Protein 7QS4 (pdb70)

Secondary structure (DSSP, 8-state):
--SSS-B----B-TTS---TTTEEE-TTSSEEEE---HHHHHTGGG-SSEEEEE-EEEEBSS-BSSSEEEEEEEE-TT-SEEEEEEEEHHHHHHH----TT---EEEEEETTEEE-----S--SSPPPSEEEPPSSEEEEEETTTTEEEEEETTTTEEEEEEE---SS-EEEEEEEESSEEEEE---HHHHHHHHHHHHHHH----/-PBPP--B-TTS---TTTEEE-TTSSEEEE---HHHHHTGGG-SSEEEEE-EEEEBSS-B-SSEEEEEEEE-TT-SEEEEEEEESTTHHHHHH-HHHH---S-EEEEEEETTEEEPPP-SS-TTSPPP-EEEPPSSEEEEEETTTTEEEEEETTTTEEEEEEE---SS-EEEEEEEESSEEEEE-----HHHHH-/--B----B-TTS---TTTEEE-TTSSEEEE---HHHHHTGGG-SSEEEEEPEEEEBSS-BSSSEEEEEEEE-TT-SEEEEEEEEHHHHHHH----EEEEEETTEEEPPP-S-----EEEPPSSEEEEEETTTTEEEEEETTTTEEEEEEE---SS-EEEEEEEESSEEEEE-----HHHHH-/--SS-B----B-TTS---TTTEEE-TTSSEEEE---HHHHHTGGG-SSEEEEEPEEEEBSS-B-SSEEEEEEEE-TT-SEEEEEEEEHHHHHHHTS-----EEEEEETTEEEEPP----EEEEPPSSEEEEEETTTTEEEEEETTTTEEEEEEE---SS-EEEEEEEESSEEEEE--

Nearest PDB structures (foldseek):
  7qs4-assembly1_A  TM=1.005E+00  e=4.400E-44  Homo sapiens
  7qs4-assembly4_D  TM=9.728E-01  e=2.832E-34  Homo sapiens
  7qs4-assembly3_C  TM=9.370E-01  e=3.200E-35  Homo sapiens
  7qs4-assembly2_B  TM=9.006E-01  e=3.579E-35  Homo sapiens
  7xv2-assembly1_A  TM=6.378E-01  e=2.848E-08  Mus musculus

Structure (mmCIF, N/CA/C/O backbone):
data_7QS4
#
_entry.id   7QS4
#
_cell.length_a   91.736
_cell.length_b   93.064
_cell.length_c   103.850
_cell.angle_alpha   90.000
_cell.angle_beta   90.000
_cell.angle_gamma   90.000
#
_symmetry.space_group_name_H-M   'P 21 21 21'
#
loop_
_entity.id
_entity.type
_entity.pdbx_description
1 polymer HAPRIN-a2
2 water water
#
loop_
_atom_site.group_PDB
_atom_site.id
_atom_site.type_symbol
_atom_site.label_atom_id
_atom_site.label_alt_id
_atom_site.label_comp_id
_atom_site.label_asym_id
_atom_site.label_entity_id
_atom_site.label_seq_id
_atom_site.pdbx_PDB_ins_code
_atom_site.Cartn_x
_atom_site.Cartn_y
_atom_site.Cartn_z
_atom_site.occupancy
_atom_site.B_iso_or_equiv
_atom_site.auth_seq_id
_atom_site.auth_comp_id
_atom_site.auth_asym_id
_atom_site.auth_atom_id
_atom_site.pdbx_PDB_model_num
ATOM 1 N N . MET A 1 1 ? 11.758 6.346 -8.956 1.00 118.52 506 MET A N 1
ATOM 2 C CA . MET A 1 1 ? 12.551 7.625 -8.845 1.00 120.22 506 MET A CA 1
ATOM 3 C C . MET A 1 1 ? 11.622 8.758 -8.383 1.00 114.31 506 MET A C 1
ATOM 4 O O . MET A 1 1 ? 10.757 9.161 -9.180 1.00 122.12 506 MET A O 1
ATOM 6 N N . THR A 1 2 ? 11.805 9.243 -7.141 1.00 169.71 507 THR A N 1
ATOM 7 C CA . THR A 1 2 ? 10.818 10.069 -6.377 1.00 170.29 507 THR A CA 1
ATOM 8 C C . THR A 1 2 ? 10.503 11.341 -7.172 1.00 171.42 507 THR A C 1
ATOM 9 O O . THR A 1 2 ? 9.358 11.539 -7.585 1.00 184.33 507 THR A O 1
ATOM 13 N N . PRO A 1 3 ? 11.491 12.252 -7.404 1.00 161.85 508 PRO A N 1
ATOM 14 C CA . PRO A 1 3 ? 11.453 13.148 -8.555 1.00 149.77 508 PRO A CA 1
ATOM 15 C C . PRO A 1 3 ? 11.964 12.369 -9.764 1.00 147.55 508 PRO A C 1
ATOM 16 O O . PRO A 1 3 ? 13.118 11.953 -9.776 1.00 150.99 508 PRO A O 1
ATOM 20 N N . PRO A 1 4 ? 11.109 12.073 -10.782 1.00 142.53 509 PRO A N 1
ATOM 21 C CA . PRO A 1 4 ? 11.438 11.058 -11.794 1.00 141.40 509 PRO A CA 1
ATOM 22 C C . PRO A 1 4 ? 12.690 11.384 -12.637 1.00 140.14 509 PRO A C 1
ATOM 23 O O . PRO A 1 4 ? 13.123 10.510 -13.387 1.00 133.11 509 PRO A O 1
ATOM 27 N N . ALA A 1 5 ? 13.256 12.600 -12.467 1.00 136.67 510 ALA A N 1
ATOM 28 C CA . ALA A 1 5 ? 14.281 13.219 -13.349 1.00 129.14 510 ALA A CA 1
ATOM 29 C C . ALA A 1 5 ? 15.102 14.249 -12.573 1.00 121.25 510 ALA A C 1
ATOM 30 O O . ALA A 1 5 ? 14.727 14.646 -11.469 1.00 112.26 510 ALA A O 1
ATOM 32 N N . PRO A 1 6 ? 16.219 14.762 -13.153 1.00 118.12 511 PRO A N 1
ATOM 33 C CA . PRO A 1 6 ? 16.958 15.876 -12.545 1.00 113.10 511 PRO A CA 1
ATOM 34 C C . PRO A 1 6 ? 16.114 17.168 -12.439 1.00 100.52 511 PRO A C 1
ATOM 35 O O . PRO A 1 6 ? 15.406 17.506 -13.399 1.00 88.89 511 PRO A O 1
ATOM 39 N N . VAL A 1 7 ? 16.201 17.856 -11.289 1.00 94.58 512 VAL A N 1
ATOM 40 C CA . VAL A 1 7 ? 15.438 19.105 -11.006 1.00 89.59 512 VAL A CA 1
ATOM 41 C C . VAL A 1 7 ? 15.981 20.212 -11.912 1.00 85.95 512 VAL A C 1
ATOM 42 O O . VAL A 1 7 ? 17.195 20.466 -11.893 1.00 89.49 512 VAL A O 1
ATOM 46 N N . PHE A 1 8 ? 15.104 20.792 -12.715 1.00 79.77 513 PHE A N 1
ATOM 47 C CA . PHE A 1 8 ? 15.403 21.850 -13.701 1.00 79.00 513 PHE A CA 1
ATOM 48 C C . PHE A 1 8 ? 15.216 23.207 -13.026 1.00 77.06 513 PHE A C 1
ATOM 49 O O . PHE A 1 8 ? 14.076 23.519 -12.587 1.00 78.87 513 PHE A O 1
ATOM 57 N N . SER A 1 9 ? 16.301 23.961 -12.890 1.00 75.42 514 SER A N 1
ATOM 58 C CA . SER A 1 9 ? 16.350 25.239 -12.151 1.00 74.66 514 SER A CA 1
ATOM 59 C C . SER A 1 9 ? 16.104 26.424 -13.106 1.00 72.56 514 SER A C 1
ATOM 60 O O . SER A 1 9 ? 16.790 26.503 -14.149 1.00 75.47 514 SER A O 1
ATOM 63 N N . PHE A 1 10 ? 15.118 27.270 -12.803 1.00 68.36 515 PHE A N 1
ATOM 64 C CA . PHE A 1 10 ? 14.783 28.475 -13.604 1.00 69.48 515 PHE A CA 1
ATOM 65 C C . PHE A 1 10 ? 14.007 29.493 -12.765 1.00 69.49 515 PHE A C 1
ATOM 66 O O . PHE A 1 10 ? 13.618 29.205 -11.615 1.00 69.70 515 PHE A O 1
ATOM 74 N N . LEU A 1 11 ? 13.780 30.662 -13.348 1.00 70.02 516 LEU A N 1
ATOM 75 C CA . LEU A 1 11 ? 12.944 31.731 -12.763 1.00 68.47 516 LEU A CA 1
ATOM 76 C C . LEU A 1 11 ? 11.966 32.228 -13.825 1.00 65.41 516 LEU A C 1
ATOM 77 O O . LEU A 1 11 ? 12.184 31.922 -15.026 1.00 65.49 516 LEU A O 1
ATOM 82 N N . PHE A 1 12 ? 10.941 32.970 -13.424 1.00 63.77 517 PHE A N 1
ATOM 83 C CA . PHE A 1 12 ? 10.018 33.622 -14.384 1.00 63.92 517 PHE A CA 1
ATOM 84 C C . PHE A 1 12 ? 10.820 34.608 -15.238 1.00 68.72 517 PHE A C 1
ATOM 85 O O . PHE A 1 12 ? 11.714 35.289 -14.690 1.00 68.83 517 PHE A O 1
ATOM 93 N N . ASP A 1 13 ? 10.556 34.619 -16.541 1.00 67.98 518 ASP A N 1
ATOM 94 C CA . ASP A 1 13 ? 11.257 35.464 -17.529 1.00 71.26 518 ASP A CA 1
ATOM 95 C C . ASP A 1 13 ? 10.630 36.870 -17.503 1.00 72.53 518 ASP A C 1
ATOM 96 O O . ASP A 1 13 ? 9.525 37.030 -18.036 1.00 70.55 518 ASP A O 1
ATOM 101 N N . GLU A 1 14 ? 11.340 37.854 -16.949 1.00 75.99 519 GLU A N 1
ATOM 102 C CA . GLU A 1 14 ? 10.887 39.270 -16.855 1.00 80.15 519 GLU A CA 1
ATOM 103 C C . GLU A 1 14 ? 10.886 39.923 -18.248 1.00 81.63 519 GLU A C 1
ATOM 104 O O . GLU A 1 14 ? 10.363 41.043 -18.367 1.00 82.28 519 GLU A O 1
ATOM 110 N N . LYS A 1 15 ? 11.430 39.249 -19.262 1.00 80.67 520 LYS A N 1
ATOM 111 C CA . LYS A 1 15 ? 11.700 39.846 -20.609 1.00 84.21 520 LYS A CA 1
ATOM 112 C C . LYS A 1 15 ? 10.887 39.132 -21.711 1.00 80.79 520 LYS A C 1
ATOM 113 O O . LYS A 1 15 ? 11.072 39.470 -22.867 1.00 79.38 520 LYS A O 1
ATOM 119 N N . CYS A 1 16 ? 9.959 38.241 -21.351 1.00 76.86 521 CYS A N 1
ATOM 120 C CA . CYS A 1 16 ? 9.179 37.432 -22.329 1.00 72.72 521 CYS A CA 1
ATOM 121 C C . CYS A 1 16 ? 7.976 38.234 -22.873 1.00 69.98 521 CYS A C 1
ATOM 122 O O . CYS A 1 16 ? 7.175 37.634 -23.598 1.00 70.32 521 CYS A O 1
ATOM 125 N N . GLY A 1 17 ? 7.821 39.513 -22.491 1.00 69.40 522 GLY A N 1
ATOM 126 C CA . GLY A 1 17 ? 6.693 40.386 -22.917 1.00 66.62 522 GLY A CA 1
ATOM 127 C C . GLY A 1 17 ? 5.377 40.099 -22.176 1.00 66.19 522 GLY A C 1
ATOM 128 O O . GLY A 1 17 ? 4.302 40.414 -22.728 1.00 66.48 522 GLY A O 1
ATOM 129 N N . TYR A 1 18 ? 5.435 39.590 -20.943 1.00 63.62 523 TYR A N 1
ATOM 130 C CA . TYR A 1 18 ? 4.230 39.313 -20.109 1.00 61.90 523 TYR A CA 1
ATOM 131 C C . TYR A 1 18 ? 3.474 40.617 -19.796 1.00 61.02 523 TYR A C 1
ATOM 132 O O . TYR A 1 18 ? 4.030 41.700 -19.923 1.00 61.08 523 TYR A O 1
ATOM 141 N N . ASN A 1 19 ? 2.208 40.494 -19.420 1.00 61.81 524 ASN A N 1
ATOM 142 C CA . ASN A 1 19 ? 1.304 41.647 -19.175 1.00 62.84 524 ASN A CA 1
ATOM 143 C C . ASN A 1 19 ? 1.523 42.139 -17.747 1.00 65.69 524 ASN A C 1
ATOM 144 O O . ASN A 1 19 ? 0.938 41.530 -16.820 1.00 58.81 524 ASN A O 1
ATOM 149 N N . ASN A 1 20 ? 2.364 43.164 -17.570 1.00 65.74 525 ASN A N 1
ATOM 150 C CA . ASN A 1 20 ? 2.802 43.628 -16.228 1.00 67.47 525 ASN A CA 1
ATOM 151 C C . ASN A 1 20 ? 1.745 44.577 -15.636 1.00 66.47 525 ASN A C 1
ATOM 152 O O . ASN A 1 20 ? 1.894 44.956 -14.491 1.00 69.79 525 ASN A O 1
ATOM 157 N N . GLU A 1 21 ? 0.670 44.857 -16.355 1.00 66.31 526 GLU A N 1
ATOM 158 C CA . GLU A 1 21 ? -0.506 45.548 -15.783 1.00 64.37 526 GLU A CA 1
ATOM 159 C C . GLU A 1 21 ? -1.240 44.578 -14.837 1.00 61.47 526 GLU A C 1
ATOM 160 O O . GLU A 1 21 ? -1.692 45.033 -13.779 1.00 58.17 526 GLU A O 1
ATOM 166 N N . HIS A 1 22 ? -1.294 43.288 -15.175 1.00 61.63 527 HIS A N 1
ATOM 167 C CA . HIS A 1 22 ? -2.086 42.251 -14.449 1.00 57.57 527 HIS A CA 1
ATOM 168 C C . HIS A 1 22 ? -1.192 41.255 -13.702 1.00 56.79 527 HIS A C 1
ATOM 169 O O . HIS A 1 22 ? -1.704 40.631 -12.772 1.00 58.89 527 HIS A O 1
ATOM 176 N N . LEU A 1 23 ? 0.082 41.124 -14.066 1.00 58.91 528 LEU A N 1
ATOM 177 C CA . LEU A 1 23 ? 1.026 40.159 -13.431 1.00 58.95 528 LEU A CA 1
ATOM 178 C C . LEU A 1 23 ? 2.137 40.908 -12.705 1.00 58.03 528 LEU A C 1
ATOM 179 O O . LEU A 1 23 ? 2.789 41.726 -13.332 1.00 57.60 528 LEU A O 1
ATOM 184 N N . LEU A 1 24 ? 2.388 40.542 -11.460 1.00 55.34 529 LEU A N 1
ATOM 185 C CA . LEU A 1 24 ? 3.491 41.075 -10.641 1.00 58.93 529 LEU A CA 1
ATOM 186 C C . LEU A 1 24 ? 4.452 39.943 -10.281 1.00 57.49 529 LEU A C 1
ATOM 187 O O . LEU A 1 24 ? 4.003 38.958 -9.713 1.00 54.69 529 LEU A O 1
ATOM 192 N N . LEU A 1 25 ? 5.725 40.096 -10.628 1.00 62.35 530 LEU A N 1
ATOM 193 C CA . LEU A 1 25 ? 6.847 39.238 -10.159 1.00 64.92 530 LEU A CA 1
ATOM 194 C C . LEU A 1 25 ? 7.345 39.745 -8.817 1.00 67.31 530 LEU A C 1
ATOM 195 O O . LEU A 1 25 ? 7.454 40.949 -8.658 1.00 79.41 530 LEU A O 1
ATOM 200 N N . ASN A 1 26 ? 7.663 38.843 -7.902 1.00 63.30 531 ASN A N 1
ATOM 201 C CA . ASN A 1 26 ? 8.256 39.182 -6.594 1.00 62.31 531 ASN A CA 1
ATOM 202 C C . ASN A 1 26 ? 9.736 39.484 -6.830 1.00 63.50 531 ASN A C 1
ATOM 203 O O . ASN A 1 26 ? 10.198 39.339 -7.986 1.00 65.22 531 ASN A O 1
ATOM 208 N N . LEU A 1 27 ? 10.441 39.845 -5.772 1.00 65.64 532 LEU A N 1
ATOM 209 C CA . LEU A 1 27 ? 11.795 40.378 -5.846 1.00 68.75 532 LEU A CA 1
ATOM 210 C C . LEU A 1 27 ? 12.727 39.332 -6.475 1.00 71.02 532 LEU A C 1
ATOM 211 O O . LEU A 1 27 ? 13.573 39.728 -7.279 1.00 76.06 532 LEU A O 1
ATOM 216 N N . LYS A 1 28 ? 12.543 38.041 -6.176 1.00 70.72 533 LYS A N 1
ATOM 217 C CA . LYS A 1 28 ? 13.455 36.970 -6.641 1.00 71.41 533 LYS A CA 1
ATOM 218 C C . LYS A 1 28 ? 13.047 36.481 -8.035 1.00 68.29 533 LYS A C 1
ATOM 219 O O . LYS A 1 28 ? 13.814 35.689 -8.613 1.00 71.89 533 LYS A O 1
ATOM 225 N N . ARG A 1 29 ? 11.883 36.884 -8.532 1.00 64.45 534 ARG A N 1
ATOM 226 C CA . ARG A 1 29 ? 11.332 36.393 -9.829 1.00 66.54 534 ARG A CA 1
ATOM 227 C C . ARG A 1 29 ? 10.970 34.881 -9.719 1.00 64.19 534 ARG A C 1
ATOM 228 O O . ARG A 1 29 ? 11.029 34.174 -10.775 1.00 61.36 534 ARG A O 1
ATOM 236 N N . ASP A 1 30 ? 10.639 34.384 -8.508 1.00 60.37 535 ASP A N 1
ATOM 237 C CA . ASP A 1 30 ? 10.253 32.961 -8.296 1.00 60.97 535 ASP A CA 1
ATOM 238 C C . ASP A 1 30 ? 8.765 32.878 -7.894 1.00 57.90 535 ASP A C 1
ATOM 239 O O . ASP A 1 30 ? 8.260 31.765 -7.663 1.00 56.86 535 ASP A O 1
ATOM 244 N N . ARG A 1 31 ? 8.062 34.002 -7.913 1.00 57.13 536 ARG A N 1
ATOM 245 C CA . ARG A 1 31 ? 6.604 34.073 -7.643 1.00 55.40 536 ARG A CA 1
ATOM 246 C C . ARG A 1 31 ? 5.966 35.087 -8.588 1.00 51.67 536 ARG A C 1
ATOM 247 O O . ARG A 1 31 ? 6.544 36.148 -8.809 1.00 51.35 536 ARG A O 1
ATOM 255 N N . VAL A 1 32 ? 4.818 34.743 -9.132 1.00 50.37 537 VAL A N 1
ATOM 256 C CA . VAL A 1 32 ? 4.005 35.656 -9.963 1.00 52.28 537 VAL A CA 1
ATOM 257 C C . VAL A 1 32 ? 2.593 35.684 -9.387 1.00 50.87 537 VAL A C 1
ATOM 258 O O . VAL A 1 32 ? 2.084 34.615 -9.006 1.00 50.90 537 VAL A O 1
ATOM 262 N N . GLU A 1 33 ? 2.020 36.866 -9.306 1.00 52.26 538 GLU A N 1
ATOM 263 C CA . GLU A 1 33 ? 0.652 37.115 -8.816 1.00 56.33 538 GLU A CA 1
ATOM 264 C C . GLU A 1 33 ? -0.140 37.785 -9.916 1.00 51.27 538 GLU A C 1
ATOM 265 O O . GLU A 1 33 ? 0.413 38.675 -10.595 1.00 50.81 538 GLU A O 1
ATOM 271 N N . SER A 1 34 ? -1.388 37.403 -10.020 1.00 51.33 539 SER A N 1
ATOM 272 C CA . SER A 1 34 ? -2.416 38.036 -10.855 1.00 55.03 539 SER A CA 1
ATOM 273 C C . SER A 1 34 ? -3.182 39.091 -10.020 1.00 51.91 539 SER A C 1
ATOM 274 O O . SER A 1 34 ? -3.613 38.775 -8.924 1.00 52.44 539 SER A O 1
ATOM 277 N N A ARG A 1 35 ? -3.370 40.274 -10.591 0.50 53.82 540 ARG A N 1
ATOM 278 N N B ARG A 1 35 ? -3.367 40.274 -10.588 0.50 53.82 540 ARG A N 1
ATOM 279 C CA A ARG A 1 35 ? -4.025 41.454 -9.977 0.50 54.90 540 ARG A CA 1
ATOM 280 C CA B ARG A 1 35 ? -4.024 41.449 -9.969 0.50 54.83 540 ARG A CA 1
ATOM 281 C C A ARG A 1 35 ? -4.955 42.092 -11.023 0.50 54.41 540 ARG A C 1
ATOM 282 C C B ARG A 1 35 ? -4.953 42.092 -11.020 0.50 54.44 540 ARG A C 1
ATOM 283 O O A ARG A 1 35 ? -4.660 41.965 -12.234 0.50 50.33 540 ARG A O 1
ATOM 284 O O B ARG A 1 35 ? -4.657 41.966 -12.231 0.50 50.46 540 ARG A O 1
ATOM 299 N N . ALA A 1 36 ? -5.945 42.864 -10.573 1.00 53.31 541 ALA A N 1
ATOM 300 C CA . ALA A 1 36 ? -6.823 43.657 -11.449 1.00 53.82 541 ALA A CA 1
ATOM 301 C C . ALA A 1 36 ? -6.029 44.826 -12.065 1.00 55.31 541 ALA A C 1
ATOM 302 O O . ALA A 1 36 ? -6.309 45.207 -13.221 1.00 55.28 541 ALA A O 1
ATOM 304 N N . GLY A 1 37 ? -5.081 45.373 -11.312 1.00 53.55 542 GLY A N 1
ATOM 305 C CA . GLY A 1 37 ? -4.199 46.475 -11.746 1.00 54.65 542 GLY A CA 1
ATOM 306 C C . GLY A 1 37 ? -4.855 47.816 -11.532 1.00 56.29 542 GLY A C 1
ATOM 307 O O . GLY A 1 37 ? -6.070 47.850 -11.396 1.00 59.88 542 GLY A O 1
ATOM 308 N N . PHE A 1 38 ? -4.081 48.889 -11.592 1.00 58.37 543 PHE A N 1
ATOM 309 C CA . PHE A 1 38 ? -4.504 50.264 -11.238 1.00 61.84 543 PHE A CA 1
ATOM 310 C C . PHE A 1 38 ? -5.537 50.790 -12.244 1.00 66.23 543 PHE A C 1
ATOM 311 O O . PHE A 1 38 ? -6.448 51.504 -11.803 1.00 73.56 543 PHE A O 1
ATOM 319 N N . ASN A 1 39 ? -5.372 50.516 -13.547 1.00 66.18 544 ASN A N 1
ATOM 320 C CA . ASN A 1 39 ? -6.185 51.139 -14.623 1.00 66.36 544 ASN A CA 1
ATOM 321 C C . ASN A 1 39 ? -7.627 50.702 -14.469 1.00 62.51 544 ASN A C 1
ATOM 322 O O . ASN A 1 39 ? -8.509 51.566 -14.467 1.00 65.32 544 ASN A O 1
ATOM 327 N N . LEU A 1 40 ? -7.837 49.414 -14.268 1.00 59.47 545 LEU A N 1
ATOM 328 C CA . LEU A 1 40 ? -9.171 48.821 -14.030 1.00 59.63 545 LEU A CA 1
ATOM 329 C C . LEU A 1 40 ? -9.781 49.375 -12.742 1.00 59.23 545 LEU A C 1
ATOM 330 O O . LEU A 1 40 ? -10.937 49.855 -12.782 1.00 62.02 545 LEU A O 1
ATOM 335 N N . LEU A 1 41 ? -9.054 49.298 -11.640 1.00 56.66 546 LEU A N 1
ATOM 336 C CA . LEU A 1 41 ? -9.606 49.619 -10.298 1.00 58.48 546 LEU A CA 1
ATOM 337 C C . LEU A 1 41 ? -9.896 51.117 -10.192 1.00 60.39 546 LEU A C 1
ATOM 338 O O . LEU A 1 41 ? -10.910 51.463 -9.583 1.00 60.80 546 LEU A O 1
ATOM 343 N N . LEU A 1 42 ? -9.101 51.965 -10.849 1.00 60.75 547 LEU A N 1
ATOM 344 C CA . LEU A 1 42 ? -9.344 53.437 -10.857 1.00 64.95 547 LEU A CA 1
ATOM 345 C C . LEU A 1 42 ? -10.576 53.772 -11.714 1.00 63.74 547 LEU A C 1
ATOM 346 O O . LEU A 1 42 ? -11.148 54.824 -11.497 1.00 66.60 547 LEU A O 1
ATOM 351 N N . ALA A 1 43 ? -11.001 52.861 -12.578 1.00 63.30 548 ALA A N 1
ATOM 352 C CA . ALA A 1 43 ? -12.122 53.054 -13.529 1.00 66.06 548 ALA A CA 1
ATOM 353 C C . ALA A 1 43 ? -13.307 52.166 -13.135 1.00 66.71 548 ALA A C 1
ATOM 354 O O . ALA A 1 43 ? -14.200 52.002 -13.956 1.00 69.08 548 ALA A O 1
ATOM 356 N N . ALA A 1 44 ? -13.333 51.664 -11.900 1.00 66.41 549 ALA A N 1
ATOM 357 C CA . ALA A 1 44 ? -14.264 50.601 -11.455 1.00 67.68 549 ALA A CA 1
ATOM 358 C C . ALA A 1 44 ? -15.721 51.103 -11.444 1.00 68.98 549 ALA A C 1
ATOM 359 O O . ALA A 1 44 ? -16.616 50.251 -11.575 1.00 67.61 549 ALA A O 1
ATOM 361 N N . GLU A 1 45 ? -15.960 52.421 -11.314 1.00 73.63 550 GLU A N 1
ATOM 362 C CA . GLU A 1 45 ? -17.349 52.985 -11.363 1.00 76.27 550 GLU A CA 1
ATOM 363 C C . GLU A 1 45 ? -17.981 52.648 -12.713 1.00 75.29 550 GLU A C 1
ATOM 364 O O . GLU A 1 45 ? -19.189 52.454 -12.752 1.00 73.57 550 GLU A O 1
ATOM 370 N N . ARG A 1 46 ? -17.178 52.567 -13.768 1.00 76.42 551 ARG A N 1
ATOM 371 C CA . ARG A 1 46 ? -17.645 52.260 -15.138 1.00 81.04 551 ARG A CA 1
ATOM 372 C C . ARG A 1 46 ? -18.098 50.799 -15.214 1.00 77.07 551 ARG A C 1
ATOM 373 O O . ARG A 1 46 ? -18.850 50.483 -16.125 1.00 81.88 551 ARG A O 1
ATOM 381 N N . ILE A 1 47 ? -17.590 49.924 -14.336 1.00 73.09 552 ILE A N 1
ATOM 382 C CA . ILE A 1 47 ? -17.925 48.467 -14.350 1.00 68.49 552 ILE A CA 1
ATOM 383 C C . ILE A 1 47 ? -19.129 48.223 -13.455 1.00 64.49 552 ILE A C 1
ATOM 384 O O . ILE A 1 47 ? -18.952 48.231 -12.203 1.00 57.25 552 ILE A O 1
ATOM 389 N N . GLN A 1 48 ? -20.278 47.927 -14.062 1.00 63.52 553 GLN A N 1
ATOM 390 C CA . GLN A 1 48 ? -21.535 47.610 -13.337 1.00 65.29 553 GLN A CA 1
ATOM 391 C C . GLN A 1 48 ? -21.993 46.189 -13.697 1.00 62.87 553 GLN A C 1
ATOM 392 O O . GLN A 1 48 ? -22.812 45.648 -12.948 1.00 61.75 553 GLN A O 1
ATOM 398 N N . VAL A 1 49 ? -21.558 45.648 -14.844 1.00 62.27 554 VAL A N 1
ATOM 399 C CA . VAL A 1 49 ? -22.026 44.343 -15.398 1.00 60.88 554 VAL A CA 1
ATOM 400 C C . VAL A 1 49 ? -20.895 43.289 -15.355 1.00 59.89 554 VAL A C 1
ATOM 401 O O . VAL A 1 49 ? -21.161 42.107 -14.983 1.00 60.74 554 VAL A O 1
ATOM 405 N N . GLY A 1 50 ? -19.693 43.693 -15.736 1.00 59.11 555 GLY A N 1
ATOM 406 C CA . GLY A 1 50 ? -18.524 42.796 -15.871 1.00 59.13 555 GLY A CA 1
ATOM 407 C C . GLY A 1 50 ? -17.427 43.416 -16.715 1.00 58.40 555 GLY A C 1
ATOM 408 O O . GLY A 1 50 ? -17.463 44.605 -16.909 1.00 58.57 555 GLY A O 1
ATOM 409 N N . TYR A 1 51 ? -16.421 42.638 -17.083 1.00 61.62 556 TYR A N 1
ATOM 410 C CA . TYR A 1 51 ? -15.233 43.109 -17.836 1.00 63.93 556 TYR A CA 1
ATOM 411 C C . TYR A 1 51 ? -14.572 41.919 -18.506 1.00 60.55 556 TYR A C 1
ATOM 412 O O . TYR A 1 51 ? -14.596 40.814 -17.932 1.00 57.67 556 TYR A O 1
ATOM 421 N N . TYR A 1 52 ? -14.052 42.127 -19.706 1.00 62.43 557 TYR A N 1
ATOM 422 C CA . TYR A 1 52 ? -13.247 41.133 -20.435 1.00 65.61 557 TYR A CA 1
ATOM 423 C C . TYR A 1 52 ? -11.866 41.089 -19.803 1.00 66.43 557 TYR A C 1
ATOM 424 O O . TYR A 1 52 ? -11.073 42.054 -19.974 1.00 65.66 557 TYR A O 1
ATOM 433 N N . THR A 1 53 ? -11.619 40.024 -19.032 1.00 63.44 558 THR A N 1
ATOM 434 C CA . THR A 1 53 ? -10.369 39.777 -18.314 1.00 60.16 558 THR A CA 1
ATOM 435 C C . THR A 1 53 ? -9.516 38.885 -19.180 1.00 59.49 558 THR A C 1
ATOM 436 O O . THR A 1 53 ? -9.977 37.779 -19.529 1.00 59.99 558 THR A O 1
ATOM 440 N N . SER A 1 54 ? -8.332 39.365 -19.558 1.00 60.83 559 SER A N 1
ATOM 441 C CA . SER A 1 54 ? -7.360 38.607 -20.366 1.00 61.70 559 SER A CA 1
ATOM 442 C C . SER A 1 54 ? -6.774 37.464 -19.516 1.00 57.05 559 SER A C 1
ATOM 443 O O . SER A 1 54 ? -6.725 37.580 -18.258 1.00 57.06 559 SER A O 1
ATOM 446 N N . LEU A 1 55 ? -6.498 36.348 -20.160 1.00 56.68 560 LEU A N 1
ATOM 447 C CA . LEU A 1 55 ? -5.626 35.291 -19.638 1.00 60.05 560 LEU A CA 1
ATOM 448 C C . LEU A 1 55 ? -4.187 35.676 -19.956 1.00 61.73 560 LEU A C 1
ATOM 449 O O . LEU A 1 55 ? -3.856 35.765 -21.142 1.00 62.40 560 LEU A O 1
ATOM 454 N N . ASP A 1 56 ? -3.382 35.913 -18.925 1.00 59.45 561 ASP A N 1
ATOM 455 C CA . ASP A 1 56 ? -2.027 36.477 -19.053 1.00 59.03 561 ASP A CA 1
ATOM 456 C C . ASP A 1 56 ? -1.015 35.349 -18.835 1.00 58.95 561 ASP A C 1
ATOM 457 O O . ASP A 1 56 ? -1.058 34.681 -17.769 1.00 59.65 561 ASP A O 1
ATOM 462 N N . TYR A 1 57 ? -0.222 35.078 -19.862 1.00 60.19 562 TYR A N 1
ATOM 463 C CA . TYR A 1 57 ? 0.779 34.004 -19.909 1.00 58.44 562 TYR A CA 1
ATOM 464 C C . TYR A 1 57 ? 2.113 34.559 -19.425 1.00 57.76 562 TYR A C 1
ATOM 465 O O . TYR A 1 57 ? 2.410 35.781 -19.628 1.00 58.58 562 TYR A O 1
ATOM 474 N N . ILE A 1 58 ? 2.935 33.669 -18.892 1.00 54.15 563 ILE A N 1
ATOM 475 C CA . ILE A 1 58 ? 4.354 33.939 -18.589 1.00 54.09 563 ILE A CA 1
ATOM 476 C C . ILE A 1 58 ? 5.105 32.617 -18.669 1.00 55.78 563 ILE A C 1
ATOM 477 O O . ILE A 1 58 ? 4.475 31.558 -18.437 1.00 54.13 563 ILE A O 1
ATOM 482 N N . ILE A 1 59 ? 6.384 32.668 -19.026 1.00 59.14 564 ILE A N 1
ATOM 483 C CA . ILE A 1 59 ? 7.225 31.460 -19.235 1.00 62.37 564 ILE A CA 1
ATOM 484 C C . ILE A 1 59 ? 8.436 31.535 -18.311 1.00 63.86 564 ILE A C 1
ATOM 485 O O . ILE A 1 59 ? 8.732 32.630 -17.797 1.00 65.51 564 ILE A O 1
ATOM 490 N N . GLY A 1 60 ? 9.081 30.399 -18.083 1.00 66.66 565 GLY A N 1
ATOM 491 C CA . GLY A 1 60 ? 10.407 30.341 -17.453 1.00 67.93 565 GLY A CA 1
ATOM 492 C C . GLY A 1 60 ? 11.462 30.949 -18.352 1.00 66.81 565 GLY A C 1
ATOM 493 O O . GLY A 1 60 ? 11.205 31.069 -19.572 1.00 66.90 565 GLY A O 1
ATOM 494 N N . ASP A 1 61 ? 12.610 31.286 -17.781 1.00 65.75 566 ASP A N 1
ATOM 495 C CA . ASP A 1 61 ? 13.688 32.059 -18.453 1.00 71.78 566 ASP A CA 1
ATOM 496 C C . ASP A 1 61 ? 14.660 31.118 -19.175 1.00 72.16 566 ASP A C 1
ATOM 497 O O . ASP A 1 61 ? 15.590 31.605 -19.723 1.00 74.58 566 ASP A O 1
ATOM 502 N N . THR A 1 62 ? 14.430 29.812 -19.124 1.00 74.86 567 THR A N 1
ATOM 503 C CA . THR A 1 62 ? 15.355 28.775 -19.641 1.00 77.31 567 THR A CA 1
ATOM 504 C C . THR A 1 62 ? 14.573 27.742 -20.450 1.00 75.35 567 THR A C 1
ATOM 505 O O . THR A 1 62 ? 13.653 27.170 -19.905 1.00 75.42 567 THR A O 1
ATOM 509 N N . GLY A 1 63 ? 14.980 27.498 -21.693 1.00 79.32 568 GLY A N 1
ATOM 510 C CA . GLY A 1 63 ? 14.321 26.554 -22.621 1.00 82.03 568 GLY A CA 1
ATOM 511 C C . GLY A 1 63 ? 14.866 25.139 -22.483 1.00 85.12 568 GLY A C 1
ATOM 512 O O . GLY A 1 63 ? 15.997 24.978 -21.971 1.00 87.91 568 GLY A O 1
ATOM 513 N N . ILE A 1 64 ? 14.085 24.147 -22.908 1.00 83.52 569 ILE A N 1
ATOM 514 C CA . ILE A 1 64 ? 14.481 22.714 -22.991 1.00 84.67 569 ILE A CA 1
ATOM 515 C C . ILE A 1 64 ? 14.430 22.291 -24.463 1.00 89.32 569 ILE A C 1
ATOM 516 O O . ILE A 1 64 ? 13.363 22.504 -25.097 1.00 90.25 569 ILE A O 1
ATOM 521 N N . THR A 1 65 ? 15.525 21.712 -24.982 1.00 90.51 570 THR A N 1
ATOM 522 C CA . THR A 1 65 ? 15.657 21.226 -26.390 1.00 92.15 570 THR A CA 1
ATOM 523 C C . THR A 1 65 ? 15.733 19.688 -26.402 1.00 93.78 570 THR A C 1
ATOM 524 O O . THR A 1 65 ? 15.369 19.091 -27.423 1.00 97.79 570 THR A O 1
ATOM 528 N N . LYS A 1 66 ? 16.134 19.086 -25.281 1.00 93.20 571 LYS A N 1
ATOM 529 C CA . LYS A 1 66 ? 16.468 17.645 -25.167 1.00 95.16 571 LYS A CA 1
ATOM 530 C C . LYS A 1 66 ? 16.492 17.245 -23.689 1.00 91.09 571 LYS A C 1
ATOM 531 O O . LYS A 1 66 ? 16.649 18.137 -22.835 1.00 88.54 571 LYS A O 1
ATOM 537 N N . GLY A 1 67 ? 16.439 15.945 -23.418 1.00 91.16 572 GLY A N 1
ATOM 538 C CA . GLY A 1 67 ? 16.645 15.360 -22.084 1.00 90.32 572 GLY A CA 1
ATOM 539 C C . GLY A 1 67 ? 15.349 15.307 -21.262 1.00 89.92 572 GLY A C 1
ATOM 540 O O . GLY A 1 67 ? 14.237 15.652 -21.792 1.00 82.64 572 GLY A O 1
ATOM 541 N N . LYS A 1 68 ? 15.490 14.830 -20.020 1.00 91.97 573 LYS A N 1
ATOM 542 C CA . LYS A 1 68 ? 14.411 14.662 -19.025 1.00 90.31 573 LYS A CA 1
ATOM 543 C C . LYS A 1 68 ? 14.566 15.746 -17.945 1.00 89.41 573 LYS A C 1
ATOM 544 O O . LYS A 1 68 ? 15.668 15.847 -17.353 1.00 85.95 573 LYS A O 1
ATOM 550 N N . HIS A 1 69 ? 13.501 16.506 -17.673 1.00 84.37 574 HIS A N 1
ATOM 551 C CA . HIS A 1 69 ? 13.531 17.679 -16.771 1.00 81.35 574 HIS A CA 1
ATOM 552 C C . HIS A 1 69 ? 12.299 17.673 -15.866 1.00 77.47 574 HIS A C 1
ATOM 553 O O . HIS A 1 69 ? 11.181 17.406 -16.367 1.00 74.91 574 HIS A O 1
ATOM 560 N N . PHE A 1 70 ? 12.498 17.963 -14.584 1.00 68.37 575 PHE A N 1
ATOM 561 C CA . PHE A 1 70 ? 11.442 18.040 -13.545 1.00 67.05 575 PHE A CA 1
ATOM 562 C C . PHE A 1 70 ? 11.464 19.411 -12.867 1.00 65.51 575 PHE A C 1
ATOM 563 O O . PHE A 1 70 ? 12.548 19.907 -12.536 1.00 66.99 575 PHE A O 1
ATOM 571 N N . TRP A 1 71 ? 10.285 19.979 -12.612 1.00 58.80 576 TRP A N 1
ATOM 572 C CA . TRP A 1 71 ? 10.128 21.180 -11.770 1.00 55.94 576 TRP A CA 1
ATOM 573 C C . TRP A 1 71 ? 8.787 21.132 -11.050 1.00 55.29 576 TRP A C 1
ATOM 574 O O . TRP A 1 71 ? 7.930 20.370 -11.465 1.00 57.80 576 TRP A O 1
ATOM 585 N N . ALA A 1 72 ? 8.684 21.851 -9.939 1.00 52.21 577 ALA A N 1
ATOM 586 C CA . ALA A 1 72 ? 7.548 21.833 -8.992 1.00 51.13 577 ALA A CA 1
ATOM 587 C C . ALA A 1 72 ? 7.175 23.270 -8.575 1.00 53.05 577 ALA A C 1
ATOM 588 O O . ALA A 1 72 ? 8.061 24.158 -8.568 1.00 54.93 577 ALA A O 1
ATOM 590 N N . PHE A 1 73 ? 5.937 23.488 -8.184 1.00 51.70 578 PHE A N 1
ATOM 591 C CA . PHE A 1 73 ? 5.428 24.829 -7.840 1.00 54.52 578 PHE A CA 1
ATOM 592 C C . PHE A 1 73 ? 4.168 24.696 -6.990 1.00 55.42 578 PHE A C 1
ATOM 593 O O . PHE A 1 73 ? 3.561 23.613 -6.998 1.00 56.07 578 PHE A O 1
ATOM 601 N N . ARG A 1 74 ? 3.824 25.764 -6.268 1.00 53.25 579 ARG A N 1
ATOM 602 C CA . ARG A 1 74 ? 2.570 25.879 -5.490 1.00 53.98 579 ARG A CA 1
ATOM 603 C C . ARG A 1 74 ? 1.679 26.940 -6.126 1.00 50.20 579 ARG A C 1
ATOM 604 O O . ARG A 1 74 ? 2.179 28.013 -6.432 1.00 52.59 579 ARG A O 1
ATOM 612 N N . VAL A 1 75 ? 0.439 26.585 -6.403 1.00 47.05 580 VAL A N 1
ATOM 613 C CA . VAL A 1 75 ? -0.616 27.502 -6.865 1.00 46.60 580 VAL A CA 1
ATOM 614 C C . VAL A 1 75 ? -1.437 27.906 -5.654 1.00 47.56 580 VAL A C 1
ATOM 615 O O . VAL A 1 75 ? -1.750 27.033 -4.828 1.00 47.83 580 VAL A O 1
ATOM 619 N N . GLU A 1 76 ? -1.721 29.193 -5.509 1.00 46.79 581 GLU A N 1
ATOM 620 C CA . GLU A 1 76 ? -2.543 29.705 -4.392 1.00 46.06 581 GLU A CA 1
ATOM 621 C C . GLU A 1 76 ? -3.903 29.026 -4.471 1.00 45.10 581 GLU A C 1
ATOM 622 O O . GLU A 1 76 ? -4.515 28.961 -5.544 1.00 46.43 581 GLU A O 1
ATOM 628 N N . PRO A 1 77 ? -4.406 28.489 -3.341 1.00 44.56 582 PRO A N 1
ATOM 629 C CA . PRO A 1 77 ? -5.680 27.790 -3.319 1.00 43.35 582 PRO A CA 1
ATOM 630 C C . PRO A 1 77 ? -6.858 28.637 -3.799 1.00 42.77 582 PRO A C 1
ATOM 631 O O . PRO A 1 77 ? -7.817 28.088 -4.138 1.00 43.68 582 PRO A O 1
ATOM 635 N N . TYR A 1 78 ? -6.764 29.955 -3.661 1.00 41.74 583 TYR A N 1
ATOM 636 C CA . TYR A 1 78 ? -7.846 30.911 -3.957 1.00 43.95 583 TYR A CA 1
ATOM 637 C C . TYR A 1 78 ? -7.859 31.195 -5.472 1.00 41.92 583 TYR A C 1
ATOM 638 O O . TYR A 1 78 ? -8.749 31.929 -5.915 1.00 38.81 583 TYR A O 1
ATOM 647 N N . SER A 1 79 ? -6.840 30.750 -6.209 1.00 40.08 584 SER A N 1
ATOM 648 C CA . SER A 1 79 ? -6.588 31.192 -7.617 1.00 45.09 584 SER A CA 1
ATOM 649 C C . SER A 1 79 ? -7.878 31.040 -8.453 1.00 42.03 584 SER A C 1
ATOM 650 O O . SER A 1 79 ? -8.482 30.031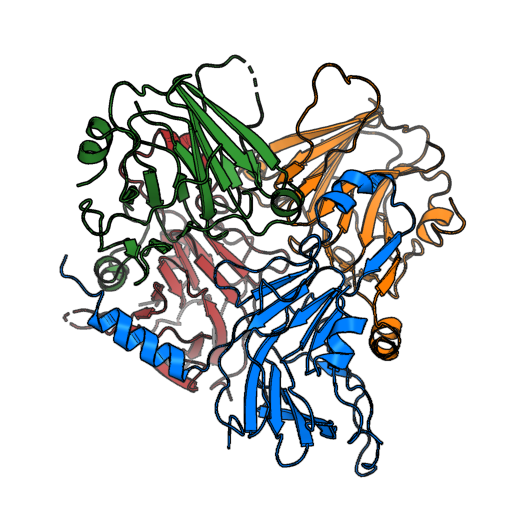 -8.362 1.00 48.39 584 SER A O 1
ATOM 653 N N . TYR A 1 80 ? -8.322 32.086 -9.122 1.00 43.91 585 TYR A N 1
ATOM 654 C CA . TYR A 1 80 ? -9.544 32.085 -9.984 1.00 47.61 585 TYR A CA 1
ATOM 655 C C . TYR A 1 80 ? -9.372 31.037 -11.090 1.00 45.48 585 TYR A C 1
ATOM 656 O O . TYR A 1 80 ? -10.140 30.060 -11.137 1.00 49.79 585 TYR A O 1
ATOM 665 N N . LEU A 1 81 ? -8.352 31.217 -11.914 1.00 48.25 586 LEU A N 1
ATOM 666 C CA . LEU A 1 81 ? -8.023 30.315 -13.054 1.00 49.36 586 LEU A CA 1
ATOM 667 C C . LEU A 1 81 ? -6.545 30.441 -13.369 1.00 46.63 586 LEU A C 1
ATOM 668 O O . LEU A 1 81 ? -6.072 31.592 -13.635 1.00 47.58 586 LEU A O 1
ATOM 673 N N . VAL A 1 82 ? -5.855 29.334 -13.295 1.00 46.81 587 VAL A N 1
ATOM 674 C CA . VAL A 1 82 ? -4.410 29.219 -13.569 1.00 48.99 587 VAL A CA 1
ATOM 675 C C . VAL A 1 82 ? -4.218 28.062 -14.544 1.00 51.08 587 VAL A C 1
ATOM 676 O O . VAL A 1 82 ? -4.925 27.022 -14.396 1.00 51.93 587 VAL A O 1
ATOM 680 N N . LYS A 1 83 ? -3.325 28.213 -15.499 1.00 48.97 588 LYS A N 1
ATOM 681 C CA . LYS A 1 83 ? -2.899 27.081 -16.364 1.00 52.01 588 LYS A CA 1
ATOM 682 C C . LYS A 1 83 ? -1.407 26.882 -16.185 1.00 50.22 588 LYS A C 1
ATOM 683 O O . LYS A 1 83 ? -0.692 27.880 -15.990 1.00 52.58 588 LYS A O 1
ATOM 689 N N . VAL A 1 84 ? -0.967 25.637 -16.183 1.00 47.34 589 VAL A N 1
ATOM 690 C CA . VAL A 1 84 ? 0.457 25.280 -16.038 1.00 50.22 589 VAL A CA 1
ATOM 691 C C . VAL A 1 84 ? 0.767 24.180 -17.028 1.00 52.26 589 VAL A C 1
ATOM 692 O O . VAL A 1 84 ? -0.086 23.286 -17.222 1.00 52.53 589 VAL A O 1
ATOM 696 N N . GLY A 1 85 ? 1.952 24.237 -17.618 1.00 58.33 590 GLY A N 1
ATOM 697 C CA . GLY A 1 85 ? 2.535 23.129 -18.401 1.00 57.17 590 GLY A CA 1
ATOM 698 C C . GLY A 1 85 ? 3.744 23.582 -19.180 1.00 56.08 590 GLY A C 1
ATOM 699 O O . GLY A 1 85 ? 4.674 24.068 -18.560 1.00 52.51 590 GLY A O 1
ATOM 700 N N . VAL A 1 86 ? 3.717 23.397 -20.502 1.00 60.74 591 VAL A N 1
ATOM 701 C CA . VAL A 1 86 ? 4.848 23.687 -21.421 1.00 63.57 591 VAL A CA 1
ATOM 702 C C . VAL A 1 86 ? 4.291 24.226 -22.732 1.00 67.40 591 VAL A C 1
ATOM 703 O O . VAL A 1 86 ? 3.137 23.907 -23.077 1.00 66.36 591 VAL A O 1
ATOM 707 N N . ALA A 1 87 ? 5.128 24.925 -23.475 1.00 71.87 592 ALA A N 1
ATOM 708 C CA . ALA A 1 87 ? 4.771 25.584 -24.741 1.00 76.69 592 ALA A CA 1
ATOM 709 C C . ALA A 1 87 ? 6.039 25.790 -25.565 1.00 81.87 592 ALA A C 1
ATOM 710 O O . ALA A 1 87 ? 7.086 26.067 -24.967 1.00 81.17 592 ALA A O 1
ATOM 712 N N . SER A 1 88 ? 5.953 25.572 -26.877 1.00 86.45 593 SER A N 1
ATOM 713 C CA . SER A 1 88 ? 6.989 25.943 -27.875 1.00 90.17 593 SER A CA 1
ATOM 714 C C . SER A 1 88 ? 6.903 27.450 -28.147 1.00 93.80 593 SER A C 1
ATOM 715 O O . SER A 1 88 ? 5.886 28.051 -27.777 1.00 93.64 593 SER A O 1
ATOM 718 N N . SER A 1 89 ? 7.944 28.025 -28.755 1.00 99.82 594 SER A N 1
ATOM 719 C CA . SER A 1 89 ? 8.060 29.468 -29.122 1.00 105.20 594 SER A CA 1
ATOM 720 C C . SER A 1 89 ? 6.913 29.873 -30.077 1.00 106.81 594 SER A C 1
ATOM 721 O O . SER A 1 89 ? 6.299 30.950 -29.855 1.00 98.13 594 SER A O 1
ATOM 724 N N . ASP A 1 90 ? 6.660 29.054 -31.105 1.00 111.01 595 ASP A N 1
ATOM 725 C CA . ASP A 1 90 ? 5.515 29.191 -32.054 1.00 117.50 595 ASP A CA 1
ATOM 726 C C . ASP A 1 90 ? 4.239 29.576 -31.274 1.00 115.14 595 ASP A C 1
ATOM 727 O O . ASP A 1 90 ? 3.731 30.689 -31.507 1.00 118.13 595 ASP A O 1
ATOM 732 N N . LYS A 1 91 ? 3.755 28.681 -30.383 1.00 112.01 596 LYS A N 1
ATOM 733 C CA . LYS A 1 91 ? 2.492 28.827 -29.576 1.00 108.31 596 LYS A CA 1
ATOM 734 C C . LYS A 1 91 ? 2.527 30.107 -28.736 1.00 107.28 596 LYS A C 1
ATOM 735 O O . LYS A 1 91 ? 1.454 30.745 -28.556 1.00 106.06 596 LYS A O 1
ATOM 741 N N . LEU A 1 92 ? 3.693 30.427 -28.185 1.00 108.10 597 LEU A N 1
ATOM 742 C CA . LEU A 1 92 ? 3.894 31.569 -27.256 1.00 109.38 597 LEU A CA 1
ATOM 743 C C . LEU A 1 92 ? 3.507 32.889 -27.951 1.00 112.63 597 LEU A C 1
ATOM 744 O O . LEU A 1 92 ? 2.817 33.659 -27.333 1.00 103.92 597 LEU A O 1
ATOM 749 N N . GLN A 1 93 ? 3.921 33.093 -29.205 1.00 118.23 598 GLN A N 1
ATOM 750 C CA . GLN A 1 93 ? 3.639 34.310 -30.016 1.00 120.84 598 GLN A CA 1
ATOM 751 C C . GLN A 1 93 ? 2.118 34.548 -30.129 1.00 117.66 598 GLN A C 1
ATOM 752 O O . GLN A 1 93 ? 1.714 35.726 -30.067 1.00 114.73 598 GLN A O 1
ATOM 758 N N . GLU A 1 94 ? 1.310 33.481 -30.230 1.00 114.82 599 GLU A N 1
ATOM 759 C CA . GLU A 1 94 ? -0.191 33.544 -30.197 1.00 113.36 599 GLU A CA 1
ATOM 760 C C . GLU A 1 94 ? -0.660 34.122 -28.848 1.00 103.91 599 GLU A C 1
ATOM 761 O O . GLU A 1 94 ? -1.513 35.032 -28.826 1.00 99.34 599 GLU A O 1
ATOM 767 N N . TRP A 1 95 ? -0.184 33.540 -27.765 1.00 96.20 600 TRP A N 1
ATOM 768 C CA . TRP A 1 95 ? -0.673 33.828 -26.392 1.00 96.79 600 TRP A CA 1
ATOM 769 C C . TRP A 1 95 ? -0.160 35.202 -25.935 1.00 99.74 600 TRP A C 1
ATOM 770 O O . TRP A 1 95 ? -0.970 36.004 -25.423 1.00 97.48 600 TRP A O 1
ATOM 781 N N . LEU A 1 96 ? 1.140 35.459 -26.121 1.00 102.41 601 LEU A N 1
ATOM 782 C CA . LEU A 1 96 ? 1.842 36.690 -25.661 1.00 104.55 601 LEU A CA 1
ATOM 783 C C . LEU A 1 96 ? 1.730 37.743 -26.761 1.00 117.45 601 LEU A C 1
ATOM 784 O O . LEU A 1 96 ? 2.444 37.607 -27.781 1.00 121.55 601 LEU A O 1
ATOM 789 N N . ARG A 1 97 ? 0.871 38.754 -26.557 1.00 125.85 602 ARG A N 1
ATOM 790 C CA . ARG A 1 97 ? 0.623 39.864 -27.517 1.00 131.77 602 ARG A CA 1
ATOM 791 C C . ARG A 1 97 ? 1.753 40.899 -27.397 1.00 136.26 602 ARG A C 1
ATOM 792 O O . ARG A 1 97 ? 2.280 41.306 -28.460 1.00 139.10 602 ARG A O 1
ATOM 794 N N . PHE A 1 122 ? -3.657 14.007 -33.403 1.00 155.61 627 PHE A N 1
ATOM 795 C CA . PHE A 1 122 ? -2.859 13.235 -32.413 1.00 149.83 627 PHE A CA 1
ATOM 796 C C . PHE A 1 122 ? -2.215 14.211 -31.419 1.00 144.75 627 PHE A C 1
ATOM 797 O O . PHE A 1 122 ? -1.938 15.374 -31.803 1.00 139.45 627 PHE A O 1
ATOM 799 N N . ASP A 1 123 ? -2.002 13.747 -30.176 1.00 146.20 628 ASP A N 1
ATOM 800 C CA . ASP A 1 123 ? -1.402 14.518 -29.043 1.00 141.34 628 ASP A CA 1
ATOM 801 C C . ASP A 1 123 ? 0.085 14.822 -29.335 1.00 142.33 628 ASP A C 1
ATOM 802 O O . ASP A 1 123 ? 0.576 15.884 -28.888 1.00 135.89 628 ASP A O 1
ATOM 807 N N . SER A 1 124 ? 0.784 13.891 -29.997 1.00 146.11 629 SER A N 1
ATOM 808 C CA . SER A 1 124 ? 2.269 13.836 -30.089 1.00 144.42 629 SER A CA 1
ATOM 809 C C . SER A 1 124 ? 2.794 14.947 -31.005 1.00 142.98 629 SER A C 1
ATOM 810 O O . SER A 1 124 ? 3.975 15.300 -30.865 1.00 138.13 629 SER A O 1
ATOM 813 N N . SER A 1 125 ? 1.974 15.402 -31.964 1.00 144.01 630 SER A N 1
ATOM 814 C CA . SER A 1 125 ? 2.292 16.513 -32.900 1.00 145.27 630 SER A CA 1
ATOM 815 C C . SER A 1 125 ? 1.515 17.771 -32.484 1.00 142.14 630 SER A C 1
ATOM 816 O O . SER A 1 125 ? 1.249 18.612 -33.355 1.00 146.54 630 SER A O 1
ATOM 819 N N . GLN A 1 126 ? 1.190 17.896 -31.187 1.00 137.14 631 GLN A N 1
ATOM 820 C CA . GLN A 1 126 ? 0.736 19.168 -30.540 1.00 132.75 631 GLN A CA 1
ATOM 821 C C . GLN A 1 126 ? 1.855 19.718 -29.647 1.00 125.38 631 GLN A C 1
ATOM 822 O O . GLN A 1 126 ? 2.299 19.040 -28.717 1.00 126.03 631 GLN A O 1
ATOM 828 N N . PRO A 1 127 ? 2.376 20.945 -29.924 1.00 117.29 632 PRO A N 1
ATOM 829 C CA . PRO A 1 127 ? 3.648 21.391 -29.345 1.00 111.78 632 PRO A CA 1
ATOM 830 C C . PRO A 1 127 ? 3.545 22.088 -27.973 1.00 105.07 632 PRO A C 1
ATOM 831 O O . PRO A 1 127 ? 4.533 22.652 -27.528 1.00 102.31 632 PRO A O 1
ATOM 835 N N . PHE A 1 128 ? 2.375 22.044 -27.346 1.00 98.23 633 PHE A N 1
ATOM 836 C CA . PHE A 1 128 ? 2.121 22.607 -25.996 1.00 95.92 633 PHE A CA 1
ATOM 837 C C . PHE A 1 128 ? 1.266 21.635 -25.197 1.00 86.22 633 PHE A C 1
ATOM 838 O O . PHE A 1 128 ? 0.814 20.611 -25.760 1.00 84.45 633 PHE A O 1
ATOM 846 N N . THR A 1 129 ? 1.033 21.969 -23.933 1.00 75.34 634 THR A N 1
ATOM 847 C CA . THR A 1 129 ? 0.154 21.219 -23.012 1.00 69.99 634 THR A CA 1
ATOM 848 C C . THR A 1 129 ? -0.016 21.998 -21.737 1.00 64.00 634 THR A C 1
ATOM 849 O O . THR A 1 129 ? 0.991 22.250 -21.085 1.00 59.27 634 THR A O 1
ATOM 853 N N . LEU A 1 130 ? -1.262 22.183 -21.322 1.00 66.43 635 LEU A N 1
ATOM 854 C CA . LEU A 1 130 ? -1.647 22.911 -20.090 1.00 61.85 635 LEU A CA 1
ATOM 855 C C . LEU A 1 130 ? -2.758 22.163 -19.367 1.00 58.73 635 LEU A C 1
ATOM 856 O O . LEU A 1 130 ? -3.655 21.652 -20.031 1.00 58.42 635 LEU A O 1
ATOM 861 N N . VAL A 1 131 ? -2.682 22.113 -18.051 1.00 58.53 636 VAL A N 1
ATOM 862 C CA . VAL A 1 131 ? -3.788 21.697 -17.161 1.00 60.21 636 VAL A CA 1
ATOM 863 C C . VAL A 1 131 ? -4.321 22.957 -16.490 1.00 58.44 636 VAL A C 1
ATOM 864 O O . VAL A 1 131 ? -3.537 23.900 -16.316 1.00 58.84 636 VAL A O 1
ATOM 868 N N . THR A 1 132 ? -5.600 22.972 -16.144 1.00 60.36 637 THR A N 1
ATOM 869 C CA . THR A 1 132 ? -6.260 24.115 -15.490 1.00 54.66 637 THR A CA 1
ATOM 870 C C . THR A 1 132 ? -6.390 23.842 -13.992 1.00 50.79 637 THR A C 1
ATOM 871 O O . THR A 1 132 ? -6.774 22.692 -13.609 1.00 53.19 637 THR A O 1
ATOM 875 N N . ILE A 1 133 ? -6.045 24.848 -13.187 1.00 50.74 638 ILE A N 1
ATOM 876 C CA . ILE A 1 133 ? -6.227 24.886 -11.705 1.00 52.00 638 ILE A CA 1
ATOM 877 C C . ILE A 1 133 ? -7.162 26.035 -11.384 1.00 50.36 638 ILE A C 1
ATOM 878 O O . ILE A 1 133 ? -6.948 27.128 -11.952 1.00 54.76 638 ILE A O 1
ATOM 883 N N . GLY A 1 134 ? -8.097 25.832 -10.458 1.00 51.84 639 GLY A N 1
ATOM 884 C CA . GLY A 1 134 ? -8.935 26.915 -9.902 1.00 51.76 639 GLY A CA 1
ATOM 885 C C . GLY A 1 134 ? -9.833 26.403 -8.819 1.00 55.38 639 GLY A C 1
ATOM 886 O O . GLY A 1 134 ? -10.158 25.174 -8.844 1.00 53.50 639 GLY A O 1
ATOM 887 N N . MET A 1 135 ? -10.245 27.284 -7.886 1.00 56.09 640 MET A N 1
ATOM 888 C CA . MET A 1 135 ? -11.189 26.910 -6.813 1.00 52.14 640 MET A CA 1
ATOM 889 C C . MET A 1 135 ? -10.560 25.801 -5.983 1.00 47.88 640 MET A C 1
ATOM 890 O O . MET A 1 135 ? -11.277 24.962 -5.539 1.00 49.69 640 MET A O 1
ATOM 895 N N . GLN A 1 136 ? -9.244 25.742 -5.884 1.00 48.77 641 GLN A N 1
ATOM 896 C CA . GLN A 1 136 ? -8.543 24.716 -5.074 1.00 53.00 641 GLN A CA 1
ATOM 897 C C . GLN A 1 136 ? -8.832 23.318 -5.661 1.00 51.80 641 GLN A C 1
ATOM 898 O O . GLN A 1 136 ? -8.896 22.316 -4.900 1.00 51.80 641 GLN A O 1
ATOM 904 N N . LYS A 1 137 ? -8.980 23.254 -6.973 1.00 49.78 642 LYS A N 1
ATOM 905 C CA . LYS A 1 137 ? -9.248 21.996 -7.710 1.00 48.96 642 LYS A CA 1
ATOM 906 C C . LYS A 1 137 ? -8.287 21.895 -8.887 1.00 50.33 642 LYS A C 1
ATOM 907 O O . LYS A 1 137 ? -7.868 22.950 -9.436 1.00 54.80 642 LYS A O 1
ATOM 913 N N . PHE A 1 138 ? -7.898 20.674 -9.228 1.00 52.42 643 PHE A N 1
ATOM 914 C CA . PHE A 1 138 ? -7.070 20.343 -10.408 1.00 52.96 643 PHE A CA 1
ATOM 915 C C . PHE A 1 138 ? -7.983 19.694 -11.456 1.00 50.21 643 PHE A C 1
ATOM 916 O O . PHE A 1 138 ? -8.596 18.661 -11.128 1.00 48.24 643 PHE A O 1
ATOM 924 N N . PHE A 1 139 ? -8.090 20.282 -12.647 1.00 52.29 644 PHE A N 1
ATOM 925 C CA . PHE A 1 139 ? -8.995 19.792 -13.739 1.00 54.17 644 PHE A CA 1
ATOM 926 C C . PHE A 1 139 ? -8.200 19.017 -14.783 1.00 56.33 644 PHE A C 1
ATOM 927 O O . PHE A 1 139 ? -7.346 19.601 -15.467 1.00 58.43 644 PHE A O 1
ATOM 935 N N . ILE A 1 140 ? -8.497 17.729 -14.903 1.00 61.89 645 ILE A N 1
ATOM 936 C CA . ILE A 1 140 ? -7.866 16.829 -15.903 1.00 66.66 645 ILE A CA 1
ATOM 937 C C . ILE A 1 140 ? -8.458 17.137 -17.267 1.00 64.79 645 ILE A C 1
ATOM 938 O O . ILE A 1 140 ? -9.662 17.080 -17.430 1.00 65.69 645 ILE A O 1
ATOM 943 N N . PRO A 1 141 ? -7.632 17.520 -18.265 1.00 66.24 646 PRO A N 1
ATOM 944 C CA . PRO A 1 141 ? -8.144 17.972 -19.552 1.00 73.30 646 PRO A CA 1
ATOM 945 C C . PRO A 1 141 ? -9.034 16.941 -20.230 1.00 76.66 646 PRO A C 1
ATOM 946 O O . PRO A 1 141 ? -9.985 17.342 -20.824 1.00 82.49 646 PRO A O 1
ATOM 950 N N . LYS A 1 142 ? -8.612 15.680 -20.240 1.00 83.35 647 LYS A N 1
ATOM 951 C CA . LYS A 1 142 ? -9.306 14.564 -20.944 1.00 98.04 647 LYS A CA 1
ATOM 952 C C . LYS A 1 142 ? -8.690 13.236 -20.488 1.00 102.90 647 LYS A C 1
ATOM 953 O O . LYS A 1 142 ? -7.578 13.272 -19.938 1.00 98.65 647 LYS A O 1
ATOM 959 N N . SER A 1 143 ? -9.374 12.117 -20.731 1.00 115.35 648 SER A N 1
ATOM 960 C CA . SER A 1 143 ? -8.793 10.748 -20.679 1.00 126.95 648 SER A CA 1
ATOM 961 C C . SER A 1 143 ? -9.164 9.990 -21.947 1.00 151.20 648 SER A C 1
ATOM 962 O O . SER A 1 143 ? -10.259 9.432 -22.039 1.00 156.14 648 SER A O 1
ATOM 965 N N . PRO A 1 144 ? -8.301 10.013 -22.993 1.00 173.78 649 PRO A N 1
ATOM 966 C CA . PRO A 1 144 ? -8.384 9.051 -24.091 1.00 183.60 649 PRO A CA 1
ATOM 967 C C . PRO A 1 144 ? -7.448 7.841 -23.902 1.00 191.35 649 PRO A C 1
ATOM 968 O O . PRO A 1 144 ? -6.559 7.903 -23.051 1.00 186.47 649 PRO A O 1
ATOM 972 N N . THR A 1 145 ? -7.645 6.792 -24.712 1.00 197.23 650 THR A N 1
ATOM 973 C CA . THR A 1 145 ? -6.768 5.580 -24.803 1.00 199.52 650 THR A CA 1
ATOM 974 C C . THR A 1 145 ? -6.457 5.029 -23.391 1.00 196.15 650 THR A C 1
ATOM 975 O O . THR A 1 145 ? -5.271 4.722 -23.124 1.00 195.19 650 THR A O 1
ATOM 979 N N . SER A 1 146 ? -7.482 4.897 -22.538 1.00 189.91 651 SER A N 1
ATOM 980 C CA . SER A 1 146 ? -7.392 4.364 -21.146 1.00 177.37 651 SER A CA 1
ATOM 981 C C . SER A 1 146 ? -8.806 4.148 -20.584 1.00 172.19 651 SER A C 1
ATOM 982 O O . SER A 1 146 ? -9.351 5.079 -19.973 1.00 166.61 651 SER A O 1
ATOM 985 N N . SER A 1 147 ? -9.390 2.972 -20.843 1.00 173.13 652 SER A N 1
ATOM 986 C CA . SER A 1 147 ? -10.781 2.591 -20.469 1.00 173.12 652 SER A CA 1
ATOM 987 C C . SER A 1 147 ? -10.790 1.865 -19.111 1.00 173.91 652 SER A C 1
ATOM 988 O O . SER A 1 147 ? -11.890 1.691 -18.547 1.00 173.85 652 SER A O 1
ATOM 991 N N . ASN A 1 148 ? -9.603 1.494 -18.603 1.00 170.06 653 ASN A N 1
ATOM 992 C CA . ASN A 1 148 ? -9.384 0.604 -17.422 1.00 166.60 653 ASN A CA 1
ATOM 993 C C . ASN A 1 148 ? -10.496 0.814 -16.376 1.00 162.78 653 ASN A C 1
ATOM 994 O O . ASN A 1 148 ? -11.182 -0.174 -16.039 1.00 165.40 653 ASN A O 1
ATOM 999 N N . GLU A 1 149 ? -10.640 2.050 -15.876 1.00 152.60 654 GLU A N 1
ATOM 1000 C CA . GLU A 1 149 ? -11.475 2.427 -14.704 1.00 149.17 654 GLU A CA 1
ATOM 1001 C C . GLU A 1 149 ? -11.884 3.890 -14.863 1.00 139.40 654 GLU A C 1
ATOM 1002 O O . GLU A 1 149 ? -11.058 4.710 -15.249 1.00 132.92 654 GLU A O 1
ATOM 1008 N N . PRO A 1 150 ? -13.168 4.258 -14.614 1.00 135.92 655 PRO A N 1
ATOM 1009 C CA . PRO A 1 150 ? -13.596 5.663 -14.669 1.00 123.91 655 PRO A CA 1
ATOM 1010 C C . PRO A 1 150 ? -12.714 6.597 -13.813 1.00 111.29 655 PRO A C 1
ATOM 1011 O O . PRO A 1 150 ? -12.581 6.363 -12.620 1.00 104.83 655 PRO A O 1
ATOM 1015 N N . GLU A 1 151 ? -12.095 7.599 -14.454 1.00 103.77 656 GLU A N 1
ATOM 1016 C CA . GLU A 1 151 ? -11.208 8.596 -13.801 1.00 97.92 656 GLU A CA 1
ATOM 1017 C C . GLU A 1 151 ? -11.965 9.923 -13.630 1.00 83.97 656 GLU A C 1
ATOM 1018 O O . GLU A 1 151 ? -12.727 10.302 -14.535 1.00 76.89 656 GLU A O 1
ATOM 1024 N N . ASN A 1 152 ? -11.731 10.588 -12.504 1.00 73.34 657 ASN A N 1
ATOM 1025 C CA . ASN A 1 152 ? -12.352 11.872 -12.110 1.00 71.32 657 ASN A CA 1
ATOM 1026 C C . ASN A 1 152 ? -11.934 12.956 -13.094 1.00 69.01 657 ASN A C 1
ATOM 1027 O O . ASN A 1 152 ? -10.760 13.004 -13.419 1.00 72.40 657 ASN A O 1
ATOM 1032 N N . ARG A 1 153 ? -12.850 13.870 -13.424 1.00 68.70 658 ARG A N 1
ATOM 1033 C CA . ARG A 1 153 ? -12.568 15.120 -14.185 1.00 66.88 658 ARG A CA 1
ATOM 1034 C C . ARG A 1 153 ? -11.966 16.170 -13.251 1.00 60.49 658 ARG A C 1
ATOM 1035 O O . ARG A 1 153 ? -11.168 17.018 -13.734 1.00 64.81 658 ARG A O 1
ATOM 1043 N N . VAL A 1 154 ? -12.364 16.129 -11.985 1.00 60.06 659 VAL A N 1
ATOM 1044 C CA . VAL A 1 154 ? -11.946 17.084 -10.931 1.00 56.47 659 VAL A CA 1
ATOM 1045 C C . VAL A 1 154 ? -11.213 16.320 -9.854 1.00 53.27 659 VAL A C 1
ATOM 1046 O O . VAL A 1 154 ? -11.816 15.430 -9.260 1.00 56.15 659 VAL A O 1
ATOM 1050 N N . LEU A 1 155 ? -10.063 16.822 -9.462 1.00 53.94 660 LEU A N 1
ATOM 1051 C CA . LEU A 1 155 ? -9.318 16.359 -8.272 1.00 55.90 660 LEU A CA 1
ATOM 1052 C C . LEU A 1 155 ? -9.058 17.533 -7.340 1.00 52.55 66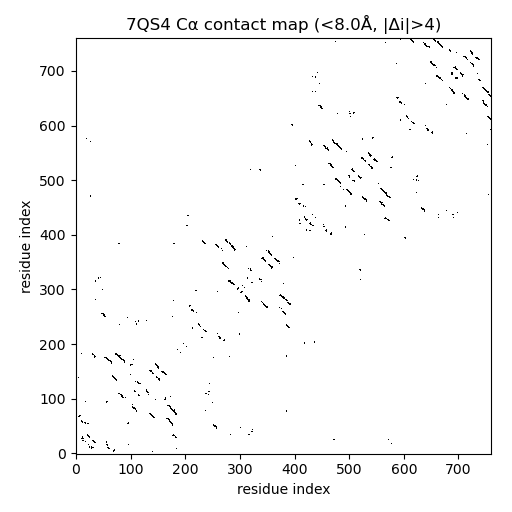0 LEU A C 1
ATOM 1053 O O . LEU A 1 155 ? -9.051 18.687 -7.756 1.00 52.92 660 LEU A O 1
ATOM 1058 N N . PRO A 1 156 ? -8.816 17.273 -6.046 1.00 51.81 661 PRO A N 1
ATOM 1059 C CA . PRO A 1 156 ? -8.384 18.324 -5.133 1.00 49.93 661 PRO A CA 1
ATOM 1060 C C . PRO A 1 156 ? -7.026 18.863 -5.584 1.00 50.97 661 PRO A C 1
ATOM 1061 O O . PRO A 1 156 ? -6.217 18.064 -6.062 1.00 49.45 661 PRO A O 1
ATOM 1065 N N . MET A 1 157 ? -6.830 20.189 -5.536 1.00 48.44 662 MET A N 1
ATOM 1066 C CA . MET A 1 157 ? -5.538 20.793 -5.915 1.00 48.72 662 MET A CA 1
ATOM 1067 C C . MET A 1 157 ? -4.446 20.339 -4.964 1.00 51.67 662 MET A C 1
ATOM 1068 O O . MET A 1 157 ? -4.557 20.490 -3.765 1.00 55.40 662 MET A O 1
ATOM 1073 N N . PRO A 1 158 ? -3.366 19.725 -5.471 1.00 54.45 663 PRO A N 1
ATOM 1074 C CA . PRO A 1 158 ? -2.204 19.438 -4.636 1.00 53.33 663 PRO A CA 1
ATOM 1075 C C . PRO A 1 158 ? -1.573 20.749 -4.140 1.00 49.09 663 PRO A C 1
ATOM 1076 O O . PRO A 1 158 ? -1.571 21.698 -4.882 1.00 46.59 663 PRO A O 1
ATOM 1080 N N . THR A 1 159 ? -1.081 20.785 -2.910 1.00 47.08 664 THR A N 1
ATOM 1081 C CA . THR A 1 159 ? -0.419 21.978 -2.350 1.00 52.86 664 THR A CA 1
ATOM 1082 C C . THR A 1 159 ? 0.824 22.243 -3.200 1.00 54.04 664 THR A C 1
ATOM 1083 O O . THR A 1 159 ? 1.111 23.411 -3.482 1.00 59.17 664 THR A O 1
ATOM 1087 N N . SER A 1 160 ? 1.448 21.184 -3.691 1.00 54.13 665 SER A N 1
ATOM 1088 C CA . SER A 1 160 ? 2.617 21.248 -4.591 1.00 56.40 665 SER A CA 1
ATOM 1089 C C . SER A 1 160 ? 2.380 20.370 -5.832 1.00 52.23 665 SER A C 1
ATOM 1090 O O . SER A 1 160 ? 2.019 19.225 -5.674 1.00 56.32 665 SER A O 1
ATOM 1093 N N . ILE A 1 161 ? 2.557 20.935 -7.014 1.00 49.30 666 ILE A N 1
ATOM 1094 C CA . ILE A 1 161 ? 2.381 20.260 -8.321 1.00 50.18 666 ILE A CA 1
ATOM 1095 C C . ILE A 1 161 ? 3.741 20.100 -8.986 1.00 54.62 666 ILE A C 1
ATOM 1096 O O . ILE A 1 161 ? 4.515 21.060 -8.979 1.00 52.21 666 ILE A O 1
ATOM 1101 N N . GLY A 1 162 ? 4.007 18.920 -9.548 1.00 58.38 667 GLY A N 1
ATOM 1102 C CA . GLY A 1 162 ? 5.242 18.611 -10.289 1.00 59.49 667 GLY A CA 1
ATOM 1103 C C . GLY A 1 162 ? 4.965 18.408 -11.766 1.00 60.44 667 GLY A C 1
ATOM 1104 O O . GLY A 1 162 ? 3.914 17.840 -12.093 1.00 57.44 667 GLY A O 1
ATOM 1105 N N . ILE A 1 163 ? 5.893 18.823 -12.620 1.00 59.45 668 ILE A N 1
ATOM 1106 C CA . ILE A 1 163 ? 5.878 18.519 -14.070 1.00 63.64 668 ILE A CA 1
ATOM 1107 C C . ILE A 1 163 ? 7.182 17.818 -14.439 1.00 66.84 668 ILE A C 1
ATOM 1108 O O . ILE A 1 163 ? 8.241 18.277 -14.001 1.00 70.21 668 ILE A O 1
ATOM 1113 N N . PHE A 1 164 ? 7.075 16.692 -15.138 1.00 70.34 669 PHE A N 1
ATOM 1114 C CA . PHE A 1 164 ? 8.198 15.944 -15.747 1.00 73.43 669 PHE A CA 1
ATOM 1115 C C . PHE A 1 164 ? 8.027 16.005 -17.266 1.00 70.65 669 PHE A C 1
ATOM 1116 O O . PHE A 1 164 ? 6.968 15.560 -17.775 1.00 69.05 669 PHE A O 1
ATOM 1124 N N . LEU A 1 165 ? 8.957 16.674 -17.941 1.00 68.07 670 LEU A N 1
ATOM 1125 C CA . LEU A 1 165 ? 9.040 16.712 -19.418 1.00 67.29 670 LEU A CA 1
ATOM 1126 C C . LEU A 1 165 ? 10.156 15.783 -19.848 1.00 69.43 670 LEU A C 1
ATOM 1127 O O . LEU A 1 165 ? 11.304 15.995 -19.393 1.00 68.64 670 LEU A O 1
ATOM 1132 N N . ASP A 1 166 ? 9.808 14.764 -20.634 1.00 73.67 671 ASP A N 1
ATOM 1133 C CA . ASP A 1 166 ? 10.741 13.789 -21.255 1.00 79.44 671 ASP A CA 1
ATOM 1134 C C . ASP A 1 166 ? 10.790 14.025 -22.772 1.00 85.06 671 ASP A C 1
ATOM 1135 O O . ASP A 1 166 ? 9.861 13.583 -23.460 1.00 86.68 671 ASP A O 1
ATOM 1140 N N . CYS A 1 167 ? 11.835 14.690 -23.267 1.00 89.11 672 CYS A N 1
ATOM 1141 C CA . CYS A 1 167 ? 11.965 15.101 -24.691 1.00 92.95 672 CYS A CA 1
ATOM 1142 C C . CYS A 1 167 ? 12.330 13.898 -25.559 1.00 100.14 672 CYS A C 1
ATOM 1143 O O . CYS A 1 167 ? 11.973 13.901 -26.737 1.00 104.24 672 CYS A O 1
ATOM 1146 N N . ASP A 1 168 ? 12.949 12.879 -24.973 1.00 103.17 673 ASP A N 1
ATOM 1147 C CA . ASP A 1 168 ? 13.339 11.635 -25.686 1.00 106.05 673 ASP A CA 1
ATOM 1148 C C . ASP A 1 168 ? 12.063 10.865 -26.078 1.00 105.57 673 ASP A C 1
ATOM 1149 O O . ASP A 1 168 ? 11.981 10.408 -27.242 1.00 112.81 673 ASP A O 1
ATOM 1154 N N . LYS A 1 169 ? 11.079 10.789 -25.169 1.00 100.80 674 LYS A N 1
ATOM 1155 C CA . LYS A 1 169 ? 9.798 10.052 -25.381 1.00 98.49 674 LYS A CA 1
ATOM 1156 C C . LYS A 1 169 ? 8.743 10.980 -25.974 1.00 92.92 674 LYS A C 1
ATOM 1157 O O . LYS A 1 169 ? 7.742 10.461 -26.492 1.00 92.46 674 LYS A O 1
ATOM 1163 N N . GLY A 1 170 ? 8.948 12.294 -25.868 1.00 88.41 675 GLY A N 1
ATOM 1164 C CA . GLY A 1 170 ? 7.939 13.314 -26.204 1.00 87.94 675 GLY A CA 1
ATOM 1165 C C . GLY A 1 170 ? 6.711 13.228 -25.296 1.00 85.86 675 GLY A C 1
ATOM 1166 O O . GLY A 1 170 ? 5.599 13.310 -25.815 1.00 84.57 675 GLY A O 1
ATOM 1167 N N . LYS A 1 171 ? 6.919 13.122 -23.977 1.00 86.02 676 LYS A N 1
ATOM 1168 C CA . LYS A 1 171 ? 5.839 13.027 -22.958 1.00 83.19 676 LYS A CA 1
ATOM 1169 C C . LYS A 1 171 ? 6.000 14.124 -21.917 1.00 76.90 676 LYS A C 1
ATOM 1170 O O . LYS A 1 171 ? 7.134 14.465 -21.564 1.00 77.20 676 LYS A O 1
ATOM 1176 N N . VAL A 1 172 ? 4.890 14.585 -21.380 1.00 74.40 677 VAL A N 1
ATOM 1177 C CA . VAL A 1 172 ? 4.843 15.445 -20.176 1.00 69.03 677 VAL A CA 1
ATOM 1178 C C . VAL A 1 172 ? 3.904 14.790 -19.177 1.00 65.18 677 VAL A C 1
ATOM 1179 O O . VAL A 1 172 ? 2.859 14.269 -19.609 1.00 64.30 677 VAL A O 1
ATOM 1183 N N . ASN A 1 173 ? 4.325 14.724 -17.917 1.00 63.66 678 ASN A N 1
ATOM 1184 C CA . ASN A 1 173 ? 3.547 14.155 -16.801 1.00 62.34 678 ASN A CA 1
ATOM 1185 C C . ASN A 1 173 ? 3.366 15.222 -15.729 1.00 59.52 678 ASN A C 1
ATOM 1186 O O . ASN A 1 173 ? 4.329 15.957 -15.463 1.00 58.59 678 ASN A O 1
ATOM 1191 N N . PHE A 1 174 ? 2.179 15.261 -15.115 1.00 58.83 679 PHE A N 1
ATOM 1192 C CA . PHE A 1 174 ? 1.796 16.172 -14.002 1.00 57.26 679 PHE A CA 1
ATOM 1193 C C . PHE A 1 174 ? 1.608 15.345 -12.733 1.00 57.35 679 PHE A C 1
ATOM 1194 O O . PHE A 1 174 ? 0.910 14.324 -12.775 1.00 59.63 679 PHE A O 1
ATOM 1202 N N . TYR A 1 175 ? 2.180 15.795 -11.625 1.00 57.19 680 TYR A N 1
ATOM 1203 C CA . TYR A 1 175 ? 2.239 15.024 -10.366 1.00 58.32 680 TYR A CA 1
ATOM 1204 C C . TYR A 1 175 ? 1.645 15.841 -9.237 1.00 59.06 680 TYR A C 1
ATOM 1205 O O . TYR A 1 175 ? 1.857 17.060 -9.179 1.00 63.36 680 TYR A O 1
ATOM 1214 N N . ASP A 1 176 ? 0.874 15.178 -8.394 1.00 60.48 681 ASP A N 1
ATOM 1215 C CA . ASP A 1 176 ? 0.530 15.607 -7.026 1.00 62.22 681 ASP A CA 1
ATOM 1216 C C . ASP A 1 176 ? 1.714 15.230 -6.134 1.00 67.83 681 ASP A C 1
ATOM 1217 O O . ASP A 1 176 ? 1.907 14.038 -5.881 1.00 76.30 681 ASP A O 1
ATOM 1222 N N . MET A 1 177 ? 2.465 16.208 -5.670 1.00 64.85 682 MET A N 1
ATOM 1223 C CA . MET A 1 177 ? 3.684 15.987 -4.864 1.00 69.78 682 MET A CA 1
ATOM 1224 C C . MET A 1 177 ? 3.313 15.648 -3.409 1.00 69.80 682 MET A C 1
ATOM 1225 O O . MET A 1 177 ? 4.161 15.177 -2.707 1.00 73.50 682 MET A O 1
ATOM 1230 N N . ASP A 1 178 ? 2.086 15.922 -2.976 1.00 74.30 683 ASP A N 1
ATOM 1231 C CA . ASP A 1 178 ? 1.605 15.554 -1.609 1.00 80.13 683 ASP A CA 1
ATOM 1232 C C . ASP A 1 178 ? 1.507 14.036 -1.522 1.00 85.50 683 ASP A C 1
ATOM 1233 O O . ASP A 1 178 ? 1.884 13.490 -0.489 1.00 90.72 683 ASP A O 1
ATOM 1238 N N . GLN A 1 179 ? 0.996 13.403 -2.586 1.00 91.10 684 GLN A N 1
ATOM 1239 C CA . GLN A 1 179 ? 0.679 11.951 -2.647 1.00 95.44 684 GLN A CA 1
ATOM 1240 C C . GLN A 1 179 ? 1.745 11.213 -3.460 1.00 95.82 684 GLN A C 1
ATOM 1241 O O . GLN A 1 179 ? 1.765 9.989 -3.404 1.00 99.29 684 GLN A O 1
ATOM 1247 N N . MET A 1 180 ? 2.571 11.939 -4.207 1.00 94.00 685 MET A N 1
ATOM 1248 C CA . MET A 1 180 ? 3.647 11.372 -5.074 1.00 93.59 685 MET A CA 1
ATOM 1249 C C . MET A 1 180 ? 3.002 10.489 -6.149 1.00 88.06 685 MET A C 1
ATOM 1250 O O . MET A 1 180 ? 3.325 9.319 -6.202 1.00 86.16 685 MET A O 1
ATOM 1255 N N . LYS A 1 181 ? 2.126 11.065 -6.967 1.00 80.61 686 LYS A N 1
ATOM 1256 C CA . LYS A 1 181 ? 1.150 10.349 -7.808 1.00 78.69 686 LYS A CA 1
ATOM 1257 C C . LYS A 1 181 ? 0.984 11.120 -9.116 1.00 73.27 686 LYS A C 1
ATOM 1258 O O . LYS A 1 181 ? 0.814 12.337 -9.049 1.00 65.42 686 LYS A O 1
ATOM 1264 N N . CYS A 1 182 ? 1.098 10.454 -10.262 1.00 72.78 687 CYS A N 1
ATOM 1265 C CA . CYS A 1 182 ? 0.820 11.059 -11.589 1.00 69.79 687 CYS A CA 1
ATOM 1266 C C . CYS A 1 182 ? -0.678 11.283 -11.743 1.00 68.57 687 CYS A C 1
ATOM 1267 O O . CYS A 1 182 ? -1.406 10.358 -11.534 1.00 72.98 687 CYS A O 1
ATOM 1270 N N . LEU A 1 183 ? -1.100 12.499 -12.071 1.00 66.37 688 LEU A N 1
ATOM 1271 C CA . LEU A 1 183 ? -2.540 12.868 -12.228 1.00 64.35 688 LEU A CA 1
ATOM 1272 C C . LEU A 1 183 ? -2.942 12.812 -13.704 1.00 64.32 688 LEU A C 1
ATOM 1273 O O . LEU A 1 183 ? -4.135 12.661 -13.981 1.00 67.55 688 LEU A O 1
ATOM 1278 N N . TYR A 1 184 ? -1.996 13.055 -14.593 1.00 63.71 689 TYR A N 1
ATOM 1279 C CA . TYR A 1 184 ? -2.235 13.281 -16.029 1.00 64.30 689 TYR A CA 1
ATOM 1280 C C . TYR A 1 184 ? -0.913 13.179 -16.782 1.00 67.27 689 TYR A C 1
ATOM 1281 O O . TYR A 1 184 ? 0.125 13.565 -16.239 1.00 69.27 689 TYR A O 1
ATOM 1290 N N . GLU A 1 185 ? -0.976 12.706 -18.011 1.00 70.30 690 GLU A N 1
ATOM 1291 C CA . GLU A 1 185 ? 0.186 12.311 -18.818 1.00 74.54 690 GLU A CA 1
ATOM 1292 C C . GLU A 1 185 ? -0.227 12.412 -20.280 1.00 77.91 690 GLU A C 1
ATOM 1293 O O . GLU A 1 185 ? -1.352 12.060 -20.570 1.00 77.55 690 GLU A O 1
ATOM 1299 N N . ARG A 1 186 ? 0.580 13.046 -21.112 1.00 80.62 691 ARG A N 1
ATOM 1300 C CA . ARG A 1 186 ? 0.193 13.404 -22.497 1.00 85.25 691 ARG A CA 1
ATOM 1301 C C . ARG A 1 186 ? 1.432 13.388 -23.386 1.00 89.47 691 ARG A C 1
ATOM 1302 O O . ARG A 1 186 ? 2.498 13.840 -22.927 1.00 91.77 691 ARG A O 1
ATOM 1310 N N . GLN A 1 187 ? 1.284 12.912 -24.622 1.00 91.36 692 GLN A N 1
ATOM 1311 C CA . GLN A 1 187 ? 2.270 13.095 -25.705 1.00 93.98 692 GLN A CA 1
ATOM 1312 C C . GLN A 1 187 ? 2.367 14.594 -26.011 1.00 86.26 692 GLN A C 1
ATOM 1313 O O . GLN A 1 187 ? 1.358 15.265 -25.931 1.00 80.75 692 GLN A O 1
ATOM 1319 N N . VAL A 1 188 ? 3.564 15.082 -26.307 1.00 83.28 693 VAL A N 1
ATOM 1320 C CA . VAL A 1 188 ? 3.828 16.505 -26.668 1.00 82.63 693 VAL A CA 1
ATOM 1321 C C . VAL A 1 188 ? 4.976 16.547 -27.691 1.00 83.57 693 VAL A C 1
ATOM 1322 O O . VAL A 1 188 ? 5.851 15.679 -27.621 1.00 86.13 693 VAL A O 1
ATOM 1326 N N . ASP A 1 189 ? 4.905 17.461 -28.663 1.00 84.27 694 ASP A N 1
ATOM 1327 C CA . ASP A 1 189 ? 5.907 17.603 -29.754 1.00 87.78 694 ASP A CA 1
ATOM 1328 C C . ASP A 1 189 ? 7.112 18.381 -29.216 1.00 86.58 694 ASP A C 1
ATOM 1329 O O . ASP A 1 189 ? 6.942 19.554 -28.847 1.00 80.56 694 ASP A O 1
ATOM 1334 N N . CYS A 1 190 ? 8.294 17.748 -29.210 1.00 89.12 695 CYS A N 1
ATOM 1335 C CA . CYS A 1 190 ? 9.561 18.299 -28.651 1.00 87.98 695 CYS A CA 1
ATOM 1336 C C . CYS A 1 190 ? 10.575 18.562 -29.761 1.00 91.62 695 CYS A C 1
ATOM 1337 O O . CYS A 1 190 ? 11.776 18.707 -29.445 1.00 95.08 695 CYS A O 1
ATOM 1340 N N . SER A 1 191 ? 10.119 18.646 -31.003 1.00 96.88 696 SER A N 1
ATOM 1341 C CA . SER A 1 191 ? 10.988 18.907 -32.175 1.00 102.91 696 SER A CA 1
ATOM 1342 C C . SER A 1 191 ? 11.600 20.306 -32.035 1.00 102.39 696 SER A C 1
ATOM 1343 O O . SER A 1 191 ? 12.755 20.469 -32.424 1.00 105.47 696 SER A O 1
ATOM 1346 N N . HIS A 1 192 ? 10.873 21.236 -31.404 1.00 100.64 697 HIS A N 1
ATOM 1347 C CA . HIS A 1 192 ? 11.303 22.639 -31.153 1.00 100.79 697 HIS A CA 1
ATOM 1348 C C . HIS A 1 192 ? 11.490 22.859 -29.647 1.00 95.76 697 HIS A C 1
ATOM 1349 O O . HIS A 1 192 ? 10.979 22.029 -28.860 1.00 89.96 697 HIS A O 1
ATOM 1356 N N . THR A 1 193 ? 12.195 23.934 -29.266 1.00 96.52 698 THR A N 1
ATOM 1357 C CA . THR A 1 193 ? 12.465 24.313 -27.851 1.00 93.73 698 THR A CA 1
ATOM 1358 C C . THR A 1 193 ? 11.137 24.424 -27.102 1.00 88.35 698 THR A C 1
ATOM 1359 O O . THR A 1 193 ? 10.210 25.009 -27.663 1.00 90.42 698 THR A O 1
ATOM 1363 N N . LEU A 1 194 ? 11.059 23.846 -25.903 1.00 83.70 699 LEU A N 1
ATOM 1364 C CA . LEU A 1 194 ? 9.879 23.927 -24.997 1.00 83.16 699 LEU A CA 1
ATOM 1365 C C . LEU A 1 194 ? 10.244 24.744 -23.752 1.00 80.40 699 LEU A C 1
ATOM 1366 O O . LEU A 1 194 ? 11.371 24.582 -23.247 1.00 83.64 699 LEU A O 1
ATOM 1371 N N . TYR A 1 195 ? 9.321 25.557 -23.258 1.00 75.94 700 TYR A N 1
ATOM 1372 C CA . TYR A 1 195 ? 9.501 26.376 -22.031 1.00 72.63 700 TYR A CA 1
ATOM 1373 C C . TYR A 1 195 ? 8.430 25.995 -21.019 1.00 66.64 700 TYR A C 1
ATOM 1374 O O . TYR A 1 195 ? 7.269 25.805 -21.390 1.00 65.00 700 TYR A O 1
ATOM 1383 N N . PRO A 1 196 ? 8.772 25.894 -19.712 1.00 64.44 701 PRO A N 1
ATOM 1384 C CA . PRO A 1 196 ? 7.773 25.945 -18.663 1.00 61.13 701 PRO A CA 1
ATOM 1385 C C . PRO A 1 196 ? 6.859 27.145 -18.909 1.00 61.51 701 PRO A C 1
ATOM 1386 O O . PRO A 1 196 ? 7.377 28.233 -19.190 1.00 60.77 701 PRO A O 1
ATOM 1390 N N . ALA A 1 197 ? 5.551 26.896 -18.933 1.00 61.73 702 ALA A N 1
ATOM 1391 C CA . ALA A 1 197 ? 4.505 27.873 -19.306 1.00 60.67 702 ALA A CA 1
ATOM 1392 C C . ALA A 1 197 ? 3.475 27.968 -18.185 1.00 56.59 702 ALA A C 1
ATOM 1393 O O . ALA A 1 197 ? 3.175 26.944 -17.553 1.00 58.70 702 ALA A O 1
ATOM 1395 N N . PHE A 1 198 ? 2.979 29.168 -17.956 1.00 53.92 703 PHE A N 1
ATOM 1396 C CA . PHE A 1 198 ? 1.966 29.481 -16.939 1.00 53.24 703 PHE A CA 1
ATOM 1397 C C . PHE A 1 198 ? 1.030 30.560 -17.469 1.00 53.27 703 PHE A C 1
ATOM 1398 O O . PHE A 1 198 ? 1.443 31.341 -18.319 1.00 59.82 703 PHE A O 1
ATOM 1406 N N . ALA A 1 199 ? -0.202 30.582 -16.984 1.00 50.98 704 ALA A N 1
ATOM 1407 C CA . ALA A 1 199 ? -1.209 31.615 -17.305 1.00 51.62 704 ALA A CA 1
ATOM 1408 C C . ALA A 1 199 ? -2.100 31.827 -16.100 1.00 49.40 704 ALA A C 1
ATOM 1409 O O . ALA A 1 199 ? -2.400 30.850 -15.424 1.00 50.96 704 ALA A O 1
ATOM 1411 N N . LEU A 1 200 ? -2.469 33.076 -15.850 1.00 51.58 705 LEU A N 1
ATOM 1412 C CA . LEU A 1 200 ? -3.308 33.484 -14.705 1.00 51.58 705 LEU A CA 1
ATOM 1413 C C . LEU A 1 200 ? -4.328 34.506 -15.167 1.00 53.71 705 LEU A C 1
ATOM 1414 O O . LEU A 1 200 ? -4.023 35.339 -16.035 1.00 55.11 705 LEU A O 1
ATOM 1419 N N . MET A 1 201 ? -5.454 34.483 -14.507 1.00 55.53 706 MET A N 1
ATOM 1420 C CA . MET A 1 201 ? -6.656 35.285 -14.794 1.00 59.92 706 MET A CA 1
ATOM 1421 C C . MET A 1 201 ? -7.397 35.465 -13.457 1.00 56.20 706 MET A C 1
ATOM 1422 O O . MET A 1 201 ? -7.345 34.538 -12.634 1.00 50.92 706 MET A O 1
ATOM 1427 N N . GLY A 1 202 ? -8.099 36.576 -13.265 1.00 56.84 707 GLY A N 1
ATOM 1428 C CA . GLY A 1 202 ? -8.622 36.983 -11.948 1.00 57.01 707 GLY A CA 1
ATOM 1429 C C . GLY A 1 202 ? -7.485 37.036 -10.966 1.00 60.23 707 GLY A C 1
ATOM 1430 O O . GLY A 1 202 ? -6.330 37.108 -11.419 1.00 75.51 707 GLY A O 1
ATOM 1431 N N . SER A 1 203 ? -7.738 36.934 -9.692 1.00 52.52 708 SER A N 1
ATOM 1432 C CA . SER A 1 203 ? -6.621 36.949 -8.721 1.00 51.49 708 SER A CA 1
ATOM 1433 C C . SER A 1 203 ? -6.047 35.516 -8.588 1.00 49.68 708 SER A C 1
ATOM 1434 O O . SER A 1 203 ? -6.815 34.551 -8.608 1.00 49.56 708 SER A O 1
ATOM 1437 N N . GLY A 1 204 ? -4.745 35.386 -8.442 1.00 47.76 709 GLY A N 1
ATOM 1438 C CA . GLY A 1 204 ? -4.112 34.084 -8.195 1.00 48.36 709 GLY A CA 1
ATOM 1439 C C . GLY A 1 204 ? -2.620 34.235 -8.074 1.00 51.45 709 GLY A C 1
ATOM 1440 O O . GLY A 1 204 ? -2.129 35.405 -8.217 1.00 50.05 709 GLY A O 1
ATOM 1441 N N . GLY A 1 205 ? -1.913 33.126 -7.855 1.00 48.77 710 GLY A N 1
ATOM 1442 C CA . GLY A 1 205 ? -0.469 33.145 -7.596 1.00 49.71 710 GLY A CA 1
ATOM 1443 C C . GLY A 1 205 ? 0.180 31.788 -7.804 1.00 46.93 710 GLY A C 1
ATOM 1444 O O . GLY A 1 205 ? -0.438 30.773 -7.485 1.00 44.60 710 GLY A O 1
ATOM 1445 N N . ILE A 1 206 ? 1.399 31.799 -8.294 1.00 46.74 711 ILE A N 1
ATOM 1446 C CA . ILE A 1 206 ? 2.249 30.606 -8.493 1.00 49.14 711 ILE A CA 1
ATOM 1447 C C . ILE A 1 206 ? 3.629 30.908 -7.943 1.00 51.19 711 ILE A C 1
ATOM 1448 O O . ILE A 1 206 ? 4.226 31.905 -8.379 1.00 50.00 711 ILE A O 1
ATOM 1453 N N . GLN A 1 207 ? 4.149 29.994 -7.128 1.00 50.66 712 GLN A N 1
ATOM 1454 C CA . GLN A 1 207 ? 5.467 30.084 -6.470 1.00 50.83 712 GLN A CA 1
ATOM 1455 C C . GLN A 1 207 ? 6.308 28.874 -6.917 1.00 50.39 712 GLN A C 1
ATOM 1456 O O . GLN A 1 207 ? 5.862 27.739 -6.674 1.00 47.31 712 GLN A O 1
ATOM 1462 N N . LEU A 1 208 ? 7.427 29.110 -7.587 1.00 49.97 713 LEU A N 1
ATOM 1463 C CA . LEU A 1 208 ? 8.387 28.068 -7.977 1.00 51.16 713 LEU A CA 1
ATOM 1464 C C . LEU A 1 208 ? 9.071 27.547 -6.728 1.00 53.55 713 LEU A C 1
ATOM 1465 O O . LEU A 1 208 ? 9.492 28.336 -5.914 1.00 57.57 713 LEU A O 1
ATOM 1470 N N . GLU A 1 209 ? 9.151 26.235 -6.608 1.00 57.37 714 GLU A N 1
ATOM 1471 C CA . GLU A 1 209 ? 9.658 25.540 -5.414 1.00 60.91 714 GLU A CA 1
ATOM 1472 C C . GLU A 1 209 ? 11.057 25.028 -5.681 1.00 60.65 714 GLU A C 1
ATOM 1473 O O . GLU A 1 209 ? 11.366 24.716 -6.820 1.00 65.72 714 GLU A O 1
ATOM 1479 N N . GLU A 1 210 ? 11.877 25.030 -4.672 1.00 63.18 715 GLU A N 1
ATOM 1480 C CA . GLU A 1 210 ? 13.218 24.456 -4.721 1.00 71.23 715 GLU A CA 1
ATOM 1481 C C . GLU A 1 210 ? 13.182 23.152 -3.970 1.00 69.82 715 GLU A C 1
ATOM 1482 O O . GLU A 1 210 ? 12.502 23.037 -2.946 1.00 70.20 715 GLU A O 1
ATOM 1488 N N . PRO A 1 211 ? 13.945 22.141 -4.425 1.00 58.23 716 PRO A N 1
ATOM 1489 C CA . PRO A 1 211 ? 13.974 20.855 -3.745 1.00 55.38 716 PRO A CA 1
ATOM 1490 C C . PRO A 1 211 ? 14.606 21.016 -2.369 1.00 54.49 716 PRO A C 1
ATOM 1491 O O . PRO A 1 211 ? 15.424 21.906 -2.198 1.00 58.49 716 PRO A O 1
ATOM 1495 N N . ILE A 1 212 ? 14.176 20.213 -1.410 1.00 56.28 717 ILE A N 1
ATOM 1496 C CA . ILE A 1 212 ? 14.644 20.292 0.008 1.00 59.16 717 ILE A CA 1
ATOM 1497 C C . ILE A 1 212 ? 16.184 20.194 0.035 1.00 57.62 717 ILE A C 1
ATOM 1498 O O . ILE A 1 212 ? 16.794 20.709 0.963 1.00 65.23 717 ILE A O 1
ATOM 1503 N N . THR A 1 213 ? 16.786 19.551 -0.960 1.00 56.78 718 THR A N 1
ATOM 1504 C CA . THR A 1 213 ? 18.264 19.333 -1.067 1.00 57.66 718 THR A CA 1
ATOM 1505 C C . THR A 1 213 ? 18.966 20.699 -1.232 1.00 56.79 718 THR A C 1
ATOM 1506 O O . THR A 1 213 ? 20.053 20.908 -0.645 1.00 58.44 718 THR A O 1
ATOM 1510 N N . ALA A 1 214 ? 18.309 21.626 -1.906 1.00 60.01 719 ALA A N 1
ATOM 1511 C CA . ALA A 1 214 ? 18.782 23.026 -2.097 1.00 60.08 719 ALA A CA 1
ATOM 1512 C C . ALA A 1 214 ? 18.766 23.766 -0.750 1.00 54.91 719 ALA A C 1
ATOM 1513 O O . ALA A 1 214 ? 19.699 24.534 -0.4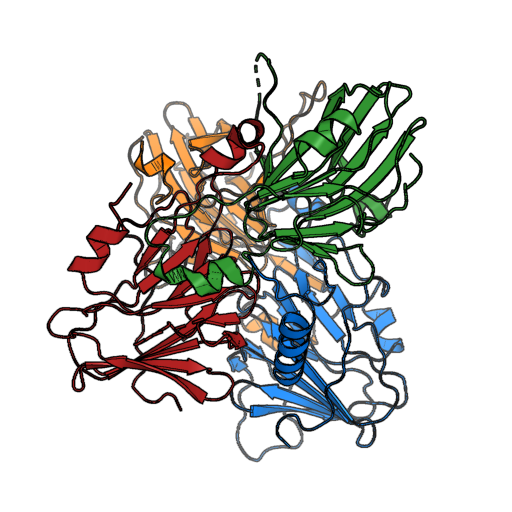96 1.00 55.74 719 ALA A O 1
ATOM 1515 N N . LYS A 1 215 ? 17.811 23.459 0.105 1.00 54.29 720 LYS A N 1
ATOM 1516 C CA . LYS A 1 215 ? 17.627 24.121 1.423 1.00 56.79 720 LYS A CA 1
ATOM 1517 C C . LYS A 1 215 ? 18.767 23.721 2.355 1.00 52.15 720 LYS A C 1
ATOM 1518 O O . LYS A 1 215 ? 19.278 24.586 3.065 1.00 56.72 720 LYS A O 1
ATOM 1524 N N . TYR A 1 216 ? 19.151 22.453 2.336 1.00 50.14 721 TYR A N 1
ATOM 1525 C CA . TYR A 1 216 ? 20.205 21.886 3.202 1.00 50.09 721 TYR A CA 1
ATOM 1526 C C . TYR A 1 216 ? 21.557 22.470 2.787 1.00 47.84 721 TYR A C 1
ATOM 1527 O O . TYR A 1 216 ? 22.388 22.683 3.672 1.00 52.66 721 TYR A O 1
ATOM 1536 N N . LEU A 1 217 ? 21.746 22.747 1.496 1.00 48.93 722 LEU A N 1
ATOM 1537 C CA . LEU A 1 217 ? 22.979 23.380 0.943 1.00 50.18 722 LEU A CA 1
ATOM 1538 C C . LEU A 1 217 ? 23.001 24.879 1.326 1.00 49.31 722 LEU A C 1
ATOM 1539 O O . LEU A 1 217 ? 24.060 25.363 1.735 1.00 49.38 722 LEU A O 1
ATOM 1544 N N . GLU A 1 218 ? 21.863 25.564 1.249 1.00 49.96 723 GLU A N 1
ATOM 1545 C CA . GLU A 1 218 ? 21.699 26.958 1.722 1.00 52.84 723 GLU A CA 1
ATOM 1546 C C . GLU A 1 218 ? 22.117 27.024 3.207 1.00 54.82 723 GLU A C 1
ATOM 1547 O O . GLU A 1 218 ? 22.975 27.842 3.550 1.00 61.23 723 GLU A O 1
ATOM 1553 N N . TYR A 1 219 ? 21.606 26.126 4.034 1.00 48.24 724 TYR A N 1
ATOM 1554 C CA . TYR A 1 219 ? 21.911 26.086 5.490 1.00 50.06 724 TYR A CA 1
ATOM 1555 C C . TYR A 1 219 ? 23.439 25.970 5.707 1.00 51.84 724 TYR A C 1
ATOM 1556 O O . TYR A 1 219 ? 23.983 26.714 6.510 1.00 55.38 724 TYR A O 1
ATOM 1565 N N . GLN A 1 220 ? 24.102 25.050 5.021 1.00 50.95 725 GLN A N 1
ATOM 1566 C CA . GLN A 1 220 ? 25.572 24.879 5.129 1.00 55.20 725 GLN A CA 1
ATOM 1567 C C . GLN A 1 220 ? 26.222 26.232 4.890 1.00 55.79 725 GLN A C 1
ATOM 1568 O O . GLN A 1 220 ? 27.107 26.602 5.678 1.00 58.09 725 GLN A O 1
ATOM 1574 N N . GLU A 1 221 ? 25.788 26.929 3.843 1.00 54.25 726 GLU A N 1
ATOM 1575 C CA . GLU A 1 221 ? 26.390 28.194 3.387 1.00 55.82 726 GLU A CA 1
ATOM 1576 C C . GLU A 1 221 ? 26.190 29.253 4.481 1.00 52.77 726 GLU A C 1
ATOM 1577 O O . GLU A 1 221 ? 27.139 29.978 4.771 1.00 52.61 726 GLU A O 1
ATOM 1583 N N . ASP A 1 222 ? 25.018 29.286 5.099 1.00 47.92 727 ASP A N 1
ATOM 1584 C CA . ASP A 1 222 ? 24.638 30.320 6.086 1.00 52.70 727 ASP A CA 1
ATOM 1585 C C . ASP A 1 222 ? 25.511 30.115 7.327 1.00 53.89 727 ASP A C 1
ATOM 1586 O O . ASP A 1 222 ? 26.150 31.080 7.793 1.00 54.46 727 ASP A O 1
ATOM 1591 N N . MET A 1 223 ? 25.703 28.877 7.706 1.00 51.74 728 MET A N 1
ATOM 1592 C CA . MET A 1 223 ? 26.511 28.517 8.878 1.00 53.73 728 MET A CA 1
ATOM 1593 C C . MET A 1 223 ? 28.002 28.789 8.578 1.00 54.44 728 MET A C 1
ATOM 1594 O O . MET A 1 223 ? 28.681 29.354 9.443 1.00 57.27 728 MET A O 1
ATOM 1599 N N . ALA A 1 224 ? 28.465 28.515 7.365 1.00 52.83 729 ALA A N 1
ATOM 1600 C CA . ALA A 1 224 ? 29.890 28.681 6.968 1.00 56.00 729 ALA A CA 1
ATOM 1601 C C . ALA A 1 224 ? 30.258 30.164 6.962 1.00 56.41 729 ALA A C 1
ATOM 1602 O O . ALA A 1 224 ? 31.337 30.478 7.415 1.00 62.07 729 ALA A O 1
ATOM 1604 N N . GLU A 1 225 ? 29.371 31.019 6.449 1.00 55.00 730 GLU A N 1
ATOM 1605 C CA . GLU A 1 225 ? 29.672 32.407 6.067 1.00 54.66 730 GLU A CA 1
ATOM 1606 C C . GLU A 1 225 ? 29.239 33.378 7.172 1.00 54.77 730 GLU A C 1
ATOM 1607 O O . GLU A 1 225 ? 29.855 34.505 7.244 1.00 58.69 730 GLU A O 1
ATOM 1613 N N . ASN A 1 226 ? 28.151 33.090 7.900 1.00 50.86 731 ASN A N 1
ATOM 1614 C CA . ASN A 1 226 ? 27.356 34.165 8.571 1.00 50.97 731 ASN A CA 1
ATOM 1615 C C . ASN A 1 226 ? 27.183 33.916 10.079 1.00 50.35 731 ASN A C 1
ATOM 1616 O O . ASN A 1 226 ? 26.360 34.624 10.693 1.00 51.10 731 ASN A O 1
ATOM 1621 N N . LEU A 1 227 ? 27.953 33.011 10.656 1.00 49.41 732 LEU A N 1
ATOM 1622 C CA . LEU A 1 227 ? 27.934 32.721 12.109 1.00 54.50 732 LEU A CA 1
ATOM 1623 C C . LEU A 1 227 ? 29.095 33.452 12.796 1.00 56.03 732 LEU A C 1
ATOM 1624 O O . LEU A 1 227 ? 30.261 33.024 12.611 1.00 58.33 732 LEU A O 1
ATOM 1629 N N . TYR A 1 228 ? 28.786 34.513 13.554 1.00 57.63 733 TYR A N 1
ATOM 1630 C CA . TYR A 1 228 ? 29.773 35.388 14.256 1.00 60.38 733 TYR A CA 1
ATOM 1631 C C . TYR A 1 228 ? 29.678 35.177 15.772 1.00 61.38 733 TYR A C 1
ATOM 1632 O O . TYR A 1 228 ? 28.649 34.751 16.255 1.00 61.76 733 TYR A O 1
ATOM 1641 N N . PHE A 1 229 ? 30.719 35.564 16.488 1.00 63.25 734 PHE A N 1
ATOM 1642 C CA . PHE A 1 229 ? 30.690 35.783 17.943 1.00 67.64 734 PHE A CA 1
ATOM 1643 C C . PHE A 1 229 ? 29.901 37.058 18.262 1.00 70.98 734 PHE A C 1
ATOM 1644 O O . PHE A 1 229 ? 29.791 37.970 17.407 1.00 68.53 734 PHE A O 1
ATOM 1652 N N . GLN A 1 230 ? 29.374 37.096 19.482 1.00 82.42 735 GLN A N 1
ATOM 1653 C CA . GLN A 1 230 ? 28.713 38.252 20.125 1.00 90.34 735 GLN A CA 1
ATOM 1654 C C . GLN A 1 230 ? 29.665 39.459 20.071 1.00 90.67 735 GLN A C 1
ATOM 1655 O O . GLN A 1 230 ? 30.893 39.324 19.933 1.00 83.50 735 GLN A O 1
ATOM 1662 N N . ALA B 1 5 ? -22.897 54.712 16.440 1.00 114.50 510 ALA B N 1
ATOM 1663 C CA . ALA B 1 5 ? -24.296 54.251 16.155 1.00 117.41 510 ALA B CA 1
ATOM 1664 C C . ALA B 1 5 ? -24.476 52.798 16.592 1.00 112.98 510 ALA B C 1
ATOM 1665 O O . ALA B 1 5 ? -23.499 52.057 16.739 1.00 109.15 510 ALA B O 1
ATOM 1667 N N . PRO B 1 6 ? -25.740 52.337 16.762 1.00 111.89 511 PRO B N 1
ATOM 1668 C CA . PRO B 1 6 ? -26.014 50.940 17.104 1.00 110.90 511 PRO B CA 1
ATOM 1669 C C . PRO B 1 6 ? -25.560 49.950 16.013 1.00 97.61 511 PRO B C 1
ATOM 1670 O O . PRO B 1 6 ? -25.754 50.215 14.838 1.00 85.21 511 PRO B O 1
ATOM 1674 N N . VAL B 1 7 ? -24.981 48.828 16.440 1.00 92.08 512 VAL B N 1
ATOM 1675 C CA . VAL B 1 7 ? -24.502 47.732 15.552 1.00 85.43 512 VAL B CA 1
ATOM 1676 C C . VAL B 1 7 ? -25.718 47.083 14.881 1.00 79.40 512 VAL B C 1
ATOM 1677 O O . VAL B 1 7 ? -26.633 46.635 15.593 1.00 81.32 512 VAL B O 1
ATOM 1681 N N . PHE B 1 8 ? -25.726 47.083 13.560 1.00 73.46 513 PHE B N 1
ATOM 1682 C CA . PHE B 1 8 ? -26.785 46.500 12.715 1.00 66.92 513 PHE B CA 1
ATOM 1683 C C . PHE B 1 8 ? -26.419 45.048 12.400 1.00 68.65 513 PHE B C 1
ATOM 1684 O O . PHE B 1 8 ? -25.393 44.811 11.728 1.00 65.48 513 PHE B O 1
ATOM 1692 N N . SER B 1 9 ? -27.227 44.110 12.868 1.00 72.66 514 SER B N 1
ATOM 1693 C CA . SER B 1 9 ? -26.983 42.651 12.744 1.00 72.63 514 SER B CA 1
ATOM 1694 C C . SER B 1 9 ? -27.717 42.082 11.519 1.00 63.75 514 SER B C 1
ATOM 1695 O O . SER B 1 9 ? -28.904 42.282 11.406 1.00 66.11 514 SER B O 1
ATOM 1698 N N . PHE B 1 10 ? -27.007 41.416 10.622 1.00 59.53 515 PHE B N 1
ATOM 1699 C CA . PHE B 1 10 ? -27.590 40.774 9.410 1.00 56.86 515 PHE B CA 1
ATOM 1700 C C . PHE B 1 10 ? -26.664 39.694 8.861 1.00 53.70 515 PHE B C 1
ATOM 1701 O O . PHE B 1 10 ? -25.501 39.565 9.298 1.00 52.95 515 PHE B O 1
ATOM 1709 N N . LEU B 1 11 ? -27.162 38.973 7.864 1.00 53.82 516 LEU B N 1
ATOM 1710 C CA . LEU B 1 11 ? -26.418 37.938 7.111 1.00 52.19 516 LEU B CA 1
ATOM 1711 C C . LEU B 1 11 ? -26.655 38.146 5.616 1.00 51.08 516 LEU B C 1
ATOM 1712 O O . LEU B 1 11 ? -27.538 38.921 5.265 1.00 52.03 516 LEU B O 1
ATOM 1717 N N . PHE B 1 12 ? -25.852 37.512 4.762 1.00 52.15 517 PHE B N 1
ATOM 1718 C CA . PHE B 1 12 ? -26.062 37.516 3.303 1.00 54.64 517 PHE B CA 1
ATOM 1719 C C . PHE B 1 12 ? -27.433 36.898 3.036 1.00 57.65 517 PHE B C 1
ATOM 1720 O O . PHE B 1 12 ? -27.809 35.940 3.721 1.00 59.27 517 PHE B O 1
ATOM 1728 N N . ASP B 1 13 ? -28.174 37.466 2.093 1.00 56.14 518 ASP B N 1
ATOM 1729 C CA . ASP B 1 13 ? -29.518 36.981 1.698 1.00 55.02 518 ASP B CA 1
ATOM 1730 C C . ASP B 1 13 ? -29.358 35.774 0.764 1.00 52.45 518 ASP B C 1
ATOM 1731 O O . ASP B 1 13 ? -28.973 35.990 -0.374 1.00 53.74 518 ASP B O 1
ATOM 1736 N N . GLU B 1 14 ? -29.691 34.567 1.249 1.00 54.39 519 GLU B N 1
ATOM 1737 C CA . GLU B 1 14 ? -29.586 33.279 0.489 1.00 57.87 519 GLU B CA 1
ATOM 1738 C C . GLU B 1 14 ? -30.560 33.246 -0.691 1.00 53.27 519 GLU B C 1
ATOM 1739 O O . GLU B 1 14 ? -30.420 32.339 -1.507 1.00 48.48 519 GLU B O 1
ATOM 1745 N N . LYS B 1 15 ? -31.533 34.166 -0.735 1.00 57.51 520 LYS B N 1
ATOM 1746 C CA . LYS B 1 15 ? -32.677 34.114 -1.690 1.00 59.23 520 LYS B CA 1
ATOM 1747 C C . LYS B 1 15 ? -32.752 35.400 -2.550 1.00 55.81 520 LYS B C 1
ATOM 1748 O O . LYS B 1 15 ? -33.732 35.553 -3.249 1.00 57.54 520 LYS B O 1
ATOM 1754 N N . CYS B 1 16 ? -31.736 36.248 -2.551 1.00 52.13 521 CYS B N 1
ATOM 1755 C CA . CYS B 1 16 ? -31.765 37.571 -3.264 1.00 53.83 521 CYS B CA 1
ATOM 1756 C C . CYS B 1 16 ? -31.466 37.417 -4.778 1.00 56.72 521 CYS B C 1
ATOM 1757 O O . CYS B 1 16 ? -31.319 38.420 -5.426 1.00 59.42 521 CYS B O 1
ATOM 1760 N N . GLY B 1 17 ? -31.363 36.192 -5.297 1.00 56.50 522 GLY B N 1
ATOM 1761 C CA . GLY B 1 17 ? -31.173 35.922 -6.746 1.00 54.17 522 GLY B CA 1
ATOM 1762 C C . GLY B 1 17 ? -29.730 36.067 -7.202 1.00 52.09 522 GLY B C 1
ATOM 1763 O O . GLY B 1 17 ? -29.511 36.225 -8.404 1.00 54.68 522 GLY B O 1
ATOM 1764 N N . TYR B 1 18 ? -28.769 35.948 -6.283 1.00 51.48 523 TYR B N 1
ATOM 1765 C CA . TYR B 1 18 ? -27.324 36.053 -6.565 1.00 50.64 523 TYR B CA 1
ATOM 1766 C C . TYR B 1 18 ? -26.891 34.895 -7.474 1.00 52.30 523 TYR B C 1
ATOM 1767 O O . TYR B 1 18 ? -27.582 33.873 -7.574 1.00 55.19 523 TYR B O 1
ATOM 1776 N N . ASN B 1 19 ? -25.769 35.087 -8.139 1.00 51.81 524 ASN B N 1
ATOM 1777 C CA . ASN B 1 19 ? -25.223 34.170 -9.162 1.00 55.98 524 ASN B CA 1
ATOM 1778 C C . ASN B 1 19 ? -24.440 33.060 -8.455 1.00 53.21 524 ASN B C 1
ATOM 1779 O O . ASN B 1 19 ? -23.264 33.301 -8.100 1.00 54.80 524 ASN B O 1
ATOM 1784 N N . ASN B 1 20 ? -25.081 31.922 -8.203 1.00 51.86 525 ASN B N 1
ATOM 1785 C CA . ASN B 1 20 ? -24.519 30.851 -7.345 1.00 53.69 525 ASN B CA 1
ATOM 1786 C C . ASN B 1 20 ? -23.556 29.975 -8.174 1.00 53.39 525 ASN B C 1
ATOM 1787 O O . ASN B 1 20 ? -22.839 29.217 -7.566 1.00 47.14 525 ASN B O 1
ATOM 1792 N N . GLU B 1 21 ? -23.444 30.198 -9.491 1.00 51.92 526 GLU B N 1
ATOM 1793 C CA . GLU B 1 21 ? -22.343 29.625 -10.295 1.00 53.76 526 GLU B CA 1
ATOM 1794 C C . GLU B 1 21 ? -20.994 30.213 -9.814 1.00 55.16 526 GLU B C 1
ATOM 1795 O O . GLU B 1 21 ? -20.055 29.428 -9.666 1.00 56.49 526 GLU B O 1
ATOM 1801 N N . HIS B 1 22 ? -20.939 31.522 -9.482 1.00 48.73 527 HIS B N 1
ATOM 1802 C CA . HIS B 1 22 ? -19.686 32.272 -9.206 1.00 49.92 527 HIS B CA 1
ATOM 1803 C C . HIS B 1 22 ? -19.537 32.609 -7.709 1.00 51.65 527 HIS B C 1
ATOM 1804 O O . HIS B 1 22 ? -18.395 32.854 -7.278 1.00 50.95 527 HIS B O 1
ATOM 1811 N N . LEU B 1 23 ? -20.634 32.636 -6.958 1.00 48.20 528 LEU B N 1
ATOM 1812 C CA . LEU B 1 23 ? -20.638 33.042 -5.534 1.00 46.15 528 LEU B CA 1
ATOM 1813 C C . LEU B 1 23 ? -21.042 31.858 -4.674 1.00 46.82 528 LEU B C 1
ATOM 1814 O O . LEU B 1 23 ? -22.115 31.296 -4.906 1.00 45.99 528 LEU B O 1
ATOM 1819 N N . LEU B 1 24 ? -20.255 31.566 -3.655 1.00 45.96 529 LEU B N 1
ATOM 1820 C CA . LEU B 1 24 ? -20.524 30.491 -2.708 1.00 45.94 529 LEU B CA 1
ATOM 1821 C C . LEU B 1 24 ? -20.683 31.094 -1.316 1.00 46.01 529 LEU B C 1
ATOM 1822 O O . LEU B 1 24 ? -19.723 31.754 -0.832 1.00 44.48 529 LEU B O 1
ATOM 1827 N N . LEU B 1 25 ? -21.866 30.915 -0.741 1.00 45.75 530 LEU B N 1
ATOM 1828 C CA . LEU B 1 25 ? -22.186 31.266 0.657 1.00 44.58 530 LEU B CA 1
ATOM 1829 C C . LEU B 1 25 ? -21.841 30.097 1.539 1.00 47.79 530 LEU B C 1
ATOM 1830 O O . LEU B 1 25 ? -22.188 28.975 1.158 1.00 48.76 530 LEU B O 1
ATOM 1835 N N . ASN B 1 26 ? -21.296 30.363 2.724 1.00 51.75 531 ASN B N 1
ATOM 1836 C CA . ASN B 1 26 ? -21.141 29.331 3.768 1.00 49.35 531 ASN B CA 1
ATOM 1837 C C . ASN B 1 26 ? -22.495 29.118 4.436 1.00 49.89 531 ASN B C 1
ATOM 1838 O O . ASN B 1 26 ? -23.395 29.880 4.203 1.00 51.50 531 ASN B O 1
ATOM 1843 N N . LEU B 1 27 ? -22.630 28.051 5.176 1.00 56.99 532 LEU B N 1
ATOM 1844 C CA . LEU B 1 27 ? -23.893 27.639 5.826 1.00 60.13 532 LEU B CA 1
ATOM 1845 C C . LEU B 1 27 ? -24.398 28.758 6.731 1.00 60.94 532 LEU B C 1
ATOM 1846 O O . LEU B 1 27 ? -25.606 28.941 6.786 1.00 59.07 532 LEU B O 1
ATOM 1851 N N . LYS B 1 28 ? -23.492 29.450 7.427 1.00 60.21 533 LYS B N 1
ATOM 1852 C CA . LYS B 1 28 ? -23.830 30.488 8.441 1.00 59.34 533 LYS B CA 1
ATOM 1853 C C . LYS B 1 28 ? -24.267 31.772 7.728 1.00 53.98 533 LYS B C 1
ATOM 1854 O O . LYS B 1 28 ? -24.829 32.626 8.391 1.00 52.78 533 LYS B O 1
ATOM 1860 N N . ARG B 1 29 ? -23.979 31.885 6.430 1.00 45.97 534 ARG B N 1
ATOM 1861 C CA . ARG B 1 29 ? -24.359 33.004 5.569 1.00 45.00 534 ARG B CA 1
ATOM 1862 C C . ARG B 1 29 ? -23.624 34.277 6.010 1.00 46.96 534 ARG B C 1
ATOM 1863 O O . ARG B 1 29 ? -24.183 35.385 5.824 1.00 50.95 534 ARG B O 1
ATOM 1871 N N . ASP B 1 30 ? -22.416 34.141 6.554 1.00 46.92 535 ASP B N 1
ATOM 1872 C CA . ASP B 1 30 ? -21.611 35.284 7.023 1.00 47.21 535 ASP B CA 1
ATOM 1873 C C . ASP B 1 30 ? -20.358 35.399 6.166 1.00 49.48 535 ASP B C 1
ATOM 1874 O O . ASP B 1 30 ? -19.607 36.372 6.387 1.00 53.40 535 ASP B O 1
ATOM 1879 N N . ARG B 1 31 ? -20.206 34.533 5.161 1.00 46.49 536 ARG B N 1
ATOM 1880 C CA . ARG B 1 31 ? -19.054 34.552 4.246 1.00 45.87 536 ARG B CA 1
ATOM 1881 C C . ARG B 1 31 ? -19.531 34.268 2.836 1.00 43.54 536 ARG B C 1
ATOM 1882 O O . ARG B 1 31 ? -20.269 33.274 2.637 1.00 43.72 536 ARG B O 1
ATOM 1890 N N . VAL B 1 32 ? -19.057 35.051 1.888 1.00 44.75 537 VAL B N 1
ATOM 1891 C CA . VAL B 1 32 ? -19.253 34.791 0.444 1.00 47.77 537 VAL B CA 1
ATOM 1892 C C . VAL B 1 32 ? -17.885 34.781 -0.224 1.00 48.31 537 VAL B C 1
ATOM 1893 O O . VAL B 1 32 ? -17.061 35.618 0.115 1.00 50.88 537 VAL B O 1
ATOM 1897 N N . GLU B 1 33 ? -17.669 33.824 -1.111 1.00 48.08 538 GLU B N 1
ATOM 1898 C CA . GLU B 1 33 ? -16.458 33.705 -1.940 1.00 49.48 538 GLU B CA 1
ATOM 1899 C C . GLU B 1 33 ? -16.879 33.794 -3.403 1.00 49.25 538 GLU B C 1
ATOM 1900 O O . GLU B 1 33 ? -17.906 33.206 -3.772 1.00 47.14 538 GLU B O 1
ATOM 1906 N N . SER B 1 34 ? -16.074 34.483 -4.177 1.00 48.46 539 SER B N 1
ATOM 1907 C CA . SER B 1 34 ? -16.132 34.624 -5.640 1.00 47.43 539 SER B CA 1
ATOM 1908 C C . SER B 1 34 ? -15.215 33.574 -6.267 1.00 45.88 539 SER B C 1
ATOM 1909 O O . SER B 1 34 ? -14.125 33.420 -5.791 1.00 47.94 539 SER B O 1
ATOM 1912 N N . ARG B 1 35 ? -15.619 32.951 -7.362 1.00 43.54 540 ARG B N 1
ATOM 1913 C CA . ARG B 1 35 ? -14.846 31.851 -8.028 1.00 45.78 540 ARG B CA 1
ATOM 1914 C C . ARG B 1 35 ? -15.232 31.818 -9.497 1.00 45.10 540 ARG B C 1
ATOM 1915 O O . ARG B 1 35 ? -16.322 32.279 -9.802 1.00 42.52 540 ARG B O 1
ATOM 1923 N N . ALA B 1 36 ? -14.477 31.080 -10.310 1.00 45.64 541 ALA B N 1
ATOM 1924 C CA . ALA B 1 36 ? -14.780 30.829 -11.731 1.00 49.29 541 ALA B CA 1
ATOM 1925 C C . ALA B 1 36 ? -15.967 29.876 -11.839 1.00 50.27 541 ALA B C 1
ATOM 1926 O O . ALA B 1 36 ? -16.722 29.994 -12.785 1.00 53.98 541 ALA B O 1
ATOM 1928 N N . GLY B 1 37 ? -16.111 28.963 -10.883 1.00 52.89 542 GLY B N 1
ATOM 1929 C CA . GLY B 1 37 ? -17.163 27.926 -10.860 1.00 49.95 542 GLY B CA 1
ATOM 1930 C C . GLY B 1 37 ? -16.801 26.746 -11.709 1.00 51.78 542 GLY B C 1
ATOM 1931 O O . GLY B 1 37 ? -15.946 26.906 -12.565 1.00 57.52 542 GLY B O 1
ATOM 1932 N N . PHE B 1 38 ? -17.518 25.630 -11.555 1.00 52.57 543 PHE B N 1
ATOM 1933 C CA . PHE B 1 38 ? -17.219 24.345 -12.234 1.00 50.31 543 PHE B CA 1
ATOM 1934 C C . PHE B 1 38 ? -17.415 24.467 -13.763 1.00 52.53 543 PHE B C 1
ATOM 1935 O O . PHE B 1 38 ? -16.652 23.847 -14.491 1.00 56.76 543 PHE B O 1
ATOM 1943 N N . ASN B 1 39 ? -18.468 25.129 -14.227 1.00 53.72 544 ASN B N 1
ATOM 1944 C CA . ASN B 1 39 ? -18.885 25.053 -15.662 1.00 52.54 544 ASN B CA 1
ATOM 1945 C C . ASN B 1 39 ? -17.816 25.746 -16.532 1.00 52.34 544 ASN B C 1
ATOM 1946 O O . ASN B 1 39 ? -17.409 25.171 -17.520 1.00 52.20 544 ASN B O 1
ATOM 1951 N N . LEU B 1 40 ? -17.312 26.882 -16.077 1.00 51.93 545 LEU B N 1
ATOM 1952 C CA . LEU B 1 40 ? -16.222 27.632 -16.727 1.00 53.01 545 LEU B CA 1
ATOM 1953 C C . LEU B 1 40 ? -14.927 26.808 -16.694 1.00 54.72 545 LEU B C 1
ATOM 1954 O O . LEU B 1 40 ? -14.305 26.632 -17.758 1.00 56.98 545 LEU B O 1
ATOM 1959 N N . LEU B 1 41 ? -14.524 26.326 -15.526 1.00 51.70 546 LEU B N 1
ATOM 1960 C CA . LEU B 1 41 ? -13.237 25.625 -15.355 1.00 52.49 546 LEU B CA 1
ATOM 1961 C C . LEU B 1 41 ? -13.243 24.313 -16.122 1.00 54.15 546 LEU B C 1
ATOM 1962 O O . LEU B 1 41 ? -12.181 23.975 -16.666 1.00 57.64 546 LEU B O 1
ATOM 1967 N N . LEU B 1 42 ? -14.379 23.611 -16.200 1.00 53.50 547 LEU B N 1
ATOM 1968 C CA . LEU B 1 42 ? -14.480 22.329 -16.983 1.00 56.84 547 LEU B CA 1
ATOM 1969 C C . LEU B 1 42 ? -14.388 22.622 -18.492 1.00 54.93 547 LEU B C 1
ATOM 1970 O O . LEU B 1 42 ? -14.065 21.732 -19.209 1.00 64.94 547 LEU B O 1
ATOM 1975 N N . ALA B 1 43 ? -14.609 23.864 -18.902 1.00 55.07 548 ALA B N 1
ATOM 1976 C CA . ALA B 1 43 ? -14.627 24.336 -20.299 1.00 61.43 548 ALA B CA 1
ATOM 1977 C C . ALA B 1 43 ? -13.374 25.198 -20.606 1.00 66.25 548 ALA B C 1
ATOM 1978 O O . ALA B 1 43 ? -13.369 25.860 -21.657 1.00 67.58 548 ALA B O 1
ATOM 1980 N N . ALA B 1 44 ? -12.363 25.190 -19.731 1.00 63.57 549 ALA B N 1
ATOM 1981 C CA . ALA B 1 44 ? -11.251 26.166 -19.744 1.00 63.20 549 ALA B CA 1
ATOM 1982 C C . ALA B 1 44 ? -10.338 25.959 -20.972 1.00 66.17 549 ALA B C 1
ATOM 1983 O O . ALA B 1 44 ? -9.636 26.901 -21.316 1.00 65.80 549 ALA B O 1
ATOM 1985 N N . GLU B 1 45 ? -10.370 24.799 -21.627 1.00 70.04 550 GLU B N 1
ATOM 1986 C CA . GLU B 1 45 ? -9.676 24.571 -22.934 1.00 80.73 550 GLU B CA 1
ATOM 1987 C C . GLU B 1 45 ? -10.134 25.632 -23.949 1.00 78.57 550 GLU B C 1
ATOM 1988 O O . GLU B 1 45 ? -9.340 26.024 -24.765 1.00 85.77 550 GLU B O 1
ATOM 1994 N N . ARG B 1 46 ? -11.388 26.054 -23.877 1.00 76.05 551 ARG B N 1
ATOM 1995 C CA . ARG B 1 46 ? -11.984 27.048 -24.798 1.00 83.02 551 ARG B CA 1
ATOM 1996 C C . ARG B 1 46 ? -11.413 28.433 -24.508 1.00 78.04 551 ARG B C 1
ATOM 1997 O O . ARG B 1 46 ? -11.501 29.278 -25.374 1.00 86.67 551 ARG B O 1
ATOM 2005 N N . ILE B 1 47 ? -10.923 28.667 -23.303 1.00 75.01 552 ILE B N 1
ATOM 2006 C CA . ILE B 1 47 ? -10.370 29.994 -22.877 1.00 74.06 552 ILE B CA 1
ATOM 2007 C C . ILE B 1 47 ? -8.879 30.049 -23.209 1.00 72.23 552 ILE B C 1
ATOM 2008 O O . ILE B 1 47 ? -8.090 29.394 -22.504 1.00 67.73 552 ILE B O 1
ATOM 2013 N N . GLN B 1 48 ? -8.512 30.852 -24.198 1.00 73.97 553 GLN B N 1
ATOM 2014 C CA . GLN B 1 48 ? -7.149 30.877 -24.773 1.00 77.85 553 GLN B CA 1
ATOM 2015 C C . GLN B 1 48 ? -6.480 32.221 -24.464 1.00 76.78 553 GLN B C 1
ATOM 2016 O O . GLN B 1 48 ? -5.302 32.198 -24.082 1.00 77.19 553 GLN B O 1
ATOM 2022 N N . VAL B 1 49 ? -7.219 33.334 -24.577 1.00 75.30 554 VAL B N 1
ATOM 2023 C CA . VAL B 1 49 ? -6.659 34.720 -24.449 1.00 74.14 554 VAL B CA 1
ATOM 2024 C C . VAL B 1 49 ? -7.411 35.497 -23.351 1.00 69.85 554 VAL B C 1
ATOM 2025 O O . VAL B 1 49 ? -6.844 36.491 -22.853 1.00 66.99 554 VAL B O 1
ATOM 2029 N N . GLY B 1 50 ? -8.654 35.120 -23.042 1.00 69.23 555 GLY B N 1
ATOM 2030 C CA . GLY B 1 50 ? -9.539 35.877 -22.128 1.00 67.22 555 GLY B CA 1
ATOM 2031 C C . GLY B 1 50 ? -10.920 35.248 -21.986 1.00 63.06 555 GLY B C 1
ATOM 2032 O O . GLY B 1 50 ? -11.167 34.241 -22.594 1.00 60.01 555 GLY B O 1
ATOM 2033 N N . TYR B 1 51 ? -11.752 35.835 -21.141 1.00 64.20 556 TYR B N 1
ATOM 2034 C CA . TYR B 1 51 ? -13.180 35.502 -20.929 1.00 67.39 556 TYR B CA 1
ATOM 2035 C C . TYR B 1 51 ? -13.832 36.699 -20.220 1.00 66.14 556 TYR B C 1
ATOM 2036 O O . TYR B 1 51 ? -13.138 37.374 -19.416 1.00 63.30 556 TYR B O 1
ATOM 2045 N N . TYR B 1 52 ? -15.102 36.962 -20.521 1.00 62.35 557 TYR B N 1
ATOM 2046 C CA . TYR B 1 52 ? -15.897 38.033 -19.897 1.00 64.00 557 TYR B CA 1
ATOM 2047 C C . TYR B 1 52 ? -16.344 37.558 -18.531 1.00 63.92 557 TYR B C 1
ATOM 2048 O O . TYR B 1 52 ? -17.215 36.678 -18.472 1.00 72.60 557 TYR B O 1
ATOM 2057 N N . THR B 1 53 ? -15.746 38.106 -17.481 1.00 62.42 558 THR B N 1
ATOM 2058 C CA . THR B 1 53 ? -16.019 37.750 -16.062 1.00 62.92 558 THR B CA 1
ATOM 2059 C C . THR B 1 53 ? -17.056 38.728 -15.512 1.00 63.66 558 THR B C 1
ATOM 2060 O O . THR B 1 53 ? -16.816 39.957 -15.589 1.00 70.16 558 THR B O 1
ATOM 2064 N N . SER B 1 54 ? -18.207 38.224 -15.105 1.00 61.33 559 SER B N 1
ATOM 2065 C CA . SER B 1 54 ? -19.355 39.045 -14.665 1.00 61.27 559 SER B CA 1
ATOM 2066 C C . SER B 1 54 ? -19.041 39.645 -13.290 1.00 58.79 559 SER B C 1
ATOM 2067 O O . SER B 1 54 ? -18.240 39.023 -12.531 1.00 56.93 559 SER B O 1
ATOM 2070 N N . LEU B 1 55 ? -19.530 40.855 -13.031 1.00 56.05 560 LEU B N 1
ATOM 2071 C CA . LEU B 1 55 ? -19.587 41.421 -11.663 1.00 56.88 560 LEU B CA 1
ATOM 2072 C C . LEU B 1 55 ? -20.865 40.911 -10.985 1.00 57.61 560 LEU B C 1
ATOM 2073 O O . LEU B 1 55 ? -21.961 41.231 -11.479 1.00 61.20 560 LEU B O 1
ATOM 2078 N N . ASP B 1 56 ? -20.716 40.118 -9.919 1.00 55.07 561 ASP B N 1
ATOM 2079 C CA . ASP B 1 56 ? -21.837 39.420 -9.258 1.00 53.61 561 ASP B CA 1
ATOM 2080 C C . ASP B 1 56 ? -22.187 40.169 -7.967 1.00 51.77 561 ASP B C 1
ATOM 2081 O O . ASP B 1 56 ? -21.296 40.302 -7.097 1.00 50.95 561 ASP B O 1
ATOM 2086 N N . TYR B 1 57 ? -23.417 40.674 -7.872 1.00 49.59 562 TYR B N 1
ATOM 2087 C CA . TYR B 1 57 ? -23.932 41.412 -6.688 1.00 51.61 562 TYR B CA 1
ATOM 2088 C C . TYR B 1 57 ? -24.598 40.455 -5.689 1.00 49.23 562 TYR B C 1
ATOM 2089 O O . TYR B 1 57 ? -25.144 39.424 -6.089 1.00 51.85 562 TYR B O 1
ATOM 2098 N N . ILE B 1 58 ? -24.599 40.846 -4.422 1.00 50.95 563 ILE B N 1
ATOM 2099 C CA . ILE B 1 58 ? -25.332 40.155 -3.328 1.00 54.41 563 ILE B CA 1
ATOM 2100 C C . ILE B 1 58 ? -25.612 41.192 -2.235 1.00 54.00 563 ILE B C 1
ATOM 2101 O O . ILE B 1 58 ? -24.791 42.142 -2.099 1.00 50.90 563 ILE B O 1
ATOM 2106 N N . ILE B 1 59 ? -26.711 41.033 -1.491 1.00 49.21 564 ILE B N 1
ATOM 2107 C CA . ILE B 1 59 ? -27.171 42.027 -0.476 1.00 51.67 564 ILE B CA 1
ATOM 2108 C C . ILE B 1 59 ? -27.344 41.332 0.870 1.00 51.73 564 ILE B C 1
ATOM 2109 O O . ILE B 1 59 ? -27.404 40.098 0.902 1.00 54.16 564 ILE B O 1
ATOM 2114 N N . GLY B 1 60 ? -27.418 42.120 1.939 1.00 54.27 565 GLY B N 1
ATOM 2115 C CA . GLY B 1 60 ? -27.835 41.673 3.275 1.00 54.15 565 GLY B CA 1
ATOM 2116 C C . GLY B 1 60 ? -29.298 41.288 3.276 1.00 53.27 565 GLY B C 1
ATOM 2117 O O . GLY B 1 60 ? -30.032 41.733 2.364 1.00 50.93 565 GLY B O 1
ATOM 2118 N N . ASP B 1 61 ? -29.712 40.542 4.294 1.00 53.48 566 ASP B N 1
ATOM 2119 C CA . ASP B 1 61 ? -31.053 39.932 4.402 1.00 58.43 566 ASP B CA 1
ATOM 2120 C C . ASP B 1 61 ? -32.004 40.883 5.145 1.00 56.59 566 ASP B C 1
ATOM 2121 O O . ASP B 1 61 ? -33.127 40.478 5.379 1.00 60.70 566 ASP B O 1
ATOM 2126 N N . THR B 1 62 ? -31.541 42.052 5.573 1.00 57.12 567 THR B N 1
ATOM 2127 C CA . THR B 1 62 ? -32.334 42.984 6.431 1.00 60.18 567 THR B CA 1
ATOM 2128 C C . THR B 1 62 ? -32.243 44.403 5.884 1.00 60.61 567 THR B C 1
ATOM 2129 O O . THR B 1 62 ? -31.142 44.894 5.753 1.00 61.45 567 THR B O 1
ATOM 2133 N N . GLY B 1 63 ? -33.385 45.026 5.617 1.00 64.20 568 GLY B N 1
ATOM 2134 C CA . GLY B 1 63 ? -33.467 46.392 5.066 1.00 66.57 568 GLY B CA 1
ATOM 2135 C C . GLY B 1 63 ? -33.416 47.461 6.155 1.00 66.07 568 GLY B C 1
ATOM 2136 O O . GLY B 1 63 ? -33.804 47.169 7.281 1.00 68.86 568 GLY B O 1
ATOM 2137 N N . ILE B 1 64 ? -32.935 48.654 5.804 1.00 65.80 569 ILE B N 1
ATOM 2138 C CA . ILE B 1 64 ? -32.971 49.876 6.659 1.00 68.73 569 ILE B CA 1
ATOM 2139 C C . ILE B 1 64 ? -33.909 50.895 6.012 1.00 70.32 569 ILE B C 1
ATOM 2140 O O . ILE B 1 64 ? -33.727 51.180 4.793 1.00 73.16 569 ILE B O 1
ATOM 2145 N N . THR B 1 65 ? -34.897 51.377 6.778 1.00 70.80 570 THR B N 1
ATOM 2146 C CA . THR B 1 65 ? -35.919 52.367 6.342 1.00 76.17 570 THR B CA 1
ATOM 2147 C C . THR B 1 65 ? -35.676 53.717 7.057 1.00 80.42 570 THR B C 1
ATOM 2148 O O . THR B 1 65 ? -36.097 54.760 6.512 1.00 81.33 570 THR B O 1
ATOM 2152 N N . LYS B 1 66 ? -34.981 53.696 8.197 1.00 76.36 571 LYS B N 1
ATOM 2153 C CA . LYS B 1 66 ? -34.867 54.839 9.137 1.00 78.16 571 LYS B CA 1
ATOM 2154 C C . LYS B 1 66 ? -33.712 54.587 10.109 1.00 74.99 571 LYS B C 1
ATOM 2155 O O . LYS B 1 66 ? -33.322 53.419 10.257 1.00 71.96 571 LYS B O 1
ATOM 2161 N N . GLY B 1 67 ? -33.246 55.638 10.791 1.00 71.67 572 GLY B N 1
ATOM 2162 C CA . GLY B 1 67 ? -32.312 55.551 11.923 1.00 70.79 572 GLY B CA 1
ATOM 2163 C C . GLY B 1 67 ? -30.844 55.523 11.471 1.00 68.38 572 GLY B C 1
ATOM 2164 O O . GLY B 1 67 ? -30.555 55.695 10.237 1.00 64.81 572 GLY B O 1
ATOM 2165 N N . LYS B 1 68 ? -29.951 55.366 12.454 1.00 68.21 573 LYS B N 1
ATOM 2166 C CA . LYS B 1 68 ? -28.483 55.310 12.283 1.00 69.31 573 LYS B CA 1
ATOM 2167 C C . LYS B 1 68 ? -28.014 53.871 12.519 1.00 66.51 573 LYS B C 1
ATOM 2168 O O . LYS B 1 68 ? -28.342 53.313 13.554 1.00 68.21 573 LYS B O 1
ATOM 2174 N N . HIS B 1 69 ? -27.260 53.311 11.586 1.00 66.31 574 HIS B N 1
ATOM 2175 C CA . HIS B 1 69 ? -26.872 51.876 11.571 1.00 64.21 574 HIS B CA 1
ATOM 2176 C C . HIS B 1 69 ? -25.406 51.738 11.190 1.00 64.39 574 HIS B C 1
ATOM 2177 O O . HIS B 1 69 ? -24.979 52.409 10.230 1.00 67.98 574 HIS B O 1
ATOM 2184 N N . PHE B 1 70 ? -24.667 50.929 11.954 1.00 61.09 575 PHE B N 1
ATOM 2185 C CA . PHE B 1 70 ? -23.242 50.616 11.737 1.00 58.04 575 PHE B CA 1
ATOM 2186 C C . PHE B 1 70 ? -23.074 49.105 11.529 1.00 57.81 575 PHE B C 1
ATOM 2187 O O . PHE B 1 70 ? -23.642 48.299 12.311 1.00 62.03 575 PHE B O 1
ATOM 2195 N N . TRP B 1 71 ? -22.251 48.727 10.572 1.00 55.14 576 TRP B N 1
ATOM 2196 C CA . TRP B 1 71 ? -21.809 47.330 10.384 1.00 51.44 576 TRP B CA 1
ATOM 2197 C C . TRP B 1 71 ? -20.388 47.310 9.829 1.00 52.09 576 TRP B C 1
ATOM 2198 O O . TRP B 1 71 ? -19.943 48.343 9.309 1.00 54.99 576 TRP B O 1
ATOM 2209 N N . ALA B 1 72 ? -19.699 46.183 9.985 1.00 52.33 577 ALA B N 1
ATOM 2210 C CA . ALA B 1 72 ? -18.291 45.992 9.622 1.00 50.73 577 ALA B CA 1
ATOM 2211 C C . ALA B 1 72 ? -18.092 44.630 8.939 1.00 51.77 577 ALA B C 1
ATOM 2212 O O . ALA B 1 72 ? -18.821 43.675 9.240 1.00 52.75 577 ALA B O 1
ATOM 2214 N N . PHE B 1 73 ? -17.040 44.511 8.163 1.00 53.17 578 PHE B N 1
ATOM 2215 C CA . PHE B 1 73 ? -16.705 43.274 7.445 1.00 52.34 578 PHE B CA 1
ATOM 2216 C C . PHE B 1 73 ? -15.219 43.289 7.089 1.00 52.45 578 PHE B C 1
ATOM 2217 O O . PHE B 1 73 ? -14.601 44.399 7.107 1.00 51.13 578 PHE B O 1
ATOM 2225 N N . ARG B 1 74 ? -14.665 42.111 6.781 1.00 48.41 579 ARG B N 1
ATOM 2226 C CA . ARG B 1 74 ? -13.305 41.956 6.215 1.00 46.26 579 ARG B CA 1
ATOM 2227 C C . ARG B 1 74 ? -13.419 41.459 4.767 1.00 43.67 579 ARG B C 1
ATOM 2228 O O . ARG B 1 74 ? -14.186 40.530 4.504 1.00 49.15 579 ARG B O 1
ATOM 2236 N N . VAL B 1 75 ? -12.688 42.077 3.871 1.00 43.24 580 VAL B N 1
ATOM 2237 C CA . VAL B 1 75 ? -12.485 41.618 2.480 1.00 42.40 580 VAL B CA 1
ATOM 2238 C C . VAL B 1 75 ? -11.154 40.866 2.431 1.00 45.98 580 VAL B C 1
ATOM 2239 O O . VAL B 1 75 ? -10.167 41.393 2.967 1.00 45.19 580 VAL B O 1
ATOM 2243 N N . GLU B 1 76 ? -11.129 39.692 1.803 1.00 45.41 581 GLU B N 1
ATOM 2244 C CA . GLU B 1 76 ? -9.895 38.900 1.615 1.00 45.63 581 GLU B CA 1
ATOM 2245 C C . GLU B 1 76 ? -8.885 39.758 0.867 1.00 45.27 581 GLU B C 1
ATOM 2246 O O . GLU B 1 76 ? -9.211 40.317 -0.161 1.00 49.77 581 GLU B O 1
ATOM 2252 N N . PRO B 1 77 ? -7.644 39.898 1.380 1.00 44.31 582 PRO B N 1
ATOM 2253 C CA . PRO B 1 77 ? -6.650 40.760 0.771 1.00 43.72 582 PRO B CA 1
ATOM 2254 C C . PRO B 1 77 ? -6.352 40.413 -0.693 1.00 46.70 582 PRO B C 1
ATOM 2255 O O . PRO B 1 77 ? -5.889 41.267 -1.411 1.00 49.26 582 PRO B O 1
ATOM 2259 N N . TYR B 1 78 ? -6.533 39.162 -1.075 1.00 46.01 583 TYR B N 1
ATOM 2260 C CA . TYR B 1 78 ? -6.183 38.650 -2.427 1.00 48.78 583 TYR B CA 1
ATOM 2261 C C . TYR B 1 78 ? -7.264 39.062 -3.441 1.00 48.36 583 TYR B C 1
ATOM 2262 O O . TYR B 1 78 ? -7.076 38.843 -4.594 1.00 46.58 583 TYR B O 1
ATOM 2271 N N . SER B 1 79 ? -8.394 39.592 -2.956 1.00 46.79 584 SER B N 1
ATOM 2272 C CA . SER B 1 79 ? -9.603 39.848 -3.762 1.00 46.75 584 SER B CA 1
ATOM 2273 C C . SER B 1 79 ? -9.226 40.639 -5.016 1.00 45.33 584 SER B C 1
ATOM 2274 O O . SER B 1 79 ? -8.507 41.700 -4.906 1.00 43.32 584 SER B O 1
ATOM 2277 N N . TYR B 1 80 ? -9.641 40.142 -6.169 1.00 44.86 585 TYR B N 1
ATOM 2278 C CA . TYR B 1 80 ? -9.387 40.771 -7.485 1.00 45.97 585 TYR B CA 1
ATOM 2279 C C . TYR B 1 80 ? -10.070 42.131 -7.511 1.00 48.15 585 TYR B C 1
ATOM 2280 O O . TYR B 1 80 ? -9.372 43.175 -7.666 1.00 47.67 585 TYR B O 1
ATOM 2289 N N . LEU B 1 81 ? -11.392 42.126 -7.315 1.00 48.91 586 LEU B N 1
ATOM 2290 C CA . LEU B 1 81 ? -12.250 43.329 -7.384 1.00 48.83 586 LEU B CA 1
ATOM 2291 C C . LEU B 1 81 ? -13.510 43.080 -6.564 1.00 47.81 586 LEU B C 1
ATOM 2292 O O . LEU B 1 81 ? -14.280 42.152 -6.881 1.00 45.01 586 LEU B O 1
ATOM 2297 N N . VAL B 1 82 ? -13.706 43.891 -5.547 1.00 47.50 587 VAL B N 1
ATOM 2298 C CA . VAL B 1 82 ? -14.861 43.798 -4.630 1.00 48.95 587 VAL B CA 1
ATOM 2299 C C . VAL B 1 82 ? -15.432 45.195 -4.462 1.00 49.52 587 VAL B C 1
ATOM 2300 O O . VAL B 1 82 ? -14.669 46.122 -4.420 1.00 51.70 587 VAL B O 1
ATOM 2304 N N . LYS B 1 83 ? -16.745 45.326 -4.447 1.00 48.46 588 LYS B N 1
ATOM 2305 C CA . LYS B 1 83 ? -17.438 46.597 -4.137 1.00 47.87 588 LYS B CA 1
ATOM 2306 C C . LYS B 1 83 ? -18.268 46.403 -2.878 1.00 47.11 588 LYS B C 1
ATOM 2307 O O . LYS B 1 83 ? -18.808 45.306 -2.695 1.00 49.57 588 LYS B O 1
ATOM 2313 N N . VAL B 1 84 ? -18.327 47.409 -2.035 1.00 45.02 589 VAL B N 1
ATOM 2314 C CA . VAL B 1 84 ? -19.102 47.373 -0.772 1.00 47.59 589 VAL B CA 1
ATOM 2315 C C . VAL B 1 84 ? -19.805 48.714 -0.593 1.00 49.76 589 VAL B C 1
ATOM 2316 O O . VAL B 1 84 ? -19.217 49.744 -0.948 1.00 50.36 589 VAL B O 1
ATOM 2320 N N . GLY B 1 85 ? -21.025 48.689 -0.078 1.00 53.08 590 GLY B N 1
ATOM 2321 C CA . GLY B 1 85 ? -21.764 49.889 0.313 1.00 55.99 590 GLY B CA 1
ATOM 2322 C C . GLY B 1 85 ? -23.223 49.583 0.560 1.00 57.68 590 GLY B C 1
ATOM 2323 O O . GLY B 1 85 ? -23.513 48.711 1.402 1.00 51.19 590 GLY B O 1
ATOM 2324 N N . VAL B 1 86 ? -24.111 50.271 -0.159 1.00 55.76 591 VAL B N 1
ATOM 2325 C CA . VAL B 1 86 ? -25.578 50.185 0.016 1.00 54.90 591 VAL B CA 1
ATOM 2326 C C . VAL B 1 86 ? -26.248 50.303 -1.347 1.00 55.46 591 VAL B C 1
ATOM 2327 O O . VAL B 1 86 ? -25.653 50.837 -2.264 1.00 54.08 591 VAL B O 1
ATOM 2331 N N . ALA B 1 87 ? -27.471 49.835 -1.430 1.00 57.03 592 ALA B N 1
ATOM 2332 C CA . ALA B 1 87 ? -28.328 49.934 -2.611 1.00 62.10 592 ALA B CA 1
ATOM 2333 C C . ALA B 1 87 ? -29.762 50.110 -2.155 1.00 62.30 592 ALA B C 1
ATOM 2334 O O . ALA B 1 87 ? -30.171 49.423 -1.156 1.00 63.45 592 ALA B O 1
ATOM 2336 N N . SER B 1 88 ? -30.480 51.009 -2.828 1.00 68.49 593 SER B N 1
ATOM 2337 C CA . SER B 1 88 ? -31.925 51.237 -2.622 1.00 72.73 593 SER B CA 1
ATOM 2338 C C . SER B 1 88 ? -32.689 50.111 -3.306 1.00 68.35 593 SER B C 1
ATOM 2339 O O . SER B 1 88 ? -32.079 49.428 -4.186 1.00 65.68 593 SER B O 1
ATOM 2342 N N . SER B 1 89 ? -33.915 49.871 -2.860 1.00 66.50 594 SER B N 1
ATOM 2343 C CA . SER B 1 89 ? -34.816 48.809 -3.370 1.00 69.68 594 SER B CA 1
ATOM 2344 C C . SER B 1 89 ? -35.136 49.039 -4.863 1.00 71.73 594 SER B C 1
ATOM 2345 O O . SER B 1 89 ? -35.257 48.061 -5.567 1.00 73.72 594 SER B O 1
ATOM 2348 N N . ASP B 1 90 ? -35.341 50.289 -5.281 1.00 77.66 595 ASP B N 1
ATOM 2349 C CA . ASP B 1 90 ? -35.596 50.716 -6.691 1.00 82.68 595 ASP B CA 1
ATOM 2350 C C . ASP B 1 90 ? -34.762 49.866 -7.666 1.00 80.02 595 ASP B C 1
ATOM 2351 O O . ASP B 1 90 ? -33.567 50.172 -7.869 1.00 78.89 595 ASP B O 1
ATOM 2356 N N . LYS B 1 91 ? -35.381 48.831 -8.226 1.00 82.72 596 LYS B N 1
ATOM 2357 C CA . LYS B 1 91 ? -34.837 47.983 -9.328 1.00 85.98 596 LYS B CA 1
ATOM 2358 C C . LYS B 1 91 ? -33.730 47.053 -8.808 1.00 75.88 596 LYS B C 1
ATOM 2359 O O . LYS B 1 91 ? -33.069 46.422 -9.664 1.00 74.25 596 LYS B O 1
ATOM 2365 N N . LEU B 1 92 ? -33.639 46.845 -7.492 1.00 68.34 597 LEU B N 1
ATOM 2366 C CA . LEU B 1 92 ? -32.574 46.016 -6.850 1.00 69.42 597 LEU B CA 1
ATOM 2367 C C . LEU B 1 92 ? -32.704 44.560 -7.321 1.00 68.57 597 LEU B C 1
ATOM 2368 O O . LEU B 1 92 ? -31.693 43.977 -7.727 1.00 64.98 597 LEU B O 1
ATOM 2373 N N . GLN B 1 93 ? -33.919 44.013 -7.288 1.00 74.02 598 GLN B N 1
ATOM 2374 C CA . GLN B 1 93 ? -34.216 42.602 -7.641 1.00 79.83 598 GLN B CA 1
ATOM 2375 C C . GLN B 1 93 ? -33.801 42.341 -9.099 1.00 80.43 598 GLN B C 1
ATOM 2376 O O . GLN B 1 93 ? -33.265 41.229 -9.384 1.00 81.88 598 GLN B O 1
ATOM 2382 N N . GLU B 1 94 ? -33.969 43.333 -9.975 1.00 76.05 599 GLU B N 1
ATOM 2383 C CA . GLU B 1 94 ? -33.574 43.224 -11.405 1.00 76.65 599 GLU B CA 1
ATOM 2384 C C . GLU B 1 94 ? -32.042 43.211 -11.510 1.00 72.36 599 GLU B C 1
ATOM 2385 O O . GLU B 1 94 ? -31.509 42.347 -12.234 1.00 73.27 599 GLU B O 1
ATOM 2391 N N . TRP B 1 95 ? -31.359 44.100 -10.793 1.00 68.85 600 TRP B N 1
ATOM 2392 C CA . TRP B 1 95 ? -29.879 44.232 -10.810 1.00 71.89 600 TRP B CA 1
ATOM 2393 C C . TRP B 1 95 ? -29.214 42.959 -10.258 1.00 67.01 600 TRP B C 1
ATOM 2394 O O . TRP B 1 95 ? -28.217 42.517 -10.858 1.00 62.49 600 TRP B O 1
ATOM 2405 N N . LEU B 1 96 ? -29.707 42.440 -9.133 1.00 65.21 601 LEU B N 1
ATOM 2406 C CA . LEU B 1 96 ? -29.154 41.232 -8.483 1.00 66.12 601 LEU B CA 1
ATOM 2407 C C . LEU B 1 96 ? -29.143 40.065 -9.501 1.00 64.01 601 LEU B C 1
ATOM 2408 O O . LEU B 1 96 ? -28.068 39.391 -9.657 1.00 59.79 601 LEU B O 1
ATOM 2413 N N . ARG B 1 97 ? -30.216 39.918 -10.253 1.00 63.74 602 ARG B N 1
ATOM 2414 C CA . ARG B 1 97 ? -30.471 38.727 -11.086 1.00 70.18 602 ARG B CA 1
ATOM 2415 C C . ARG B 1 97 ? -29.774 38.870 -12.445 1.00 74.97 602 ARG B C 1
ATOM 2416 O O . ARG B 1 97 ? -29.232 37.866 -12.922 1.00 86.51 602 ARG B O 1
ATOM 2424 N N . SER B 1 98 ? -29.797 40.051 -13.052 1.00 75.73 603 SER B N 1
ATOM 2425 C CA . SER B 1 98 ? -29.261 40.284 -14.418 1.00 78.09 603 SER B CA 1
ATOM 2426 C C . SER B 1 98 ? -28.861 41.745 -14.568 1.00 76.84 603 SER B C 1
ATOM 2427 O O . SER B 1 98 ? -29.593 42.538 -15.150 1.00 80.76 603 SER B O 1
ATOM 2430 N N . PRO B 1 99 ? -27.664 42.135 -14.082 1.00 72.55 604 PRO B N 1
ATOM 2431 C CA . PRO B 1 99 ? -27.169 43.488 -14.281 1.00 74.40 604 PRO B CA 1
ATOM 2432 C C . PRO B 1 99 ? -27.202 43.840 -15.778 1.00 81.88 604 PRO B C 1
ATOM 2433 O O . PRO B 1 99 ? -27.448 45.010 -16.100 1.00 84.93 604 PRO B O 1
ATOM 2437 N N . ARG B 1 100 ? -27.029 42.814 -16.637 1.00 85.33 605 ARG B N 1
ATOM 2438 C CA . ARG B 1 100 ? -26.989 42.904 -18.123 1.00 91.07 605 ARG B CA 1
ATOM 2439 C C . ARG B 1 100 ? -28.261 43.591 -18.629 1.00 95.51 605 ARG B C 1
ATOM 2440 O O . ARG B 1 100 ? -28.150 44.451 -19.523 1.00 97.68 605 ARG B O 1
ATOM 2448 N N . ASP B 1 101 ? -29.421 43.204 -18.090 1.00 95.35 606 ASP B N 1
ATOM 2449 C CA . ASP B 1 101 ? -30.757 43.637 -18.571 1.00 99.03 606 ASP B CA 1
ATOM 2450 C C . ASP B 1 101 ? -31.219 44.875 -17.779 1.00 97.97 606 ASP B C 1
ATOM 2451 O O . ASP B 1 101 ? -31.986 45.658 -18.335 1.00 102.00 606 ASP B O 1
ATOM 2456 N N . ALA B 1 102 ? -30.723 45.069 -16.548 1.00 99.74 607 ALA B N 1
ATOM 2457 C CA . ALA B 1 102 ? -31.122 46.174 -15.626 1.00 104.48 607 ALA B CA 1
ATOM 2458 C C . ALA B 1 102 ? -30.585 47.537 -16.118 1.00 111.43 607 ALA B C 1
ATOM 2459 O O . ALA B 1 102 ? -31.071 48.578 -15.612 1.00 112.14 607 ALA B O 1
ATOM 2461 N N . VAL B 1 103 ? -29.636 47.533 -17.065 1.00 115.49 608 VAL B N 1
ATOM 2462 C CA . VAL B 1 103 ? -28.609 48.606 -17.252 1.00 113.13 608 VAL B CA 1
ATOM 2463 C C . VAL B 1 103 ? -28.832 49.291 -18.607 1.00 108.55 608 VAL B C 1
ATOM 2464 O O . VAL B 1 103 ? -29.992 49.617 -18.885 1.00 108.28 608 VAL B O 1
ATOM 2468 N N . SER B 1 124 ? -27.388 57.429 -10.793 1.00 110.52 629 SER B N 1
ATOM 2469 C CA . SER B 1 124 ? -28.707 57.708 -10.152 1.00 115.45 629 SER B CA 1
ATOM 2470 C C . SER B 1 124 ? -29.867 57.053 -10.956 1.00 118.97 629 SER B C 1
ATOM 2471 O O . SER B 1 124 ? -31.021 57.098 -10.461 1.00 120.53 629 SER B O 1
ATOM 2474 N N . SER B 1 125 ? -29.562 56.369 -12.079 1.00 115.52 630 SER B N 1
ATOM 2475 C CA . SER B 1 125 ? -30.456 55.364 -12.736 1.00 112.93 630 SER B CA 1
ATOM 2476 C C . SER B 1 125 ? -29.988 53.936 -12.387 1.00 102.40 630 SER B C 1
ATOM 2477 O O . SER B 1 125 ? -30.284 53.009 -13.155 1.00 106.59 630 SER B O 1
ATOM 2480 N N . GLN B 1 126 ? -29.266 53.793 -11.275 1.00 90.56 631 GLN B N 1
ATOM 2481 C CA . GLN B 1 126 ? -28.845 52.502 -10.683 1.00 83.05 631 GLN B CA 1
ATOM 2482 C C . GLN B 1 126 ? -28.827 52.676 -9.166 1.00 80.70 631 GLN B C 1
ATOM 2483 O O . GLN B 1 126 ? -28.585 53.778 -8.668 1.00 85.57 631 GLN B O 1
ATOM 2489 N N . PRO B 1 127 ? -29.150 51.623 -8.383 1.00 78.71 632 PRO B N 1
ATOM 2490 C CA . PRO B 1 127 ? -29.459 51.794 -6.964 1.00 77.92 632 PRO B CA 1
ATOM 2491 C C . PRO B 1 127 ? -28.265 51.780 -5.996 1.00 76.22 632 PRO B C 1
ATOM 2492 O O . PRO B 1 127 ? -28.513 51.934 -4.823 1.00 77.35 632 PRO B O 1
ATOM 2496 N N . PHE B 1 128 ? -27.024 51.573 -6.488 1.00 70.61 633 PHE B N 1
ATOM 2497 C CA . PHE B 1 128 ? -25.842 51.211 -5.638 1.00 66.05 633 PHE B CA 1
ATOM 2498 C C . PHE B 1 128 ? -24.981 52.458 -5.366 1.00 65.30 633 PHE B C 1
ATOM 2499 O O . PHE B 1 128 ? -24.751 53.223 -6.291 1.00 62.63 633 PHE B O 1
ATOM 2507 N N . THR B 1 129 ? -24.477 52.586 -4.123 1.00 63.89 634 THR B N 1
ATOM 2508 C CA . THR B 1 129 ? -23.386 53.497 -3.711 1.00 60.82 634 THR B CA 1
ATOM 2509 C C . THR B 1 129 ? -22.267 52.679 -3.090 1.00 55.54 634 THR B C 1
ATOM 2510 O O . THR B 1 129 ? -22.501 52.062 -2.016 1.00 55.15 634 THR B O 1
ATOM 2514 N N . LEU B 1 130 ? -21.147 52.569 -3.796 1.00 59.09 635 LEU B N 1
ATOM 2515 C CA . LEU B 1 130 ? -20.124 51.511 -3.571 1.00 59.12 635 LEU B CA 1
ATOM 2516 C C . LEU B 1 130 ? -18.721 52.107 -3.621 1.00 59.06 635 LEU B C 1
ATOM 2517 O O . LEU B 1 130 ? -18.470 52.953 -4.463 1.00 58.22 635 LEU B O 1
ATOM 2522 N N . VAL B 1 131 ? -17.831 51.604 -2.784 1.00 56.77 636 VAL B N 1
ATOM 2523 C CA . VAL B 1 131 ? -16.365 51.808 -2.921 1.00 58.10 636 VAL B CA 1
ATOM 2524 C C . VAL B 1 131 ? -15.774 50.499 -3.446 1.00 54.21 636 VAL B C 1
ATOM 2525 O O . VAL B 1 131 ? -16.374 49.470 -3.215 1.00 55.51 636 VAL B O 1
ATOM 2529 N N . THR B 1 132 ? -14.689 50.575 -4.187 1.00 50.60 637 THR B N 1
ATOM 2530 C CA . THR B 1 132 ? -14.019 49.425 -4.790 1.00 55.41 637 THR B CA 1
ATOM 2531 C C . THR B 1 132 ? -12.797 49.053 -3.937 1.00 57.00 637 THR B C 1
ATOM 2532 O O . THR B 1 132 ? -12.081 49.967 -3.508 1.00 57.80 637 THR B O 1
ATOM 2536 N N . ILE B 1 133 ? -12.618 47.753 -3.694 1.00 52.19 638 ILE B N 1
ATOM 2537 C CA . ILE B 1 133 ? -11.445 47.123 -3.042 1.00 51.23 638 ILE B CA 1
ATOM 2538 C C . ILE B 1 133 ? -10.802 46.184 -4.051 1.00 51.86 638 ILE B C 1
ATOM 2539 O O . ILE B 1 133 ? -11.552 45.441 -4.708 1.00 52.51 638 ILE B O 1
ATOM 2544 N N . GLY B 1 134 ? -9.470 46.203 -4.136 1.00 49.86 639 GLY B N 1
ATOM 2545 C CA . GLY B 1 134 ? -8.674 45.238 -4.898 1.00 50.31 639 GLY B CA 1
ATOM 2546 C C . GLY B 1 134 ? -7.201 45.513 -4.767 1.00 52.72 639 GLY B C 1
ATOM 2547 O O . GLY B 1 134 ? -6.855 46.629 -4.446 1.00 51.07 639 GLY B O 1
ATOM 2548 N N . MET B 1 135 ? -6.355 44.504 -4.978 1.00 57.30 640 MET B N 1
ATOM 2549 C CA . MET B 1 135 ? -4.890 44.650 -4.892 1.00 51.68 640 MET B CA 1
ATOM 2550 C C . MET B 1 135 ? -4.513 45.133 -3.484 1.00 49.36 640 MET B C 1
ATOM 2551 O O . MET B 1 135 ? -3.617 45.942 -3.379 1.00 53.13 640 MET B O 1
ATOM 2556 N N . GLN B 1 136 ? -5.255 44.747 -2.459 1.00 51.53 641 GLN B N 1
ATOM 2557 C CA A GLN B 1 136 ? -4.940 45.121 -1.047 0.50 52.41 641 GLN B CA 1
ATOM 2558 C CA B GLN B 1 136 ? -4.958 45.128 -1.038 0.50 53.18 641 GLN B CA 1
ATOM 2559 C C . GLN B 1 136 ? -5.121 46.644 -0.879 1.00 53.12 641 GLN B C 1
ATOM 2560 O O . GLN B 1 136 ? -4.443 47.214 -0.021 1.00 51.67 641 GLN B O 1
ATOM 2571 N N . LYS B 1 137 ? -5.971 47.260 -1.709 1.00 51.50 642 LYS B N 1
ATOM 2572 C CA . LYS B 1 137 ? -6.123 48.729 -1.773 1.00 54.66 642 LYS B CA 1
ATOM 2573 C C . LYS B 1 137 ? -7.605 49.111 -1.732 1.00 55.04 642 LYS B C 1
ATOM 2574 O O . LYS B 1 137 ? -8.444 48.304 -2.118 1.00 51.27 642 LYS B O 1
ATOM 2580 N N . PHE B 1 138 ? -7.879 50.284 -1.190 1.00 55.28 643 PHE B N 1
ATOM 2581 C CA . PHE B 1 138 ? -9.212 50.907 -1.073 1.00 54.78 643 PHE B CA 1
ATOM 2582 C C . PHE B 1 138 ? -9.263 52.095 -2.030 1.00 54.96 643 PHE B C 1
ATOM 2583 O O . PHE B 1 138 ? -8.410 53.000 -1.890 1.00 53.77 643 PHE B O 1
ATOM 2591 N N . PHE B 1 139 ? -10.175 52.057 -3.006 1.00 51.41 644 PHE B N 1
ATOM 2592 C CA . PHE B 1 139 ? -10.314 53.095 -4.060 1.00 56.20 644 PHE B CA 1
ATOM 2593 C C . PHE B 1 139 ? -11.512 54.006 -3.737 1.00 59.01 644 PHE B C 1
ATOM 2594 O O . PHE B 1 139 ? -12.678 53.571 -3.794 1.00 61.70 644 PHE B O 1
ATOM 2602 N N . ILE B 1 140 ? -11.209 55.268 -3.469 1.00 61.68 645 ILE B N 1
ATOM 2603 C CA . ILE B 1 140 ? -12.191 56.369 -3.320 1.00 63.09 645 ILE B CA 1
ATOM 2604 C C . ILE B 1 140 ? -12.766 56.698 -4.691 1.00 63.56 645 ILE B C 1
ATOM 2605 O O . ILE B 1 140 ? -12.029 56.972 -5.640 1.00 63.12 645 ILE B O 1
ATOM 2610 N N . PRO B 1 141 ? -14.103 56.639 -4.848 1.00 66.07 646 PRO B N 1
ATOM 2611 C CA . PRO B 1 141 ? -14.733 56.945 -6.124 1.00 69.24 646 PRO B CA 1
ATOM 2612 C C . PRO B 1 141 ? -14.299 58.331 -6.626 1.00 74.73 646 PRO B C 1
ATOM 2613 O O . PRO B 1 141 ? -13.991 59.158 -5.825 1.00 75.60 646 PRO B O 1
ATOM 2617 N N . LYS B 1 142 ? -14.194 58.493 -7.939 1.00 79.53 647 LYS B N 1
ATOM 2618 C CA . LYS B 1 142 ? -14.114 59.805 -8.612 1.00 93.35 647 LYS B CA 1
ATOM 2619 C C . LYS B 1 142 ? -15.417 60.578 -8.333 1.00 94.74 647 LYS B C 1
ATOM 2620 O O . LYS B 1 142 ? -16.491 59.943 -8.229 1.00 91.30 647 LYS B O 1
ATOM 2626 N N . SER B 1 143 ? -15.320 61.889 -8.176 1.00 105.85 648 SER B N 1
ATOM 2627 C CA . SER B 1 143 ? -16.470 62.829 -8.267 1.00 119.37 648 SER B CA 1
ATOM 2628 C C . SER B 1 143 ? -16.189 63.881 -9.345 1.00 127.22 648 SER B C 1
ATOM 2629 O O . SER B 1 143 ? -15.047 64.053 -9.764 1.00 119.91 648 SER B O 1
ATOM 2632 N N . PRO B 1 144 ? -17.236 64.532 -9.901 1.00 140.77 649 PRO B N 1
ATOM 2633 C CA . PRO B 1 144 ? -17.049 65.577 -10.911 1.00 145.27 649 PRO B CA 1
ATOM 2634 C C . PRO B 1 144 ? -16.490 66.895 -10.351 1.00 152.10 649 PRO B C 1
ATOM 2635 O O . PRO B 1 144 ? -16.430 67.038 -9.138 1.00 139.79 649 PRO B O 1
ATOM 2639 N N . THR B 1 145 ? -16.142 67.831 -11.252 1.00 171.70 650 THR B N 1
ATOM 2640 C CA . THR B 1 145 ? -15.652 69.210 -10.948 1.00 188.46 650 THR B CA 1
ATOM 2641 C C . THR B 1 145 ? -14.479 69.130 -9.955 1.00 188.67 650 THR B C 1
ATOM 2642 O O . THR B 1 145 ? -13.854 68.047 -9.867 1.00 195.96 650 THR B O 1
ATOM 2646 N N . SER B 1 146 ? -14.150 70.255 -9.295 1.00 180.22 651 SER B N 1
ATOM 2647 C CA . SER B 1 146 ? -13.067 70.397 -8.282 1.00 172.73 651 SER B CA 1
ATOM 2648 C C . SER B 1 146 ? -11.697 70.174 -8.937 1.00 171.53 651 SER B C 1
ATOM 2649 O O . SER B 1 146 ? -10.728 69.952 -8.193 1.00 161.54 651 SER B O 1
ATOM 2652 N N . SER B 1 147 ? -11.617 70.285 -10.269 1.00 177.49 652 SER B N 1
ATOM 2653 C CA . SER B 1 147 ? -10.379 70.061 -11.062 1.00 187.93 652 SER B CA 1
ATOM 2654 C C . SER B 1 147 ? -9.207 70.817 -10.412 1.00 200.56 652 SER B C 1
ATOM 2655 O O . SER B 1 147 ? -8.075 70.290 -10.447 1.00 201.30 652 SER B O 1
ATOM 2657 N N . ASN B 1 148 ? -9.498 71.972 -9.785 1.00 208.76 653 ASN B N 1
ATOM 2658 C CA . ASN B 1 148 ? -8.508 72.930 -9.207 1.00 207.08 653 ASN B CA 1
ATOM 2659 C C . ASN B 1 148 ? -7.328 72.166 -8.577 1.00 210.88 653 ASN B C 1
ATOM 2660 O O . ASN B 1 148 ? -6.176 72.424 -8.997 1.00 218.05 653 ASN B O 1
ATOM 2662 N N . GLU B 1 149 ? -7.599 71.283 -7.600 1.00 200.53 654 GLU B N 1
ATOM 2663 C CA . GLU B 1 149 ? -6.556 70.562 -6.799 1.00 188.70 654 GLU B CA 1
ATOM 2664 C C . GLU B 1 149 ? -7.070 69.176 -6.386 1.00 181.63 654 GLU B C 1
ATOM 2665 O O . GLU B 1 149 ? -8.051 69.071 -5.654 1.00 183.30 654 GLU B O 1
ATOM 2667 N N . PRO B 1 150 ? -6.397 68.072 -6.812 1.00 173.68 655 PRO B N 1
ATOM 2668 C CA . PRO B 1 150 ? -6.911 66.709 -6.610 1.00 166.94 655 PRO B CA 1
ATOM 2669 C C . PRO B 1 150 ? -6.466 66.020 -5.305 1.00 159.02 655 PRO B C 1
ATOM 2670 O O . PRO B 1 150 ? -5.347 66.242 -4.892 1.00 170.08 655 PRO B O 1
ATOM 2674 N N . GLU B 1 151 ? -7.301 65.119 -4.767 1.00 138.20 656 GLU B N 1
ATOM 2675 C CA . GLU B 1 151 ? -6.976 64.271 -3.585 1.00 126.86 656 GLU B CA 1
ATOM 2676 C C . GLU B 1 151 ? -6.617 62.856 -4.060 1.00 117.19 656 GLU B C 1
ATOM 2677 O O . GLU B 1 151 ? -7.252 62.371 -5.019 1.00 114.76 656 GLU B O 1
ATOM 2683 N N . ASN B 1 152 ? -5.630 62.229 -3.408 1.00 104.72 657 ASN B N 1
ATOM 2684 C CA . ASN B 1 152 ? -5.172 60.840 -3.680 1.00 91.07 657 ASN B CA 1
ATOM 2685 C C . ASN B 1 152 ? -6.323 59.862 -3.421 1.00 85.09 657 ASN B C 1
ATOM 2686 O O . ASN B 1 152 ? -6.906 59.924 -2.344 1.00 86.80 657 ASN B O 1
ATOM 2691 N N . ARG B 1 153 ? -6.588 58.960 -4.364 1.00 76.56 658 ARG B N 1
ATOM 2692 C CA . ARG B 1 153 ? -7.797 58.109 -4.379 1.00 71.64 658 ARG B CA 1
ATOM 2693 C C . ARG B 1 153 ? -7.428 56.705 -3.849 1.00 69.33 658 ARG B C 1
ATOM 2694 O O . ARG B 1 153 ? -8.348 55.897 -3.602 1.00 60.79 658 ARG B O 1
ATOM 2702 N N . VAL B 1 154 ? -6.136 56.394 -3.713 1.00 62.47 659 VAL B N 1
ATOM 2703 C CA . VAL B 1 154 ? -5.657 54.989 -3.540 1.00 56.89 659 VAL B CA 1
ATOM 2704 C C . VAL B 1 154 ? -5.105 54.845 -2.131 1.00 56.48 659 VAL B C 1
ATOM 2705 O O . VAL B 1 154 ? -4.061 55.456 -1.841 1.00 58.12 659 VAL B O 1
ATOM 2709 N N . LEU B 1 155 ? -5.795 54.096 -1.286 1.00 54.24 660 LEU B N 1
ATOM 2710 C CA . LEU B 1 155 ? -5.440 53.943 0.142 1.00 56.87 660 LEU B CA 1
ATOM 2711 C C . LEU B 1 155 ? -5.208 52.472 0.435 1.00 55.40 660 LEU B C 1
ATOM 2712 O O . LEU B 1 155 ? -5.660 51.619 -0.311 1.00 50.29 660 LEU B O 1
ATOM 2717 N N . PRO B 1 156 ? -4.476 52.136 1.518 1.00 58.33 661 PRO B N 1
ATOM 2718 C CA . PRO B 1 156 ? -4.323 50.742 1.919 1.00 53.04 661 PRO B CA 1
ATOM 2719 C C . PRO B 1 156 ? -5.697 50.183 2.295 1.00 53.23 661 PRO B C 1
ATOM 2720 O O . PRO B 1 156 ? -6.476 50.914 2.872 1.00 52.80 661 PRO B O 1
ATOM 2724 N N . MET B 1 157 ? -6.005 48.946 1.893 1.00 51.39 662 MET B N 1
ATOM 2725 C CA . MET B 1 157 ? -7.245 48.269 2.321 1.00 48.48 662 MET B CA 1
ATOM 2726 C C . MET B 1 157 ? -7.175 48.042 3.828 1.00 48.32 662 MET B C 1
ATOM 2727 O O . MET B 1 157 ? -6.236 47.443 4.324 1.00 45.97 662 MET B O 1
ATOM 2732 N N . PRO B 1 158 ? -8.149 48.546 4.602 1.00 49.90 663 PRO B N 1
ATOM 2733 C CA . PRO B 1 158 ? -8.213 48.238 6.034 1.00 49.48 663 PRO B CA 1
ATOM 2734 C C . PRO B 1 158 ? -8.484 46.747 6.224 1.00 49.59 663 PRO B C 1
ATOM 2735 O O . PRO B 1 158 ? -9.192 46.167 5.369 1.00 44.56 663 PRO B O 1
ATOM 2739 N N . THR B 1 159 ? -7.937 46.136 7.283 1.00 46.77 664 THR B N 1
ATOM 2740 C CA . THR B 1 159 ? -8.199 44.708 7.573 1.00 48.94 664 THR B CA 1
ATOM 2741 C C . THR B 1 159 ? -9.694 44.570 7.876 1.00 48.74 664 THR B C 1
ATOM 2742 O O . THR B 1 159 ? -10.283 43.578 7.494 1.00 51.02 664 THR B O 1
ATOM 2746 N N . SER B 1 160 ? -10.288 45.595 8.463 1.00 52.02 665 SER B N 1
ATOM 2747 C CA . SER B 1 160 ? -11.738 45.657 8.783 1.00 51.03 665 SER B CA 1
ATOM 2748 C C . SER B 1 160 ? -12.310 46.992 8.311 1.00 50.40 665 SER B C 1
ATOM 2749 O O . SER B 1 160 ? -11.717 48.032 8.626 1.00 49.54 665 SER B O 1
ATOM 2752 N N . ILE B 1 161 ? -13.379 46.943 7.534 1.00 48.94 666 ILE B N 1
ATOM 2753 C CA . ILE B 1 161 ? -14.043 48.131 6.958 1.00 47.95 666 ILE B CA 1
ATOM 2754 C C . ILE B 1 161 ? -15.390 48.300 7.642 1.00 50.01 666 ILE B C 1
ATOM 2755 O O . ILE B 1 161 ? -16.146 47.285 7.748 1.00 51.11 666 ILE B O 1
ATOM 2760 N N . GLY B 1 162 ? -15.695 49.520 8.042 1.00 52.57 667 GLY B N 1
ATOM 2761 C CA . GLY B 1 162 ? -16.965 49.885 8.687 1.00 55.09 667 GLY B CA 1
ATOM 2762 C C . GLY B 1 162 ? -17.795 50.759 7.780 1.00 55.36 667 GLY B C 1
ATOM 2763 O O . GLY B 1 162 ? -17.205 51.605 7.050 1.00 53.44 667 GLY B O 1
ATOM 2764 N N . ILE B 1 163 ? -19.109 50.564 7.804 1.00 54.51 668 ILE B N 1
ATOM 2765 C CA . ILE B 1 163 ? -20.079 51.474 7.151 1.00 55.41 668 ILE B CA 1
ATOM 2766 C C . ILE B 1 163 ? -21.045 52.006 8.213 1.00 59.00 668 ILE B C 1
ATOM 2767 O O . ILE B 1 163 ? -21.518 51.213 9.046 1.00 58.61 668 ILE B O 1
ATOM 2772 N N . PHE B 1 164 ? -21.236 53.321 8.228 1.00 60.62 669 PHE B N 1
ATOM 2773 C CA . PHE B 1 164 ? -22.268 54.032 9.019 1.00 65.84 669 PHE B CA 1
ATOM 2774 C C . PHE B 1 164 ? -23.269 54.656 8.043 1.00 63.15 669 PHE B C 1
ATOM 2775 O O . PHE B 1 164 ? -22.851 55.433 7.177 1.00 62.31 669 PHE B O 1
ATOM 2783 N N . LEU B 1 165 ? -24.504 54.167 8.066 1.00 60.90 670 LEU B N 1
ATOM 2784 C CA . LEU B 1 165 ? -25.630 54.737 7.317 1.00 62.91 670 LEU B CA 1
ATOM 2785 C C . LEU B 1 165 ? -26.496 55.525 8.282 1.00 66.11 670 LEU B C 1
ATOM 2786 O O . LEU B 1 165 ? -26.971 54.924 9.275 1.00 63.80 670 LEU B O 1
ATOM 2791 N N . ASP B 1 166 ? -26.622 56.831 8.031 1.00 66.26 671 ASP B N 1
ATOM 2792 C CA . ASP B 1 166 ? -27.474 57.775 8.793 1.00 71.02 671 ASP B CA 1
ATOM 2793 C C . ASP B 1 166 ? -28.641 58.219 7.906 1.00 73.68 671 ASP B C 1
ATOM 2794 O O . ASP B 1 166 ? -28.423 59.067 7.041 1.00 75.78 671 ASP B O 1
ATOM 2799 N N . CYS B 1 167 ? -29.826 57.646 8.107 1.00 76.19 672 CYS B N 1
ATOM 2800 C CA . CYS B 1 167 ? -31.019 57.861 7.244 1.00 79.01 672 CYS B CA 1
ATOM 2801 C C . CYS B 1 167 ? -31.625 59.230 7.527 1.00 79.80 672 CYS B C 1
ATOM 2802 O O . CYS B 1 167 ? -32.246 59.777 6.625 1.00 84.98 672 CYS B O 1
ATOM 2805 N N . ASP B 1 168 ? -31.402 59.771 8.724 1.00 82.06 673 ASP B N 1
ATOM 2806 C CA . ASP B 1 168 ? -31.907 61.109 9.133 1.00 87.26 673 ASP B CA 1
ATOM 2807 C C . ASP B 1 168 ? -31.167 62.191 8.315 1.00 85.95 673 ASP B C 1
ATOM 2808 O O . ASP B 1 168 ? -31.844 63.098 7.791 1.00 86.09 673 ASP B O 1
ATOM 2813 N N . LYS B 1 169 ? -29.853 62.035 8.125 1.00 85.99 674 LYS B N 1
ATOM 2814 C CA . LYS B 1 169 ? -28.992 62.977 7.347 1.00 88.12 674 LYS B CA 1
ATOM 2815 C C . LYS B 1 169 ? -28.986 62.597 5.855 1.00 82.81 674 LYS B C 1
ATOM 2816 O O . LYS B 1 169 ? -28.683 63.455 5.036 1.00 84.52 674 LYS B O 1
ATOM 2822 N N . GLY B 1 170 ? -29.303 61.348 5.539 1.00 76.27 675 GLY B N 1
ATOM 2823 C CA . GLY B 1 170 ? -29.128 60.764 4.196 1.00 76.32 675 GLY B CA 1
ATOM 2824 C C . GLY B 1 170 ? -27.659 60.675 3.809 1.00 74.00 675 GLY B C 1
ATOM 2825 O O . GLY B 1 170 ? -27.324 61.041 2.680 1.00 75.23 675 GLY B O 1
ATOM 2826 N N . LYS B 1 171 ? -26.819 60.169 4.708 1.00 73.91 676 LYS B N 1
ATOM 2827 C CA . LYS B 1 171 ? -25.355 60.028 4.501 1.00 74.45 676 LYS B CA 1
ATOM 2828 C C . LYS B 1 171 ? -24.942 58.589 4.749 1.00 68.45 676 LYS B C 1
ATOM 2829 O O . LYS B 1 171 ? -25.497 57.961 5.664 1.00 68.22 676 LYS B O 1
ATOM 2835 N N . VAL B 1 172 ? -23.915 58.154 4.050 1.00 63.69 677 VAL B N 1
ATOM 2836 C CA . VAL B 1 172 ? -23.189 56.905 4.338 1.00 61.35 677 VAL B CA 1
ATOM 2837 C C . VAL B 1 172 ? -21.712 57.255 4.465 1.00 60.23 677 VAL B C 1
ATOM 2838 O O . VAL B 1 172 ? -21.213 58.036 3.641 1.00 61.03 677 VAL B O 1
ATOM 2842 N N . ASN B 1 173 ? -21.070 56.734 5.504 1.00 60.91 678 ASN B N 1
ATOM 2843 C CA . ASN B 1 173 ? -19.635 56.920 5.796 1.00 59.94 678 ASN B CA 1
ATOM 2844 C C . ASN B 1 173 ? -18.949 55.555 5.789 1.00 56.01 678 ASN B C 1
ATOM 2845 O O . ASN B 1 173 ? -19.538 54.619 6.321 1.00 53.92 678 ASN B O 1
ATOM 2850 N N . PHE B 1 174 ? -17.733 55.498 5.245 1.00 53.69 679 PHE B N 1
ATOM 2851 C CA . PHE B 1 174 ? -16.856 54.314 5.176 1.00 53.45 679 PHE B CA 1
ATOM 2852 C C . PHE B 1 174 ? -15.643 54.525 6.081 1.00 54.01 679 PHE B C 1
ATOM 2853 O O . PHE B 1 174 ? -14.984 55.570 5.969 1.00 59.01 679 PHE B O 1
ATOM 2861 N N . TYR B 1 175 ? -15.320 53.541 6.902 1.00 52.58 680 TYR B N 1
ATOM 2862 C CA . TYR B 1 175 ? -14.280 53.670 7.949 1.00 59.42 680 TYR B CA 1
ATOM 2863 C C . TYR B 1 175 ? -13.232 52.576 7.783 1.00 55.92 680 TYR B C 1
ATOM 2864 O O . TYR B 1 175 ? -13.596 51.422 7.482 1.00 54.28 680 TYR B O 1
ATOM 2873 N N . ASP B 1 176 ? -11.964 52.970 7.910 1.00 51.90 681 ASP B N 1
ATOM 2874 C CA . ASP B 1 176 ? -10.839 52.104 8.279 1.00 52.25 681 ASP B CA 1
ATOM 2875 C C . ASP B 1 176 ? -10.913 51.835 9.789 1.00 55.26 681 ASP B C 1
ATOM 2876 O O . ASP B 1 176 ? -10.633 52.762 10.584 1.00 55.61 681 ASP B O 1
ATOM 2881 N N . MET B 1 177 ? -11.264 50.622 10.175 1.00 51.81 682 MET B N 1
ATOM 2882 C CA . MET B 1 177 ? -11.481 50.264 11.587 1.00 56.99 682 MET B CA 1
ATOM 2883 C C . MET B 1 177 ? -10.144 50.040 12.296 1.00 57.66 682 MET B C 1
ATOM 2884 O O . MET B 1 177 ? -10.148 50.028 13.526 1.00 62.00 682 MET B O 1
ATOM 2889 N N . ASP B 1 178 ? -9.051 49.854 11.556 1.00 59.85 683 ASP B N 1
ATOM 2890 C CA . ASP B 1 178 ? -7.687 49.696 12.143 1.00 61.74 683 ASP B CA 1
ATOM 2891 C C . ASP B 1 178 ? -7.277 51.026 12.752 1.00 62.19 683 ASP B C 1
ATOM 2892 O O . ASP B 1 178 ? -6.698 51.017 13.856 1.00 68.03 683 ASP B O 1
ATOM 2897 N N . GLN B 1 179 ? -7.551 52.121 12.040 1.00 62.09 684 GLN B N 1
ATOM 2898 C CA . GLN B 1 179 ? -7.105 53.505 12.399 1.00 61.85 684 GLN B CA 1
ATOM 2899 C C . GLN B 1 179 ? -8.268 54.285 13.029 1.00 62.27 684 GLN B C 1
ATOM 2900 O O . GLN B 1 179 ? -8.011 55.305 13.595 1.00 66.76 684 GLN B O 1
ATOM 2906 N N . MET B 1 180 ? -9.506 53.802 12.883 1.00 64.49 685 MET B N 1
ATOM 2907 C CA . MET B 1 180 ? -10.740 54.477 13.358 1.00 70.25 685 MET B CA 1
ATOM 2908 C C . MET B 1 180 ? -10.871 55.829 12.660 1.00 68.95 685 MET B C 1
ATOM 2909 O O . MET B 1 180 ? -10.934 56.836 13.345 1.00 66.95 685 MET B O 1
ATOM 2914 N N . LYS B 1 181 ? -10.942 55.807 11.335 1.00 65.99 686 LYS B N 1
ATOM 2915 C CA . LYS B 1 181 ? -10.734 56.973 10.458 1.00 70.34 686 LYS B CA 1
ATOM 2916 C C . LYS B 1 181 ? -11.722 56.855 9.317 1.00 64.89 686 LYS B C 1
ATOM 2917 O O . LYS B 1 181 ? -11.828 55.781 8.747 1.00 61.61 686 LYS B O 1
ATOM 2923 N N . CYS B 1 182 ? -12.489 57.897 9.071 1.00 65.47 687 CYS B N 1
ATOM 2924 C CA . CYS B 1 182 ? -13.405 57.974 7.912 1.00 65.49 687 CYS B CA 1
ATOM 2925 C C . CYS B 1 182 ? -12.581 58.142 6.645 1.00 61.28 687 CYS B C 1
ATOM 2926 O O . CYS B 1 182 ? -11.768 59.014 6.620 1.00 71.97 687 CYS B O 1
ATOM 2929 N N . LEU B 1 183 ? -12.792 57.305 5.656 1.00 60.21 688 LEU B N 1
ATOM 2930 C CA . LEU B 1 183 ? -12.029 57.309 4.375 1.00 64.23 688 LEU B CA 1
ATOM 2931 C C . LEU B 1 183 ? -12.816 58.051 3.299 1.00 62.40 688 LEU B C 1
ATOM 2932 O O . LEU B 1 183 ? -12.200 58.526 2.345 1.00 67.02 688 LEU B O 1
ATOM 2937 N N . TYR B 1 184 ? -14.132 58.061 3.417 1.00 61.98 689 TYR B N 1
ATOM 2938 C CA . TYR B 1 184 ? -15.059 58.521 2.368 1.00 62.20 689 TYR B CA 1
ATOM 2939 C C . TYR B 1 184 ? -16.443 58.674 2.971 1.00 65.41 689 TYR B C 1
ATOM 2940 O O . TYR B 1 184 ? -16.826 57.906 3.877 1.00 63.59 689 TYR B O 1
ATOM 2949 N N . GLU B 1 185 ? -17.193 59.613 2.440 1.00 68.31 690 GLU B N 1
ATOM 2950 C CA . GLU B 1 185 ? -18.520 59.999 2.937 1.00 70.88 690 GLU B CA 1
ATOM 2951 C C . GLU B 1 185 ? -19.305 60.505 1.743 1.00 71.07 690 GLU B C 1
ATOM 2952 O O . GLU B 1 185 ? -18.720 61.189 0.921 1.00 73.43 690 GLU B O 1
ATOM 2958 N N . ARG B 1 186 ? -20.540 60.087 1.598 1.00 74.58 691 ARG B N 1
ATOM 2959 C CA . ARG B 1 186 ? -21.378 60.494 0.452 1.00 79.26 691 ARG B CA 1
ATOM 2960 C C . ARG B 1 186 ? -22.823 60.694 0.911 1.00 77.30 691 ARG B C 1
ATOM 2961 O O . ARG B 1 186 ? -23.301 59.892 1.729 1.00 81.78 691 ARG B O 1
ATOM 2969 N N . GLN B 1 187 ? -23.489 61.699 0.368 1.00 77.78 692 GLN B N 1
ATOM 2970 C CA . GLN B 1 187 ? -24.964 61.843 0.421 1.00 81.78 692 GLN B CA 1
ATOM 2971 C C . GLN B 1 187 ?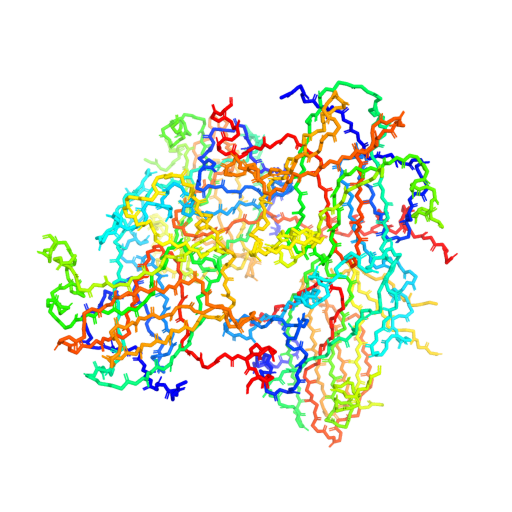 -25.578 60.672 -0.331 1.00 74.90 692 GLN B C 1
ATOM 2972 O O . GLN B 1 187 ? -25.004 60.263 -1.361 1.00 72.59 692 GLN B O 1
ATOM 2978 N N . VAL B 1 188 ? -26.670 60.134 0.182 1.00 71.89 693 VAL B N 1
ATOM 2979 C CA . VAL B 1 188 ? -27.364 58.978 -0.425 1.00 75.30 693 VAL B CA 1
ATOM 2980 C C . VAL B 1 188 ? -28.862 59.157 -0.194 1.00 77.07 693 VAL B C 1
ATOM 2981 O O . VAL B 1 188 ? -29.249 59.711 0.872 1.00 74.57 693 VAL B O 1
ATOM 2985 N N . ASP B 1 189 ? -29.660 58.802 -1.201 1.00 76.86 694 ASP B N 1
ATOM 2986 C CA . ASP B 1 189 ? -31.141 58.922 -1.197 1.00 76.33 694 ASP B CA 1
ATOM 2987 C C . ASP B 1 189 ? -31.732 57.817 -0.308 1.00 71.44 694 ASP B C 1
ATOM 2988 O O . ASP B 1 189 ? -31.532 56.652 -0.628 1.00 72.34 694 ASP B O 1
ATOM 2993 N N . CYS B 1 190 ? -32.460 58.193 0.749 1.00 74.02 695 CYS B N 1
ATOM 2994 C CA . CYS B 1 190 ? -33.061 57.270 1.763 1.00 75.01 695 CYS B CA 1
ATOM 2995 C C . CYS B 1 190 ? -34.592 57.246 1.655 1.00 74.65 695 CYS B C 1
ATOM 2996 O O . CYS B 1 190 ? -35.257 56.775 2.605 1.00 72.30 695 CYS B O 1
ATOM 2999 N N . SER B 1 191 ? -35.126 57.682 0.529 1.00 77.58 696 SER B N 1
ATOM 3000 C CA . SER B 1 191 ? -36.588 57.685 0.276 1.00 86.45 696 SER B CA 1
ATOM 3001 C C . SER B 1 191 ? -37.083 56.226 0.219 1.00 83.15 696 SER B C 1
ATOM 3002 O O . SER B 1 191 ? -38.185 55.959 0.667 1.00 87.03 696 SER B O 1
ATOM 3005 N N . HIS B 1 192 ? -36.235 55.320 -0.229 1.00 82.13 697 HIS B N 1
ATOM 3006 C CA . HIS B 1 192 ? -36.526 53.868 -0.360 1.00 84.89 697 HIS B CA 1
ATOM 3007 C C . HIS B 1 192 ? -35.727 53.092 0.690 1.00 77.37 697 HIS B C 1
ATOM 3008 O O . HIS B 1 192 ? -34.707 53.651 1.229 1.00 73.45 697 HIS B O 1
ATOM 3015 N N . THR B 1 193 ? -36.164 51.872 0.988 1.00 72.64 698 THR B N 1
ATOM 3016 C CA . THR B 1 193 ? -35.413 50.894 1.819 1.00 69.79 698 THR B CA 1
ATOM 3017 C C . THR B 1 193 ? -33.996 50.741 1.255 1.00 65.00 698 THR B C 1
ATOM 3018 O O . THR B 1 193 ? -33.855 50.637 0.019 1.00 61.06 698 THR B O 1
ATOM 3022 N N . LEU B 1 194 ? -32.993 50.784 2.132 1.00 63.82 699 LEU B N 1
ATOM 3023 C CA . LEU B 1 194 ? -31.570 50.590 1.771 1.00 64.93 699 LEU B CA 1
ATOM 3024 C C . LEU B 1 194 ? -31.090 49.258 2.340 1.00 61.76 699 LEU B C 1
ATOM 3025 O O . LEU B 1 194 ? -31.469 48.928 3.484 1.00 61.44 699 LEU B O 1
ATOM 3030 N N . TYR B 1 195 ? -30.312 48.527 1.555 1.00 57.87 700 TYR B N 1
ATOM 3031 C CA . TYR B 1 195 ? -29.714 47.235 1.952 1.00 56.96 700 TYR B CA 1
ATOM 3032 C C . TYR B 1 195 ? -28.194 47.349 1.889 1.00 53.10 700 TYR B C 1
ATOM 3033 O O . TYR B 1 195 ? -27.660 47.891 0.927 1.00 53.89 700 TYR B O 1
ATOM 3042 N N . PRO B 1 196 ? -27.456 46.775 2.858 1.00 52.02 701 PRO B N 1
ATOM 3043 C CA . PRO B 1 196 ? -26.043 46.501 2.668 1.00 52.97 701 PRO B CA 1
ATOM 3044 C C . PRO B 1 196 ? -25.868 45.746 1.345 1.00 52.11 701 PRO B C 1
ATOM 3045 O O . PRO B 1 196 ? -26.643 44.831 1.096 1.00 52.26 701 PRO B O 1
ATOM 3049 N N . ALA B 1 197 ? -24.967 46.218 0.494 1.00 50.82 702 ALA B N 1
ATOM 3050 C CA . ALA B 1 197 ? -24.753 45.717 -0.875 1.00 50.21 702 ALA B CA 1
ATOM 3051 C C . ALA B 1 197 ? -23.276 45.406 -1.092 1.00 53.32 702 ALA B C 1
ATOM 3052 O O . ALA B 1 197 ? -22.391 46.097 -0.513 1.00 50.75 702 ALA B O 1
ATOM 3054 N N . PHE B 1 198 ? -23.020 44.374 -1.877 1.00 56.36 703 PHE B N 1
ATOM 3055 C CA . PHE B 1 198 ? -21.666 43.882 -2.212 1.00 51.78 703 PHE B CA 1
ATOM 3056 C C . PHE B 1 198 ? -21.660 43.368 -3.657 1.00 47.26 703 PHE B C 1
ATOM 3057 O O . PHE B 1 198 ? -22.721 42.983 -4.180 1.00 48.56 703 PHE B O 1
ATOM 3065 N N . ALA B 1 199 ? -20.513 43.437 -4.294 1.00 47.34 704 ALA B N 1
ATOM 3066 C CA . ALA B 1 199 ? -20.254 42.828 -5.608 1.00 52.07 704 ALA B CA 1
ATOM 3067 C C . ALA B 1 199 ? -18.821 42.298 -5.653 1.00 49.63 704 ALA B C 1
ATOM 3068 O O . ALA B 1 199 ? -17.945 42.879 -5.012 1.00 47.60 704 ALA B O 1
ATOM 3070 N N . LEU B 1 200 ? -18.639 41.191 -6.343 1.00 51.32 705 LEU B N 1
ATOM 3071 C CA . LEU B 1 200 ? -17.362 40.483 -6.473 1.00 50.34 705 LEU B CA 1
ATOM 3072 C C . LEU B 1 200 ? -17.163 40.087 -7.918 1.00 50.21 705 LEU B C 1
ATOM 3073 O O . LEU B 1 200 ? -18.123 39.683 -8.553 1.00 51.13 705 LEU B O 1
ATOM 3078 N N . MET B 1 201 ? -15.928 40.148 -8.356 1.00 55.56 706 MET B N 1
ATOM 3079 C CA . MET B 1 201 ? -15.481 39.797 -9.708 1.00 59.78 706 MET B CA 1
ATOM 3080 C C . MET B 1 201 ? -14.112 39.118 -9.590 1.00 59.37 706 MET B C 1
ATOM 3081 O O . MET B 1 201 ? -13.308 39.585 -8.772 1.00 51.77 706 MET B O 1
ATOM 3086 N N . GLY B 1 202 ? -13.841 38.096 -10.407 1.00 62.26 707 GLY B N 1
ATOM 3087 C CA . GLY B 1 202 ? -12.650 37.244 -10.237 1.00 57.35 707 GLY B CA 1
ATOM 3088 C C . GLY B 1 202 ? -12.692 36.650 -8.862 1.00 55.14 707 GLY B C 1
ATOM 3089 O O . GLY B 1 202 ? -13.776 36.628 -8.291 1.00 59.11 707 GLY B O 1
ATOM 3090 N N . SER B 1 203 ? -11.596 36.190 -8.324 1.00 50.16 708 SER B N 1
ATOM 3091 C CA . SER B 1 203 ? -11.618 35.478 -7.025 1.00 49.71 708 SER B CA 1
ATOM 3092 C C . SER B 1 203 ? -11.518 36.499 -5.893 1.00 48.51 708 SER B C 1
ATOM 3093 O O . SER B 1 203 ? -10.763 37.445 -6.021 1.00 51.92 708 SER B O 1
ATOM 3096 N N . GLY B 1 204 ? -12.290 36.310 -4.843 1.00 48.73 709 GLY B N 1
ATOM 3097 C CA . GLY B 1 204 ? -12.329 37.210 -3.697 1.00 46.80 709 GLY B CA 1
ATOM 3098 C C . GLY B 1 204 ? -13.314 36.733 -2.666 1.00 49.37 709 GLY B C 1
ATOM 3099 O O . GLY B 1 204 ? -13.919 35.666 -2.873 1.00 50.47 709 GLY B O 1
ATOM 3100 N N . GLY B 1 205 ? -13.408 37.441 -1.545 1.00 49.13 710 GLY B N 1
ATOM 3101 C CA . GLY B 1 205 ? -14.137 36.978 -0.354 1.00 48.84 710 GLY B CA 1
ATOM 3102 C C . GLY B 1 205 ? -14.506 38.102 0.555 1.00 46.09 710 GLY B C 1
ATOM 3103 O O . GLY B 1 205 ? -13.681 39.020 0.727 1.00 48.18 710 GLY B O 1
ATOM 3104 N N . ILE B 1 206 ? -15.681 38.017 1.174 1.00 48.59 711 ILE B N 1
ATOM 3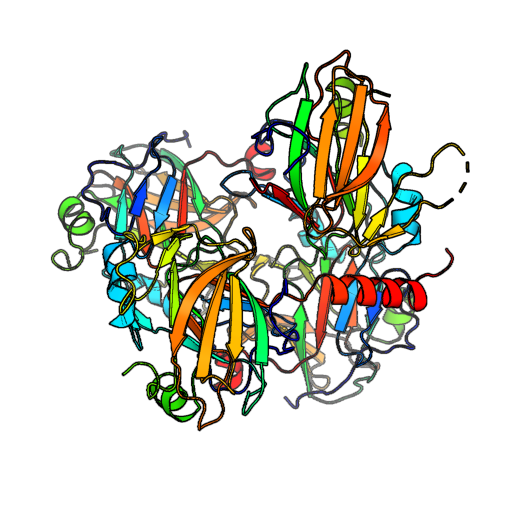105 C CA . ILE B 1 206 ? -16.158 38.981 2.208 1.00 46.80 711 ILE B CA 1
ATOM 3106 C C . ILE B 1 206 ? -16.705 38.198 3.391 1.00 46.23 711 ILE B C 1
ATOM 3107 O O . ILE B 1 206 ? -17.531 37.313 3.165 1.00 49.34 711 ILE B O 1
ATOM 3112 N N . GLN B 1 207 ? -16.310 38.582 4.589 1.00 47.31 712 GLN B N 1
ATOM 3113 C CA . GLN B 1 207 ? -16.732 37.970 5.871 1.00 49.66 712 GLN B CA 1
ATOM 3114 C C . GLN B 1 207 ? -17.356 39.064 6.756 1.00 50.42 712 GLN B C 1
ATOM 3115 O O . GLN B 1 207 ? -16.675 40.043 7.059 1.00 50.54 712 GLN B O 1
ATOM 3121 N N . LEU B 1 208 ? -18.630 38.929 7.070 1.00 47.91 713 LEU B N 1
ATOM 3122 C CA . LEU B 1 208 ? -19.356 39.831 7.989 1.00 51.34 713 LEU B CA 1
ATOM 3123 C C . LEU B 1 208 ? -18.877 39.568 9.397 1.00 53.92 713 LEU B C 1
ATOM 3124 O O . LEU B 1 208 ? -18.920 38.454 9.774 1.00 58.44 713 LEU B O 1
ATOM 3129 N N . GLU B 1 209 ? -18.453 40.571 10.136 1.00 61.58 714 GLU B N 1
ATOM 3130 C CA . GLU B 1 209 ? -18.144 40.406 11.580 1.00 71.61 714 GLU B CA 1
ATOM 3131 C C . GLU B 1 209 ? -17.845 41.758 12.176 1.00 71.13 714 GLU B C 1
ATOM 3132 O O . GLU B 1 209 ? -17.296 42.582 11.463 1.00 70.46 714 GLU B O 1
ATOM 3138 N N . GLU B 1 210 ? -18.189 41.955 13.452 1.00 80.61 715 GLU B N 1
ATOM 3139 C CA . GLU B 1 210 ? -17.685 43.089 14.286 1.00 86.29 715 GLU B CA 1
ATOM 3140 C C . GLU B 1 210 ? -16.155 43.115 14.226 1.00 87.98 715 GLU B C 1
ATOM 3141 O O . GLU B 1 210 ? -15.508 42.061 14.239 1.00 81.37 715 GLU B O 1
ATOM 3147 N N . PRO B 1 211 ? -15.536 44.317 14.142 1.00 87.65 716 PRO B N 1
ATOM 3148 C CA . PRO B 1 211 ? -14.083 44.423 14.103 1.00 91.07 716 PRO B CA 1
ATOM 3149 C C . PRO B 1 211 ? -13.457 43.887 15.408 1.00 102.74 716 PRO B C 1
ATOM 3150 O O . PRO B 1 211 ? -14.106 43.956 16.454 1.00 100.53 716 PRO B O 1
ATOM 3154 N N . ILE B 1 212 ? -12.250 43.316 15.309 1.00 110.35 717 ILE B N 1
ATOM 3155 C CA . ILE B 1 212 ? -11.419 42.859 16.469 1.00 112.71 717 ILE B CA 1
ATOM 3156 C C . ILE B 1 212 ? -10.035 43.540 16.396 1.00 111.84 717 ILE B C 1
ATOM 3157 O O . ILE B 1 212 ? -9.050 42.948 16.889 1.00 113.91 717 ILE B O 1
ATOM 3162 N N . THR B 1 213 ? -9.971 44.745 15.814 1.00 112.75 718 THR B N 1
ATOM 3163 C CA . THR B 1 213 ? -8.749 45.608 15.761 1.00 110.09 718 THR B CA 1
ATOM 3164 C C . THR B 1 213 ? -8.596 46.320 17.116 1.00 109.95 718 THR B C 1
ATOM 3165 O O . THR B 1 213 ? -9.634 46.517 17.789 1.00 101.15 718 THR B O 1
ATOM 3169 N N . ALA B 1 214 ? -7.351 46.668 17.493 1.00 108.94 719 ALA B N 1
ATOM 3170 C CA . ALA B 1 214 ? -6.960 47.233 18.811 1.00 109.16 719 ALA B CA 1
ATOM 3171 C C . ALA B 1 214 ? -7.722 48.540 19.083 1.00 111.73 719 ALA B C 1
ATOM 3172 O O . ALA B 1 214 ? -8.210 48.727 20.231 1.00 100.73 719 ALA B O 1
ATOM 3174 N N . LYS B 1 215 ? -7.795 49.421 18.080 1.00 117.43 720 LYS B N 1
ATOM 3175 C CA . LYS B 1 215 ? -8.322 50.802 18.231 1.00 120.09 720 LYS B CA 1
ATOM 3176 C C . LYS B 1 215 ? -9.841 50.754 18.419 1.00 111.32 720 LYS B C 1
ATOM 3177 O O . LYS B 1 215 ? -10.337 51.511 19.263 1.00 107.58 720 LYS B O 1
ATOM 3183 N N . TYR B 1 216 ? -10.544 49.886 17.671 1.00 111.35 721 TYR B N 1
ATOM 3184 C CA . TYR B 1 216 ? -12.025 49.725 17.760 1.00 108.92 721 TYR B CA 1
ATOM 3185 C C . TYR B 1 216 ? -12.397 49.168 19.145 1.00 109.48 721 TYR B C 1
ATOM 3186 O O . TYR B 1 216 ? -13.456 49.556 19.671 1.00 106.57 721 TYR B O 1
ATOM 3195 N N . LEU B 1 217 ? -11.549 48.299 19.713 1.00 112.58 722 LEU B N 1
ATOM 3196 C CA . LEU B 1 217 ? -11.745 47.704 21.067 1.00 127.17 722 LEU B CA 1
ATOM 3197 C C . LEU B 1 217 ? -11.479 48.777 22.143 1.00 127.70 722 LEU B C 1
ATOM 3198 O O . LEU B 1 217 ? -12.289 48.865 23.083 1.00 125.12 722 LEU B O 1
ATOM 3203 N N . GLU B 1 218 ? -10.431 49.598 21.970 1.00 126.90 723 GLU B N 1
ATOM 3204 C CA . GLU B 1 218 ? -10.142 50.777 22.840 1.00 133.22 723 GLU B CA 1
ATOM 3205 C C . GLU B 1 218 ? -11.398 51.666 22.917 1.00 132.80 723 GLU B C 1
ATOM 3206 O O . GLU B 1 218 ? -11.844 51.959 24.048 1.00 130.03 723 GLU B O 1
ATOM 3212 N N . TYR B 1 219 ? -11.978 52.016 21.760 1.00 129.92 724 TYR B N 1
ATOM 3213 C CA . TYR B 1 219 ? -13.313 52.665 21.617 1.00 132.24 724 TYR B CA 1
ATOM 3214 C C . TYR B 1 219 ? -14.419 51.658 21.974 1.00 125.33 724 TYR B C 1
ATOM 3215 O O . TYR B 1 219 ? -15.140 51.802 22.960 1.00 115.55 724 TYR B O 1
ATOM 3224 N N . ALA C 1 5 ? 15.245 62.454 -14.395 1.00 121.99 510 ALA C N 1
ATOM 3225 C CA . ALA C 1 5 ? 16.713 62.654 -14.190 1.00 119.87 510 ALA C CA 1
ATOM 3226 C C . ALA C 1 5 ? 17.470 61.374 -14.534 1.00 118.25 510 ALA C C 1
ATOM 3227 O O . ALA C 1 5 ? 16.874 60.290 -14.605 1.00 110.11 510 ALA C O 1
ATOM 3229 N N . PRO C 1 6 ? 18.810 61.464 -14.746 1.00 116.65 511 PRO C N 1
ATOM 3230 C CA . PRO C 1 6 ? 19.620 60.293 -15.087 1.00 113.69 511 PRO C CA 1
ATOM 3231 C C . PRO C 1 6 ? 19.637 59.217 -13.985 1.00 109.16 511 PRO C C 1
ATOM 3232 O O . PRO C 1 6 ? 19.729 59.563 -12.786 1.00 100.35 511 PRO C O 1
ATOM 3236 N N . VAL C 1 7 ? 19.543 57.947 -14.394 1.00 107.31 512 VAL C N 1
ATOM 3237 C CA . VAL C 1 7 ? 19.520 56.770 -13.471 1.00 99.11 512 VAL C CA 1
ATOM 3238 C C . VAL C 1 7 ? 20.905 56.638 -12.828 1.00 92.63 512 VAL C C 1
ATOM 3239 O O . VAL C 1 7 ? 21.895 56.533 -13.566 1.00 95.55 512 VAL C O 1
ATOM 3243 N N . PHE C 1 8 ? 20.955 56.695 -11.509 1.00 84.80 513 PHE C N 1
ATOM 3244 C CA . PHE C 1 8 ? 22.184 56.654 -10.689 1.00 79.96 513 PHE C CA 1
ATOM 3245 C C . PHE C 1 8 ? 22.427 55.204 -10.291 1.00 80.48 513 PHE C C 1
ATOM 3246 O O . PHE C 1 8 ? 21.591 54.601 -9.550 1.00 79.44 513 PHE C O 1
ATOM 3254 N N . SER C 1 9 ? 23.517 54.639 -10.780 1.00 82.51 514 SER C N 1
ATOM 3255 C CA . SER C 1 9 ? 23.862 53.211 -10.607 1.00 80.96 514 SER C CA 1
ATOM 3256 C C . SER C 1 9 ? 24.829 53.055 -9.424 1.00 77.42 514 SER C C 1
ATOM 3257 O O . SER C 1 9 ? 25.868 53.706 -9.428 1.00 83.40 514 SER C O 1
ATOM 3260 N N . PHE C 1 10 ? 24.482 52.229 -8.441 1.00 69.74 515 PHE C N 1
ATOM 3261 C CA . PHE C 1 10 ? 25.326 51.951 -7.247 1.00 66.65 515 PHE C CA 1
ATOM 3262 C C . PHE C 1 10 ? 24.939 50.605 -6.619 1.00 64.52 515 PHE C C 1
ATOM 3263 O O . PHE C 1 10 ? 23.964 49.978 -7.033 1.00 63.43 515 PHE C O 1
ATOM 3271 N N . LEU C 1 11 ? 25.698 50.198 -5.619 1.00 61.96 516 LEU C N 1
ATOM 3272 C CA . LEU C 1 11 ? 25.463 48.980 -4.836 1.00 61.33 516 LEU C CA 1
ATOM 3273 C C . LEU C 1 11 ? 25.581 49.320 -3.345 1.00 60.58 516 LEU C C 1
ATOM 3274 O O . LEU C 1 11 ? 26.082 50.405 -3.017 1.00 60.58 516 LEU C O 1
ATOM 3279 N N . PHE C 1 12 ? 25.119 48.440 -2.479 1.00 58.79 517 PHE C N 1
ATOM 3280 C CA . PHE C 1 12 ? 25.291 48.577 -1.017 1.00 60.32 517 PHE C CA 1
ATOM 3281 C C . PHE C 1 12 ? 26.788 48.554 -0.710 1.00 65.32 517 PHE C C 1
ATOM 3282 O O . PHE C 1 12 ? 27.534 47.829 -1.369 1.00 69.16 517 PHE C O 1
ATOM 3290 N N . ASP C 1 13 ? 27.218 49.421 0.194 1.00 68.61 518 ASP C N 1
ATOM 3291 C CA . ASP C 1 13 ? 28.631 49.577 0.606 1.00 71.57 518 ASP C CA 1
ATOM 3292 C C . ASP C 1 13 ? 28.939 48.505 1.648 1.00 72.25 518 ASP C C 1
ATOM 3293 O O . ASP C 1 13 ? 28.500 48.674 2.810 1.00 70.25 518 ASP C O 1
ATOM 3298 N N . GLU C 1 14 ? 29.699 47.470 1.253 1.00 75.65 519 GLU C N 1
ATOM 3299 C CA . GLU C 1 14 ? 30.137 46.332 2.124 1.00 76.96 519 GLU C CA 1
ATOM 3300 C C . GLU C 1 14 ? 31.101 46.828 3.216 1.00 77.58 519 GLU C C 1
ATOM 3301 O O . GLU C 1 14 ? 31.349 46.082 4.144 1.00 73.49 519 GLU C O 1
ATOM 3307 N N . LYS C 1 15 ? 31.603 48.062 3.105 1.00 80.06 520 LYS C N 1
ATOM 3308 C CA . LYS C 1 15 ? 32.739 48.572 3.915 1.00 82.40 520 LYS C CA 1
ATOM 3309 C C . LYS C 1 15 ? 32.311 49.775 4.778 1.00 78.77 520 LYS C C 1
ATOM 3310 O O . LYS C 1 15 ? 33.186 50.312 5.467 1.00 78.49 520 LYS C O 1
ATOM 3316 N N . CYS C 1 16 ? 31.007 50.092 4.846 1.00 71.41 521 CYS C N 1
ATOM 3317 C CA . CYS C 1 16 ? 30.493 51.279 5.568 1.00 72.32 521 CYS C CA 1
ATOM 3318 C C . CYS C 1 16 ? 30.375 51.002 7.077 1.00 73.16 521 CYS C C 1
ATOM 3319 O O . CYS C 1 16 ? 29.923 51.885 7.775 1.00 74.74 521 CYS C O 1
ATOM 3322 N N . GLY C 1 17 ? 30.788 49.818 7.551 1.00 76.26 522 GLY C N 1
ATOM 3323 C CA . GLY C 1 17 ? 30.733 49.418 8.980 1.00 76.00 522 GLY C CA 1
ATOM 3324 C C . GLY C 1 17 ? 29.325 49.013 9.436 1.00 73.43 522 GLY C C 1
ATOM 3325 O O . GLY C 1 17 ? 29.063 49.075 10.659 1.00 74.72 522 GLY C O 1
ATOM 3326 N N . TYR C 1 18 ? 28.471 48.547 8.516 1.00 70.03 523 TYR C N 1
ATOM 3327 C CA . TYR C 1 18 ? 27.099 48.060 8.825 1.00 68.65 523 TYR C CA 1
ATOM 3328 C C . TYR C 1 18 ? 27.163 46.850 9.782 1.00 67.53 523 TYR C C 1
ATOM 3329 O O . TYR C 1 18 ? 28.220 46.181 9.898 1.00 70.21 523 TYR C O 1
ATOM 3338 N N . ASN C 1 19 ? 26.056 46.600 10.459 1.00 64.40 524 ASN C N 1
ATOM 3339 C CA . ASN C 1 19 ? 25.920 45.572 11.508 1.00 65.16 524 ASN C CA 1
ATOM 3340 C C . ASN C 1 19 ? 25.664 44.216 10.836 1.00 61.22 524 ASN C C 1
ATOM 3341 O O . ASN C 1 19 ? 24.491 43.939 10.509 1.00 55.76 524 ASN C O 1
ATOM 3346 N N . ASN C 1 20 ? 26.713 43.423 10.618 1.00 62.87 525 ASN C N 1
ATOM 3347 C CA . ASN C 1 20 ? 26.627 42.172 9.823 1.00 68.00 525 ASN C CA 1
ATOM 3348 C C . ASN C 1 20 ? 26.124 41.026 10.720 1.00 64.93 525 ASN C C 1
ATOM 3349 O O . ASN C 1 20 ? 25.855 39.953 10.180 1.00 69.07 525 ASN C O 1
ATOM 3354 N N . GLU C 1 21 ? 25.866 41.284 12.001 1.00 62.47 526 GLU C N 1
ATOM 3355 C CA . GLU C 1 21 ? 25.126 40.340 12.875 1.00 59.64 526 GLU C CA 1
ATOM 3356 C C . GLU C 1 21 ? 23.665 40.287 12.407 1.00 56.24 526 GLU C C 1
ATOM 3357 O O . GLU C 1 21 ? 23.104 39.189 12.422 1.00 58.33 526 GLU C O 1
ATOM 3363 N N . HIS C 1 22 ? 23.079 41.423 12.009 1.00 55.39 527 HIS C N 1
ATOM 3364 C CA . HIS C 1 22 ? 21.619 41.541 11.678 1.00 52.15 527 HIS C CA 1
ATOM 3365 C C . HIS C 1 22 ? 21.393 41.733 10.167 1.00 48.65 527 HIS C C 1
ATOM 3366 O O . HIS C 1 22 ? 20.292 41.443 9.715 1.00 49.07 527 HIS C O 1
ATOM 3373 N N . LEU C 1 23 ? 22.375 42.229 9.423 1.00 49.57 528 LEU C N 1
ATOM 3374 C CA . LEU C 1 23 ? 22.204 42.580 7.983 1.00 51.73 528 LEU C CA 1
ATOM 3375 C C . LEU C 1 23 ? 23.045 41.643 7.120 1.00 55.75 528 LEU C C 1
ATOM 3376 O O . LEU C 1 23 ? 24.270 41.478 7.402 1.00 60.59 528 LEU C O 1
ATOM 3381 N N . LEU C 1 24 ? 22.420 41.051 6.121 1.00 54.45 529 LEU C N 1
ATOM 3382 C CA . LEU C 1 24 ? 23.079 40.139 5.170 1.00 53.24 529 LEU C CA 1
ATOM 3383 C C . LEU C 1 24 ? 22.981 40.733 3.764 1.00 50.56 529 LEU C C 1
ATOM 3384 O O . LEU C 1 24 ? 21.871 40.981 3.318 1.00 45.60 529 LEU C O 1
ATOM 3389 N N . LEU C 1 25 ? 24.123 40.996 3.151 1.00 55.50 530 LEU C N 1
ATOM 3390 C CA . LEU C 1 25 ? 24.262 41.371 1.726 1.00 56.49 530 LEU C CA 1
ATOM 3391 C C . LEU C 1 25 ? 24.384 40.116 0.901 1.00 57.23 530 LEU C C 1
ATOM 3392 O O . LEU C 1 25 ? 25.149 39.242 1.305 1.00 62.23 530 LEU C O 1
ATOM 3397 N N . ASN C 1 26 ? 23.782 40.095 -0.277 1.00 59.25 531 ASN C N 1
ATOM 3398 C CA . ASN C 1 26 ? 24.040 39.045 -1.299 1.00 61.70 531 ASN C CA 1
ATOM 3399 C C . ASN C 1 26 ? 25.379 39.344 -1.984 1.00 70.16 531 ASN C C 1
ATOM 3400 O O . ASN C 1 26 ? 25.937 40.409 -1.758 1.00 72.08 531 ASN C O 1
ATOM 3405 N N . LEU C 1 27 ? 25.882 38.413 -2.774 1.00 83.96 532 LEU C N 1
ATOM 3406 C CA . LEU C 1 27 ? 27.238 38.500 -3.391 1.00 87.45 532 LEU C CA 1
ATOM 3407 C C . LEU C 1 27 ? 27.296 39.733 -4.282 1.00 82.43 532 LEU C C 1
ATOM 3408 O O . LEU C 1 27 ? 28.340 40.384 -4.303 1.00 82.33 532 LEU C O 1
ATOM 3413 N N . LYS C 1 28 ? 26.202 40.046 -4.971 1.00 78.10 533 LYS C N 1
ATOM 3414 C CA . LYS C 1 28 ? 26.141 41.124 -5.985 1.00 78.66 533 LYS C CA 1
ATOM 3415 C C . LYS C 1 28 ? 26.026 42.474 -5.283 1.00 73.59 533 LYS C C 1
ATOM 3416 O O . LYS C 1 28 ? 26.294 43.486 -5.921 1.00 76.59 533 LYS C O 1
ATOM 3422 N N . ARG C 1 29 ? 25.675 42.467 -4.005 1.00 68.50 534 ARG C N 1
ATOM 3423 C CA . ARG C 1 29 ? 25.571 43.674 -3.152 1.00 67.28 534 ARG C CA 1
ATOM 3424 C C . ARG C 1 29 ? 24.412 44.551 -3.649 1.00 62.49 534 ARG C C 1
ATOM 3425 O O . ARG C 1 29 ? 24.488 45.788 -3.475 1.00 64.13 534 ARG C O 1
ATOM 3433 N N . ASP C 1 30 ? 23.364 43.950 -4.201 1.00 57.99 535 ASP C N 1
ATOM 3434 C CA . ASP C 1 30 ? 22.156 44.688 -4.659 1.00 57.42 535 ASP C CA 1
ATOM 3435 C C . ASP C 1 30 ? 20.956 44.268 -3.817 1.00 54.27 535 ASP C C 1
ATOM 3436 O O . ASP C 1 30 ? 19.866 44.804 -4.056 1.00 54.35 535 ASP C O 1
ATOM 3441 N N . ARG C 1 31 ? 21.164 43.454 -2.794 1.00 55.24 536 ARG C N 1
ATOM 3442 C CA . ARG C 1 31 ? 20.082 43.038 -1.875 1.00 53.99 536 ARG C CA 1
ATOM 3443 C C . ARG C 1 31 ? 20.626 43.006 -0.455 1.00 54.92 536 ARG C C 1
ATOM 3444 O O . ARG C 1 31 ? 21.695 42.379 -0.219 1.00 55.75 536 ARG C O 1
ATOM 3452 N N . VAL C 1 32 ? 19.882 43.566 0.470 1.00 57.04 537 VAL C N 1
ATOM 3453 C CA . VAL C 1 32 ? 20.196 43.488 1.918 1.00 55.37 537 VAL C CA 1
ATOM 3454 C C . VAL C 1 32 ? 18.958 42.968 2.638 1.00 53.09 537 VAL C C 1
ATOM 3455 O O . VAL C 1 32 ? 17.874 43.382 2.301 1.00 51.48 537 VAL C O 1
ATOM 3459 N N . GLU C 1 33 ? 19.159 42.044 3.563 1.00 52.39 538 GLU C N 1
ATOM 3460 C CA . GLU C 1 33 ? 18.105 41.446 4.390 1.00 54.67 538 GLU C CA 1
ATOM 3461 C C . GLU C 1 33 ? 18.434 41.731 5.846 1.00 53.26 538 GLU C C 1
ATOM 3462 O O . GLU C 1 33 ? 19.620 41.651 6.230 1.00 57.19 538 GLU C O 1
ATOM 3468 N N . SER C 1 34 ? 17.409 41.946 6.612 1.00 49.68 539 SER C N 1
ATOM 3469 C CA . SER C 1 34 ? 17.422 42.072 8.060 1.00 49.66 539 SER C CA 1
ATOM 3470 C C . SER C 1 34 ? 17.054 40.727 8.672 1.00 50.00 539 SER C C 1
ATOM 3471 O O . SER C 1 34 ? 16.085 40.149 8.236 1.00 48.65 539 SER C O 1
ATOM 3474 N N . ARG C 1 35 ? 17.775 40.302 9.698 1.00 51.68 540 ARG C N 1
ATOM 3475 C CA . ARG C 1 35 ? 17.564 39.005 10.408 1.00 56.53 540 ARG C CA 1
ATOM 3476 C C . ARG C 1 35 ? 17.820 39.204 11.890 1.00 51.38 540 ARG C C 1
ATOM 3477 O O . ARG C 1 35 ? 18.562 40.101 12.209 1.00 50.35 540 ARG C O 1
ATOM 3485 N N . ALA C 1 36 ? 17.344 38.281 12.717 1.00 51.96 541 ALA C N 1
ATOM 3486 C CA . ALA C 1 36 ? 17.589 38.239 14.175 1.00 52.90 541 ALA C CA 1
ATOM 3487 C C . ALA C 1 36 ? 19.058 37.935 14.436 1.00 56.18 541 ALA C C 1
ATOM 3488 O O . ALA C 1 36 ? 19.608 38.453 15.442 1.00 59.16 541 ALA C O 1
ATOM 3490 N N . GLY C 1 37 ? 19.665 37.098 13.580 1.00 55.26 542 GLY C N 1
ATOM 3491 C CA . GLY C 1 37 ? 21.052 36.640 13.724 1.00 52.49 542 GLY C CA 1
ATOM 3492 C C . GLY C 1 37 ? 21.140 35.496 14.700 1.00 52.32 542 GLY C C 1
ATOM 3493 O O . GLY C 1 37 ? 20.164 35.298 15.542 1.00 53.95 542 GLY C O 1
ATOM 3494 N N . PHE C 1 38 ? 22.243 34.783 14.667 1.00 53.40 543 PHE C N 1
ATOM 3495 C CA . PHE C 1 38 ? 22.424 33.495 15.386 1.00 57.26 543 PHE C CA 1
ATOM 3496 C C . PHE C 1 38 ? 22.462 33.740 16.913 1.00 59.69 543 PHE C C 1
ATOM 3497 O O . PHE C 1 38 ? 21.998 32.899 17.653 1.00 61.50 543 PHE C O 1
ATOM 3505 N N . ASN C 1 39 ? 23.088 34.827 17.366 1.00 63.65 544 ASN C N 1
ATOM 3506 C CA . ASN C 1 39 ? 23.444 34.994 18.802 1.00 65.55 544 ASN C CA 1
ATOM 3507 C C . ASN C 1 39 ? 22.167 35.261 19.589 1.00 63.87 544 ASN C C 1
ATOM 3508 O O . ASN C 1 39 ? 22.010 34.638 20.648 1.00 65.82 544 ASN C O 1
ATOM 3513 N N . LEU C 1 40 ? 21.244 36.046 19.037 1.00 59.32 545 LEU C N 1
ATOM 3514 C CA . LEU C 1 40 ? 19.910 36.290 19.640 1.00 60.86 545 LEU C CA 1
ATOM 3515 C C . LEU C 1 40 ? 19.111 34.968 19.686 1.00 61.00 545 LEU C C 1
ATOM 3516 O O . LEU C 1 40 ? 18.581 34.602 20.779 1.00 62.39 545 LEU C O 1
ATOM 3521 N N . LEU C 1 41 ? 19.010 34.280 18.564 1.00 57.13 546 LEU C N 1
ATOM 3522 C CA . LEU C 1 41 ? 18.161 33.076 18.447 1.00 57.56 546 LEU C CA 1
ATOM 3523 C C . LEU C 1 41 ? 18.720 31.933 19.315 1.00 57.10 546 LEU C C 1
ATOM 3524 O O . LEU C 1 41 ? 17.913 31.195 19.880 1.00 55.63 546 LEU C O 1
ATOM 3529 N N . LEU C 1 42 ? 20.042 31.826 19.455 1.00 58.83 547 LEU C N 1
ATOM 3530 C CA . LEU C 1 42 ? 20.707 30.827 20.337 1.00 64.27 547 LEU C CA 1
ATOM 3531 C C . LEU C 1 42 ? 20.375 31.111 21.818 1.00 66.69 547 LEU C C 1
ATOM 3532 O O . LEU C 1 42 ? 20.471 30.205 22.612 1.00 70.49 547 LEU C O 1
ATOM 3537 N N . ALA C 1 43 ? 20.003 32.349 22.138 1.00 68.41 548 ALA C N 1
ATOM 3538 C CA . ALA C 1 43 ? 19.754 32.849 23.500 1.00 70.46 548 ALA C CA 1
ATOM 3539 C C . ALA C 1 43 ? 18.247 33.070 23.726 1.00 69.31 548 ALA C C 1
ATOM 3540 O O . ALA C 1 43 ? 17.910 33.683 24.715 1.00 69.96 548 ALA C O 1
ATOM 3542 N N . ALA C 1 44 ? 17.386 32.540 22.861 1.00 65.93 549 ALA C N 1
ATOM 3543 C CA . ALA C 1 44 ? 15.956 32.936 22.771 1.00 64.37 549 ALA C CA 1
ATOM 3544 C C . ALA C 1 44 ? 15.168 32.460 24.004 1.00 61.69 549 ALA C C 1
ATOM 3545 O O . ALA C 1 44 ? 14.154 33.044 24.272 1.00 59.36 549 ALA C O 1
ATOM 3547 N N . GLU C 1 45 ? 15.632 31.450 24.725 1.00 69.23 550 GLU C N 1
ATOM 3548 C CA . GLU C 1 45 ? 14.989 31.011 26.014 1.00 76.37 550 GLU C CA 1
ATOM 3549 C C . GLU C 1 45 ? 14.974 32.185 26.997 1.00 76.96 550 GLU C C 1
ATOM 3550 O O . GLU C 1 45 ? 14.019 32.292 27.754 1.00 81.52 550 GLU C O 1
ATOM 3556 N N . ARG C 1 46 ? 15.988 33.046 26.945 1.00 83.70 551 ARG C N 1
ATOM 3557 C CA . ARG C 1 46 ? 16.119 34.238 27.819 1.00 87.20 551 ARG C CA 1
ATOM 3558 C C . ARG C 1 46 ? 15.068 35.286 27.439 1.00 84.06 551 ARG C C 1
ATOM 3559 O O . ARG C 1 46 ? 14.786 36.131 28.270 1.00 87.68 551 ARG C O 1
ATOM 3567 N N . ILE C 1 47 ? 14.556 35.262 26.207 1.00 78.72 552 ILE C N 1
ATOM 3568 C CA . ILE C 1 47 ? 13.501 36.203 25.730 1.00 75.58 552 ILE C CA 1
ATOM 3569 C C . ILE C 1 47 ? 12.123 35.630 26.072 1.00 76.89 552 ILE C C 1
ATOM 3570 O O . ILE C 1 47 ? 11.689 34.694 25.385 1.00 77.88 552 ILE C O 1
ATOM 3575 N N . GLN C 1 48 ? 11.429 36.253 27.016 1.00 76.05 553 GLN C N 1
ATOM 3576 C CA . GLN C 1 48 ? 10.111 35.800 27.517 1.00 77.96 553 GLN C CA 1
ATOM 3577 C C . GLN C 1 48 ? 9.013 36.788 27.101 1.00 73.71 553 GLN C C 1
ATOM 3578 O O . GLN C 1 48 ? 7.933 36.325 26.742 1.00 68.94 553 GLN C O 1
ATOM 3584 N N . VAL C 1 49 ? 9.304 38.095 27.118 1.00 73.30 554 VAL C N 1
ATOM 3585 C CA . VAL C 1 49 ? 8.288 39.185 26.968 1.00 73.71 554 VAL C CA 1
ATOM 3586 C C . VAL C 1 49 ? 8.658 40.098 25.791 1.00 68.46 554 VAL C C 1
ATOM 3587 O O . VAL C 1 49 ? 7.745 40.749 25.258 1.00 65.48 554 VAL C O 1
ATOM 3591 N N . GLY C 1 50 ? 9.947 40.188 25.439 1.00 67.81 555 GLY C N 1
ATOM 3592 C CA . GLY C 1 50 ? 10.456 41.065 24.358 1.00 67.62 555 GLY C CA 1
ATOM 3593 C C . GLY C 1 50 ? 11.971 41.221 24.414 1.00 66.05 555 GLY C C 1
ATOM 3594 O O . GLY C 1 50 ? 12.615 40.497 25.185 1.00 64.48 555 GLY C O 1
ATOM 3595 N N . TYR C 1 51 ? 12.517 42.125 23.608 1.00 65.37 556 TYR C N 1
ATOM 3596 C CA . TYR C 1 51 ? 13.976 42.374 23.445 1.00 68.22 556 TYR C CA 1
ATOM 3597 C C . TYR C 1 51 ? 14.155 43.688 22.701 1.00 65.91 556 TYR C C 1
ATOM 3598 O O . TYR C 1 51 ? 13.305 44.012 21.852 1.00 67.03 556 TYR C O 1
ATOM 3607 N N . TYR C 1 52 ? 15.203 44.434 23.038 1.00 70.37 557 TYR C N 1
ATOM 3608 C CA . TYR C 1 52 ? 15.592 45.687 22.360 1.00 72.38 557 TYR C CA 1
ATOM 3609 C C . TYR C 1 52 ? 16.245 45.352 21.024 1.00 71.51 557 TYR C C 1
ATOM 3610 O O . TYR C 1 52 ? 17.377 44.863 21.026 1.00 73.18 557 TYR C O 1
ATOM 3619 N N . THR C 1 53 ? 15.515 45.570 19.937 1.00 68.52 558 THR C N 1
ATOM 3620 C CA A THR C 1 53 ? 15.965 45.334 18.547 0.50 64.26 558 THR C CA 1
ATOM 3621 C CA B THR C 1 53 ? 15.984 45.325 18.554 0.50 65.22 558 THR C CA 1
ATOM 3622 C C . THR C 1 53 ? 16.552 46.623 17.984 1.00 65.72 558 THR C C 1
ATOM 3623 O O . THR C 1 53 ? 15.827 47.619 17.970 1.00 71.77 558 THR C O 1
ATOM 3630 N N . SER C 1 54 ? 17.819 46.609 17.590 1.00 66.42 559 SER C N 1
ATOM 3631 C CA . SER C 1 54 ? 18.499 47.791 17.003 1.00 66.84 559 SER C CA 1
ATOM 3632 C C . SER C 1 54 ? 17.942 48.054 15.587 1.00 61.84 559 SER C C 1
ATOM 3633 O O . SER C 1 54 ? 17.458 47.104 14.931 1.00 55.54 559 SER C O 1
ATOM 3636 N N . LEU C 1 55 ? 17.868 49.318 15.214 1.00 61.80 560 LEU C N 1
ATOM 3637 C CA . LEU C 1 55 ? 17.661 49.757 13.820 1.00 61.57 560 LEU C CA 1
ATOM 3638 C C . LEU C 1 55 ? 19.028 49.850 13.160 1.00 61.63 560 LEU C C 1
ATOM 3639 O O . LEU C 1 55 ? 19.847 50.647 13.611 1.00 66.17 560 LEU C O 1
ATOM 3644 N N . ASP C 1 56 ? 19.257 49.053 12.137 1.00 59.73 561 ASP C N 1
ATOM 3645 C CA . ASP C 1 56 ? 20.589 48.853 11.515 1.00 58.79 561 ASP C CA 1
ATOM 3646 C C . ASP C 1 56 ? 20.619 49.598 10.175 1.00 56.15 561 ASP C C 1
ATOM 3647 O O . ASP C 1 56 ? 19.739 49.357 9.331 1.00 54.28 561 ASP C O 1
ATOM 3652 N N . TYR C 1 57 ? 21.537 50.547 10.047 1.00 57.75 562 TYR C N 1
ATOM 3653 C CA . TYR C 1 57 ? 21.691 51.410 8.858 1.00 58.93 562 TYR C CA 1
ATOM 3654 C C . TYR C 1 57 ? 22.702 50.800 7.882 1.00 59.26 562 TYR C C 1
ATOM 3655 O O . TYR C 1 57 ? 23.649 50.114 8.311 1.00 61.20 562 TYR C O 1
ATOM 3664 N N . ILE C 1 58 ? 22.549 51.133 6.609 1.00 56.47 563 ILE C N 1
ATOM 3665 C CA . ILE C 1 58 ? 23.524 50.822 5.538 1.00 57.09 563 ILE C CA 1
ATOM 3666 C C . ILE C 1 58 ? 23.354 51.862 4.424 1.00 58.94 563 ILE C C 1
ATOM 3667 O O . ILE C 1 58 ? 22.234 52.409 4.297 1.00 58.78 563 ILE C O 1
ATOM 3672 N N . ILE C 1 59 ? 24.427 52.158 3.683 1.00 59.29 564 ILE C N 1
ATOM 3673 C CA . ILE C 1 59 ? 24.444 53.236 2.651 1.00 61.86 564 ILE C CA 1
ATOM 3674 C C . ILE C 1 59 ? 24.877 52.643 1.311 1.00 61.78 564 ILE C C 1
ATOM 3675 O O . ILE C 1 59 ? 25.460 51.552 1.307 1.00 59.78 564 ILE C O 1
ATOM 3680 N N . GLY C 1 60 ? 24.603 53.353 0.227 1.00 60.74 565 GLY C N 1
ATOM 3681 C CA . GLY C 1 60 ? 25.161 53.069 -1.099 1.00 62.83 565 GLY C CA 1
ATOM 3682 C C . GLY C 1 60 ? 26.640 53.371 -1.130 1.00 67.14 565 GLY C C 1
ATOM 3683 O O . GLY C 1 60 ? 27.105 54.119 -0.246 1.00 64.66 565 GLY C O 1
ATOM 3684 N N . ASP C 1 61 ? 27.347 52.817 -2.119 1.00 70.51 566 ASP C N 1
ATOM 3685 C CA . ASP C 1 61 ? 28.830 52.816 -2.210 1.00 73.89 566 ASP C CA 1
ATOM 3686 C C . ASP C 1 61 ? 29.308 54.050 -2.975 1.00 74.22 566 ASP C C 1
ATOM 3687 O O . ASP C 1 61 ? 30.499 54.149 -3.193 1.00 78.38 566 ASP C O 1
ATOM 3692 N N . THR C 1 62 ? 28.396 54.906 -3.433 1.00 72.32 567 THR C N 1
ATOM 3693 C CA . THR C 1 62 ? 28.713 56.065 -4.307 1.00 75.62 567 THR C CA 1
ATOM 3694 C C . THR C 1 62 ? 28.022 57.316 -3.779 1.00 74.06 567 THR C C 1
ATOM 3695 O O . THR C 1 62 ? 26.809 57.293 -3.657 1.00 73.50 567 THR C O 1
ATOM 3699 N N . GLY C 1 63 ? 28.790 58.366 -3.519 1.00 76.69 568 GLY C N 1
ATOM 3700 C CA . GLY C 1 63 ? 28.275 59.633 -2.982 1.00 80.47 568 GLY C CA 1
ATOM 3701 C C . GLY C 1 63 ? 27.800 60.565 -4.085 1.00 83.41 568 GLY C C 1
ATOM 3702 O O . GLY C 1 63 ? 28.286 60.441 -5.232 1.00 87.16 568 GLY C O 1
ATOM 3703 N N . ILE C 1 64 ? 26.885 61.468 -3.744 1.00 83.38 569 ILE C N 1
ATOM 3704 C CA . ILE C 1 64 ? 26.407 62.569 -4.626 1.00 82.45 569 ILE C CA 1
ATOM 3705 C C . ILE C 1 64 ? 26.823 63.909 -4.004 1.00 84.17 569 ILE C C 1
ATOM 3706 O O . ILE C 1 64 ? 26.529 64.121 -2.818 1.00 82.92 569 ILE C O 1
ATOM 3711 N N . THR C 1 65 ? 27.514 64.742 -4.782 1.00 85.35 570 THR C N 1
ATOM 3712 C CA . THR C 1 65 ? 28.041 66.074 -4.398 1.00 89.95 570 THR C CA 1
ATOM 3713 C C . THR C 1 65 ? 27.285 67.172 -5.181 1.00 91.04 570 THR C C 1
ATOM 3714 O O . THR C 1 65 ? 27.262 68.332 -4.706 1.00 90.60 570 THR C O 1
ATOM 3718 N N . LYS C 1 66 ? 26.702 66.821 -6.334 1.00 89.75 571 LYS C N 1
ATOM 3719 C CA . LYS C 1 66 ? 26.112 67.769 -7.311 1.00 90.27 571 LYS C CA 1
ATOM 3720 C C . LYS C 1 66 ? 25.207 67.008 -8.284 1.00 86.55 571 LYS C C 1
ATOM 3721 O O . LYS C 1 66 ? 25.364 65.781 -8.403 1.00 87.43 571 LYS C O 1
ATOM 372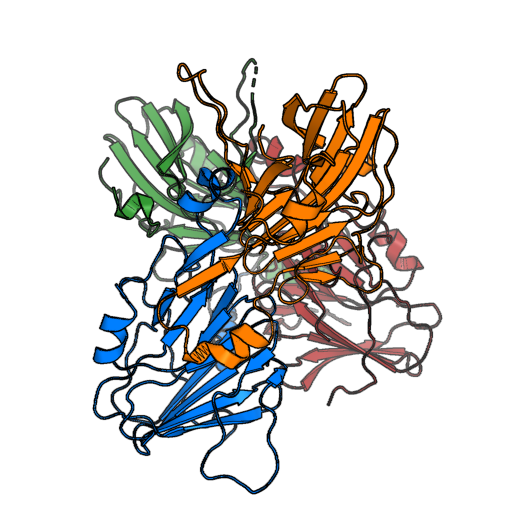7 N N . GLY C 1 67 ? 24.341 67.728 -8.993 1.00 84.48 572 GLY C N 1
ATOM 3728 C CA . GLY C 1 67 ? 23.523 67.200 -10.095 1.00 82.47 572 GLY C CA 1
ATOM 3729 C C . GLY C 1 67 ? 22.203 66.591 -9.613 1.00 78.71 572 GLY C C 1
ATOM 3730 O O . GLY C 1 67 ? 21.895 66.644 -8.371 1.00 76.04 572 GLY C O 1
ATOM 3731 N N . LYS C 1 68 ? 21.434 66.070 -10.575 1.00 79.69 573 LYS C N 1
ATOM 3732 C CA . LYS C 1 68 ? 20.129 65.396 -10.364 1.00 80.08 573 LYS C CA 1
ATOM 3733 C C . LYS C 1 68 ? 20.310 63.885 -10.558 1.00 76.95 573 LYS C C 1
ATOM 3734 O O . LYS C 1 68 ? 20.831 63.472 -11.600 1.00 79.70 573 LYS C O 1
ATOM 3740 N N . HIS C 1 69 ? 19.890 63.098 -9.585 1.00 74.93 574 HIS C N 1
ATOM 3741 C CA . HIS C 1 69 ? 20.121 61.635 -9.545 1.00 73.92 574 HIS C CA 1
ATOM 3742 C C . HIS C 1 69 ? 18.831 60.916 -9.147 1.00 72.33 574 HIS C C 1
ATOM 3743 O O . HIS C 1 69 ? 18.131 61.401 -8.219 1.00 69.85 574 HIS C O 1
ATOM 3750 N N . PHE C 1 70 ? 18.508 59.841 -9.869 1.00 71.12 575 PHE C N 1
ATOM 3751 C CA . PHE C 1 70 ? 17.337 58.973 -9.621 1.00 66.20 575 PHE C CA 1
ATOM 3752 C C . PHE C 1 70 ? 17.808 57.540 -9.363 1.00 63.46 575 PHE C C 1
ATOM 3753 O O . PHE C 1 70 ? 18.644 57.021 -10.125 1.00 61.47 575 PHE C O 1
ATOM 3761 N N . TRP C 1 71 ? 17.197 56.882 -8.390 1.00 59.15 576 TRP C N 1
ATOM 3762 C CA . TRP C 1 71 ? 17.371 55.442 -8.152 1.00 57.09 576 TRP C CA 1
ATOM 3763 C C . TRP C 1 71 ? 16.092 54.862 -7.609 1.00 55.48 576 TRP C C 1
ATOM 3764 O O . TRP C 1 71 ? 15.247 55.644 -7.137 1.00 61.09 576 TRP C O 1
ATOM 3775 N N . ALA C 1 72 ? 15.934 53.544 -7.737 1.00 53.42 577 ALA C N 1
ATOM 3776 C CA . ALA C 1 72 ? 14.709 52.799 -7.372 1.00 52.47 577 ALA C CA 1
ATOM 3777 C C . ALA C 1 72 ? 15.080 51.518 -6.640 1.00 52.27 577 ALA C C 1
ATOM 3778 O O . ALA C 1 72 ? 16.188 50.943 -6.886 1.00 56.28 577 ALA C O 1
ATOM 3780 N N . PHE C 1 73 ? 14.162 51.013 -5.858 1.00 52.71 578 PHE C N 1
ATOM 3781 C CA . PHE C 1 73 ? 14.354 49.757 -5.112 1.00 54.43 578 PHE C CA 1
ATOM 3782 C C . PHE C 1 73 ? 12.997 49.182 -4.747 1.00 50.88 578 PHE C C 1
ATOM 3783 O O . PHE C 1 73 ? 11.989 49.926 -4.811 1.00 50.06 578 PHE C O 1
ATOM 3791 N N . ARG C 1 74 ? 12.975 47.887 -4.431 1.00 50.60 579 ARG C N 1
ATOM 3792 C CA . ARG C 1 74 ? 11.792 47.155 -3.949 1.00 49.18 579 ARG C CA 1
ATOM 3793 C C . ARG C 1 74 ? 12.043 46.765 -2.495 1.00 50.83 579 ARG C C 1
ATOM 3794 O O . ARG C 1 74 ? 13.135 46.247 -2.198 1.00 55.49 579 ARG C O 1
ATOM 3802 N N . VAL C 1 75 ? 11.115 47.099 -1.608 1.00 49.03 580 VAL C N 1
ATOM 3803 C CA . VAL C 1 75 ? 11.147 46.676 -0.196 1.00 48.46 580 VAL C CA 1
ATOM 3804 C C . VAL C 1 75 ? 10.257 45.454 -0.073 1.00 52.12 580 VAL C C 1
ATOM 3805 O O . VAL C 1 75 ? 9.143 45.495 -0.631 1.00 55.10 580 VAL C O 1
ATOM 3809 N N . GLU C 1 76 ? 10.725 44.400 0.610 1.00 50.34 581 GLU C N 1
ATOM 3810 C CA . GLU C 1 76 ? 9.929 43.175 0.831 1.00 49.08 581 GLU C CA 1
ATOM 3811 C C . GLU C 1 76 ? 8.656 43.579 1.550 1.00 48.92 581 GLU C C 1
ATOM 3812 O O . GLU C 1 76 ? 8.711 44.291 2.545 1.00 48.98 581 GLU C O 1
ATOM 3818 N N . PRO C 1 77 ? 7.472 43.162 1.047 1.00 50.97 582 PRO C N 1
ATOM 3819 C CA . PRO C 1 77 ? 6.195 43.522 1.662 1.00 49.84 582 PRO C CA 1
ATOM 3820 C C . PRO C 1 77 ? 6.079 43.111 3.130 1.00 47.31 582 PRO C C 1
ATOM 3821 O O . PRO C 1 77 ? 5.299 43.684 3.824 1.00 49.15 582 PRO C O 1
ATOM 3825 N N . TYR C 1 78 ? 6.807 42.094 3.543 1.00 44.91 583 TYR C N 1
ATOM 3826 C CA . TYR C 1 78 ? 6.699 41.519 4.910 1.00 47.39 583 TYR C CA 1
ATOM 3827 C C . TYR C 1 78 ? 7.519 42.363 5.882 1.00 47.22 583 TYR C C 1
ATOM 3828 O O . TYR C 1 78 ? 7.459 42.083 7.105 1.00 41.58 583 TYR C O 1
ATOM 3837 N N . SER C 1 79 ? 8.326 43.311 5.360 1.00 48.69 584 SER C N 1
ATOM 3838 C CA . SER C 1 79 ? 9.321 44.086 6.146 1.00 46.12 584 SER C CA 1
ATOM 3839 C C . SER C 1 79 ? 8.648 44.669 7.393 1.00 43.41 584 SER C C 1
ATOM 3840 O O . SER C 1 79 ? 7.601 45.312 7.266 1.00 45.81 584 SER C O 1
ATOM 3843 N N . TYR C 1 80 ? 9.200 44.386 8.561 1.00 44.27 585 TYR C N 1
ATOM 3844 C CA . TYR C 1 80 ? 8.724 44.896 9.866 1.00 46.40 585 TYR C CA 1
ATOM 3845 C C . TYR C 1 80 ? 8.783 46.421 9.854 1.00 49.48 585 TYR C C 1
ATOM 3846 O O . TYR C 1 80 ? 7.724 47.075 9.993 1.00 47.58 585 TYR C O 1
ATOM 3855 N N . LEU C 1 81 ? 9.988 46.958 9.667 1.00 49.54 586 LEU C N 1
ATOM 3856 C CA . LEU C 1 81 ? 10.266 48.411 9.675 1.00 54.44 586 LEU C CA 1
ATOM 3857 C C . LEU C 1 81 ? 11.514 48.679 8.847 1.00 54.91 586 LEU C C 1
ATOM 3858 O O . LEU C 1 81 ? 12.593 48.156 9.183 1.00 53.04 586 LEU C O 1
ATOM 3863 N N . VAL C 1 82 ? 11.355 49.473 7.810 1.00 51.82 587 VAL C N 1
ATOM 3864 C CA . VAL C 1 82 ? 12.435 49.887 6.900 1.00 52.43 587 VAL C CA 1
ATOM 3865 C C . VAL C 1 82 ? 12.400 51.413 6.793 1.00 50.56 587 VAL C C 1
ATOM 3866 O O . VAL C 1 82 ? 11.315 51.953 6.758 1.00 51.69 587 VAL C O 1
ATOM 3870 N N . LYS C 1 83 ? 13.548 52.059 6.748 1.00 49.18 588 LYS C N 1
ATOM 3871 C CA . LYS C 1 83 ? 13.655 53.497 6.384 1.00 51.64 588 LYS C CA 1
ATOM 3872 C C . LYS C 1 83 ? 14.509 53.622 5.130 1.00 51.23 588 LYS C C 1
ATOM 3873 O O . LYS C 1 83 ? 15.467 52.867 5.001 1.00 52.39 588 LYS C O 1
ATOM 3879 N N . VAL C 1 84 ? 14.140 54.516 4.235 1.00 49.88 589 VAL C N 1
ATOM 3880 C CA . VAL C 1 84 ? 14.880 54.781 2.987 1.00 50.77 589 VAL C CA 1
ATOM 3881 C C . VAL C 1 84 ? 14.965 56.295 2.775 1.00 54.24 589 VAL C C 1
ATOM 3882 O O . VAL C 1 84 ? 14.000 57.002 3.092 1.00 56.22 589 VAL C O 1
ATOM 3886 N N . GLY C 1 85 ? 16.085 56.761 2.256 1.00 55.95 590 GLY C N 1
ATOM 3887 C CA . GLY C 1 85 ? 16.266 58.140 1.795 1.00 56.38 590 GLY C CA 1
ATOM 3888 C C . GLY C 1 85 ? 17.715 58.453 1.545 1.00 59.02 590 GLY C C 1
ATOM 3889 O O . GLY C 1 85 ? 18.331 57.752 0.728 1.00 59.38 590 GLY C O 1
ATOM 3890 N N . VAL C 1 86 ? 18.223 59.504 2.182 1.00 62.81 591 VAL C N 1
ATOM 3891 C CA . VAL C 1 86 ? 19.590 60.049 1.960 1.00 64.05 591 VAL C CA 1
ATOM 3892 C C . VAL C 1 86 ? 20.137 60.549 3.294 1.00 68.32 591 VAL C C 1
ATOM 3893 O O . VAL C 1 86 ? 19.327 60.909 4.183 1.00 68.71 591 VAL C O 1
ATOM 3897 N N . ALA C 1 87 ? 21.453 60.666 3.381 1.00 72.99 592 ALA C N 1
ATOM 3898 C CA . ALA C 1 87 ? 22.179 61.080 4.590 1.00 76.48 592 ALA C CA 1
ATOM 3899 C C . ALA C 1 87 ? 23.540 61.655 4.202 1.00 77.52 592 ALA C C 1
ATOM 3900 O O . ALA C 1 87 ? 24.140 61.140 3.263 1.00 74.22 592 ALA C O 1
ATOM 3902 N N . SER C 1 88 ? 23.969 62.712 4.879 1.00 84.19 593 SER C N 1
ATOM 3903 C CA . SER C 1 88 ? 25.353 63.256 4.835 1.00 91.09 593 SER C CA 1
ATOM 3904 C C . SER C 1 88 ? 26.267 62.370 5.678 1.00 93.63 593 SER C C 1
ATOM 3905 O O . SER C 1 88 ? 25.739 61.566 6.466 1.00 90.45 593 SER C O 1
ATOM 3908 N N . SER C 1 89 ? 27.583 62.505 5.490 1.00 100.25 594 SER C N 1
ATOM 3909 C CA . SER C 1 89 ? 28.654 61.740 6.187 1.00 108.79 594 SER C CA 1
ATOM 3910 C C . SER C 1 89 ? 28.554 61.955 7.715 1.00 114.20 594 SER C C 1
ATOM 3911 O O . SER C 1 89 ? 28.635 60.935 8.484 1.00 111.20 594 SER C O 1
ATOM 3914 N N . ASP C 1 90 ? 28.395 63.223 8.139 1.00 117.82 595 ASP C N 1
ATOM 3915 C CA . ASP C 1 90 ? 28.146 63.636 9.547 1.00 122.59 595 ASP C CA 1
ATOM 3916 C C . ASP C 1 90 ? 27.160 62.669 10.203 1.00 124.96 595 ASP C C 1
ATOM 3917 O O . ASP C 1 90 ? 27.583 61.969 11.152 1.00 127.74 595 ASP C O 1
ATOM 3922 N N . LYS C 1 91 ? 25.900 62.625 9.698 1.00 124.26 596 LYS C N 1
ATOM 3923 C CA . LYS C 1 91 ? 24.752 61.813 10.248 1.00 115.46 596 LYS C CA 1
ATOM 3924 C C . LYS C 1 91 ? 25.132 60.334 10.301 1.00 117.00 596 LYS C C 1
ATOM 3925 O O . LYS C 1 91 ? 24.712 59.649 11.243 1.00 114.49 596 LYS C O 1
ATOM 3931 N N . LEU C 1 92 ? 25.840 59.857 9.276 1.00 126.90 597 LEU C N 1
ATOM 3932 C CA . LEU C 1 92 ? 26.105 58.417 9.028 1.00 128.33 597 LEU C CA 1
ATOM 3933 C C . LEU C 1 92 ? 26.883 57.822 10.197 1.00 131.30 597 LEU C C 1
ATOM 3934 O O . LEU C 1 92 ? 26.437 56.788 10.736 1.00 131.94 597 LEU C O 1
ATOM 3939 N N . GLN C 1 93 ? 27.993 58.449 10.586 1.00 136.20 598 GLN C N 1
ATOM 3940 C CA . GLN C 1 93 ? 28.906 57.885 11.619 1.00 136.79 598 GLN C CA 1
ATOM 3941 C C . GLN C 1 93 ? 28.184 57.884 12.978 1.00 131.84 598 GLN C C 1
ATOM 3942 O O . GLN C 1 93 ? 28.436 56.970 13.763 1.00 125.57 598 GLN C O 1
ATOM 3948 N N . GLU C 1 94 ? 27.238 58.806 13.183 1.00 129.89 599 GLU C N 1
ATOM 3949 C CA . GLU C 1 94 ? 26.325 58.835 14.361 1.00 131.79 599 GLU C CA 1
ATOM 3950 C C . GLU C 1 94 ? 25.426 57.579 14.365 1.00 125.57 599 GLU C C 1
ATOM 3951 O O . GLU C 1 94 ? 25.323 56.941 15.422 1.00 128.02 599 GLU C O 1
ATOM 3957 N N . TRP C 1 95 ? 24.767 57.264 13.245 1.00 114.89 600 TRP C N 1
ATOM 3958 C CA . TRP C 1 95 ? 23.830 56.103 13.146 1.00 111.35 600 TRP C CA 1
ATOM 3959 C C . TRP C 1 95 ? 24.620 54.782 13.235 1.00 108.87 600 TRP C C 1
ATOM 3960 O O . TRP C 1 95 ? 24.172 53.878 13.984 1.00 105.96 600 TRP C O 1
ATOM 3971 N N . LEU C 1 96 ? 25.743 54.684 12.505 1.00 105.72 601 LEU C N 1
ATOM 3972 C CA . LEU C 1 96 ? 26.564 53.448 12.335 1.00 104.95 601 LEU C CA 1
ATOM 3973 C C . LEU C 1 96 ? 27.492 53.278 13.546 1.00 119.53 601 LEU C C 1
ATOM 3974 O O . LEU C 1 96 ? 28.442 54.079 13.675 1.00 123.08 601 LEU C O 1
ATOM 3979 N N . ARG C 1 97 ? 27.210 52.286 14.404 1.00 127.40 602 ARG C N 1
ATOM 3980 C CA . ARG C 1 97 ? 28.093 51.854 15.529 1.00 132.87 602 ARG C CA 1
ATOM 3981 C C . ARG C 1 97 ? 27.855 52.766 16.741 1.00 132.69 602 ARG C C 1
ATOM 3982 O O . ARG C 1 97 ? 27.191 53.802 16.559 1.00 123.23 602 ARG C O 1
ATOM 3990 N N . PRO C 1 127 ? 20.354 67.720 7.197 1.00 125.99 632 PRO C N 1
ATOM 3991 C CA . PRO C 1 127 ? 21.257 67.187 6.152 1.00 126.38 632 PRO C CA 1
ATOM 3992 C C . PRO C 1 127 ? 20.935 65.737 5.729 1.00 125.55 632 PRO C C 1
ATOM 3993 O O . PRO C 1 127 ? 21.710 65.152 4.981 1.00 131.93 632 PRO C O 1
ATOM 3997 N N . PHE C 1 128 ? 19.810 65.197 6.194 1.00 123.27 633 PHE C N 1
ATOM 3998 C CA . PHE C 1 128 ? 19.324 63.830 5.867 1.00 116.13 633 PHE C CA 1
ATOM 3999 C C . PHE C 1 128 ? 17.816 63.878 5.627 1.00 100.49 633 PHE C C 1
ATOM 4000 O O . PHE C 1 128 ? 17.216 64.954 5.808 1.00 100.27 633 PHE C O 1
ATOM 4008 N N . THR C 1 129 ? 17.225 62.739 5.282 1.00 84.55 634 THR C N 1
ATOM 4009 C CA . THR C 1 129 ? 15.765 62.568 5.104 1.00 80.46 634 THR C CA 1
ATOM 4010 C C . THR C 1 129 ? 15.444 61.103 4.885 1.00 70.08 634 THR C C 1
ATOM 4011 O O . THR C 1 129 ? 15.957 60.546 3.906 1.00 64.76 634 THR C O 1
ATOM 4015 N N . LEU C 1 130 ? 14.509 60.572 5.661 1.00 65.42 635 LEU C N 1
ATOM 4016 C CA . LEU C 1 130 ? 14.077 59.154 5.591 1.00 62.92 635 LEU C CA 1
ATOM 4017 C C . LEU C 1 130 ? 12.557 59.061 5.683 1.00 62.66 635 LEU C C 1
ATOM 4018 O O . LEU C 1 130 ? 11.973 59.766 6.500 1.00 65.75 635 LEU C O 1
ATOM 4023 N N . VAL C 1 131 ? 11.963 58.194 4.877 1.00 60.07 636 VAL C N 1
ATOM 4024 C CA . VAL C 1 131 ? 10.551 57.774 4.998 1.00 58.56 636 VAL C CA 1
ATOM 4025 C C . VAL C 1 131 ? 10.553 56.361 5.561 1.00 56.92 636 VAL C C 1
ATOM 4026 O O . VAL C 1 131 ? 11.535 55.640 5.332 1.00 55.38 636 VAL C O 1
ATOM 4030 N N . THR C 1 132 ? 9.507 55.996 6.299 1.00 52.13 637 THR C N 1
ATOM 4031 C CA . THR C 1 132 ? 9.373 54.692 6.932 1.00 52.51 637 THR C CA 1
ATOM 4032 C C . THR C 1 132 ? 8.438 53.814 6.098 1.00 49.06 637 THR C C 1
ATOM 4033 O O . THR C 1 132 ? 7.421 54.321 5.645 1.00 51.54 637 THR C O 1
ATOM 4037 N N . ILE C 1 133 ? 8.801 52.553 5.927 1.00 47.48 638 ILE C N 1
ATOM 4038 C CA . ILE C 1 133 ? 7.997 51.473 5.278 1.00 48.65 638 ILE C CA 1
ATOM 4039 C C . ILE C 1 133 ? 7.797 50.361 6.299 1.00 47.25 638 ILE C C 1
ATOM 4040 O O . ILE C 1 133 ? 8.788 49.964 6.919 1.00 48.92 638 ILE C O 1
ATOM 4045 N N . GLY C 1 134 ? 6.591 49.813 6.381 1.00 49.22 639 GLY C N 1
ATOM 4046 C CA . GLY C 1 134 ? 6.304 48.553 7.096 1.00 47.81 639 GLY C CA 1
ATOM 4047 C C . GLY C 1 134 ? 4.841 48.225 7.066 1.00 50.71 639 GLY C C 1
ATOM 4048 O O . GLY C 1 134 ? 4.043 49.144 6.750 1.00 52.90 639 GLY C O 1
ATOM 4049 N N . MET C 1 135 ? 4.478 46.956 7.310 1.00 51.62 640 MET C N 1
ATOM 4050 C CA . MET C 1 135 ? 3.062 46.512 7.242 1.00 52.58 640 MET C CA 1
ATOM 4051 C C . MET C 1 135 ? 2.512 46.775 5.825 1.00 47.77 640 MET C C 1
ATOM 4052 O O . MET C 1 135 ? 1.374 47.170 5.717 1.00 48.28 640 MET C O 1
ATOM 4057 N N . GLN C 1 136 ? 3.345 46.693 4.804 1.00 48.64 641 GLN C N 1
ATOM 4058 C CA . GLN C 1 136 ? 2.914 46.884 3.383 1.00 50.67 641 GLN C CA 1
ATOM 4059 C C . GLN C 1 136 ? 2.465 48.337 3.186 1.00 51.37 641 GLN C C 1
ATOM 4060 O O . GLN C 1 136 ? 1.612 48.581 2.312 1.00 53.60 641 GLN C O 1
ATOM 4066 N N . LYS C 1 137 ? 2.993 49.267 3.984 1.00 50.21 642 LYS C N 1
ATOM 4067 C CA . LYS C 1 137 ? 2.523 50.673 4.011 1.00 52.33 642 LYS C CA 1
ATOM 4068 C C . LYS C 1 137 ? 3.710 51.621 3.935 1.00 52.39 642 LYS C C 1
ATOM 4069 O O . LYS C 1 137 ? 4.804 51.238 4.332 1.00 51.75 642 LYS C O 1
ATOM 4075 N N . PHE C 1 138 ? 3.471 52.785 3.364 1.00 52.64 643 PHE C N 1
ATOM 4076 C CA . PHE C 1 138 ? 4.420 53.897 3.228 1.00 53.48 643 PHE C CA 1
ATOM 4077 C C . PHE C 1 138 ? 3.957 55.026 4.155 1.00 55.15 643 PHE C C 1
ATOM 4078 O O . PHE C 1 138 ? 2.820 55.499 3.997 1.00 53.09 643 PHE C O 1
ATOM 4086 N N . PHE C 1 139 ? 4.801 55.399 5.119 1.00 52.82 644 PHE C N 1
ATOM 4087 C CA . PHE C 1 139 ? 4.511 56.444 6.128 1.00 59.44 644 PHE C CA 1
ATOM 4088 C C . PHE C 1 139 ? 5.226 57.752 5.749 1.00 61.25 644 PHE C C 1
ATOM 4089 O O . PHE C 1 139 ? 6.482 57.832 5.778 1.00 59.46 644 PHE C O 1
ATOM 4097 N N . ILE C 1 140 ? 4.435 58.776 5.451 1.00 61.17 645 ILE C N 1
ATOM 4098 C CA . ILE C 1 140 ? 4.900 60.160 5.224 1.00 60.65 645 ILE C CA 1
ATOM 4099 C C . ILE C 1 140 ? 5.297 60.743 6.572 1.00 64.64 645 ILE C C 1
ATOM 4100 O O . ILE C 1 140 ? 4.501 60.750 7.511 1.00 61.18 645 ILE C O 1
ATOM 4105 N N . PRO C 1 141 ? 6.553 61.223 6.721 1.00 70.78 646 PRO C N 1
ATOM 4106 C CA . PRO C 1 141 ? 7.005 61.815 7.976 1.00 74.24 646 PRO C CA 1
ATOM 4107 C C . PRO C 1 141 ? 6.045 62.909 8.453 1.00 76.05 646 PRO C C 1
ATOM 4108 O O . PRO C 1 141 ? 5.439 63.547 7.617 1.00 70.79 646 PRO C O 1
ATOM 4112 N N . LYS C 1 142 ? 5.847 63.021 9.767 1.00 84.97 647 LYS C N 1
ATOM 4113 C CA . LYS C 1 142 ? 5.240 64.229 10.377 1.00 100.24 647 LYS C CA 1
ATOM 4114 C C . LYS C 1 142 ? 6.237 65.386 10.195 1.00 104.67 647 LYS C C 1
ATOM 4115 O O . LYS C 1 142 ? 7.460 65.138 10.260 1.00 94.32 647 LYS C O 1
ATOM 4121 N N . SER C 1 143 ? 5.743 66.558 9.819 1.00 116.47 648 SER C N 1
ATOM 4122 C CA . SER C 1 143 ? 6.470 67.845 9.927 1.00 132.40 648 SER C CA 1
ATOM 4123 C C . SER C 1 143 ? 5.570 68.844 10.634 1.00 137.51 648 SER C C 1
ATOM 4124 O O . SER C 1 143 ? 4.349 68.669 10.660 1.00 141.90 648 SER C O 1
ATOM 4127 N N . PRO C 1 144 ? 6.138 69.882 11.280 1.00 142.57 649 PRO C N 1
ATOM 4128 C CA . PRO C 1 144 ? 5.331 70.988 11.787 1.00 146.45 649 PRO C CA 1
ATOM 4129 C C . PRO C 1 144 ? 4.448 71.512 10.637 1.00 150.26 649 PRO C C 1
ATOM 4130 O O . PRO C 1 144 ? 5.002 71.870 9.620 1.00 152.70 649 PRO C O 1
ATOM 4134 N N . THR C 1 145 ? 3.123 71.330 10.751 1.00 148.21 650 THR C N 1
ATOM 4135 C CA . THR C 1 145 ? 2.129 71.461 9.640 1.00 143.77 650 THR C CA 1
ATOM 4136 C C . THR C 1 145 ? 0.728 71.652 10.239 1.00 143.22 650 THR C C 1
ATOM 4137 O O . THR C 1 145 ? 0.530 71.273 11.408 1.00 138.94 650 THR C O 1
ATOM 4139 N N . SER C 1 146 ? -0.188 72.247 9.471 1.00 147.11 651 SER C N 1
ATOM 4140 C CA . SER C 1 146 ? -1.563 72.625 9.905 1.00 152.41 651 SER C CA 1
ATOM 4141 C C . SER C 1 146 ? -2.423 72.951 8.674 1.00 150.30 651 SER C C 1
ATOM 4142 O O . SER C 1 146 ? -2.972 74.074 8.635 1.00 149.13 651 SER C O 1
ATOM 4144 N N . GLU C 1 151 ? -2.253 65.697 5.340 1.00 94.22 656 GLU C N 1
ATOM 4145 C CA . GLU C 1 151 ? -3.358 65.258 6.230 1.00 99.03 656 GLU C CA 1
ATOM 4146 C C . GLU C 1 151 ? -3.236 63.751 6.502 1.00 97.91 656 GLU C C 1
ATOM 4147 O O . GLU C 1 151 ? -2.916 63.426 7.644 1.00 107.59 656 GLU C O 1
ATOM 4153 N N . ASN C 1 152 ? -3.481 62.869 5.502 1.00 92.34 657 ASN C N 1
ATOM 4154 C CA . ASN C 1 152 ? -3.329 61.380 5.660 1.00 83.64 657 ASN C CA 1
ATOM 4155 C C . ASN C 1 152 ? -1.883 60.973 5.382 1.00 75.17 657 ASN C C 1
ATOM 4156 O O . ASN C 1 152 ? -1.389 61.211 4.272 1.00 73.07 657 ASN C O 1
ATOM 4161 N N . ARG C 1 153 ? -1.262 60.319 6.351 1.00 71.35 658 ARG C N 1
ATOM 4162 C CA . ARG C 1 153 ? 0.185 60.034 6.365 1.00 67.69 658 ARG C CA 1
ATOM 4163 C C . ARG C 1 153 ? 0.417 58.574 5.916 1.00 65.47 658 ARG C C 1
ATOM 4164 O O . ARG C 1 153 ? 1.562 58.224 5.705 1.00 64.07 658 ARG C O 1
ATOM 4172 N N . VAL C 1 154 ? -0.637 57.751 5.797 1.00 60.63 659 VAL C N 1
ATOM 4173 C CA . VAL C 1 154 ? -0.519 56.277 5.628 1.00 57.99 659 VAL C CA 1
ATOM 4174 C C . VAL C 1 154 ? -0.946 55.886 4.213 1.00 56.41 659 VAL C C 1
ATOM 4175 O O . VAL C 1 154 ? -2.126 55.988 3.918 1.00 60.68 659 VAL C O 1
ATOM 4179 N N . LEU C 1 155 ? -0.006 55.461 3.384 1.00 52.95 660 LEU C N 1
ATOM 4180 C CA . LEU C 1 155 ? -0.261 55.119 1.967 1.00 57.85 660 LEU C CA 1
ATOM 4181 C C . LEU C 1 155 ? 0.130 53.664 1.713 1.00 58.15 660 LEU C C 1
ATOM 4182 O O . LEU C 1 155 ? 0.874 53.073 2.495 1.00 56.01 660 LEU C O 1
ATOM 4187 N N . PRO C 1 156 ? -0.357 53.047 0.617 1.00 56.96 661 PRO C N 1
ATOM 4188 C CA . PRO C 1 156 ? 0.064 51.695 0.278 1.00 56.51 661 PRO C CA 1
ATOM 4189 C C . PRO C 1 156 ? 1.553 51.725 -0.087 1.00 53.39 661 PRO C C 1
ATOM 4190 O O . PRO C 1 156 ? 1.969 52.653 -0.661 1.00 55.11 661 PRO C O 1
ATOM 4194 N N . MET C 1 157 ? 2.323 50.729 0.341 1.00 52.09 662 MET C N 1
ATOM 4195 C CA . MET C 1 157 ? 3.731 50.590 -0.083 1.00 53.15 662 MET C CA 1
ATOM 4196 C C . MET C 1 157 ? 3.758 50.292 -1.578 1.00 52.37 662 MET C C 1
ATOM 4197 O O . MET C 1 157 ? 3.135 49.359 -2.046 1.00 57.05 662 MET C O 1
ATOM 4202 N N . PRO C 1 158 ? 4.445 51.103 -2.375 1.00 52.59 663 PRO C N 1
ATOM 4203 C CA . PRO C 1 158 ? 4.611 50.797 -3.783 1.00 57.07 663 PRO C CA 1
ATOM 4204 C C . PRO C 1 158 ? 5.458 49.530 -3.930 1.00 54.58 663 PRO C C 1
ATOM 4205 O O . PRO C 1 158 ? 6.373 49.346 -3.081 1.00 52.25 663 PRO C O 1
ATOM 4209 N N . THR C 1 159 ? 5.219 48.722 -4.975 1.00 51.51 664 THR C N 1
ATOM 4210 C CA . THR C 1 159 ? 6.066 47.529 -5.249 1.00 53.39 664 THR C CA 1
ATOM 4211 C C . THR C 1 159 ? 7.478 48.031 -5.541 1.00 55.73 664 THR C C 1
ATOM 4212 O O . THR C 1 159 ? 8.437 47.385 -5.101 1.00 59.90 664 THR C O 1
ATOM 4216 N N . SER C 1 160 ? 7.587 49.200 -6.167 1.00 55.34 665 SER C N 1
ATOM 4217 C CA . SER C 1 160 ? 8.871 49.857 -6.494 1.00 54.86 665 SER C CA 1
ATOM 4218 C C . SER C 1 160 ? 8.844 51.314 -6.063 1.00 52.60 665 SER C C 1
ATOM 4219 O O . SER C 1 160 ? 7.887 52.005 -6.396 1.00 49.11 665 SER C O 1
ATOM 4222 N N . ILE C 1 161 ? 9.849 51.733 -5.306 1.00 53.90 666 ILE C N 1
ATOM 4223 C CA . ILE C 1 161 ? 9.962 53.107 -4.757 1.00 52.65 666 ILE C CA 1
ATOM 4224 C C . ILE C 1 161 ? 11.110 53.794 -5.452 1.00 53.44 666 ILE C C 1
ATOM 4225 O O . ILE C 1 161 ? 12.221 53.182 -5.515 1.00 52.94 666 ILE C O 1
ATOM 4230 N N . GLY C 1 162 ? 10.872 55.030 -5.888 1.00 56.84 667 GLY C N 1
ATOM 4231 C CA . GLY C 1 162 ? 11.873 55.878 -6.552 1.00 58.86 667 GLY C CA 1
ATOM 4232 C C . GLY C 1 162 ? 12.280 57.027 -5.675 1.00 56.75 667 GLY C C 1
ATOM 4233 O O . GLY C 1 162 ? 11.412 57.572 -4.981 1.00 58.94 667 GLY C O 1
ATOM 4234 N N . ILE C 1 163 ? 13.554 57.388 -5.707 1.00 56.05 668 ILE C N 1
ATOM 4235 C CA . ILE C 1 163 ? 14.068 58.613 -5.062 1.00 55.53 668 ILE C CA 1
ATOM 4236 C C . ILE C 1 163 ? 14.758 59.460 -6.122 1.00 57.98 668 ILE C C 1
ATOM 4237 O O . ILE C 1 163 ? 15.486 58.903 -6.926 1.00 57.36 668 ILE C O 1
ATOM 4242 N N . PHE C 1 164 ? 14.388 60.740 -6.184 1.00 59.81 669 PHE C N 1
ATOM 4243 C CA . PHE C 1 164 ? 15.021 61.782 -7.015 1.00 67.87 669 PHE C CA 1
ATOM 4244 C C . PHE C 1 164 ? 15.671 62.806 -6.072 1.00 66.87 669 PHE C C 1
ATOM 4245 O O . PHE C 1 164 ? 14.972 63.363 -5.211 1.00 61.68 669 PHE C O 1
ATOM 4253 N N . LEU C 1 165 ? 16.999 62.879 -6.108 1.00 65.27 670 LEU C N 1
ATOM 4254 C CA . LEU C 1 165 ? 17.793 63.861 -5.349 1.00 66.55 670 LEU C CA 1
ATOM 4255 C C . LEU C 1 165 ? 18.279 64.900 -6.324 1.00 69.49 670 LEU C C 1
ATOM 4256 O O . LEU C 1 165 ? 18.968 64.512 -7.300 1.00 68.91 670 LEU C O 1
ATOM 4261 N N . ASP C 1 166 ? 17.849 66.150 -6.115 1.00 72.30 671 ASP C N 1
ATOM 4262 C CA . ASP C 1 166 ? 18.205 67.329 -6.940 1.00 77.03 671 ASP C CA 1
ATOM 4263 C C . ASP C 1 166 ? 19.075 68.259 -6.094 1.00 78.83 671 ASP C C 1
ATOM 4264 O O . ASP C 1 166 ? 18.516 68.977 -5.239 1.00 82.59 671 ASP C O 1
ATOM 4269 N N . CYS C 1 167 ? 20.386 68.236 -6.309 1.00 80.34 672 CYS C N 1
ATOM 4270 C CA . CYS C 1 167 ? 21.378 68.963 -5.475 1.00 82.57 672 CYS C CA 1
ATOM 4271 C C . CYS C 1 167 ? 21.350 70.443 -5.822 1.00 86.00 672 CYS C C 1
ATOM 4272 O O . CYS C 1 167 ? 21.671 71.245 -4.958 1.00 92.95 672 CYS C O 1
ATOM 4275 N N . ASP C 1 168 ? 20.907 70.779 -7.026 1.00 88.20 673 ASP C N 1
ATOM 4276 C CA . ASP C 1 168 ? 20.795 72.176 -7.511 1.00 94.53 673 ASP C CA 1
ATOM 4277 C C . ASP C 1 168 ? 19.697 72.895 -6.699 1.00 93.65 673 ASP C C 1
ATOM 4278 O O . ASP C 1 168 ? 19.952 74.031 -6.222 1.00 93.05 673 ASP C O 1
ATOM 4283 N N . LYS C 1 169 ? 18.549 72.234 -6.487 1.00 88.50 674 LYS C N 1
ATOM 4284 C CA . LYS C 1 169 ? 17.369 72.803 -5.775 1.00 87.76 674 LYS C CA 1
ATOM 4285 C C . LYS C 1 169 ? 17.432 72.467 -4.284 1.00 85.00 674 LYS C C 1
ATOM 4286 O O . LYS C 1 169 ? 16.672 73.078 -3.514 1.00 88.74 674 LYS C O 1
ATOM 4292 N N . GLY C 1 170 ? 18.271 71.511 -3.901 1.00 82.10 675 GLY C N 1
ATOM 4293 C CA . GLY C 1 170 ? 18.367 71.010 -2.513 1.00 82.45 675 GLY C CA 1
ATOM 4294 C C . GLY C 1 170 ? 17.110 70.273 -2.087 1.00 82.72 675 GLY C C 1
ATOM 4295 O O . GLY C 1 170 ? 16.653 70.504 -0.967 1.00 81.96 675 GLY C O 1
ATOM 4296 N N . LYS C 1 171 ? 16.573 69.407 -2.957 1.00 83.21 676 LYS C N 1
ATOM 4297 C CA . LYS C 1 171 ? 15.287 68.701 -2.752 1.00 80.28 676 LYS C CA 1
ATOM 4298 C C . LYS C 1 171 ? 15.498 67.211 -2.927 1.00 71.63 676 LYS C C 1
ATOM 4299 O O . LYS C 1 171 ? 16.284 66.812 -3.828 1.00 69.68 676 LYS C O 1
ATOM 4305 N N . VAL C 1 172 ? 14.736 66.427 -2.195 1.00 65.96 677 VAL C N 1
ATOM 4306 C CA . VAL C 1 172 ? 14.607 64.969 -2.424 1.00 63.77 677 VAL C CA 1
ATOM 4307 C C . VAL C 1 172 ? 13.124 64.656 -2.574 1.00 61.38 677 VAL C C 1
ATOM 4308 O O . VAL C 1 172 ? 12.309 65.200 -1.791 1.00 64.38 677 VAL C O 1
ATOM 4312 N N . ASN C 1 173 ? 12.790 63.880 -3.595 1.00 61.76 678 ASN C N 1
ATOM 4313 C CA . ASN C 1 173 ? 11.405 63.446 -3.906 1.00 60.33 678 ASN C CA 1
ATOM 4314 C C . ASN C 1 173 ? 11.341 61.926 -3.840 1.00 56.65 678 ASN C C 1
ATOM 4315 O O . ASN C 1 173 ? 12.270 61.296 -4.343 1.00 54.14 678 ASN C O 1
ATOM 4320 N N . PHE C 1 174 ? 10.270 61.391 -3.257 1.00 54.96 679 PHE C N 1
ATOM 4321 C CA . PHE C 1 174 ? 9.973 59.943 -3.157 1.00 54.13 679 PHE C CA 1
ATOM 4322 C C . PHE C 1 174 ? 8.781 59.611 -4.048 1.00 54.43 679 PHE C C 1
ATOM 4323 O O . PHE C 1 174 ? 7.742 60.274 -3.940 1.00 58.21 679 PHE C O 1
ATOM 4331 N N . TYR C 1 175 ? 8.903 58.577 -4.865 1.00 52.70 680 TYR C N 1
ATOM 4332 C CA . TYR C 1 175 ? 7.902 58.233 -5.890 1.00 54.67 680 TYR C CA 1
ATOM 4333 C C . TYR C 1 175 ? 7.406 56.805 -5.684 1.00 56.07 680 TYR C C 1
ATOM 4334 O O . TYR C 1 175 ? 8.196 55.920 -5.316 1.00 51.83 680 TYR C O 1
ATOM 4343 N N . ASP C 1 176 ? 6.092 56.633 -5.828 1.00 60.49 681 ASP C N 1
ATOM 4344 C CA . ASP C 1 176 ? 5.425 55.360 -6.168 1.00 58.17 681 ASP C CA 1
ATOM 4345 C C . ASP C 1 176 ? 5.613 55.105 -7.662 1.00 57.45 681 ASP C C 1
ATOM 4346 O O . ASP C 1 176 ? 4.988 55.787 -8.455 1.00 61.95 681 ASP C O 1
ATOM 4351 N N . MET C 1 177 ? 6.435 54.141 -8.017 1.00 58.57 682 MET C N 1
ATOM 4352 C CA . MET C 1 177 ? 6.772 53.833 -9.428 1.00 61.50 682 MET C CA 1
ATOM 4353 C C . MET C 1 177 ? 5.646 53.033 -10.097 1.00 59.66 682 MET C C 1
ATOM 4354 O O . MET C 1 177 ? 5.656 52.957 -11.302 1.00 61.91 682 MET C O 1
ATOM 4359 N N . ASP C 1 178 ? 4.737 52.433 -9.335 1.00 61.13 683 ASP C N 1
ATOM 4360 C CA . ASP C 1 178 ? 3.551 51.720 -9.900 1.00 63.16 683 ASP C CA 1
ATOM 4361 C C . ASP C 1 178 ? 2.622 52.757 -10.534 1.00 66.60 683 ASP C C 1
ATOM 4362 O O . ASP C 1 178 ? 2.092 52.481 -11.663 1.00 66.43 683 ASP C O 1
ATOM 4367 N N . GLN C 1 179 ? 2.435 53.894 -9.846 1.00 61.68 684 GLN C N 1
ATOM 4368 C CA . GLN C 1 179 ? 1.468 54.952 -10.225 1.00 63.93 684 GLN C CA 1
ATOM 4369 C C . GLN C 1 179 ? 2.200 56.127 -10.891 1.00 64.12 684 GLN C C 1
ATOM 4370 O O . GLN C 1 179 ? 1.527 56.931 -11.492 1.00 69.34 684 GLN C O 1
ATOM 4376 N N . MET C 1 180 ? 3.530 56.200 -10.775 1.00 63.11 685 MET C N 1
ATOM 4377 C CA . MET C 1 180 ? 4.362 57.313 -11.313 1.00 69.37 685 MET C CA 1
ATOM 4378 C C . MET C 1 180 ? 3.905 58.636 -10.677 1.00 68.77 685 MET C C 1
ATOM 4379 O O . MET C 1 180 ? 3.496 59.535 -11.402 1.00 72.45 685 MET C O 1
ATOM 4384 N N . LYS C 1 181 ? 4.004 58.727 -9.366 1.00 66.26 686 LYS C N 1
ATOM 4385 C CA . LYS C 1 181 ? 3.325 59.722 -8.529 1.00 68.22 686 LYS C CA 1
ATOM 4386 C C . LYS C 1 181 ? 4.258 60.042 -7.368 1.00 65.36 686 LYS C C 1
ATOM 4387 O O . LYS C 1 181 ? 4.783 59.098 -6.751 1.00 67.54 686 LYS C O 1
ATOM 4393 N N . CYS C 1 182 ? 4.522 61.309 -7.125 1.00 62.71 687 CYS C N 1
ATOM 4394 C CA . CYS C 1 182 ? 5.309 61.766 -5.969 1.00 64.06 687 CYS C CA 1
ATOM 4395 C C . CYS C 1 182 ? 4.483 61.600 -4.709 1.00 60.63 687 CYS C C 1
ATOM 4396 O O . CYS C 1 182 ? 3.385 62.073 -4.700 1.00 64.41 687 CYS C O 1
ATOM 4399 N N . LEU C 1 183 ? 5.016 60.923 -3.700 1.00 58.67 688 LEU C N 1
ATOM 4400 C CA . LEU C 1 183 ? 4.312 60.678 -2.413 1.00 58.57 688 LEU C CA 1
ATOM 4401 C C . LEU C 1 183 ? 4.743 61.709 -1.374 1.00 61.66 688 LEU C C 1
ATOM 4402 O O . LEU C 1 183 ? 3.956 61.966 -0.457 1.00 69.15 688 LEU C O 1
ATOM 4407 N N . TYR C 1 184 ? 5.949 62.253 -1.496 1.00 60.25 689 TYR C N 1
ATOM 4408 C CA . TYR C 1 184 ? 6.586 63.104 -0.463 1.00 61.86 689 TYR C CA 1
ATOM 4409 C C . TYR C 1 184 ? 7.785 63.808 -1.059 1.00 60.73 689 TYR C C 1
ATOM 4410 O O . TYR C 1 184 ? 8.468 63.250 -1.923 1.00 58.50 689 TYR C O 1
ATOM 4419 N N . GLU C 1 185 ? 8.035 65.008 -0.590 1.00 67.20 690 GLU C N 1
ATOM 4420 C CA . GLU C 1 185 ? 9.050 65.928 -1.153 1.00 71.51 690 GLU C CA 1
ATOM 4421 C C . GLU C 1 185 ? 9.533 66.793 -0.010 1.00 70.28 690 GLU C C 1
ATOM 4422 O O . GLU C 1 185 ? 8.712 67.176 0.783 1.00 73.37 690 GLU C O 1
ATOM 4428 N N . ARG C 1 186 ? 10.834 66.927 0.152 1.00 72.37 691 ARG C N 1
ATOM 4429 C CA . ARG C 1 186 ? 11.419 67.661 1.290 1.00 75.23 691 ARG C CA 1
ATOM 4430 C C . ARG C 1 186 ? 12.666 68.413 0.838 1.00 76.26 691 ARG C C 1
ATOM 4431 O O . ARG C 1 186 ? 13.416 67.873 0.008 1.00 77.27 691 ARG C O 1
ATOM 4439 N N . GLN C 1 187 ? 12.881 69.605 1.390 1.00 77.65 692 GLN C N 1
ATOM 4440 C CA . GLN C 1 187 ? 14.169 70.320 1.309 1.00 81.83 692 GLN C CA 1
ATOM 4441 C C . GLN C 1 187 ? 15.211 69.506 2.070 1.00 79.40 692 GLN C C 1
ATOM 4442 O O . GLN C 1 187 ? 14.855 68.893 3.084 1.00 77.47 692 GLN C O 1
ATOM 4448 N N . VAL C 1 188 ? 16.432 69.458 1.562 1.00 78.44 693 VAL C N 1
ATOM 4449 C CA . VAL C 1 188 ? 17.565 68.738 2.197 1.00 76.82 693 VAL C CA 1
ATOM 4450 C C . VAL C 1 188 ? 18.858 69.523 1.923 1.00 77.16 693 VAL C C 1
ATOM 4451 O O . VAL C 1 188 ? 18.948 70.179 0.852 1.00 70.80 693 VAL C O 1
ATOM 4455 N N . ASP C 1 189 ? 19.763 69.553 2.896 1.00 78.95 694 ASP C N 1
ATOM 4456 C CA . ASP C 1 189 ? 21.045 70.303 2.825 1.00 84.33 694 ASP C CA 1
ATOM 4457 C C . ASP C 1 189 ? 22.049 69.492 1.990 1.00 83.08 694 ASP C C 1
ATOM 4458 O O . ASP C 1 189 ? 22.409 68.386 2.416 1.00 80.38 694 ASP C O 1
ATOM 4463 N N . CYS C 1 190 ? 22.510 70.058 0.873 1.00 86.34 695 CYS C N 1
ATOM 4464 C CA . CYS C 1 190 ? 23.410 69.409 -0.129 1.00 86.78 695 CYS C CA 1
ATOM 4465 C C . CYS C 1 190 ? 24.798 70.064 -0.117 1.00 91.15 695 CYS C C 1
ATOM 4466 O O . CYS C 1 190 ? 25.573 69.857 -1.085 1.00 91.54 695 CYS C O 1
ATOM 4469 N N . SER C 1 191 ? 25.115 70.806 0.940 1.00 93.68 696 SER C N 1
ATOM 4470 C CA . SER C 1 191 ? 26.433 71.444 1.119 1.00 98.46 696 SER C CA 1
ATOM 4471 C C . SER C 1 191 ? 27.495 70.343 1.237 1.00 97.57 696 SER C C 1
ATOM 4472 O O . SER C 1 191 ? 28.608 70.543 0.727 1.00 101.71 696 SER C O 1
ATOM 4475 N N . HIS C 1 192 ? 27.117 69.185 1.788 1.00 94.86 697 HIS C N 1
ATOM 4476 C CA . HIS C 1 192 ? 28.006 68.012 1.982 1.00 97.40 697 HIS C CA 1
ATOM 4477 C C . HIS C 1 192 ? 27.589 66.878 1.043 1.00 91.10 697 HIS C C 1
ATOM 4478 O O . HIS C 1 192 ? 26.453 66.909 0.542 1.00 89.63 697 HIS C O 1
ATOM 4485 N N . THR C 1 193 ? 28.497 65.934 0.801 1.00 86.19 698 THR C N 1
ATOM 4486 C CA . THR C 1 193 ? 28.235 64.674 0.067 1.00 82.49 698 THR C CA 1
ATOM 4487 C C . THR C 1 193 ? 27.042 63.969 0.709 1.00 78.14 698 THR C C 1
ATOM 4488 O O . THR C 1 193 ? 26.997 63.894 1.940 1.00 76.41 698 THR C O 1
ATOM 4492 N N . LEU C 1 194 ? 26.093 63.532 -0.115 1.00 75.31 699 LEU C N 1
ATOM 4493 C CA . LEU C 1 194 ? 24.890 62.777 0.303 1.00 73.81 699 LEU C CA 1
ATOM 4494 C C . LEU C 1 194 ? 25.003 61.358 -0.242 1.00 71.71 699 LEU C C 1
ATOM 4495 O O . LEU C 1 194 ? 25.452 61.187 -1.403 1.00 77.35 699 LEU C O 1
ATOM 4500 N N . TYR C 1 195 ? 24.593 60.379 0.551 1.00 69.33 700 TYR C N 1
ATOM 4501 C CA . TYR C 1 195 ? 24.591 58.950 0.175 1.00 65.68 700 TYR C CA 1
ATOM 4502 C C . TYR C 1 195 ? 23.165 58.429 0.221 1.00 62.08 700 TYR C C 1
ATOM 4503 O O . TYR C 1 195 ? 22.415 58.768 1.131 1.00 65.17 700 TYR C O 1
ATOM 4512 N N . PRO C 1 196 ? 22.751 57.570 -0.745 1.00 60.23 701 PRO C N 1
ATOM 4513 C CA . PRO C 1 196 ? 21.563 56.758 -0.570 1.00 59.67 701 PRO C CA 1
ATOM 4514 C C . PRO C 1 196 ? 21.698 56.036 0.769 1.00 59.41 701 PRO C C 1
ATOM 4515 O O . PRO C 1 196 ? 22.788 55.525 1.051 1.00 60.18 701 PRO C O 1
ATOM 4519 N N . ALA C 1 197 ? 20.663 56.115 1.597 1.00 59.11 702 ALA C N 1
ATOM 4520 C CA . ALA C 1 197 ? 20.663 55.618 2.989 1.00 60.60 702 ALA C CA 1
ATOM 4521 C C . ALA C 1 197 ? 19.464 54.693 3.211 1.00 56.51 702 ALA C C 1
ATOM 4522 O O . ALA C 1 197 ? 18.391 54.930 2.608 1.00 51.81 702 ALA C O 1
ATOM 4524 N N . PHE C 1 198 ? 19.667 53.652 4.004 1.00 55.92 703 PHE C N 1
ATOM 4525 C CA . PHE C 1 198 ? 18.652 52.632 4.335 1.00 55.45 703 PHE C CA 1
ATOM 4526 C C . PHE C 1 198 ? 18.837 52.186 5.788 1.00 53.64 703 PHE C C 1
ATOM 4527 O O . PHE C 1 198 ? 19.952 52.238 6.308 1.00 54.50 703 PHE C O 1
ATOM 4535 N N . ALA C 1 199 ? 17.755 51.781 6.422 1.00 52.98 704 ALA C N 1
ATOM 4536 C CA . ALA C 1 199 ? 17.755 51.166 7.767 1.00 55.32 704 ALA C CA 1
ATOM 4537 C C . ALA C 1 199 ? 16.684 50.089 7.829 1.00 52.03 704 ALA C C 1
ATOM 4538 O O . ALA C 1 199 ? 15.622 50.261 7.198 1.00 49.38 704 ALA C O 1
ATOM 4540 N N . LEU C 1 200 ? 16.975 49.014 8.532 1.00 49.01 705 LEU C N 1
ATOM 4541 C CA . LEU C 1 200 ? 16.071 47.874 8.682 1.00 52.24 705 LEU C CA 1
ATOM 4542 C C . LEU C 1 200 ? 16.080 47.433 10.133 1.00 54.02 705 LEU C C 1
ATOM 4543 O O . LEU C 1 200 ? 17.140 47.437 10.750 1.00 61.97 705 LEU C O 1
ATOM 4548 N N . MET C 1 201 ? 14.950 46.955 10.584 1.00 55.52 706 MET C N 1
ATOM 4549 C CA . MET C 1 201 ? 14.700 46.479 11.948 1.00 59.42 706 MET C CA 1
ATOM 4550 C C . MET C 1 201 ? 13.715 45.307 11.857 1.00 55.94 706 MET C C 1
ATOM 4551 O O . MET C 1 201 ? 12.821 45.373 11.019 1.00 53.90 706 MET C O 1
ATOM 4556 N N . GLY C 1 202 ? 13.837 44.313 12.724 1.00 59.03 707 GLY C N 1
ATOM 4557 C CA . GLY C 1 202 ? 13.076 43.059 12.595 1.00 64.41 707 GLY C CA 1
ATOM 4558 C C . GLY C 1 202 ? 13.446 42.434 11.283 1.00 66.91 707 GLY C C 1
ATOM 4559 O O . GLY C 1 202 ? 14.464 42.835 10.725 1.00 80.32 707 GLY C O 1
ATOM 4560 N N . SER C 1 203 ? 12.641 41.573 10.743 1.00 61.71 708 SER C N 1
ATOM 4561 C CA . SER C 1 203 ? 12.955 40.950 9.433 1.00 60.25 708 SER C CA 1
ATOM 4562 C C . SER C 1 203 ? 12.463 41.871 8.301 1.00 54.40 708 SER C C 1
ATOM 4563 O O . SER C 1 203 ? 11.418 42.476 8.436 1.00 53.38 708 SER C O 1
ATOM 4566 N N . GLY C 1 204 ? 13.243 41.990 7.251 1.00 53.53 709 GLY C N 1
ATOM 4567 C CA . GLY C 1 204 ? 12.937 42.820 6.085 1.00 49.97 709 GLY C CA 1
ATOM 4568 C C . GLY C 1 204 ? 13.972 42.637 5.001 1.00 50.10 709 GLY C C 1
ATOM 4569 O O . GLY C 1 204 ? 14.958 41.979 5.241 1.00 49.00 709 GLY C O 1
ATOM 4570 N N . GLY C 1 205 ? 13.737 43.230 3.849 1.00 51.17 710 GLY C N 1
ATOM 4571 C CA . GLY C 1 205 ? 14.614 43.156 2.674 1.00 52.34 710 GLY C CA 1
ATOM 4572 C C . GLY C 1 205 ? 14.461 44.380 1.793 1.00 53.61 710 GLY C C 1
ATOM 4573 O O . GLY C 1 205 ? 13.329 44.874 1.647 1.00 53.01 710 GLY C O 1
ATOM 4574 N N . ILE C 1 206 ? 15.552 44.804 1.167 1.00 55.72 711 ILE C N 1
ATOM 4575 C CA . ILE C 1 206 ? 15.566 45.852 0.111 1.00 54.71 711 ILE C CA 1
ATOM 4576 C C . ILE C 1 206 ? 16.398 45.349 -1.044 1.00 51.64 711 ILE C C 1
ATOM 4577 O O . ILE C 1 206 ? 17.548 44.949 -0.802 1.00 56.33 711 ILE C O 1
ATOM 4582 N N . GLN C 1 207 ? 15.872 45.454 -2.249 1.00 54.81 712 GLN C N 1
ATOM 4583 C CA . GLN C 1 207 ? 16.547 45.031 -3.507 1.00 58.44 712 GLN C CA 1
ATOM 4584 C C . GLN C 1 207 ? 16.675 46.236 -4.445 1.00 60.03 712 GLN C C 1
ATOM 4585 O O . GLN C 1 207 ? 15.630 46.790 -4.823 1.00 61.35 712 GLN C O 1
ATOM 4591 N N . LEU C 1 208 ? 17.907 46.684 -4.705 1.00 60.78 713 LEU C N 1
ATOM 4592 C CA . LEU C 1 208 ? 18.203 47.750 -5.696 1.00 65.13 713 LEU C CA 1
ATOM 4593 C C . LEU C 1 208 ? 17.923 47.211 -7.079 1.00 67.70 713 LEU C C 1
ATOM 4594 O O . LEU C 1 208 ? 18.490 46.213 -7.401 1.00 70.06 713 LEU C O 1
ATOM 4599 N N . GLU C 1 209 ? 17.155 47.919 -7.881 1.00 74.07 714 GLU C N 1
ATOM 4600 C CA . GLU C 1 209 ? 17.012 47.615 -9.324 1.00 84.33 714 GLU C CA 1
ATOM 4601 C C . GLU C 1 209 ? 16.180 48.704 -9.951 1.00 83.08 714 GLU C C 1
ATOM 4602 O O . GLU C 1 209 ? 15.369 49.287 -9.219 1.00 82.92 714 GLU C O 1
ATOM 4608 N N . GLU C 1 210 ? 16.353 48.942 -11.254 1.00 89.47 715 GLU C N 1
ATOM 4609 C CA . GLU C 1 210 ? 15.394 49.739 -12.073 1.00 95.12 715 GLU C CA 1
ATOM 4610 C C . GLU C 1 210 ? 14.000 49.149 -11.889 1.00 90.87 715 GLU C C 1
ATOM 4611 O O . GLU C 1 210 ? 13.843 47.926 -11.832 1.00 90.02 715 GLU C O 1
ATOM 4617 N N . PRO C 1 211 ? 12.941 49.987 -11.824 1.00 86.24 716 PRO C N 1
ATOM 4618 C CA . PRO C 1 211 ? 11.572 49.477 -11.788 1.00 84.73 716 PRO C CA 1
ATOM 4619 C C . PRO C 1 211 ? 11.243 48.687 -13.076 1.00 86.89 716 PRO C C 1
ATOM 4620 O O . PRO C 1 211 ? 11.816 48.980 -14.135 1.00 84.34 716 PRO C O 1
ATOM 4624 N N . ILE C 1 212 ? 10.387 47.669 -12.946 1.00 85.89 717 ILE C N 1
ATOM 4625 C CA . ILE C 1 212 ? 9.844 46.860 -14.074 1.00 88.74 717 ILE C CA 1
ATOM 4626 C C . ILE C 1 212 ? 8.301 46.934 -14.047 1.00 90.58 717 ILE C C 1
ATOM 4627 O O . ILE C 1 212 ? 7.653 45.989 -14.556 1.00 98.20 717 ILE C O 1
ATOM 4632 N N . THR C 1 213 ? 7.739 48.015 -13.476 1.00 89.90 718 THR C N 1
ATOM 4633 C CA . THR C 1 213 ? 6.274 48.287 -13.413 1.00 88.55 718 THR C CA 1
ATOM 4634 C C . THR C 1 213 ? 5.816 48.812 -14.781 1.00 93.49 718 THR C C 1
ATOM 4635 O O . THR C 1 213 ? 6.684 49.395 -15.514 1.00 81.07 718 THR C O 1
ATOM 4639 N N . ALA C 1 214 ? 4.528 48.598 -15.114 1.00 96.80 719 ALA C N 1
ATOM 4640 C CA . ALA C 1 214 ? 3.895 48.903 -16.421 1.00 105.66 719 ALA C CA 1
ATOM 4641 C C . ALA C 1 214 ? 4.080 50.388 -16.780 1.00 110.69 719 ALA C C 1
ATOM 4642 O O . ALA C 1 214 ? 4.438 50.697 -17.952 1.00 111.60 719 ALA C O 1
ATOM 4644 N N . LYS C 1 215 ? 3.796 51.271 -15.826 1.00 120.79 720 LYS C N 1
ATOM 4645 C CA . LYS C 1 215 ? 3.678 52.732 -16.065 1.00 127.78 720 LYS C CA 1
ATOM 4646 C C . LYS C 1 215 ? 5.077 53.326 -16.250 1.00 128.75 720 LYS C C 1
ATOM 4647 O O . LYS C 1 215 ? 5.215 54.189 -17.130 1.00 133.49 720 LYS C O 1
ATOM 4653 N N . TYR C 1 216 ? 6.083 52.842 -15.499 1.00 121.62 721 TYR C N 1
ATOM 4654 C CA . TYR C 1 216 ? 7.498 53.305 -15.603 1.00 117.58 721 TYR C CA 1
ATOM 4655 C C . TYR C 1 216 ? 8.062 52.918 -16.979 1.00 125.83 721 TYR C C 1
ATOM 4656 O O . TYR C 1 216 ? 8.859 53.710 -17.541 1.00 128.33 721 TYR C O 1
ATOM 4665 N N . LEU C 1 217 ? 7.648 51.755 -17.509 1.00 124.62 722 LEU C N 1
ATOM 4666 C CA . LEU C 1 217 ? 8.069 51.250 -18.845 1.00 128.88 722 LEU C CA 1
ATOM 4667 C C . LEU C 1 217 ? 7.360 52.061 -19.943 1.00 137.04 722 LEU C C 1
ATOM 4668 O O . LEU C 1 217 ? 8.042 52.440 -20.916 1.00 144.99 722 LEU C O 1
ATOM 4673 N N . GLU C 1 218 ? 6.070 52.370 -19.764 1.00 137.23 723 GLU C N 1
ATOM 4674 C CA . GLU C 1 218 ? 5.296 53.274 -20.668 1.00 140.15 723 GLU C CA 1
ATOM 4675 C C . GLU C 1 218 ? 6.056 54.604 -20.819 1.00 134.69 723 GLU C C 1
ATOM 4676 O O . GLU C 1 218 ? 6.317 54.998 -21.975 1.00 133.38 723 GLU C O 1
ATOM 4682 N N . TYR C 1 219 ? 6.457 55.218 -19.695 1.00 123.88 724 TYR C N 1
ATOM 4683 C CA . TYR C 1 219 ? 7.390 56.376 -19.629 1.00 124.96 724 TYR C CA 1
ATOM 4684 C C . TYR C 1 219 ? 8.813 55.907 -19.976 1.00 117.56 724 TYR C C 1
ATOM 4685 O O . TYR C 1 219 ? 9.403 56.292 -20.979 1.00 102.08 724 TYR C O 1
ATOM 4694 N N . THR D 1 2 ? 2.902 8.403 7.284 1.00 117.67 507 THR D N 1
ATOM 4695 C CA . THR D 1 2 ? 1.657 8.798 8.029 1.00 117.53 507 THR D CA 1
ATOM 4696 C C . THR D 1 2 ? 2.052 9.492 9.337 1.00 117.11 507 THR D C 1
ATOM 4697 O O . THR D 1 2 ? 2.985 9.045 10.006 1.00 110.98 507 THR D O 1
ATOM 4701 N N . PRO D 1 3 ? 1.361 10.595 9.750 1.00 117.65 508 PRO D N 1
ATOM 4702 C CA . PRO D 1 3 ? 1.601 11.212 11.062 1.00 112.32 508 PRO D CA 1
ATOM 4703 C C . PRO D 1 3 ? 1.452 10.206 12.213 1.00 112.07 508 PRO D C 1
ATOM 4704 O O . PRO D 1 3 ? 0.710 9.234 12.097 1.00 106.18 508 PRO D O 1
ATOM 4708 N N . PRO D 1 4 ? 2.189 10.376 13.336 1.00 113.02 509 PRO D N 1
ATOM 4709 C CA . PRO D 1 4 ? 2.259 9.332 14.368 1.00 115.70 509 PRO D CA 1
ATOM 4710 C C . PRO D 1 4 ? 1.001 9.170 15.253 1.00 113.51 509 PRO D C 1
ATOM 4711 O O . PRO D 1 4 ? 0.970 8.189 15.997 1.00 107.05 509 PRO D O 1
ATOM 4715 N N . ALA D 1 5 ? -0.006 10.068 15.113 1.00 108.54 510 ALA D N 1
ATOM 4716 C CA . ALA D 1 5 ? -1.252 10.121 15.938 1.00 104.61 510 ALA D CA 1
ATOM 4717 C C . ALA D 1 5 ? -2.401 10.740 15.137 1.00 102.88 510 ALA D C 1
ATOM 4718 O O . ALA D 1 5 ? -2.180 11.300 14.061 1.00 98.87 510 ALA D O 1
ATOM 4720 N N . PRO D 1 6 ? -3.659 10.685 15.650 1.00 102.50 511 PRO D N 1
ATOM 4721 C CA . PRO D 1 6 ? -4.791 11.336 14.988 1.00 100.91 511 PRO D CA 1
ATOM 4722 C C . PRO D 1 6 ? -4.645 12.871 14.885 1.00 95.95 511 PRO D C 1
ATOM 4723 O O . PRO D 1 6 ? -4.213 13.502 15.843 1.00 87.99 511 PRO D O 1
ATOM 4727 N N . VAL D 1 7 ? -5.022 13.426 13.726 1.00 92.95 512 VAL D N 1
ATOM 4728 C CA . VAL D 1 7 ? -4.894 14.866 13.399 1.00 88.19 512 VAL D CA 1
ATOM 4729 C C . VAL D 1 7 ? -5.863 15.646 14.291 1.00 88.33 512 VAL D C 1
ATOM 4730 O O . VAL D 1 7 ? -7.079 15.346 14.292 1.00 88.78 512 VAL D O 1
ATOM 4734 N N . PHE D 1 8 ? -5.320 16.584 15.046 1.00 80.53 513 PHE D N 1
ATOM 4735 C CA . PHE D 1 8 ? -6.054 17.500 15.926 1.00 76.20 513 PHE D CA 1
ATOM 4736 C C . PHE D 1 8 ? -6.384 18.766 15.143 1.00 73.83 513 PHE D C 1
ATOM 4737 O O . PHE D 1 8 ? -5.450 19.495 14.736 1.00 74.44 513 PHE D O 1
ATOM 4745 N N . SER D 1 9 ? -7.663 19.015 14.916 1.00 72.61 514 SER D N 1
ATOM 4746 C CA . SER D 1 9 ? -8.173 20.127 14.076 1.00 69.59 514 SER D CA 1
ATOM 4747 C C . SER D 1 9 ? -8.533 21.330 14.976 1.00 67.23 514 SER D C 1
ATOM 4748 O O . SER D 1 9 ? -9.354 21.165 15.854 1.00 68.98 514 SER D O 1
ATOM 4751 N N . PHE D 1 10 ? -7.938 22.496 14.731 1.00 65.62 515 PHE D N 1
ATOM 4752 C CA . PHE D 1 10 ? -8.212 23.752 15.477 1.00 63.30 515 PHE D CA 1
ATOM 4753 C C . PHE D 1 10 ? -7.848 24.987 14.642 1.00 62.76 515 PHE D C 1
ATOM 4754 O O . PHE D 1 10 ? -7.277 24.864 13.547 1.00 66.50 515 PHE D O 1
ATOM 4762 N N . LEU D 1 11 ? -8.175 26.156 15.177 1.00 60.72 516 LEU D N 1
ATOM 4763 C CA . LEU D 1 11 ? -7.843 27.465 14.597 1.00 58.91 516 LEU D CA 1
ATOM 4764 C C . LEU D 1 11 ? -7.247 28.357 15.693 1.00 58.48 516 LEU D C 1
ATOM 4765 O O . LEU D 1 11 ? -7.369 28.009 16.863 1.00 59.71 516 LEU D O 1
ATOM 4770 N N . PHE D 1 12 ? -6.607 29.452 15.323 1.00 59.22 517 PHE D N 1
ATOM 4771 C CA . PHE D 1 12 ? -6.104 30.457 16.286 1.00 61.01 517 PHE D CA 1
ATOM 4772 C C . PHE D 1 12 ? -7.295 31.039 17.035 1.00 65.25 517 PHE D C 1
ATOM 4773 O O . PHE D 1 12 ? -8.372 31.238 16.424 1.00 65.62 517 PHE D O 1
ATOM 4781 N N . ASP D 1 13 ? -7.119 31.234 18.331 1.00 69.08 518 ASP D N 1
ATOM 4782 C CA . ASP D 1 13 ? -8.170 31.725 19.250 1.00 71.57 518 ASP D CA 1
ATOM 4783 C C . ASP D 1 13 ? -8.194 33.253 19.181 1.00 71.50 518 ASP D C 1
ATOM 4784 O O . ASP D 1 13 ? -7.301 33.881 19.780 1.00 67.86 518 ASP D O 1
ATOM 4789 N N . GLU D 1 14 ? -9.216 33.801 18.517 1.00 74.29 519 GLU D N 1
ATOM 4790 C CA . GLU D 1 14 ? -9.529 35.253 18.366 1.00 78.96 519 GLU D CA 1
ATOM 4791 C C . GLU D 1 14 ? -9.804 35.903 19.730 1.00 79.76 519 GLU D C 1
ATOM 4792 O O . GLU D 1 14 ? -9.818 37.109 19.782 1.00 79.92 519 GLU D O 1
ATOM 4798 N N . LYS D 1 15 ? -10.038 35.110 20.782 1.00 82.02 520 LYS D N 1
ATOM 4799 C CA . LYS D 1 15 ? -10.621 35.569 22.069 1.00 81.11 520 LYS D CA 1
ATOM 4800 C C . LYS D 1 15 ? -9.654 35.300 23.234 1.00 76.39 520 LYS D C 1
ATOM 4801 O O . LYS D 1 15 ? -10.049 35.550 24.372 1.00 80.93 520 LYS D O 1
ATOM 4807 N N . CYS D 1 16 ? -8.418 34.854 22.974 1.00 71.05 521 CYS D N 1
ATOM 4808 C CA . CYS D 1 16 ? -7.453 34.480 24.043 1.00 70.37 521 CYS D CA 1
ATOM 4809 C C . CYS D 1 16 ? -6.762 35.732 24.622 1.00 72.34 521 CYS D C 1
ATOM 4810 O O . CYS D 1 16 ? -5.888 35.554 25.466 1.00 75.22 521 CYS D O 1
ATOM 4813 N N . GLY D 1 17 ? -7.135 36.948 24.163 1.00 71.36 522 GLY D N 1
ATOM 4814 C CA . GLY D 1 17 ? -6.565 38.227 24.632 1.00 72.63 522 GLY D CA 1
ATOM 4815 C C . GLY D 1 17 ? -5.188 38.520 24.026 1.00 73.50 522 GLY D C 1
ATOM 4816 O O . GLY D 1 17 ? -4.396 39.289 24.654 1.00 74.48 522 GLY D O 1
ATOM 4817 N N . TYR D 1 18 ? -4.916 38.000 22.828 1.00 68.01 523 TYR D N 1
ATOM 4818 C CA . TYR D 1 18 ? -3.652 38.236 22.089 1.00 64.65 523 TYR D CA 1
ATOM 4819 C C . TYR D 1 18 ? -3.518 39.734 21.747 1.00 63.21 523 TYR D C 1
ATOM 4820 O O . TYR D 1 18 ? -4.506 40.464 21.762 1.00 63.56 523 TYR D O 1
ATOM 4829 N N . ASN D 1 19 ? -2.293 40.155 21.472 1.00 62.42 524 ASN D N 1
ATOM 4830 C CA . ASN D 1 19 ? -1.918 41.551 21.190 1.00 63.59 524 ASN D CA 1
ATOM 4831 C C . ASN D 1 19 ? -2.232 41.858 19.715 1.00 65.74 524 ASN D C 1
ATOM 4832 O O . ASN D 1 19 ? -1.393 41.547 18.840 1.00 58.72 524 ASN D O 1
ATOM 4837 N N . ASN D 1 20 ? -3.409 42.414 19.445 1.00 66.07 525 ASN D N 1
ATOM 4838 C CA . ASN D 1 20 ? -3.914 42.635 18.069 1.00 65.87 525 ASN D CA 1
ATOM 4839 C C . ASN D 1 20 ? -3.327 43.946 17.514 1.00 63.84 525 ASN D C 1
ATOM 4840 O O . ASN D 1 20 ? -3.578 44.245 16.352 1.00 67.05 525 ASN D O 1
ATOM 4845 N N . GLU D 1 21 ? -2.504 44.652 18.275 1.00 62.27 526 GLU D N 1
ATOM 4846 C CA . GLU D 1 21 ? -1.679 45.763 17.733 1.00 67.06 526 GLU D CA 1
ATOM 4847 C C . GLU D 1 21 ? -0.582 45.169 16.837 1.00 61.86 526 GLU D C 1
ATOM 4848 O O . GLU D 1 21 ? -0.298 45.765 15.796 1.00 60.69 526 GLU D O 1
ATOM 4854 N N . HIS D 1 22 ? -0.010 44.028 17.221 1.00 61.02 527 HIS D N 1
ATOM 4855 C CA . HIS D 1 22 ? 1.183 43.421 16.563 1.00 58.54 527 HIS D CA 1
ATOM 4856 C C . HIS D 1 22 ? 0.820 42.144 15.784 1.00 55.12 527 HIS D C 1
ATOM 4857 O O . HIS D 1 22 ? 1.584 41.772 14.877 1.00 55.79 527 HIS D O 1
ATOM 4864 N N . LEU D 1 23 ? -0.272 41.469 16.138 1.00 56.31 528 LEU D N 1
ATOM 4865 C CA . LEU D 1 23 ? -0.659 40.166 15.521 1.00 54.19 528 LEU D CA 1
ATOM 4866 C C . LEU D 1 23 ? -1.937 40.343 14.719 1.00 52.39 528 LEU D C 1
ATOM 4867 O O . LEU D 1 23 ? -2.916 40.882 15.263 1.00 53.35 528 LEU D O 1
ATOM 4872 N N . LEU D 1 24 ? -1.911 39.911 13.465 1.00 51.28 529 LEU D N 1
ATOM 4873 C CA . LEU D 1 24 ? -3.087 39.902 12.572 1.00 50.43 529 LEU D CA 1
ATOM 4874 C C . LEU D 1 24 ? -3.465 38.454 12.247 1.00 49.27 529 LEU D C 1
ATOM 4875 O O . LEU D 1 24 ? -2.614 37.709 11.789 1.00 48.35 529 LEU D O 1
ATOM 4880 N N . LEU D 1 25 ? -4.691 38.073 12.546 1.00 51.38 530 LEU D N 1
ATOM 4881 C CA . LEU D 1 25 ? -5.328 36.813 12.096 1.00 50.88 530 LEU D CA 1
ATOM 4882 C C . LEU D 1 25 ? -5.965 37.040 10.741 1.00 53.38 530 LEU D C 1
ATOM 4883 O O . LEU D 1 25 ? -6.596 38.073 10.574 1.00 55.66 530 LEU D O 1
ATOM 4888 N N . ASN D 1 26 ? -5.885 36.063 9.844 1.00 51.91 531 ASN D N 1
ATOM 4889 C CA . ASN D 1 26 ? -6.611 36.106 8.551 1.00 52.48 531 ASN D CA 1
ATOM 4890 C C . ASN D 1 26 ? -8.064 35.740 8.818 1.00 52.30 531 ASN D C 1
ATOM 4891 O O . ASN D 1 26 ? -8.374 35.375 9.938 1.00 52.09 531 ASN D O 1
ATOM 4896 N N . LEU D 1 27 ? -8.913 35.889 7.812 1.00 54.13 532 LEU D N 1
ATOM 4897 C CA . LEU D 1 27 ? -10.362 35.766 7.928 1.00 57.68 532 LEU D CA 1
ATOM 4898 C C . LEU D 1 27 ? -10.731 34.393 8.499 1.00 61.20 532 LEU D C 1
ATOM 4899 O O . LEU D 1 27 ? -11.648 34.338 9.291 1.00 69.43 532 LEU D O 1
ATOM 4904 N N . LYS D 1 28 ? -10.034 33.331 8.106 1.00 63.72 533 LYS D N 1
ATOM 4905 C CA . LYS D 1 28 ? -10.391 31.931 8.477 1.00 63.90 533 LYS D CA 1
ATOM 4906 C C . LYS D 1 28 ? -9.718 31.565 9.797 1.00 63.00 533 LYS D C 1
ATOM 4907 O O . LYS D 1 28 ? -10.025 30.501 10.316 1.00 63.94 533 LYS D O 1
ATOM 4913 N N . ARG D 1 29 ? -8.836 32.420 10.304 1.00 61.82 534 ARG D N 1
ATOM 4914 C CA . ARG D 1 29 ? -8.151 32.248 11.610 1.00 65.70 534 ARG D CA 1
ATOM 4915 C C . ARG D 1 29 ? -7.213 31.022 11.556 1.00 61.59 534 ARG D C 1
ATOM 4916 O O . ARG D 1 29 ? -6.993 30.390 12.619 1.00 57.10 534 ARG D O 1
ATOM 4924 N N . ASP D 1 30 ? -6.641 30.731 10.384 1.00 56.03 535 ASP D N 1
ATOM 4925 C CA . ASP D 1 30 ? -5.663 29.622 10.213 1.00 55.06 535 ASP D CA 1
ATOM 4926 C C . ASP D 1 30 ? -4.280 30.201 9.897 1.00 51.94 535 ASP D C 1
ATOM 4927 O O . ASP D 1 30 ? -3.338 29.414 9.724 1.00 51.42 535 ASP D O 1
ATOM 4932 N N . ARG D 1 31 ? -4.133 31.516 9.953 1.00 48.69 536 ARG D N 1
ATOM 4933 C CA . ARG D 1 31 ? -2.844 32.189 9.715 1.00 50.78 536 ARG D CA 1
ATOM 4934 C C . ARG D 1 31 ? -2.721 33.392 10.650 1.00 52.36 536 ARG D C 1
ATOM 4935 O O . ARG D 1 31 ? -3.691 34.162 10.780 1.00 51.61 536 ARG D O 1
ATOM 4943 N N . VAL D 1 32 ? -1.557 33.544 11.265 1.00 49.65 537 VAL D N 1
ATOM 4944 C CA . VAL D 1 32 ? -1.223 34.722 12.082 1.00 49.44 537 VAL D CA 1
ATOM 4945 C C . VAL D 1 32 ? 0.063 35.336 11.545 1.00 48.18 537 VAL D C 1
ATOM 4946 O O . VAL D 1 32 ? 1.004 34.588 11.224 1.00 45.60 537 VAL D O 1
ATOM 4950 N N . GLU D 1 33 ? 0.066 36.654 11.430 1.00 52.03 538 GLU D N 1
ATOM 4951 C CA . GLU D 1 33 ? 1.211 37.467 10.985 1.00 54.22 538 GLU D CA 1
ATOM 4952 C C . GLU D 1 33 ? 1.594 38.414 12.105 1.00 56.77 538 GLU D C 1
ATOM 4953 O O . GLU D 1 33 ? 0.697 38.959 12.796 1.00 51.27 538 GLU D O 1
ATOM 4959 N N . SER D 1 34 ? 2.885 38.571 12.287 1.00 58.21 539 SER D N 1
ATOM 4960 C CA . SER D 1 34 ? 3.510 39.546 13.196 1.00 58.92 539 SER D CA 1
ATOM 4961 C C . SER D 1 34 ? 3.840 40.805 12.402 1.00 53.87 539 SER D C 1
ATOM 4962 O O . SER D 1 34 ? 4.373 40.661 11.302 1.00 50.86 539 SER D O 1
ATOM 4965 N N A ARG D 1 35 ? 3.545 41.989 12.955 0.50 54.10 540 ARG D N 1
ATOM 4966 N N B ARG D 1 35 ? 3.607 41.983 12.972 0.50 53.79 540 ARG D N 1
ATOM 4967 C CA A ARG D 1 35 ? 3.776 43.313 12.298 0.50 55.35 540 ARG D CA 1
ATOM 4968 C CA B ARG D 1 35 ? 3.855 43.290 12.298 0.50 54.60 540 ARG D CA 1
ATOM 4969 C C A ARG D 1 35 ? 4.152 44.356 13.353 0.50 54.50 540 ARG D C 1
ATOM 4970 C C B ARG D 1 35 ? 4.149 44.354 13.351 0.50 54.16 540 ARG D C 1
ATOM 4971 O O A ARG D 1 35 ? 3.821 44.138 14.529 0.50 53.32 540 ARG D O 1
ATOM 4972 O O B ARG D 1 35 ? 3.763 44.151 14.519 0.50 53.15 540 ARG D O 1
ATOM 4987 N N . ALA D 1 36 ? 4.730 45.477 12.930 1.00 53.94 541 ALA D N 1
ATOM 4988 C CA . ALA D 1 36 ? 5.149 46.577 13.822 1.00 56.93 541 ALA D CA 1
ATOM 4989 C C . ALA D 1 36 ? 3.920 47.299 14.396 1.00 56.93 541 ALA D C 1
ATOM 4990 O O . ALA D 1 36 ? 3.998 47.764 15.535 1.00 60.89 541 ALA D O 1
ATOM 4992 N N . GLY D 1 37 ? 2.861 47.422 13.608 1.00 53.48 542 GLY D N 1
ATOM 4993 C CA . GLY D 1 37 ? 1.610 48.094 14.006 1.00 50.63 542 GLY D CA 1
ATOM 4994 C C . GLY D 1 37 ? 1.678 49.588 13.793 1.00 52.33 542 GLY D C 1
ATOM 4995 O O . GLY D 1 37 ? 2.793 50.117 13.697 1.00 52.90 542 GLY D O 1
ATOM 4996 N N . PHE D 1 38 ? 0.530 50.254 13.846 1.00 55.93 543 PHE D N 1
ATOM 4997 C CA . PHE D 1 38 ? 0.350 51.673 13.451 1.00 59.54 543 PHE D CA 1
ATOM 4998 C C . PHE D 1 38 ? 1.087 52.619 14.401 1.00 61.79 543 PHE D C 1
ATOM 4999 O O . PHE D 1 38 ? 1.616 53.638 13.915 1.00 63.34 543 PHE D O 1
ATOM 5007 N N . ASN D 1 39 ? 1.029 52.367 15.706 1.00 63.71 544 ASN D N 1
ATOM 5008 C CA . ASN D 1 39 ? 1.457 53.362 16.733 1.00 69.29 544 ASN D CA 1
ATOM 5009 C C . ASN D 1 39 ? 2.965 53.564 16.611 1.00 66.96 544 ASN D C 1
ATOM 5010 O O . ASN D 1 39 ? 3.427 54.719 16.547 1.00 67.81 544 ASN D O 1
ATOM 5015 N N . LEU D 1 40 ? 3.685 52.459 16.481 1.00 65.46 545 LEU D N 1
ATOM 5016 C CA . LEU D 1 40 ? 5.142 52.431 16.286 1.00 62.37 545 LEU D CA 1
ATOM 5017 C C . LEU D 1 40 ? 5.514 53.104 14.957 1.00 58.80 545 LEU D C 1
ATOM 5018 O O . LEU D 1 40 ? 6.360 54.017 14.968 1.00 59.82 545 LEU D O 1
ATOM 5023 N N . LEU D 1 41 ? 4.897 52.686 13.860 1.00 54.93 546 LEU D N 1
ATOM 5024 C CA . LEU D 1 41 ? 5.272 53.157 12.508 1.00 54.73 546 LEU D CA 1
ATOM 5025 C C . LEU D 1 41 ? 4.959 54.639 12.360 1.00 56.37 546 LEU D C 1
ATOM 5026 O O . LEU D 1 41 ? 5.757 55.330 11.719 1.00 58.57 546 LEU D O 1
ATOM 5031 N N . LEU D 1 42 ? 3.856 55.125 12.935 1.00 57.18 547 LEU D N 1
ATOM 5032 C CA . LEU D 1 42 ? 3.476 56.566 12.816 1.00 59.72 547 LEU D CA 1
ATOM 5033 C C . LEU D 1 42 ? 4.438 57.433 13.644 1.00 59.12 547 LEU D C 1
ATOM 5034 O O . LEU D 1 42 ? 4.564 58.600 13.328 1.00 62.17 547 LEU D O 1
ATOM 5039 N N . ALA D 1 43 ? 5.157 56.843 14.594 1.00 59.66 548 ALA D N 1
ATOM 5040 C CA . ALA D 1 43 ? 6.081 57.541 15.514 1.00 63.56 548 ALA D CA 1
ATOM 5041 C C . ALA D 1 43 ? 7.521 57.104 15.226 1.00 65.35 548 ALA D C 1
ATOM 5042 O O . ALA D 1 43 ? 8.385 57.256 16.118 1.00 67.72 548 ALA D O 1
ATOM 5044 N N . ALA D 1 44 ? 7.797 56.650 14.008 1.00 66.14 549 ALA D N 1
ATOM 5045 C CA . ALA D 1 44 ? 9.088 56.041 13.603 1.00 66.90 549 ALA D CA 1
ATOM 5046 C C . ALA D 1 44 ? 10.225 57.077 13.645 1.00 67.12 549 ALA D C 1
ATOM 5047 O O . ALA D 1 44 ? 11.377 56.680 13.776 1.00 63.87 549 ALA D O 1
ATOM 5049 N N . GLU D 1 45 ? 9.910 58.361 13.539 1.00 72.04 550 GLU D N 1
ATOM 5050 C CA . GLU D 1 45 ? 10.910 59.457 13.644 1.00 77.52 550 GLU D CA 1
ATOM 5051 C C . GLU D 1 45 ? 11.580 59.401 15.017 1.00 77.40 550 GLU D C 1
ATOM 5052 O O . GLU D 1 45 ? 12.745 59.729 15.096 1.00 79.83 550 GLU D O 1
ATOM 5058 N N . ARG D 1 46 ? 10.877 58.932 16.033 1.00 80.53 551 ARG D N 1
ATOM 5059 C CA . ARG D 1 46 ? 11.409 58.777 17.417 1.00 85.07 551 ARG D CA 1
ATOM 5060 C C . ARG D 1 46 ? 12.408 57.616 17.479 1.00 79.99 551 ARG D C 1
ATOM 5061 O O . ARG D 1 46 ? 13.211 57.608 18.392 1.00 79.79 551 ARG D O 1
ATOM 5069 N N . ILE D 1 47 ? 12.316 56.650 16.569 1.00 77.07 552 ILE D N 1
ATOM 5070 C CA . ILE D 1 47 ? 13.211 55.451 16.542 1.00 74.20 552 ILE D CA 1
ATOM 5071 C C . ILE D 1 47 ? 14.449 55.760 15.699 1.00 74.54 552 ILE D C 1
ATOM 5072 O O . ILE D 1 47 ? 14.329 55.797 14.470 1.00 71.00 552 ILE D O 1
ATOM 5077 N N . GLN D 1 48 ? 15.596 55.889 16.344 1.00 77.17 553 GLN D N 1
ATOM 5078 C CA . GLN D 1 48 ? 16.857 56.346 15.717 1.00 82.74 553 GLN D CA 1
ATOM 5079 C C . GLN D 1 48 ? 17.891 55.213 15.760 1.00 80.59 553 GLN D C 1
ATOM 5080 O O . GLN D 1 48 ? 18.614 55.055 14.754 1.00 79.91 553 GLN D O 1
ATOM 5086 N N . VAL D 1 49 ? 17.936 54.443 16.860 1.00 77.85 554 VAL D N 1
ATOM 5087 C CA . VAL D 1 49 ? 18.964 53.381 17.084 1.00 76.78 554 VAL D CA 1
ATOM 5088 C C . VAL D 1 49 ? 18.298 52.012 17.277 1.00 71.39 554 VAL D C 1
ATOM 5089 O O . VAL D 1 49 ? 19.000 51.010 17.054 1.00 70.12 554 VAL D O 1
ATOM 5093 N N . GLY D 1 50 ? 17.039 51.964 17.735 1.00 66.61 555 GLY D N 1
ATOM 5094 C CA . GLY D 1 50 ? 16.392 50.718 18.168 1.00 65.49 555 GLY D CA 1
ATOM 5095 C C . GLY D 1 50 ? 15.055 50.946 18.850 1.00 65.44 555 GLY D C 1
ATOM 5096 O O . GLY D 1 50 ? 14.644 52.098 18.972 1.00 61.49 555 GLY D O 1
ATOM 5097 N N . TYR D 1 51 ? 14.375 49.855 19.209 1.00 66.08 556 TYR D N 1
ATOM 5098 C CA . TYR D 1 51 ? 13.108 49.856 19.969 1.00 70.16 556 TYR D CA 1
ATOM 5099 C C . TYR D 1 51 ? 12.923 48.506 20.661 1.00 72.77 556 TYR D C 1
ATOM 5100 O O . TYR D 1 51 ? 13.406 47.503 20.136 1.00 72.08 556 TYR D O 1
ATOM 5109 N N . TYR D 1 52 ? 12.303 48.497 21.845 1.00 73.92 557 TYR D N 1
ATOM 5110 C CA . TYR D 1 52 ? 11.911 47.261 22.561 1.00 71.75 557 TYR D CA 1
ATOM 5111 C C . TYR D 1 52 ? 10.684 46.672 21.894 1.00 69.52 557 TYR D C 1
ATOM 5112 O O . TYR D 1 52 ? 9.598 47.226 22.045 1.00 71.30 557 TYR D O 1
ATOM 5121 N N . THR D 1 53 ? 10.879 45.594 21.144 1.00 70.79 558 THR D N 1
ATOM 5122 C CA . THR D 1 53 ? 9.818 44.865 20.403 1.00 69.42 558 THR D CA 1
ATOM 5123 C C . THR D 1 53 ? 9.351 43.688 21.248 1.00 68.74 558 THR D C 1
ATOM 5124 O O . THR D 1 53 ? 10.194 42.882 21.642 1.00 69.58 558 THR D O 1
ATOM 5128 N N . SER D 1 54 ? 8.069 43.654 21.581 1.00 70.43 559 SER D N 1
ATOM 5129 C CA . SER D 1 54 ? 7.468 42.629 22.476 1.00 70.41 559 SER D CA 1
ATOM 5130 C C . SER D 1 54 ? 7.388 41.288 21.742 1.00 65.45 559 SER D C 1
ATOM 5131 O O . SER D 1 54 ? 7.304 41.284 20.495 1.00 60.16 559 SER D O 1
ATOM 5134 N N . LEU D 1 55 ? 7.568 40.206 22.479 1.00 64.02 560 LEU D N 1
ATOM 5135 C CA . LEU D 1 55 ? 7.221 38.841 22.040 1.00 61.44 560 LEU D CA 1
ATOM 5136 C C . LEU D 1 55 ? 5.744 38.599 22.353 1.00 58.94 560 LEU D C 1
ATOM 5137 O O . LEU D 1 55 ? 5.379 38.630 23.540 1.00 56.71 560 LEU D O 1
ATOM 5142 N N . ASP D 1 56 ? 4.937 38.399 21.318 1.00 56.21 561 ASP D N 1
ATOM 5143 C CA . ASP D 1 56 ? 3.463 38.350 21.410 1.00 55.76 561 ASP D CA 1
ATOM 5144 C C . ASP D 1 56 ? 3.004 36.900 21.236 1.00 56.00 561 ASP D C 1
ATOM 5145 O O . ASP D 1 56 ? 3.363 36.254 20.219 1.00 54.98 561 ASP D O 1
ATOM 5150 N N . TYR D 1 57 ? 2.301 36.382 22.227 1.00 56.26 562 TYR D N 1
ATOM 5151 C CA . TYR D 1 57 ? 1.819 34.982 22.293 1.00 54.53 562 TYR D CA 1
ATOM 5152 C C . TYR D 1 57 ? 0.383 34.887 21.766 1.00 54.55 562 TYR D C 1
ATOM 5153 O O . TYR D 1 57 ? -0.397 35.839 21.912 1.00 51.53 562 TYR D O 1
ATOM 5162 N N . ILE D 1 58 ? 0.022 33.705 21.269 1.00 54.87 563 ILE D N 1
ATOM 5163 C CA . ILE D 1 58 ? -1.360 33.337 20.860 1.00 55.33 563 ILE D CA 1
ATOM 5164 C C . ILE D 1 58 ? -1.487 31.805 20.936 1.00 56.12 563 ILE D C 1
ATOM 5165 O O . ILE D 1 58 ? -0.459 31.125 20.779 1.00 59.38 563 ILE D O 1
ATOM 5170 N N . ILE D 1 59 ? -2.697 31.294 21.180 1.00 54.69 564 ILE D N 1
ATOM 5171 C CA . ILE D 1 59 ? -2.982 29.856 21.374 1.00 56.55 564 ILE D CA 1
ATOM 5172 C C . ILE D 1 59 ? -4.043 29.394 20.368 1.00 58.72 564 ILE D C 1
ATOM 5173 O O . ILE D 1 59 ? -4.731 30.226 19.812 1.00 60.25 564 ILE D O 1
ATOM 5178 N N . GLY D 1 60 ? -4.146 28.079 20.163 1.00 60.82 565 GLY D N 1
ATOM 5179 C CA . GLY D 1 60 ? -5.280 27.434 19.477 1.00 59.94 565 GLY D CA 1
ATOM 5180 C C . GLY D 1 60 ? -6.552 27.562 20.280 1.00 59.05 565 GLY D C 1
ATOM 5181 O O . GLY D 1 60 ? -6.447 27.772 21.469 1.00 59.03 565 GLY D O 1
ATOM 5182 N N . ASP D 1 61 ? -7.702 27.379 19.632 1.00 60.52 566 ASP D N 1
ATOM 5183 C CA . ASP D 1 61 ? -9.062 27.656 20.182 1.00 65.03 566 ASP D CA 1
ATOM 5184 C C . ASP D 1 61 ? -9.627 26.418 20.880 1.00 65.29 566 ASP D C 1
ATOM 5185 O O . ASP D 1 61 ? -10.746 26.481 21.302 1.00 67.95 566 ASP D O 1
ATOM 5190 N N . THR D 1 62 ? -8.870 25.328 20.933 1.00 65.01 567 THR D N 1
ATOM 5191 C CA . THR D 1 62 ? -9.301 24.010 21.448 1.00 66.97 567 THR D CA 1
ATOM 5192 C C . THR D 1 62 ? -8.217 23.431 22.357 1.00 65.71 567 THR D C 1
ATOM 5193 O O . THR D 1 62 ? -7.094 23.294 21.901 1.00 65.11 567 THR D O 1
ATOM 5197 N N . GLY D 1 63 ? -8.571 23.060 23.582 1.00 69.41 568 GLY D N 1
ATOM 5198 C CA . GLY D 1 63 ? -7.639 22.499 24.578 1.00 70.15 568 GLY D CA 1
ATOM 5199 C C . GLY D 1 63 ? -7.517 20.983 24.469 1.00 71.92 568 GLY D C 1
ATOM 5200 O O . GLY D 1 63 ? -8.435 20.345 23.911 1.00 71.79 568 GLY D O 1
ATOM 5201 N N . ILE D 1 64 ? -6.415 20.428 24.975 1.00 74.88 569 ILE D N 1
ATOM 5202 C CA . ILE D 1 64 ? -6.176 18.960 25.105 1.00 78.01 569 ILE D CA 1
ATOM 5203 C C . ILE D 1 64 ? -6.053 18.622 26.589 1.00 84.60 569 ILE D C 1
ATOM 5204 O O . ILE D 1 64 ? -5.232 19.291 27.283 1.00 85.09 569 ILE D O 1
ATOM 5209 N N . THR 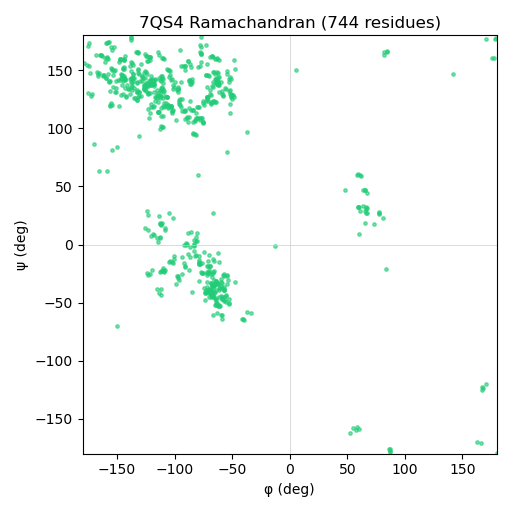D 1 65 ? -6.853 17.644 27.054 1.00 85.72 570 THR D N 1
ATOM 5210 C CA . THR D 1 65 ? -6.913 17.177 28.461 1.00 87.97 570 THR D CA 1
ATOM 5211 C C . THR D 1 65 ? -6.354 15.740 28.553 1.00 87.35 570 THR D C 1
ATOM 5212 O O . THR D 1 65 ? -5.894 15.355 29.642 1.00 83.32 570 THR D O 1
ATOM 5216 N N . LYS D 1 66 ? -6.361 15.000 27.443 1.00 87.29 571 LYS D N 1
ATOM 5217 C CA . LYS D 1 66 ? -6.067 13.542 27.404 1.00 91.26 571 LYS D CA 1
ATOM 5218 C C . LYS D 1 66 ? -5.756 13.116 25.964 1.00 86.39 571 LYS D C 1
ATOM 5219 O O . LYS D 1 66 ? -6.149 13.838 25.049 1.00 83.75 571 LYS D O 1
ATOM 5225 N N . GLY D 1 67 ? -5.128 11.949 25.797 1.00 85.96 572 GLY D N 1
ATOM 5226 C CA . GLY D 1 67 ? -4.958 11.264 24.504 1.00 86.46 572 GLY D CA 1
ATOM 5227 C C . GLY D 1 67 ? -3.716 11.729 23.741 1.00 84.58 572 GLY D C 1
ATOM 5228 O O . GLY D 1 67 ? -2.904 12.496 24.308 1.00 82.84 572 GLY D O 1
ATOM 5229 N N . LYS D 1 68 ? -3.560 11.205 22.518 1.00 84.23 573 LYS D N 1
ATOM 5230 C CA . LYS D 1 68 ? -2.451 11.494 21.582 1.00 82.75 573 LYS D CA 1
ATOM 5231 C C . LYS D 1 68 ? -2.971 12.381 20.433 1.00 77.84 573 LYS D C 1
ATOM 5232 O O . LYS D 1 68 ? -3.959 12.000 19.776 1.00 76.84 573 LYS D O 1
ATOM 5238 N N . HIS D 1 69 ? -2.315 13.508 20.184 1.00 68.27 574 HIS D N 1
ATOM 5239 C CA . HIS D 1 69 ? -2.789 14.559 19.250 1.00 66.70 574 HIS D CA 1
ATOM 5240 C C . HIS D 1 69 ? -1.629 15.082 18.410 1.00 63.84 574 HIS D C 1
ATOM 5241 O O . HIS D 1 69 ? -0.537 15.310 18.977 1.00 61.29 574 HIS D O 1
ATOM 5248 N N . PHE D 1 70 ? -1.867 15.235 17.109 1.00 62.49 575 PHE D N 1
ATOM 5249 C CA . PHE D 1 70 ? -0.882 15.699 16.110 1.00 60.05 575 PHE D CA 1
ATOM 5250 C C . PHE D 1 70 ? -1.437 16.897 15.357 1.00 59.78 575 PHE D C 1
ATOM 5251 O O . PHE D 1 70 ? -2.599 16.863 14.909 1.00 63.05 575 PHE D O 1
ATOM 5259 N N . TRP D 1 71 ? -0.601 17.910 15.158 1.00 58.56 576 TRP D N 1
ATOM 5260 C CA . TRP D 1 71 ? -0.911 19.062 14.287 1.00 56.14 576 TRP D CA 1
ATOM 5261 C C . TRP D 1 71 ? 0.369 19.571 13.647 1.00 54.00 576 TRP D C 1
ATOM 5262 O O . TRP D 1 71 ? 1.443 19.222 14.133 1.00 54.90 576 TRP D O 1
ATOM 5273 N N . ALA D 1 72 ? 0.230 20.277 12.538 1.00 53.75 577 ALA D N 1
ATOM 5274 C CA . ALA D 1 72 ? 1.324 20.719 11.663 1.00 54.83 577 ALA D CA 1
ATOM 5275 C C . ALA D 1 72 ? 1.070 22.170 11.200 1.00 54.00 577 ALA D C 1
ATOM 5276 O O . ALA D 1 72 ? -0.087 22.573 11.032 1.00 56.88 577 ALA D O 1
ATOM 5278 N N . PHE D 1 73 ? 2.124 22.887 10.894 1.00 49.16 578 PHE D N 1
ATOM 5279 C CA . PHE D 1 73 ? 2.032 24.292 10.467 1.00 53.47 578 PHE D CA 1
ATOM 5280 C C . PHE D 1 73 ? 3.290 24.659 9.680 1.00 51.49 578 PHE D C 1
ATOM 5281 O O . PHE D 1 73 ? 4.304 23.944 9.791 1.00 52.40 578 PHE D O 1
ATOM 5289 N N . ARG D 1 74 ? 3.197 25.714 8.891 1.00 49.48 579 ARG D N 1
ATOM 5290 C CA . ARG D 1 74 ? 4.318 26.287 8.128 1.00 51.72 579 ARG D CA 1
ATOM 5291 C C . ARG D 1 74 ? 4.678 27.625 8.758 1.00 49.21 579 ARG D C 1
ATOM 5292 O O . ARG D 1 74 ? 3.750 28.467 8.944 1.00 47.41 579 ARG D O 1
ATOM 5300 N N . VAL D 1 75 ? 5.945 27.791 9.115 1.00 43.64 580 VAL D N 1
ATOM 5301 C CA . VAL D 1 75 ? 6.497 29.094 9.563 1.00 47.57 580 VAL D CA 1
ATOM 5302 C C . VAL D 1 75 ? 7.165 29.738 8.358 1.00 46.02 580 VAL D C 1
ATOM 5303 O O . VAL D 1 75 ? 7.892 29.037 7.654 1.00 52.74 580 VAL D O 1
ATOM 5307 N N . GLU D 1 76 ? 6.868 30.993 8.107 1.00 45.54 581 GLU D N 1
ATOM 5308 C CA . GLU D 1 76 ? 7.423 31.757 6.971 1.00 47.27 581 GLU D CA 1
ATOM 5309 C C . GLU D 1 76 ? 8.933 31.747 7.113 1.00 45.76 581 GLU D C 1
ATOM 5310 O O . GLU D 1 76 ? 9.456 32.047 8.181 1.00 48.43 581 GLU D O 1
ATOM 5316 N N . PRO D 1 77 ? 9.669 31.383 6.045 1.00 45.89 582 PRO D N 1
ATOM 5317 C CA . PRO D 1 77 ? 11.123 31.414 6.062 1.00 48.24 582 PRO D CA 1
ATOM 5318 C C . PRO D 1 77 ? 11.726 32.774 6.466 1.00 44.63 582 PRO D C 1
ATOM 5319 O O . PRO D 1 77 ? 12.810 32.770 6.858 1.00 49.57 582 PRO D O 1
ATOM 5323 N N . TYR D 1 78 ? 11.034 33.883 6.242 1.00 42.62 583 TYR D N 1
ATOM 5324 C CA . TYR D 1 78 ? 11.556 35.233 6.546 1.00 45.56 583 TYR D CA 1
ATOM 5325 C C . TYR D 1 78 ? 11.418 35.526 8.065 1.00 44.09 583 TYR D C 1
ATOM 5326 O O . TYR D 1 78 ? 11.958 36.516 8.513 1.00 44.03 583 TYR D O 1
ATOM 5335 N N . SER D 1 79 ? 10.661 34.724 8.786 1.00 41.39 584 SER D N 1
ATOM 5336 C CA . SER D 1 79 ? 10.235 35.002 10.196 1.00 43.93 584 SER D CA 1
ATOM 5337 C C . SER D 1 79 ? 11.447 35.413 11.054 1.00 43.76 584 SER D C 1
ATOM 5338 O O . SER D 1 79 ? 12.487 34.753 10.992 1.00 46.66 584 SER D O 1
ATOM 5341 N N . TYR D 1 80 ? 11.337 36.509 11.751 1.00 42.40 585 TYR D N 1
ATOM 5342 C CA . TYR D 1 80 ? 12.422 37.063 12.590 1.00 46.53 585 TYR D CA 1
ATOM 5343 C C . TYR D 1 80 ? 12.676 36.100 13.738 1.00 46.30 585 TYR D C 1
ATOM 5344 O O . TYR D 1 80 ? 13.784 35.516 13.839 1.00 48.47 585 TYR D O 1
ATOM 5353 N N . LEU D 1 81 ? 11.659 35.883 14.542 1.00 47.93 586 LEU D N 1
ATOM 5354 C CA . LEU D 1 81 ? 11.726 35.031 15.767 1.00 50.45 586 LEU D CA 1
ATOM 5355 C C . LEU D 1 81 ? 10.336 34.530 16.092 1.00 47.82 586 LEU D C 1
ATOM 5356 O O . LEU D 1 81 ? 9.419 35.356 16.306 1.00 50.76 586 LEU D O 1
ATOM 5361 N N . VAL D 1 82 ? 10.184 33.233 16.109 1.00 48.08 587 VAL D N 1
ATOM 5362 C CA . VAL D 1 82 ? 8.890 32.543 16.334 1.00 50.88 587 VAL D CA 1
ATOM 5363 C C . VAL D 1 82 ? 9.146 31.464 17.375 1.00 53.87 587 VAL D C 1
ATOM 5364 O O . VAL D 1 82 ? 10.228 30.839 17.320 1.00 56.23 587 VAL D O 1
ATOM 5368 N N . LYS D 1 83 ? 8.227 31.274 18.309 1.00 52.35 588 LYS D N 1
ATOM 5369 C CA . LYS D 1 83 ? 8.233 30.105 19.208 1.00 50.53 588 LYS D CA 1
ATOM 5370 C C . LYS D 1 83 ? 6.974 29.282 18.951 1.00 50.85 588 LYS D C 1
ATOM 5371 O O . LYS D 1 83 ? 5.930 29.883 18.688 1.00 51.48 588 LYS D O 1
ATOM 5377 N N . VAL D 1 84 ? 7.084 27.963 18.984 1.00 50.29 589 VAL D N 1
ATOM 5378 C CA . VAL D 1 84 ? 5.930 27.050 18.804 1.00 52.24 589 VAL D CA 1
ATOM 5379 C C . VAL D 1 84 ? 6.052 25.922 19.830 1.00 55.68 589 VAL D C 1
ATOM 5380 O O . VAL D 1 84 ? 7.182 25.473 20.107 1.00 52.34 589 VAL D O 1
ATOM 5384 N N . GLY D 1 85 ? 4.923 25.489 20.365 1.00 57.47 590 GLY D N 1
ATOM 5385 C CA . GLY D 1 85 ? 4.819 24.268 21.167 1.00 57.35 590 GLY D CA 1
ATOM 5386 C C . GLY D 1 85 ? 3.472 24.157 21.831 1.00 57.60 590 GLY D C 1
ATOM 5387 O O . GLY D 1 85 ? 2.434 24.191 21.106 1.00 55.70 590 GLY D O 1
ATOM 5388 N N . VAL D 1 86 ? 3.475 24.101 23.167 1.00 59.32 591 VAL D N 1
ATOM 5389 C CA . VAL D 1 86 ? 2.258 23.912 23.998 1.00 63.15 591 VAL D CA 1
ATOM 5390 C C . VAL D 1 86 ? 2.442 24.683 25.293 1.00 67.62 591 VAL D C 1
ATOM 5391 O O . VAL D 1 86 ? 3.617 24.931 25.698 1.00 68.67 591 VAL D O 1
ATOM 5395 N N . ALA D 1 87 ? 1.331 24.983 25.953 1.00 73.65 592 ALA D N 1
ATOM 5396 C CA . ALA D 1 87 ? 1.276 25.764 27.201 1.00 77.50 592 ALA D CA 1
ATOM 5397 C C . ALA D 1 87 ? -0.008 25.419 27.956 1.00 78.63 592 ALA D C 1
ATOM 5398 O O . ALA D 1 87 ? -1.017 25.197 27.306 1.00 72.82 592 ALA D O 1
ATOM 5400 N N . SER D 1 88 ? 0.074 25.310 29.279 1.00 85.96 593 SER D N 1
ATOM 5401 C CA . SER D 1 88 ? -1.086 25.237 30.214 1.00 93.85 593 SER D CA 1
ATOM 5402 C C . SER D 1 88 ? -1.673 26.642 30.396 1.00 99.12 593 SER D C 1
ATOM 5403 O O . SER D 1 88 ? -0.974 27.615 30.034 1.00 102.18 593 SER D O 1
ATOM 5406 N N . SER D 1 89 ? -2.890 26.747 30.945 1.00 109.28 594 SER D N 1
ATOM 5407 C CA . SER D 1 89 ? -3.623 28.036 31.186 1.00 113.36 594 SER D CA 1
ATOM 5408 C C . SER D 1 89 ? -2.830 28.939 32.156 1.00 115.01 594 SER D C 1
ATOM 5409 O O . SER D 1 89 ? -2.696 30.180 31.862 1.00 109.77 594 SER D O 1
ATOM 5412 N N . ASP D 1 90 ? -2.323 28.348 33.253 1.00 113.23 595 ASP D N 1
ATOM 5413 C CA . ASP D 1 90 ? -1.396 28.988 34.232 1.00 115.51 595 ASP D CA 1
ATOM 5414 C C . ASP D 1 90 ? -0.372 29.860 33.482 1.00 115.32 595 ASP D C 1
ATOM 5415 O O . ASP D 1 90 ? -0.418 31.094 33.654 1.00 113.07 595 ASP D O 1
ATOM 5420 N N . LYS D 1 91 ? 0.497 29.227 32.664 1.00 119.05 596 LYS D N 1
ATOM 5421 C CA . LYS D 1 91 ? 1.641 29.864 31.917 1.00 118.18 596 LYS D CA 1
ATOM 5422 C C . LYS D 1 91 ? 1.131 30.966 30.980 1.00 123.83 596 LYS D C 1
ATOM 5423 O O . LYS D 1 91 ? 1.834 31.985 30.827 1.00 120.42 596 LYS D O 1
ATOM 5429 N N . LEU D 1 92 ? -0.028 30.749 30.360 1.00 133.96 597 LEU D N 1
ATOM 5430 C CA . LEU D 1 92 ? -0.590 31.617 29.288 1.00 132.08 597 LEU D CA 1
ATOM 5431 C C . LEU D 1 92 ? -0.825 33.036 29.827 1.00 132.19 597 LEU D C 1
ATOM 5432 O O . LEU D 1 92 ? -0.335 34.016 29.203 1.00 119.97 597 LEU D O 1
ATOM 5437 N N . GLN D 1 93 ? -1.539 33.153 30.946 1.00 136.77 598 GLN D N 1
ATOM 5438 C CA . GLN D 1 93 ? -1.940 34.474 31.494 1.00 139.87 598 GLN D CA 1
ATOM 5439 C C . GLN D 1 93 ? -0.688 35.222 31.991 1.00 136.21 598 GLN D C 1
ATOM 5440 O O . GLN D 1 93 ? -0.690 36.448 31.894 1.00 135.13 598 GLN D O 1
ATOM 5446 N N . GLU D 1 94 ? 0.378 34.503 32.364 1.00 132.78 599 GLU D N 1
ATOM 5447 C CA . GLU D 1 94 ? 1.719 35.080 32.674 1.00 135.66 599 GLU D CA 1
ATOM 5448 C C . GLU D 1 94 ? 2.315 35.747 31.422 1.00 129.85 599 GLU D C 1
ATOM 5449 O O . GLU D 1 94 ? 2.782 36.902 31.534 1.00 141.71 599 GLU D O 1
ATOM 5455 N N . TRP D 1 95 ? 2.339 35.043 30.290 1.00 115.37 600 TRP D N 1
ATOM 5456 C CA . TRP D 1 95 ? 2.915 35.559 29.015 1.00 112.97 600 TRP D CA 1
ATOM 5457 C C . TRP D 1 95 ? 2.069 36.730 28.478 1.00 110.83 600 TRP D C 1
ATOM 5458 O O . TRP D 1 95 ? 2.681 37.752 28.066 1.00 98.03 600 TRP D O 1
ATOM 5469 N N . LEU D 1 96 ? 0.732 36.586 28.493 1.00 112.96 601 LEU D N 1
ATOM 5470 C CA . LEU D 1 96 ? -0.244 37.537 27.882 1.00 113.24 601 LEU D CA 1
ATOM 5471 C C . LEU D 1 96 ? -0.509 38.751 28.801 1.00 123.32 601 LEU D C 1
ATOM 5472 O O . LEU D 1 96 ? -1.437 39.518 28.468 1.00 124.44 601 LEU D O 1
ATOM 5477 N N . ARG D 1 97 ? 0.269 38.936 29.892 1.00 130.37 602 ARG D N 1
ATOM 5478 C CA . ARG D 1 97 ? 0.054 40.019 30.912 1.00 140.44 602 ARG D CA 1
ATOM 5479 C C . ARG D 1 97 ? 1.339 40.311 31.716 1.00 143.74 602 ARG D C 1
ATOM 5480 O O . ARG D 1 97 ? 1.303 40.152 32.969 1.00 144.70 602 ARG D O 1
ATOM 5488 N N . SER D 1 98 ? 2.399 40.788 31.072 1.00 141.35 603 SER D N 1
ATOM 5489 C CA . SER D 1 98 ? 3.720 41.000 31.722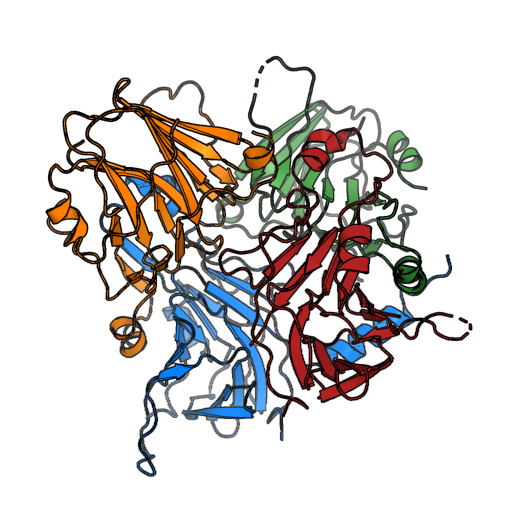 1.00 143.32 603 SER D CA 1
ATOM 5490 C C . SER D 1 98 ? 4.460 42.154 31.052 1.00 139.71 603 SER D C 1
ATOM 5491 O O . SER D 1 98 ? 5.287 41.936 30.174 1.00 120.48 603 SER D O 1
ATOM 5494 N N . PRO D 1 99 ? 4.179 43.416 31.451 1.00 147.91 604 PRO D N 1
ATOM 5495 C CA . PRO D 1 99 ? 4.795 44.583 30.804 1.00 148.33 604 PRO D CA 1
ATOM 5496 C C . PRO D 1 99 ? 6.315 44.673 31.033 1.00 146.75 604 PRO D C 1
ATOM 5497 O O . PRO D 1 99 ? 7.016 44.951 30.063 1.00 134.52 604 PRO D O 1
ATOM 5501 N N . GLN D 1 126 ? 7.776 20.465 33.633 1.00 111.68 631 GLN D N 1
ATOM 5502 C CA . GLN D 1 126 ? 7.240 21.844 33.482 1.00 110.36 631 GLN D CA 1
ATOM 5503 C C . GLN D 1 126 ? 6.007 21.797 32.569 1.00 110.59 631 GLN D C 1
ATOM 5504 O O . GLN D 1 126 ? 5.926 20.965 31.666 1.00 104.37 631 GLN D O 1
ATOM 5506 N N . PRO D 1 127 ? 4.990 22.667 32.795 1.00 114.52 632 PRO D N 1
ATOM 5507 C CA . PRO D 1 127 ? 3.693 22.534 32.117 1.00 108.35 632 PRO D CA 1
ATOM 5508 C C . PRO D 1 127 ? 3.598 23.195 30.724 1.00 101.55 632 PRO D C 1
ATOM 5509 O O . PRO D 1 127 ? 2.523 23.256 30.189 1.00 104.25 632 PRO D O 1
ATOM 5513 N N . PHE D 1 128 ? 4.717 23.634 30.163 1.00 101.51 633 PHE D N 1
ATOM 5514 C CA . PHE D 1 128 ? 4.808 24.213 28.787 1.00 99.96 633 PHE D CA 1
ATOM 5515 C C . PHE D 1 128 ? 6.056 23.675 28.090 1.00 89.36 633 PHE D C 1
ATOM 5516 O O . PHE D 1 128 ? 6.823 22.943 28.722 1.00 95.07 633 PHE D O 1
ATOM 5524 N N . THR D 1 129 ? 6.262 24.071 26.842 1.00 83.30 634 THR D N 1
ATOM 5525 C CA . THR D 1 129 ? 7.454 23.731 26.026 1.00 78.72 634 THR D CA 1
ATOM 5526 C C . THR D 1 129 ? 7.380 24.458 24.691 1.00 70.02 634 THR D C 1
ATOM 5527 O O . THR D 1 129 ? 6.397 24.246 23.975 1.00 61.61 634 THR D O 1
ATOM 5531 N N . LEU D 1 130 ? 8.466 25.126 24.316 1.00 66.33 635 LEU D N 1
ATOM 5532 C CA . LEU D 1 130 ? 8.591 25.889 23.052 1.00 62.50 635 LEU D CA 1
ATOM 5533 C C . LEU D 1 130 ? 9.951 25.615 22.402 1.00 59.70 635 LEU D C 1
ATOM 5534 O O . LEU D 1 130 ? 10.935 25.500 23.115 1.00 56.13 635 LEU D O 1
ATOM 5539 N N . VAL D 1 131 ? 9.971 25.488 21.083 1.00 57.12 636 VAL D N 1
ATOM 5540 C CA . VAL D 1 131 ? 11.202 25.571 20.262 1.00 58.01 636 VAL D CA 1
ATOM 5541 C C . VAL D 1 131 ? 11.192 26.939 19.596 1.00 57.66 636 VAL D C 1
ATOM 5542 O O . VAL D 1 131 ? 10.098 27.470 19.357 1.00 52.26 636 VAL D O 1
ATOM 5546 N N . THR D 1 132 ? 12.367 27.497 19.344 1.00 59.20 637 THR D N 1
ATOM 5547 C CA . THR D 1 132 ? 12.533 28.772 18.628 1.00 58.49 637 THR D CA 1
ATOM 5548 C C . THR D 1 132 ? 12.830 28.504 17.146 1.00 58.31 637 THR D C 1
ATOM 5549 O O . THR D 1 132 ? 13.629 27.568 16.860 1.00 58.84 637 THR D O 1
ATOM 5553 N N . ILE D 1 133 ? 12.147 29.231 16.261 1.00 54.60 638 ILE D N 1
ATOM 5554 C CA . ILE D 1 133 ? 12.339 29.222 14.778 1.00 53.94 638 ILE D CA 1
ATOM 5555 C C . ILE D 1 133 ? 12.707 30.640 14.341 1.00 57.37 638 ILE D C 1
ATOM 5556 O O . ILE D 1 133 ? 12.044 31.578 14.799 1.00 55.25 638 ILE D O 1
ATOM 5561 N N . GLY D 1 134 ? 13.659 30.779 13.412 1.00 56.28 639 GLY D N 1
ATOM 5562 C CA . GLY D 1 134 ? 13.909 32.042 12.691 1.00 58.68 639 GLY D CA 1
ATOM 5563 C C . GLY D 1 134 ? 15.101 31.938 11.784 1.00 55.89 639 GLY D C 1
ATOM 5564 O O . GLY D 1 134 ? 15.921 31.024 11.999 1.00 52.43 639 GLY D O 1
ATOM 5565 N N . MET D 1 135 ? 15.210 32.836 10.798 1.00 58.79 640 MET D N 1
ATOM 5566 C CA . MET D 1 135 ? 16.368 32.859 9.866 1.00 55.78 640 MET D CA 1
ATOM 5567 C C . MET D 1 135 ? 16.417 31.519 9.126 1.00 47.60 640 MET D C 1
ATOM 5568 O O . MET D 1 135 ? 17.514 30.991 8.942 1.00 52.94 640 MET D O 1
ATOM 5573 N N . GLN D 1 136 ? 15.287 30.916 8.875 1.00 47.33 641 GLN D N 1
ATOM 5574 C CA . GLN D 1 136 ? 15.183 29.628 8.135 1.00 53.29 641 GLN D CA 1
ATOM 5575 C C . GLN D 1 136 ? 15.852 28.506 8.966 1.00 53.36 641 GLN D C 1
ATOM 5576 O O . GLN D 1 136 ? 16.372 27.567 8.358 1.00 52.33 641 GLN D O 1
ATOM 5582 N N . LYS D 1 137 ? 15.864 28.632 10.297 1.00 51.66 642 LYS D N 1
ATOM 5583 C CA . LYS D 1 137 ? 16.572 27.711 11.210 1.00 50.56 642 LYS D CA 1
ATOM 5584 C C . LYS D 1 137 ? 15.678 27.268 12.367 1.00 52.04 642 LYS D C 1
ATOM 5585 O O . LYS D 1 137 ? 14.759 28.013 12.744 1.00 51.40 642 LYS D O 1
ATOM 5591 N N . PHE D 1 138 ? 15.897 26.048 12.825 1.00 49.21 643 PHE D N 1
ATOM 5592 C CA . PHE D 1 138 ? 15.171 25.400 13.935 1.00 52.32 643 PHE D CA 1
ATOM 5593 C C . PHE D 1 138 ? 16.147 25.252 15.097 1.00 51.18 643 PHE D C 1
ATOM 5594 O O . PHE D 1 138 ? 17.180 24.588 14.902 1.00 54.42 643 PHE D O 1
ATOM 5602 N N . PHE D 1 139 ? 15.879 25.883 16.236 1.00 54.10 644 PHE D N 1
ATOM 5603 C CA . PHE D 1 139 ? 16.806 25.906 17.415 1.00 61.45 644 PHE D CA 1
ATOM 5604 C C . PHE D 1 139 ? 16.329 24.916 18.488 1.00 65.72 644 PHE D C 1
ATOM 5605 O O . PHE D 1 139 ? 15.253 25.124 19.084 1.00 69.33 644 PHE D O 1
ATOM 5613 N N . ILE D 1 140 ? 17.113 23.865 18.723 1.00 69.83 645 ILE D N 1
ATOM 5614 C CA . ILE D 1 140 ? 16.854 22.873 19.797 1.00 75.87 645 ILE D CA 1
ATOM 5615 C C . ILE D 1 140 ? 17.240 23.506 21.123 1.00 80.19 645 ILE D C 1
ATOM 5616 O O . ILE D 1 140 ? 18.363 23.967 21.278 1.00 79.17 645 ILE D O 1
ATOM 5621 N N . PRO D 1 141 ? 16.308 23.577 22.103 1.00 86.14 646 PRO D N 1
ATOM 5622 C CA . PRO D 1 141 ? 16.595 24.182 23.405 1.00 93.56 646 PRO D CA 1
ATOM 5623 C C . PRO D 1 141 ? 17.870 23.614 24.027 1.00 94.48 646 PRO D C 1
ATOM 5624 O O . PRO D 1 141 ? 18.162 22.452 23.787 1.00 90.50 646 PRO D O 1
ATOM 5628 N N . LYS D 1 142 ? 18.647 24.464 24.690 1.00 103.07 647 LYS D N 1
ATOM 5629 C CA . LYS D 1 142 ? 19.773 24.031 25.552 1.00 116.86 647 LYS D CA 1
ATOM 5630 C C . LYS D 1 142 ? 19.179 23.284 26.755 1.00 122.61 647 LYS D C 1
ATOM 5631 O O . LYS D 1 142 ? 18.067 23.677 27.205 1.00 119.80 647 LYS D O 1
ATOM 5637 N N . SER D 1 143 ? 19.775 22.146 27.122 1.00 133.15 648 SER D N 1
ATOM 5638 C CA . SER D 1 143 ? 19.384 21.322 28.302 1.00 151.24 648 SER D CA 1
ATOM 5639 C C . SER D 1 143 ? 20.638 20.827 29.024 1.00 162.24 648 SER D C 1
ATOM 5640 O O . SER D 1 143 ? 21.566 20.332 28.388 1.00 167.35 648 SER D O 1
ATOM 5643 N N . PRO D 1 144 ? 20.736 21.004 30.365 1.00 168.99 649 PRO D N 1
ATOM 5644 C CA . PRO D 1 144 ? 21.840 20.431 31.133 1.00 169.42 649 PRO D CA 1
ATOM 5645 C C . PRO D 1 144 ? 21.964 18.921 30.904 1.00 162.33 649 PRO D C 1
ATOM 5646 O O . PRO D 1 144 ? 22.956 18.394 31.340 1.00 157.42 649 PRO D O 1
ATOM 5650 N N . GLU D 1 151 ? 25.858 25.902 23.760 1.00 126.44 656 GLU D N 1
ATOM 5651 C CA . GLU D 1 151 ? 24.810 26.566 22.938 1.00 117.69 656 GLU D CA 1
ATOM 5652 C C . GLU D 1 151 ? 23.840 25.504 22.388 1.00 112.67 656 GLU D C 1
ATOM 5653 O O . GLU D 1 151 ? 24.203 24.289 22.341 1.00 119.63 656 GLU D O 1
ATOM 5655 N N . ASN D 1 152 ? 22.647 25.942 22.016 1.00 103.64 657 ASN D N 1
ATOM 5656 C CA . ASN D 1 152 ? 21.640 25.155 21.254 1.00 102.24 657 ASN D CA 1
ATOM 5657 C C . ASN D 1 152 ? 22.293 24.458 20.052 1.00 93.56 657 ASN D C 1
ATOM 5658 O O . ASN D 1 152 ? 23.243 25.013 19.490 1.00 92.75 657 ASN D O 1
ATOM 5663 N N . ARG D 1 153 ? 21.741 23.325 19.648 1.00 84.51 658 ARG D N 1
ATOM 5664 C CA . ARG D 1 153 ? 21.854 22.789 18.272 1.00 76.20 658 ARG D CA 1
ATOM 5665 C C . ARG D 1 153 ? 21.005 23.648 17.315 1.00 67.17 658 ARG D C 1
ATOM 5666 O O . ARG D 1 153 ? 19.901 24.053 17.667 1.00 65.65 658 ARG D O 1
ATOM 5674 N N . VAL D 1 154 ? 21.581 23.966 16.173 1.00 67.14 659 VAL D N 1
ATOM 5675 C CA . VAL D 1 154 ? 20.952 24.723 15.055 1.00 63.14 659 VAL D CA 1
ATOM 5676 C C . VAL D 1 154 ? 20.710 23.754 13.901 1.00 59.77 659 VAL D C 1
ATOM 5677 O O . VAL D 1 154 ? 21.697 23.226 13.371 1.00 59.72 659 VAL D O 1
ATOM 5681 N N . LEU D 1 155 ? 19.465 23.611 13.472 1.00 56.37 660 LEU D N 1
ATOM 5682 C CA . LEU D 1 155 ? 19.089 22.745 12.329 1.00 55.80 660 LEU D CA 1
ATOM 5683 C C . LEU D 1 155 ? 18.397 23.593 11.267 1.00 52.59 660 LEU D C 1
ATOM 5684 O O . LEU D 1 155 ? 17.918 24.690 11.546 1.00 47.56 660 LEU D O 1
ATOM 5689 N N . PRO D 1 156 ? 18.310 23.103 10.009 1.00 54.49 661 PRO D N 1
ATOM 5690 C CA . PRO D 1 156 ? 17.529 23.790 8.993 1.00 50.38 661 PRO D CA 1
ATOM 5691 C C . PRO D 1 156 ? 16.057 23.766 9.408 1.00 47.47 661 PRO D C 1
ATOM 5692 O O . PRO D 1 156 ? 15.650 22.802 9.909 1.00 50.24 661 PRO D O 1
ATOM 5696 N N . MET D 1 157 ? 15.332 24.856 9.232 1.00 46.11 662 MET D N 1
ATOM 5697 C CA . MET D 1 157 ? 13.875 24.887 9.484 1.00 48.98 662 MET D CA 1
ATOM 5698 C C . MET D 1 157 ? 13.191 23.990 8.464 1.00 52.26 662 MET D C 1
ATOM 5699 O O . MET D 1 157 ? 13.337 24.193 7.267 1.00 52.14 662 MET D O 1
ATOM 5704 N N . PRO D 1 158 ? 12.412 22.990 8.910 1.00 52.00 663 PRO D N 1
ATOM 5705 C CA . PRO D 1 158 ? 11.552 22.231 8.012 1.00 50.47 663 PRO D CA 1
ATOM 5706 C C . PRO D 1 158 ? 10.512 23.145 7.364 1.00 51.24 663 PRO D C 1
ATOM 5707 O O . PRO D 1 158 ? 10.053 24.069 8.050 1.00 46.69 663 PRO D O 1
ATOM 5711 N N . THR D 1 159 ? 10.153 22.890 6.091 1.00 46.67 664 THR D N 1
ATOM 5712 C CA . THR D 1 159 ? 9.153 23.712 5.385 1.00 49.78 664 THR D CA 1
ATOM 5713 C C . THR D 1 159 ? 7.830 23.585 6.132 1.00 49.32 664 THR D C 1
ATOM 5714 O O . THR D 1 159 ? 7.110 24.582 6.234 1.00 52.82 664 THR D O 1
ATOM 5718 N N . SER D 1 160 ? 7.583 22.422 6.713 1.00 47.35 665 SER D N 1
ATOM 5719 C CA . SER D 1 160 ? 6.390 22.135 7.542 1.00 48.59 665 SER D CA 1
ATOM 5720 C C . SER D 1 160 ? 6.838 21.475 8.864 1.00 49.33 665 SER D C 1
ATOM 5721 O O . SER D 1 160 ? 7.645 20.550 8.810 1.00 52.93 665 SER D O 1
ATOM 5724 N N . ILE D 1 161 ? 6.343 21.956 9.997 1.00 46.43 666 ILE D N 1
ATOM 5725 C CA . ILE D 1 161 ? 6.703 21.466 11.347 1.00 49.00 666 ILE D CA 1
ATOM 5726 C C . ILE D 1 161 ? 5.496 20.777 11.966 1.00 54.30 666 ILE D C 1
ATOM 5727 O O . ILE D 1 161 ? 4.396 21.327 11.877 1.00 57.52 666 ILE D O 1
ATOM 5732 N N . GLY D 1 162 ? 5.713 19.615 12.568 1.00 56.12 667 GLY D N 1
ATOM 5733 C CA . GLY D 1 162 ? 4.685 18.827 13.270 1.00 58.39 667 GLY D CA 1
ATOM 5734 C C . GLY D 1 162 ? 4.918 18.809 14.765 1.00 55.51 667 GLY D C 1
ATOM 5735 O O . GLY D 1 162 ? 6.072 18.776 15.190 1.00 53.97 667 GLY D O 1
ATOM 5736 N N . ILE D 1 163 ? 3.842 18.805 15.539 1.00 56.75 668 ILE D N 1
ATOM 5737 C CA . ILE D 1 163 ? 3.879 18.561 17.005 1.00 55.56 668 ILE D CA 1
ATOM 5738 C C . ILE D 1 163 ? 2.970 17.373 17.328 1.00 61.54 668 ILE D C 1
ATOM 5739 O O . ILE D 1 163 ? 1.870 17.299 16.763 1.00 60.33 668 ILE D O 1
ATOM 5744 N N . PHE D 1 164 ? 3.492 16.417 18.092 1.00 65.23 669 PHE D N 1
ATOM 5745 C CA . PHE D 1 164 ? 2.762 15.268 18.677 1.00 70.73 669 PHE D CA 1
ATOM 5746 C C . PHE D 1 164 ? 2.772 15.432 20.199 1.00 69.16 669 PHE D C 1
ATOM 5747 O O . PHE D 1 164 ? 3.852 15.532 20.796 1.00 66.48 669 PHE D O 1
ATOM 5755 N N . LEU D 1 165 ? 1.605 15.638 20.777 1.00 70.80 670 LEU D N 1
ATOM 5756 C CA . LEU D 1 165 ? 1.400 15.686 22.240 1.00 74.78 670 LEU D CA 1
ATOM 5757 C C . LEU D 1 165 ? 0.767 14.375 22.675 1.00 80.69 670 LEU D C 1
ATOM 5758 O O . LEU D 1 165 ? -0.294 14.041 22.127 1.00 82.69 670 LEU D O 1
ATOM 5763 N N . ASP D 1 166 ? 1.465 13.641 23.552 1.00 82.73 671 ASP D N 1
ATOM 5764 C CA . ASP D 1 166 ? 1.044 12.345 24.145 1.00 85.09 671 ASP D CA 1
ATOM 5765 C C . ASP D 1 166 ? 0.793 12.547 25.640 1.00 85.16 671 ASP D C 1
ATOM 5766 O O . ASP D 1 166 ? 1.768 12.570 26.410 1.00 82.78 671 ASP D O 1
ATOM 5771 N N . CYS D 1 167 ? -0.466 12.695 26.031 1.00 88.81 672 CYS D N 1
ATOM 5772 C CA . CYS D 1 167 ? -0.871 13.062 27.411 1.00 91.72 672 CYS D CA 1
ATOM 5773 C C . CYS D 1 167 ? -0.755 11.856 28.325 1.00 97.61 672 CYS D C 1
ATOM 5774 O O . CYS D 1 167 ? -0.544 12.059 29.522 1.00 111.27 672 CYS D O 1
ATOM 5777 N N . ASP D 1 168 ? -0.818 10.652 27.767 1.00 101.50 673 ASP D N 1
ATOM 5778 C CA . ASP D 1 168 ? -0.689 9.384 28.530 1.00 110.41 673 ASP D CA 1
ATOM 5779 C C . ASP D 1 168 ? 0.759 9.267 29.059 1.00 112.38 673 ASP D C 1
ATOM 5780 O O . ASP D 1 168 ? 0.922 8.938 30.260 1.00 114.45 673 ASP D O 1
ATOM 5785 N N . LYS D 1 169 ? 1.759 9.610 28.230 1.00 107.20 674 LYS D N 1
ATOM 5786 C CA . LYS D 1 169 ? 3.205 9.524 28.583 1.00 106.33 674 LYS D CA 1
ATOM 5787 C C . LYS D 1 169 ? 3.682 10.847 29.194 1.00 100.60 674 LYS D C 1
ATOM 5788 O O . LYS D 1 169 ? 4.761 10.852 29.815 1.00 97.29 674 LYS D O 1
ATOM 5794 N N . GLY D 1 170 ? 2.946 11.930 28.968 1.00 98.57 675 GLY D N 1
ATOM 5795 C CA . GLY D 1 170 ? 3.389 13.297 29.296 1.00 98.98 675 GLY D CA 1
ATOM 5796 C C . GLY D 1 170 ? 4.595 13.731 28.454 1.00 99.42 675 GLY D C 1
ATOM 5797 O O . GLY D 1 170 ? 5.534 14.310 29.030 1.00 102.88 675 GLY D O 1
ATOM 5798 N N . LYS D 1 171 ? 4.547 13.501 27.133 1.00 93.08 676 LYS D N 1
ATOM 5799 C CA . LYS D 1 171 ? 5.628 13.862 26.180 1.00 91.45 676 LYS D CA 1
ATOM 5800 C C . LYS D 1 171 ? 5.080 14.752 25.072 1.00 84.38 676 LYS D C 1
ATOM 5801 O O . LYS D 1 171 ? 3.943 14.530 24.632 1.00 80.26 676 LYS D O 1
ATOM 5807 N N . VAL D 1 172 ? 5.903 15.662 24.582 1.00 78.15 677 VAL D N 1
ATOM 5808 C CA . VAL D 1 172 ? 5.647 16.419 23.335 1.00 73.89 677 VAL D CA 1
ATOM 5809 C C . VAL D 1 172 ? 6.839 16.219 22.410 1.00 69.39 677 VAL D C 1
ATOM 5810 O O . VAL D 1 172 ? 7.990 16.260 22.900 1.00 67.39 677 VAL D O 1
ATOM 5814 N N . ASN D 1 173 ? 6.555 15.890 21.155 1.00 65.38 678 ASN D N 1
ATOM 5815 C CA . ASN D 1 173 ? 7.556 15.617 20.105 1.00 64.75 678 ASN D CA 1
ATOM 5816 C C . ASN D 1 173 ? 7.381 16.647 18.990 1.00 62.66 678 ASN D C 1
ATOM 5817 O O . ASN D 1 173 ? 6.245 16.903 18.614 1.00 62.98 678 ASN D O 1
ATOM 5822 N N . PHE D 1 174 ? 8.486 17.165 18.459 1.00 62.66 679 PHE D N 1
ATOM 5823 C CA . PHE D 1 174 ? 8.539 18.116 17.320 1.00 60.06 679 PHE D CA 1
ATOM 5824 C C . PHE D 1 174 ? 9.104 17.408 16.091 1.00 60.27 679 PHE D C 1
ATOM 5825 O O . PHE D 1 174 ? 10.137 16.782 16.211 1.00 67.08 679 PHE D O 1
ATOM 5833 N N . TYR D 1 175 ? 8.463 17.556 14.953 1.00 58.05 680 TYR D N 1
ATOM 5834 C CA . TYR D 1 175 ? 8.747 16.778 13.733 1.00 61.47 680 TYR D CA 1
ATOM 5835 C C . TYR D 1 175 ? 9.081 17.716 12.579 1.00 56.94 680 TYR D C 1
ATOM 5836 O O . TYR D 1 175 ? 8.444 18.773 12.432 1.00 55.94 680 TYR D O 1
ATOM 5845 N N . ASP D 1 176 ? 10.111 17.343 11.838 1.00 55.17 681 ASP D N 1
ATOM 5846 C CA . ASP D 1 176 ? 10.373 17.778 10.454 1.00 53.11 681 ASP D CA 1
ATOM 5847 C C . ASP D 1 176 ? 9.464 16.984 9.524 1.00 51.84 681 ASP D C 1
ATOM 5848 O O . ASP D 1 176 ? 9.688 15.791 9.369 1.00 56.82 681 ASP D O 1
ATOM 5853 N N . MET D 1 177 ? 8.464 17.612 8.955 1.00 50.53 682 MET D N 1
ATOM 5854 C CA . MET D 1 177 ? 7.455 16.922 8.101 1.00 52.95 682 MET D CA 1
ATOM 5855 C C . MET D 1 177 ? 7.999 16.662 6.698 1.00 50.48 682 MET D C 1
ATOM 5856 O O . MET D 1 177 ? 7.410 15.872 6.013 1.00 57.24 682 MET D O 1
ATOM 5861 N N . ASP D 1 178 ? 9.094 17.296 6.313 1.00 51.30 683 ASP D N 1
ATOM 5862 C CA . ASP D 1 178 ? 9.787 17.022 5.016 1.00 55.88 683 ASP D CA 1
ATOM 5863 C C . ASP D 1 178 ? 10.366 15.612 5.070 1.00 56.17 683 ASP D C 1
ATOM 5864 O O . ASP D 1 178 ? 10.273 14.898 4.069 1.00 60.40 683 ASP D O 1
ATOM 5869 N N . GLN D 1 179 ? 10.973 15.260 6.206 1.00 55.72 684 GLN D N 1
ATOM 5870 C CA . GLN D 1 179 ? 11.755 14.021 6.400 1.00 58.21 684 GLN D CA 1
ATOM 5871 C C . GLN D 1 179 ? 10.936 13.018 7.234 1.00 60.07 684 GLN D C 1
ATOM 5872 O O . GLN D 1 179 ? 11.329 11.875 7.284 1.00 59.68 684 GLN D O 1
ATOM 5878 N N . MET D 1 180 ? 9.867 13.469 7.889 1.00 61.05 685 MET D N 1
ATOM 5879 C CA . MET D 1 180 ? 9.043 12.655 8.826 1.00 63.22 685 MET D CA 1
ATOM 5880 C C . MET D 1 180 ? 9.924 12.125 9.958 1.00 61.91 685 MET D C 1
ATOM 5881 O O . MET D 1 180 ? 9.971 10.924 10.147 1.00 63.74 685 MET D O 1
ATOM 5886 N N . LYS D 1 181 ? 10.532 13.023 10.710 1.00 59.94 686 LYS D N 1
ATOM 5887 C CA . LYS D 1 181 ? 11.664 12.747 11.621 1.00 62.89 686 LYS D CA 1
ATOM 5888 C C . LYS D 1 181 ? 11.465 13.601 12.859 1.00 57.92 686 LYS D C 1
ATOM 5889 O O . LYS D 1 181 ? 11.177 14.782 12.707 1.00 56.10 686 LYS D O 1
ATOM 5895 N N . CYS D 1 182 ? 11.484 13.005 14.028 1.00 61.60 687 CYS D N 1
ATOM 5896 C CA . CYS D 1 182 ? 11.398 13.728 15.310 1.00 63.36 687 CYS D CA 1
ATOM 5897 C C . CYS D 1 182 ? 12.724 14.460 15.537 1.00 65.72 687 CYS D C 1
ATOM 5898 O O . CYS D 1 182 ? 13.750 13.792 15.472 1.00 69.05 687 CYS D O 1
ATOM 5901 N N . LEU D 1 183 ? 12.681 15.777 15.766 1.00 63.86 688 LEU D N 1
ATOM 5902 C CA . LEU D 1 183 ? 13.885 16.640 15.947 1.00 65.77 688 LEU D CA 1
ATOM 5903 C C . LEU D 1 183 ? 14.177 16.807 17.436 1.00 67.34 688 LEU D C 1
ATOM 5904 O O . LEU D 1 183 ? 15.334 17.064 17.794 1.00 74.11 688 LEU D O 1
ATOM 5909 N N . TYR D 1 184 ? 13.146 16.772 18.254 1.00 65.32 689 TYR D N 1
ATOM 5910 C CA . TYR D 1 184 ? 13.218 17.148 19.677 1.00 70.20 689 TYR D CA 1
ATOM 5911 C C . TYR D 1 184 ? 12.021 16.574 20.394 1.00 74.69 689 TYR D C 1
ATOM 5912 O O . TYR D 1 184 ? 10.953 16.475 19.798 1.00 75.59 689 TYR D O 1
ATOM 5921 N N . GLU D 1 185 ? 12.222 16.197 21.635 1.00 81.70 690 GLU D N 1
ATOM 5922 C CA . GLU D 1 185 ? 11.234 15.456 22.433 1.00 87.01 690 GLU D CA 1
ATOM 5923 C C . GLU D 1 185 ? 11.479 15.809 23.885 1.00 84.90 690 GLU D C 1
ATOM 5924 O O . GLU D 1 185 ? 12.631 15.953 24.257 1.00 90.79 690 GLU D O 1
ATOM 5930 N N . ARG D 1 186 ? 10.434 16.165 24.600 1.00 82.33 691 ARG D N 1
ATOM 5931 C CA . ARG D 1 186 ? 10.550 16.676 25.977 1.00 85.78 691 ARG D CA 1
ATOM 5932 C C . ARG D 1 186 ? 9.386 16.153 26.806 1.00 85.91 691 ARG D C 1
ATOM 5933 O O . ARG D 1 186 ? 8.268 16.066 26.279 1.00 82.33 691 ARG D O 1
ATOM 5941 N N . GLN D 1 187 ? 9.656 15.823 28.062 1.00 92.07 692 GLN D N 1
ATOM 5942 C CA . GLN D 1 187 ? 8.627 15.604 29.104 1.00 93.06 692 GLN D CA 1
ATOM 5943 C C . GLN D 1 187 ? 7.872 16.920 29.308 1.00 82.49 692 GLN D C 1
ATOM 5944 O O . GLN D 1 187 ? 8.500 17.984 29.230 1.00 76.26 692 GLN D O 1
ATOM 5950 N N . VAL D 1 188 ? 6.568 16.836 29.490 1.00 79.04 693 VAL D N 1
ATOM 5951 C CA . VAL D 1 188 ? 5.691 17.998 29.742 1.00 80.22 693 VAL D CA 1
ATOM 5952 C C . VAL D 1 188 ? 4.594 17.560 30.723 1.00 82.95 693 VAL D C 1
ATOM 5953 O O . VAL D 1 188 ? 4.197 16.381 30.679 1.00 84.18 693 VAL D O 1
ATOM 5957 N N . ASP D 1 189 ? 4.202 18.441 31.642 1.00 82.70 694 ASP D N 1
ATOM 5958 C CA . ASP D 1 189 ? 3.153 18.160 32.651 1.00 86.48 694 ASP D CA 1
ATOM 5959 C C . ASP D 1 189 ? 1.778 18.318 31.983 1.00 82.94 694 ASP D C 1
ATOM 5960 O O . ASP D 1 189 ? 1.455 19.443 31.574 1.00 76.63 694 ASP D O 1
ATOM 5965 N N . CYS D 1 190 ? 0.989 17.231 31.935 1.00 84.69 695 CYS D N 1
ATOM 5966 C CA . CYS D 1 190 ? -0.332 17.159 31.256 1.00 84.72 695 CYS D CA 1
ATOM 5967 C C . CYS D 1 190 ? -1.455 16.988 32.280 1.00 86.31 695 CYS D C 1
ATOM 5968 O O . CYS D 1 190 ? -2.586 16.617 31.863 1.00 84.10 695 CYS D O 1
ATOM 5971 N N . SER D 1 191 ? -1.187 17.293 33.545 1.00 87.84 696 SER D N 1
ATOM 5972 C CA . SER D 1 191 ? -2.175 17.169 34.633 1.00 95.56 696 SER D CA 1
ATOM 5973 C C . SER D 1 191 ? -3.325 18.145 34.371 1.00 94.69 696 SER D C 1
ATOM 5974 O O . SER D 1 191 ? -4.474 17.775 34.656 1.00 101.86 696 SER D O 1
ATOM 5977 N N . HIS D 1 192 ? -3.031 19.299 33.772 1.00 90.42 697 HIS D N 1
ATOM 5978 C CA . HIS D 1 192 ? -4.015 20.356 33.426 1.00 90.01 697 HIS D CA 1
ATOM 5979 C C . HIS D 1 192 ? -4.109 20.486 31.897 1.00 87.30 697 HIS D C 1
ATOM 5980 O O . HIS D 1 192 ? -3.201 19.959 31.193 1.00 85.41 697 HIS D O 1
ATOM 5987 N N . THR D 1 193 ? -5.151 21.169 31.401 1.00 86.34 698 THR D N 1
ATOM 5988 C CA . THR D 1 193 ? -5.424 21.377 29.960 1.00 81.98 698 THR D CA 1
ATOM 5989 C C . THR D 1 193 ? -4.207 22.040 29.310 1.00 79.16 698 THR D C 1
ATOM 5990 O O . THR D 1 193 ? -3.663 22.994 29.906 1.00 81.61 698 THR D O 1
ATOM 5994 N N . LEU D 1 194 ? -3.798 21.536 28.148 1.00 76.85 699 LEU D N 1
ATOM 5995 C CA . LEU D 1 194 ? -2.695 22.099 27.320 1.00 75.27 699 LEU D CA 1
ATOM 5996 C C . LEU D 1 194 ? -3.271 22.637 26.012 1.00 72.48 699 LEU D C 1
ATOM 5997 O O . LEU D 1 194 ? -4.188 21.992 25.458 1.00 73.16 699 LEU D O 1
ATOM 6002 N N . TYR D 1 195 ? -2.726 23.747 25.514 1.00 68.54 700 TYR D N 1
ATOM 6003 C CA . TYR D 1 195 ? -3.148 24.394 24.255 1.00 66.46 700 TYR D CA 1
ATOM 6004 C C . TYR D 1 195 ? -1.956 24.481 23.317 1.00 62.96 700 TYR D C 1
ATOM 6005 O O . TYR D 1 195 ? -0.841 24.784 23.757 1.00 58.52 700 TYR D O 1
ATOM 6014 N N . PRO D 1 196 ? -2.153 24.244 21.989 1.00 59.17 701 PRO D N 1
ATOM 6015 C CA . PRO D 1 196 ? -1.174 24.651 20.987 1.00 54.46 701 PRO D CA 1
ATOM 6016 C C . PRO D 1 196 ? -0.834 26.112 21.227 1.00 55.38 701 PRO D C 1
ATOM 6017 O O . PRO D 1 196 ? -1.765 26.892 21.443 1.00 55.80 701 PRO D O 1
ATOM 6021 N N . ALA D 1 197 ? 0.459 26.428 21.320 1.00 56.01 702 ALA D N 1
ATOM 6022 C CA . ALA D 1 197 ? 0.959 27.764 21.724 1.00 56.17 702 ALA D CA 1
ATOM 6023 C C . ALA D 1 197 ? 1.959 28.273 20.705 1.00 55.59 702 ALA D C 1
ATOM 6024 O O . ALA D 1 197 ? 2.717 27.445 20.136 1.00 51.07 702 ALA D O 1
ATOM 6026 N N . PHE D 1 198 ? 1.941 29.586 20.479 1.00 53.96 703 PHE D N 1
ATOM 6027 C CA . PHE D 1 198 ? 2.791 30.282 19.501 1.00 52.40 703 PHE D CA 1
ATOM 6028 C C . PHE D 1 198 ? 3.169 31.657 20.036 1.00 51.88 703 PHE D C 1
ATOM 6029 O O . PHE D 1 198 ? 2.411 32.232 20.807 1.00 54.36 703 PHE D O 1
ATOM 6037 N N . ALA D 1 199 ? 4.334 32.151 19.627 1.00 49.31 704 ALA D N 1
ATOM 6038 C CA . ALA D 1 199 ? 4.793 33.519 19.898 1.00 52.76 704 ALA D CA 1
ATOM 6039 C C . ALA D 1 199 ? 5.565 34.037 18.702 1.00 50.96 704 ALA D C 1
ATOM 6040 O O . ALA D 1 199 ? 6.255 33.232 18.041 1.00 49.41 704 ALA D O 1
ATOM 6042 N N . LEU D 1 200 ? 5.404 35.317 18.407 1.00 51.75 705 LEU D N 1
ATOM 6043 C CA . LEU D 1 200 ? 6.053 35.978 17.264 1.00 52.48 705 LEU D CA 1
ATOM 6044 C C . LEU D 1 200 ? 6.602 37.321 17.702 1.00 55.02 705 LEU D C 1
ATOM 6045 O O . LEU D 1 200 ? 5.926 38.030 18.511 1.00 57.61 705 LEU D O 1
ATOM 6050 N N . MET D 1 201 ? 7.720 37.697 17.097 1.00 57.37 706 MET D N 1
ATOM 6051 C CA . MET D 1 201 ? 8.438 38.953 17.347 1.00 61.67 706 MET D CA 1
ATOM 6052 C C . MET D 1 201 ? 9.039 39.408 16.017 1.00 60.09 706 MET D C 1
ATOM 6053 O O . MET D 1 201 ? 9.443 38.530 15.234 1.00 56.75 706 MET D O 1
ATOM 6058 N N . GLY D 1 202 ? 9.114 40.719 15.782 1.00 61.12 707 GLY D N 1
ATOM 6059 C CA . GLY D 1 202 ? 9.450 41.275 14.466 1.00 60.63 707 GLY D CA 1
ATOM 6060 C C . GLY D 1 202 ? 8.449 40.785 13.464 1.00 60.53 707 GLY D C 1
ATOM 6061 O O . GLY D 1 202 ? 7.411 40.331 13.891 1.00 65.24 707 GLY D O 1
ATOM 6062 N N . SER D 1 203 ? 8.774 40.759 12.194 1.00 55.52 708 SER D N 1
ATOM 6063 C CA . SER D 1 203 ? 7.825 40.268 11.172 1.00 53.42 708 SER D CA 1
ATOM 6064 C C . SER D 1 203 ? 7.958 38.740 11.065 1.00 50.19 708 SER D C 1
ATOM 6065 O O . SER D 1 203 ? 9.070 38.236 11.106 1.00 52.11 708 SER D O 1
ATOM 6068 N N . GLY D 1 204 ? 6.855 38.039 10.957 1.00 46.02 709 GLY D N 1
ATOM 6069 C CA . GLY D 1 204 ? 6.833 36.590 10.801 1.00 43.22 709 GLY D CA 1
ATOM 6070 C C . GLY D 1 204 ? 5.416 36.102 10.592 1.00 45.67 709 GLY D C 1
ATOM 6071 O O . GLY D 1 204 ? 4.465 36.957 10.634 1.00 46.26 709 GLY D O 1
ATOM 6072 N N . GLY D 1 205 ? 5.275 34.824 10.245 1.00 45.11 710 GLY D N 1
ATOM 6073 C CA . GLY D 1 205 ? 3.994 34.232 9.872 1.00 48.04 710 GLY D CA 1
ATOM 6074 C C . GLY D 1 205 ? 3.955 32.755 10.206 1.00 47.93 710 GLY D C 1
ATOM 6075 O O . GLY D 1 205 ? 4.989 32.054 9.999 1.00 46.73 710 GLY D O 1
ATOM 6076 N N . ILE D 1 206 ? 2.807 32.295 10.679 1.00 45.35 711 ILE D N 1
ATOM 6077 C CA . ILE D 1 206 ? 2.519 30.863 10.893 1.00 45.70 711 ILE D CA 1
ATOM 6078 C C . ILE D 1 206 ? 1.178 30.541 10.264 1.00 45.41 711 ILE D C 1
ATOM 6079 O O . ILE D 1 206 ? 0.196 31.223 10.588 1.00 44.37 711 ILE D O 1
ATOM 6084 N N . GLN D 1 207 ? 1.135 29.469 9.476 1.00 45.74 712 GLN D N 1
ATOM 6085 C CA . GLN D 1 207 ? -0.078 28.982 8.804 1.00 47.42 712 GLN D CA 1
ATOM 6086 C C . GLN D 1 207 ? -0.353 27.560 9.267 1.00 46.82 712 GLN D C 1
ATOM 6087 O O . GLN D 1 207 ? 0.523 26.707 9.084 1.00 47.04 712 GLN D O 1
ATOM 6093 N N . LEU D 1 208 ? -1.505 27.318 9.856 1.00 49.58 713 LEU D N 1
ATOM 6094 C CA . LEU D 1 208 ? -2.005 25.957 10.180 1.00 52.26 713 LEU D CA 1
ATOM 6095 C C . LEU D 1 208 ? -2.350 25.266 8.868 1.00 56.64 713 LEU D C 1
ATOM 6096 O O . LEU D 1 208 ? -3.012 25.896 8.030 1.00 57.75 713 LEU D O 1
ATOM 6101 N N . GLU D 1 209 ? -1.860 24.052 8.643 1.00 62.76 714 GLU D N 1
ATOM 6102 C CA . GLU D 1 209 ? -2.225 23.295 7.425 1.00 78.70 714 GLU D CA 1
ATOM 6103 C C . GLU D 1 209 ? -2.743 21.930 7.835 1.00 81.15 714 GLU D C 1
ATOM 6104 O O . GLU D 1 209 ? -2.165 21.350 8.713 1.00 85.67 714 GLU D O 1
ATOM 6110 N N . GLU D 1 210 ? -3.865 21.524 7.246 1.00 93.89 715 GLU D N 1
ATOM 6111 C CA . GLU D 1 210 ? -4.681 20.346 7.647 1.00 107.19 715 GLU D CA 1
ATOM 6112 C C . GLU D 1 210 ? -3.810 19.078 7.631 1.00 103.61 715 GLU D C 1
ATOM 6113 O O . GLU D 1 210 ? -2.944 18.899 6.781 1.00 101.48 715 GLU D O 1
#

GO terms:
  GO:0061630 ubiquitin protein ligase activity (F, IDA)
  GO:0043161 proteasome-mediated ubiquitin-dependent protein catabolic process (P, IDA)
  GO:0070936 protein K48-linked ubiquitination (P, IDA)
  GO:0005737 cytoplasm (C, IDA)
  GO:0061630 ubiquitin protein ligase activity (F, IMP)
  GO:0043161 proteasome-mediated ubiquitin-dependent protein catabolic process (P, IMP)
  GO:0007051 spindle organization (P, IMP)
  GO:0070507 regulation of microtubule cytoskeleton organization (P, IMP)
  GO:0000209 protein polyubiquitination (P, IMP)
  GO:0000281 mitotic cytokinesis (P, IMP)
  GO:0005829 cytosol (C, TAS)
  GO:0005515 protein binding (F, IPI)
  GO:0005829 cytosol (C, IDA)

B-factor: mean 74.8, std 26.74, range [38.81, 218.05]

Radius of gyration: 26.83 Å; Cα contacts (8 Å, |Δi|>4): 1914; chains: 4; bounding box: 69×72×68 Å

Organism: Homo sapiens (NCBI:txid9606)

CATH classification: 2.60.120.920

Sequence (760 aa):
MTPPAPVFSFLFDEKCGYNNEHLLLNLKRDRVESRRAGFNLLLAAERIQVGYYTSLDYIIGDTGITKGKHFWAFRVEPYSYLVKVGVASSDKLQEWLRFDSSQPFTLVTIGMQKFFIPKSPTSSNEPENRVLPMPTSIGIFLDCDKGKVNFYDMDQMKCLYERQVDCSHTLYPAFALMGSGGIQLEEPITAKYLEYQEDMAENLYFQAPVFSFLFDEKCGYNNEHLLLNLKRDRVESRAGFNLLLAAERIQVGYYTSLDYIIGDTGITKGKHFWAFRVEPYSYLVKVGVASSDKLQEWLRSPRDAVSSQPFTLVTIGMQQKFFIPKSPTSSNEPENRVLPMPTSIGIFLDCDKGKVNFYDMDQMKCLYERQVDCSHTLYPAFALMGSGGIQLEEPITAKYLEYAPVFSFLFDEKCGYNNEHLLLNLKRDRVESRAGFNLLLAAERIQVGYYTTSLDYIIGDTGITKGKHFWAFRVEPYSYLVKVGVASSDKLQEWLRPFTLVTIGMQKFFIPKSPTSENRVLPMPTSIGIFLDCDKGKVNFYDMDQMKCLYERQVDCSHTLYPAFALMGSGGIQLEEPITAKYLEYTPPAPVFSFLFDEKCGYNNEHLLLNLKRDRVESRRAGFNLLLAAERIQVGYYTSLDYIIGDTGITKGKHFWAFRVEPYSYLVKVGVASSDKLQEWLRSPQPFTLVTIGMQKFFIPKSPENRVLPMPTSIGIFLDCDKGKVNFYDMDQMKCLYERQVDCSHTLYPAFALMGSGGIQLEE

InterPro domains:
  IPR000315 B-box-type zinc finger [PF00643] (210-248)
  IPR000315 B-box-type zinc finger [PS50119] (207-249)
  IPR000315 B-box-type zinc finger [SM00336] (207-249)
  IPR001841 Zinc finger, RING-type [PS50089] (33-84)
  IPR001841 Zinc finger, RING-type [SM00184] (33-118)
  IPR001870 B30.2/SPRY domain [PS50188] (495-720)
  IPR003879 Butyrophylin-like, SPRY domain [PR01407] (556-580)
  IPR003879 Butyrophylin-like, SPRY domain [PR01407] (657-681)
  IPR003961 Fibronectin type III [PF00041] (431-494)
  IPR003961 Fibronectin type III [PS50853] (419-510)
  IPR003961 Fibronectin type III [cd00063] (431-498)
  IPR013083 Zinc finger, RING/FYVE/PHD-type [G3DSA:3.30.40.10] (15-129)
  IPR013320 Concanavalin A-like lectin/glucanase domain superfamily [SSF49899] (508-709)
  IPR013783 Immunoglobulin-like fold [G3DSA:2.60.40.10] (420-509)
  IPR017903 COS domain [PS51262] (356-413)
  IPR017907 Zinc finger, RING-type, conserved site [PS00518] (48-57)
  IPR027370 Zinc finger, RING-type, eukaryotic [PF13445] (33-59)
  IPR027726 E3 ubiquitin-protein ligase Trim36, RING finger, HC subclass [cd16756] (28-125)
  IPR035727 TRIM36, PRY/SPRY domain [cd12894] (515-718)
  IPR036116 Fibronectin type III superfamily [SSF49265] (431-511)

Solvent-accessible surface area: 33459 Å² total; per-residue (Å²): 120,102,64,40,13,92,66,27,91,23,60,0,30,76,183,24,61,19,53,33,32,32,1,38,0,42,10,100,64,32,42,0,53,7,34,1,0,11,83,12,1,48,28,2,79,210,10,51,39,10,100,117,6,32,6,10,4,0,13,0,59,56,29,4,92,157,22,84,41,12,5,17,0,62,4,43,63,52,1,7,0,0,7,0,0,0,0,0,47,83,24,12,143,114,16,32,148,120,39,52,83,73,28,37,1,25,0,12,1,0,22,94,65,0,7,23,30,84,66,68,150,47,116,113,124,147,96,100,182,41,42,89,17,2,68,14,0,0,0,20,0,1,18,103,132,12,52,0,14,0,32,8,35,80,104,96,106,51,21,16,89,33,77,2,36,20,87,103,38,0,52,0,1,1,0,0,2,0,4,1,0,0,48,19,61,99,50,51,88,26,73,69,118,102,31,113,108,14,50,82,114,29,84,90,199,200,68,90,78,26,100,24,61,0,34,108,174,8,31,36,49,113,98,35,2,85,24,55,182,148,58,31,21,0,45,8,50,1,4,90,100,17,2,77,27,0,99,205,6,70,81,9,100,105,5,36,1,12,6,0,11,0,59,54,30,5,90,158,22,87,40,23,8,8,0,19,1,12,63,45,2,5,0,0,11,0,1,1,0,12,46,86,125,6,125,100,2,8,125,36,19,194,117,21,103,158,108,56,16,12,21,30,0,11,1,0,9,85,23,0,4,34,16,150,77,112,128,84,99,110,72,128,154,54,55,3,16,10,21,3,30,2,0,0,0,42,0,1,19,105,131,11,50,0,13,0,52,4,2,16,22,66,64,52,22,39,89,120,131,24,92,28,88,84,38,2,55,0,0,1,0,0,2,4,4,1,0,0,22,16,58,94,5,57,18,22,65,37,108,158,196,69,92,86,27,102,21,61,0,30,98,178,18,37,37,54,74,43,36,4,53,24,54,183,149,59,28,20,0,39,4,24,0,2,4,29,17,0,36,26,1,76,207,5,82,50,9,100,114,7,34,6,11,8,0,12,0,60,55,30,5,88,157,23,83,41,23,5,8,0,13,1,15,63,45,1,8,0,0,9,0,0,0,0,0,55,98,43,6,120,93,13,9,240,66,55,0,23,0,10,0,1,10,87,23,0,3,32,19,106,70,148,91,157,230,51,54,3,15,11,19,2,33,1,0,0,0,39,0,3,20,104,134,12,47,0,11,0,53,4,2,14,26,71,68,53,23,34,92,106,127,14,66,24,88,97,38,0,54,0,1,1,0,0,1,1,4,1,0,0,20,16,58,110,4,48,16,18,44,43,107,145,204,161,60,65,13,94,79,26,98,22,60,0,28,65,173,18,61,17,53,23,29,36,1,49,3,43,7,107,58,36,39,0,55,8,39,1,0,10,88,16,1,40,12,1,62,171,5,70,89,7,90,100,6,37,6,12,8,0,12,0,60,56,28,6,88,158,21,87,43,10,6,16,0,64,3,45,63,45,2,4,0,0,9,0,0,0,0,4,61,120,36,7,89,108,17,36,185,56,176,69,39,59,4,28,0,11,0,1,2,57,4,0,1,14,17,144,88,185,108,17,144,20,35,31,20,2,40,10,0,0,0,20,0,3,19,106,138,12,55,0,15,0,27,11,34,51,86,91,131,53,28,30,97,100,126,8,60,20,87,118,40,0,54,0,1,1,0,0,2,3,3,1,0,0,68,22,54,188

Foldseek 3Di:
DLQPFDADDWAWDPPLQWDCQQWDADPVRQKIKGDCHDVCVVCVVVPPDDDDWAWIKIWTPDWDLAAKYKWKKFKDLQAAKKKWWKAFPVVSVVRRCLQQAAAIDIWMDHNQKTAAPDDDPDPPDDDDRIDGHQRMKMWMQHLVQQKIWIARSVVSGTRYMTRHHSNGIMTTMMIGTDIMMMGTDDPVVVVVVVVVVCVVPPDDDD/DDADDWAWDPPLQWDCQFWDADPVRQKIKGACHDVCVVVCVVVDPDDDWDWIKTWTPDWDLAFKYKFKKFKDQQAAKKKWDKFFPVCSSVCNNPVPVCVVNGGDDIWMDHNQWTFADDDDDPPVDDDDGIGGNARMKMWMQHLVQQKIWIARLQVRDTPDMDRHDSNGIMTTMMIGTHTIMMGTDDDPHPVNVVD/DDEDDWAWDPPLQWDVQFWDADPVRQKIKGAPHDVCVVVVVVPDPDDDWAWIKTWTPDWDLAAKYKWKKFKDQQAAKKWWWKPFPVVSVVNRCLIDIWMDYNQWTAADDDPDPDDRTHGNARMKMWMQHLPQQKIWIARLQVRDTPDMDRGHSNGIMTTMMIGTHIMMMGTDDDPHPVNVVD/DAPFDADDWAWDPPLLWDCQFWDADPVRQKIKGAPHDVCVVVVVVPDPDDDWAWIKTWTPDWDQAAKYKFKKFKPLQAAKKKWWKAFPVVSCVRSPPCLAIDIWIDYNQWTWADDDCNTDIHGRARMKMWMQHLVQQKIFIARPVVRDTPDMDRHHSNGIMTTMMIGTHTIMMGTDD